Protein AF-0000000084615350 (afdb_homodimer)

Foldseek 3Di:
DQCLQQAFKEKFWEDAQFWIWIWMDGLPDDDLVRIGADDDDPPDPDGRHRIFTQKWWADPPRPGTDDGTPVLAFDFADPPDDGPFTAIDGRLLCVFFDRDPVPHDDDDPPDDSLVSLLNSLLVVLVVVQVVVCVVPVPDDQQRHYQYEYAAALRGDLLSVLSVLVSNVSSPNYPDSPDRSYAYDYLQLLLVLLCLVFPCVVVVNNDFQAKAKEWEAEAFKIKIFIWTQHPPLAIFGQDRIDMDGQHCVQLLVLVLVVVCVQQNVQLSVVCCVPRVSLVSQQSVCCCVFPVQPDQLPDQFDKDKDACCRSPVVSLVSRDDPSNVVCVVVVVIDMAGSVNSCVSVPVSLVVSLVVVVVVCVVDDQHAEYEYAYDRSSHNNSQVVNCVNCVVRYVYYYYGDNRNCSRNSSSSLQVSQVSVCSNPVDDDNRHGSYFKDFAQKWKFWWDKAADDPPDDPVQQDPVRIHIWTDTQGHGRDIDGAFDKGKDWFDWDPWLQDQKDKTWMWIFRDDGTHADPPPPRIDTQAIDMDTRHCSVCRGPFMKMKMWTDHTPHIFIWMATPPVRDTDRDGGPRPPPPPPPPD/DQPLQQAFKEKFWEDAQFWTWIWMDGLPDDDLVRIGADDDDPPDPDGRHRIFTQKFWADPPRPHTDDGTPVLAFDFADPPDDGPFTAIDGRLLCVFFDRDPVPHDDDDPPDDSLNSLLNSLLVVLVVVQVVVCVVPVPDDQQRHYQYEYAAALRGDLLSVLSVLVSNVSSPNYPDSPDRSYFYDYLQLLLVLLCLVFPCVVVVNNDFQAKAKEWEAEAFKIKIFIWTQHPPLAIETQDRIDMDGLHCVQLLVLVLVVVCVQQNVQLSVVCCVPRVSLVSQQSVCCCVFPVQPDQLPDQFDKDKDACCRSPVVSLVSRDDPSNVVCVVVVRIDMAGSVNSCVSVPVSLVVVLVVVVVVCVVGDQHAEYEYAYDRSSHNNSQVVNCVNCVVRYVYYYYGDNRNCSRNSSSSLQVSQVSVCSNVVPPDNRHGSYFKDFAQWWKFWWDKAADDPPDDPVQQDPVRIGIWTDTQGHGRDIDGAFDKTKDWFDWDPWLQDQKDKTFMWIFRDDGTHADPPPPRIDTQFIDMDTRHCSVCRGPFMKMKMWTDHTPHIFIWMATPPVRDTDRDRGPRPPPPPPPVD

Sequence (1156 aa):
MTWRSDIRVVVGLDFGTTYSGFSYYHCEDKDVGCIKVNHEWPENTGLGILKTNTVLQYKDGFEEVELWGHPALCKKPNTKGKDNETRPIELFKLYLGNCLDKHKPVLPEPLNYKKVITDYLHEIGKLIKETVKSYWIHIKFMENVLLIATVPAEYSESDKAIMRECIFNAGLIGDIHSEKLQFTTEPEAAAIYCMHSSLKEHELAKPGTNFMVVDCGGGTVDLTTRKLLEENQLGEITERAGDFCGSTFIDKEFIELLKREVGNSAVNSFINEHYGQLQYLVQNFCQDVKLKFTGDDLNCKYELDLEALAPKLLPYITGSERDSMLIEEWMIVLDYKIVKSMFDPIIDRIIKMIRVQLNNSEKCSAIFLVGGFGQSKYLQKRVEEEFSDLVENISIPNQPIAAVLRGAAIYGKSLQESKNMKNMNNLKCVIATRVLTYTFGIRISPLWEYGDPIDRRKSDGRIHKFYCIAERKTIVTIDQEFKVEDLIPIYSDQTRMSFDIYYTKEDTIYCDDDEPGMKLLGKLLIDLPDVELENKRPCSFSLSFGDMEIKARAFNQVNGQNYHTKFELNVLNELDGSMTWRSDIRVVVGLDFGTTYSGFSYYHCEDKDVGCIKVNHEWPENTGLGILKTNTVLQYKDGFEEVELWGHPALCKKPNTKGKDNETRPIELFKLYLGNCLDKHKPVLPEPLNYKKVITDYLHEIGKLIKETVKSYWIHIKFMENVLLIATVPAEYSESDKAIMRECIFNAGLIGDIHSEKLQFTTEPEAAAIYCMHSSLKEHELAKPGTNFMVVDCGGGTVDLTTRKLLEENQLGEITERAGDFCGSTFIDKEFIELLKREVGNSAVNSFINEHYGQLQYLVQNFCQDVKLKFTGDDLNCKYELDLEALAPKLLPYITGSERDSMLIEEWMIVLDYKIVKSMFDPIIDRIIKMIRVQLNNSEKCSAIFLVGGFGQSKYLQKRVEEEFSDLVENISIPNQPIAAVLRGAAIYGKSLQESKNMKNMNNLKCVIATRVLTYTFGIRISPLWEYGDPIDRRKSDGRIHKFYCIAERKTIVTIDQEFKVEDLIPIYSDQTRMSFDIYYTKEDTIYCDDDEPGMKLLGKLLIDLPDVELENKRPCSFSLSFGDMEIKARAFNQVNGQNYHTKFELNVLNELDGS

Structure (mmCIF, N/CA/C/O backbone):
data_AF-0000000084615350-model_v1
#
loop_
_entity.id
_entity.type
_entity.pdbx_description
1 polymer 'Actin-like ATPase domain-containing protein'
#
loop_
_atom_site.group_PDB
_atom_site.id
_atom_site.type_symbol
_atom_site.label_atom_id
_atom_site.label_alt_id
_atom_site.label_comp_id
_atom_site.label_asym_id
_atom_site.label_entity_id
_atom_site.label_seq_id
_atom_site.pdbx_PDB_ins_code
_atom_site.Cartn_x
_atom_site.Cartn_y
_atom_site.Cartn_z
_atom_site.occupancy
_atom_site.B_iso_or_equiv
_atom_site.auth_seq_id
_atom_site.auth_comp_id
_atom_site.auth_asym_id
_atom_site.auth_atom_id
_atom_site.pdbx_PDB_model_num
ATOM 1 N N . MET A 1 1 ? -31.359 30.094 -6.574 1 25.44 1 MET A N 1
ATOM 2 C CA . MET A 1 1 ? -31.141 29 -7.52 1 25.44 1 MET A CA 1
ATOM 3 C C . MET A 1 1 ? -30.312 27.891 -6.891 1 25.44 1 MET A C 1
ATOM 5 O O . MET A 1 1 ? -29.172 28.125 -6.465 1 25.44 1 MET A O 1
ATOM 9 N N . THR A 1 2 ? -30.828 27.047 -6.156 1 35.69 2 THR A N 1
ATOM 10 C CA . THR A 1 2 ? -30.266 26 -5.316 1 35.69 2 THR A CA 1
ATOM 11 C C . THR A 1 2 ? -29.281 25.156 -6.105 1 35.69 2 THR A C 1
ATOM 13 O O . THR A 1 2 ? -29.625 24.562 -7.133 1 35.69 2 THR A O 1
ATOM 16 N N . TRP A 1 3 ? -28.125 25.578 -6.324 1 37.5 3 TRP A N 1
ATOM 17 C CA . TRP A 1 3 ? -26.984 24.969 -7.012 1 37.5 3 TRP A CA 1
ATOM 18 C C . TRP A 1 3 ? -26.969 23.453 -6.828 1 37.5 3 TRP A C 1
ATOM 20 O O . TRP A 1 3 ? -26.75 22.953 -5.723 1 37.5 3 TRP A O 1
ATOM 30 N N . ARG A 1 4 ? -27.953 22.828 -7.328 1 47.28 4 ARG A N 1
ATOM 31 C CA . ARG A 1 4 ? -27.891 21.375 -7.387 1 47.28 4 ARG A CA 1
ATOM 32 C C . ARG A 1 4 ? -26.531 20.906 -7.914 1 47.28 4 ARG A C 1
ATOM 34 O O . ARG A 1 4 ? -26.266 20.984 -9.117 1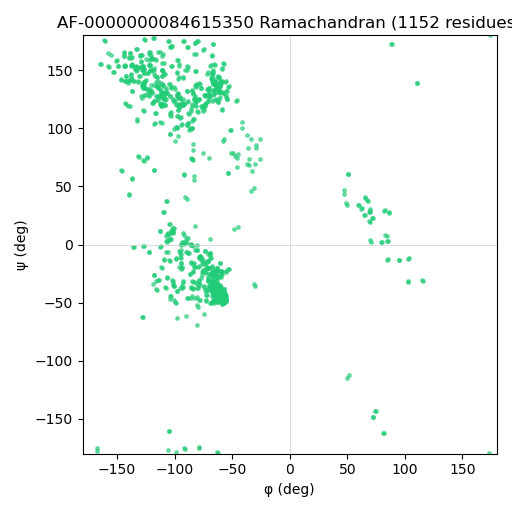 47.28 4 ARG A O 1
ATOM 41 N N . SER A 1 5 ? -25.328 21.109 -7.152 1 64.69 5 SER A N 1
ATOM 42 C CA . SER A 1 5 ? -23.984 20.75 -7.594 1 64.69 5 SER A CA 1
ATOM 43 C C . SER A 1 5 ? -23.922 19.312 -8.062 1 64.69 5 SER A C 1
ATOM 45 O O . SER A 1 5 ? -24.484 18.422 -7.422 1 64.69 5 SER A O 1
ATOM 47 N N . ASP A 1 6 ? -23.984 19.125 -9.344 1 84.81 6 ASP A N 1
ATOM 48 C CA . ASP A 1 6 ? -23.812 17.844 -10.008 1 84.81 6 ASP A CA 1
ATOM 49 C C . ASP A 1 6 ? -22.5 17.188 -9.594 1 84.81 6 ASP A C 1
ATOM 51 O O . ASP A 1 6 ? -21.594 17.016 -10.422 1 84.81 6 ASP A O 1
ATOM 55 N N . ILE A 1 7 ? -22.438 16.922 -8.266 1 92.38 7 ILE A N 1
ATOM 56 C CA . ILE A 1 7 ? -21.266 16.219 -7.754 1 92.38 7 ILE A CA 1
ATOM 57 C C . ILE A 1 7 ? -21.438 14.719 -7.961 1 92.38 7 ILE A C 1
ATOM 59 O O . ILE A 1 7 ? -22.406 14.125 -7.48 1 92.38 7 ILE A O 1
ATOM 63 N N . ARG A 1 8 ? -20.469 14.109 -8.625 1 93.06 8 ARG A N 1
ATOM 64 C CA . ARG A 1 8 ? -20.547 12.688 -8.938 1 93.06 8 ARG A CA 1
ATOM 65 C C . ARG A 1 8 ? -19.406 11.922 -8.281 1 93.06 8 ARG A C 1
ATOM 67 O O . ARG A 1 8 ? -19.5 10.711 -8.07 1 93.06 8 ARG A O 1
ATOM 74 N N . VAL A 1 9 ? -18.297 12.609 -8.023 1 95.12 9 VAL A N 1
ATOM 75 C CA . VAL A 1 9 ? -17.125 11.992 -7.418 1 95.12 9 VAL A CA 1
ATOM 76 C C . VAL A 1 9 ? -16.625 12.859 -6.266 1 95.12 9 VAL A C 1
ATOM 78 O O . VAL A 1 9 ? -16.656 14.094 -6.348 1 95.12 9 VAL A O 1
ATOM 81 N N . VAL A 1 10 ? -16.203 12.234 -5.188 1 96.69 10 VAL A N 1
ATOM 82 C CA . VAL A 1 10 ? -15.531 12.906 -4.078 1 96.69 10 VAL A CA 1
ATOM 83 C C . VAL A 1 10 ? -14.062 12.508 -4.039 1 96.69 10 VAL A C 1
ATOM 85 O O . VAL A 1 10 ? -13.734 11.32 -4.129 1 96.69 10 VAL A O 1
ATOM 88 N N . VAL A 1 11 ? -13.211 13.453 -3.963 1 98.12 11 VAL A N 1
ATOM 89 C CA . VAL A 1 11 ? -11.781 13.211 -3.811 1 98.12 11 VAL A CA 1
ATOM 90 C C . VAL A 1 11 ? -11.32 13.664 -2.424 1 98.12 11 VAL A C 1
ATOM 92 O O . VAL A 1 11 ? -11.578 14.805 -2.021 1 98.12 11 VAL A O 1
ATOM 95 N N . GLY A 1 12 ? -10.789 12.797 -1.631 1 98.31 12 GLY A N 1
ATOM 96 C CA . GLY A 1 12 ? -10.133 13.141 -0.382 1 98.31 12 GLY A CA 1
ATOM 97 C C . GLY A 1 12 ? -8.633 13.367 -0.536 1 98.31 12 GLY A C 1
ATOM 98 O O . GLY A 1 12 ? -7.914 12.469 -0.979 1 98.31 12 GLY A O 1
ATOM 99 N N . LEU A 1 13 ? -8.164 14.531 -0.204 1 98.44 13 LEU A N 1
ATOM 100 C CA . LEU A 1 13 ? -6.758 14.898 -0.326 1 98.44 13 LEU A CA 1
ATOM 101 C C . LEU A 1 13 ? -6.117 15.055 1.048 1 98.44 13 LEU A C 1
ATOM 103 O O . LEU A 1 13 ? -6.578 15.859 1.862 1 98.44 13 LEU A O 1
ATOM 107 N N . ASP A 1 14 ? -5.129 14.305 1.372 1 97.69 14 ASP A N 1
ATOM 108 C CA . ASP A 1 14 ? -4.27 14.445 2.543 1 97.69 14 ASP A CA 1
ATOM 109 C C . ASP A 1 14 ? -2.91 15.031 2.158 1 97.69 14 ASP A C 1
ATOM 111 O O . ASP A 1 14 ? -2.016 14.305 1.724 1 97.69 14 ASP A O 1
ATOM 115 N N . PHE A 1 15 ? -2.844 16.344 2.303 1 97.38 15 PHE A N 1
ATOM 116 C CA . PHE A 1 15 ? -1.6 17.062 2.072 1 97.38 15 PHE A CA 1
ATOM 117 C C . PHE A 1 15 ? -0.73 17.062 3.324 1 97.38 15 PHE A C 1
ATOM 119 O O . PHE A 1 15 ? -0.939 17.859 4.234 1 97.38 15 PHE A O 1
ATOM 126 N N . GLY A 1 16 ? 0.293 16.156 3.348 1 95.88 16 GLY A N 1
ATOM 127 C CA . GLY A 1 16 ? 1.073 15.945 4.559 1 95.88 16 GLY A CA 1
ATOM 128 C C . GLY A 1 16 ? 2.432 16.625 4.516 1 95.88 16 GLY A C 1
ATOM 129 O O . GLY A 1 16 ? 2.83 17.156 3.48 1 95.88 16 GLY A O 1
ATOM 130 N N . THR A 1 17 ? 3.086 16.609 5.695 1 96.19 17 THR A N 1
ATOM 131 C CA . THR A 1 17 ? 4.426 17.172 5.805 1 96.19 17 THR A CA 1
ATOM 132 C C . THR A 1 17 ? 5.449 16.266 5.113 1 96.19 17 THR A C 1
ATOM 134 O O . THR A 1 17 ? 6.324 16.766 4.395 1 96.19 17 THR A O 1
ATOM 137 N N . THR A 1 18 ? 5.332 14.953 5.32 1 95.12 18 THR A N 1
ATOM 138 C CA . THR A 1 18 ? 6.301 14.008 4.781 1 95.12 18 THR A CA 1
ATOM 139 C C . THR A 1 18 ? 5.73 13.289 3.562 1 95.12 18 THR A C 1
ATOM 141 O O . THR A 1 18 ? 6.43 13.102 2.562 1 95.12 18 THR A O 1
ATOM 144 N N . TYR A 1 19 ? 4.477 12.875 3.725 1 94.38 19 TYR A N 1
ATOM 145 C CA . TYR A 1 19 ? 3.822 12.125 2.662 1 94.38 19 TYR A CA 1
ATOM 146 C C . TYR A 1 19 ? 2.455 12.711 2.34 1 94.38 19 TYR A C 1
ATOM 148 O O . TYR A 1 19 ? 1.742 13.172 3.234 1 94.38 19 TYR A O 1
ATOM 156 N N . SER A 1 20 ? 2.09 12.672 1.098 1 96.69 20 SER A N 1
ATOM 157 C CA . SER A 1 20 ? 0.779 13.109 0.633 1 96.69 20 SER A CA 1
ATOM 158 C C . SER A 1 20 ? 0.099 12.039 -0.208 1 96.69 20 SER A C 1
ATOM 160 O O . SER A 1 20 ? 0.769 11.18 -0.792 1 96.69 20 SER A O 1
ATOM 162 N N . GLY A 1 21 ? -1.161 12.016 -0.175 1 96.38 21 GLY A N 1
ATOM 163 C CA . GLY A 1 21 ? -1.945 11.07 -0.958 1 96.38 21 GLY A CA 1
ATOM 164 C C . GLY A 1 21 ? -3.389 11.5 -1.139 1 96.38 21 GLY A C 1
ATOM 165 O O . GLY A 1 21 ? -3.791 12.562 -0.653 1 96.38 21 GLY A O 1
ATOM 166 N N . PHE A 1 22 ? -4.148 10.703 -1.962 1 97.5 22 PHE A N 1
ATOM 167 C CA . PHE A 1 22 ? -5.547 11.039 -2.191 1 97.5 22 PHE A CA 1
ATOM 168 C C . PHE A 1 22 ? -6.375 9.781 -2.432 1 97.5 22 PHE A C 1
ATOM 170 O O . PHE A 1 22 ? -5.828 8.727 -2.752 1 97.5 22 PHE A O 1
ATOM 177 N N . SER A 1 23 ? -7.605 9.891 -2.129 1 96.56 23 SER A N 1
ATOM 178 C CA . SER A 1 23 ? -8.617 8.875 -2.377 1 96.56 23 SER A CA 1
ATOM 179 C C . SER A 1 23 ? -9.727 9.398 -3.283 1 96.56 23 SER A C 1
ATOM 181 O O . SER A 1 23 ? -9.844 10.609 -3.494 1 96.56 23 SER A O 1
ATOM 183 N N . TYR A 1 24 ? -10.469 8.586 -3.9 1 94.06 24 TYR A N 1
ATOM 184 C CA . TYR A 1 24 ? -11.594 8.969 -4.746 1 94.06 24 TYR A CA 1
ATOM 185 C C . TYR A 1 24 ? -12.734 7.973 -4.613 1 94.06 24 TYR A C 1
ATOM 187 O O . TYR A 1 24 ? -12.508 6.77 -4.457 1 94.06 24 TYR A O 1
ATOM 195 N N . TYR A 1 25 ? -13.883 8.484 -4.598 1 91.06 25 TYR A N 1
ATOM 196 C CA . TYR A 1 25 ? -15.109 7.762 -4.262 1 91.06 25 TYR A CA 1
ATOM 197 C C . TYR A 1 25 ? -16.266 8.227 -5.129 1 91.06 25 TYR A C 1
ATOM 199 O O . TYR A 1 25 ? -16.625 9.406 -5.125 1 91.06 25 TYR A O 1
ATOM 207 N N . HIS A 1 26 ? -16.875 7.281 -5.891 1 89.69 26 HIS A N 1
ATOM 208 C CA . HIS A 1 26 ? -18.047 7.652 -6.688 1 89.69 26 HIS A CA 1
ATOM 209 C C . HIS A 1 26 ? -19.281 7.77 -5.82 1 89.69 26 HIS A C 1
ATOM 211 O O . HIS A 1 26 ? -19.547 6.902 -4.984 1 89.69 26 HIS A O 1
ATOM 217 N N . CYS A 1 27 ? -20.047 8.781 -5.988 1 88 27 CYS A N 1
ATOM 218 C CA . CYS A 1 27 ? -21.172 9.102 -5.121 1 88 27 CYS A CA 1
ATOM 219 C C . CYS A 1 27 ? -22.281 8.055 -5.238 1 88 27 CYS A C 1
ATOM 221 O O . CYS A 1 27 ? -23.078 7.883 -4.316 1 88 27 CYS A O 1
ATOM 223 N N . GLU A 1 28 ? -22.312 7.254 -6.305 1 82.88 28 GLU A N 1
ATOM 224 C CA . GLU A 1 28 ? -23.344 6.246 -6.508 1 82.88 28 GLU A CA 1
ATOM 225 C C . GLU A 1 28 ? -22.984 4.945 -5.793 1 82.88 28 GLU A C 1
ATOM 227 O O . GLU A 1 28 ? -23.844 4.086 -5.594 1 82.88 28 GLU A O 1
ATOM 232 N N . ASP A 1 29 ? -21.75 4.879 -5.438 1 80.19 29 ASP A N 1
ATOM 233 C CA . ASP A 1 29 ? -21.359 3.67 -4.723 1 80.19 29 ASP A CA 1
ATOM 234 C C . ASP A 1 29 ? -21.922 3.65 -3.311 1 80.19 29 ASP A C 1
ATOM 236 O O . ASP A 1 29 ? -21.922 4.668 -2.617 1 80.19 29 ASP A O 1
ATOM 240 N N . LYS A 1 30 ? -22.484 2.549 -2.902 1 75 30 LYS A N 1
ATOM 241 C CA . LYS A 1 30 ? -23.141 2.486 -1.601 1 75 30 LYS A CA 1
ATOM 242 C C . LYS A 1 30 ? -22.188 1.946 -0.53 1 75 30 LYS A C 1
ATOM 244 O O . LYS A 1 30 ? -22.359 2.244 0.655 1 75 30 LYS A O 1
ATOM 249 N N . ASP A 1 31 ? -21.172 1.255 -0.946 1 74.62 31 ASP A N 1
ATOM 250 C CA . ASP A 1 31 ? -20.297 0.565 0.003 1 74.62 31 ASP A CA 1
ATOM 251 C C . ASP A 1 31 ? -19.016 1.362 0.258 1 74.62 31 ASP A C 1
ATOM 253 O O . ASP A 1 31 ? -18.344 1.776 -0.684 1 74.62 31 ASP A O 1
ATOM 257 N N . VAL A 1 32 ? -18.781 1.66 1.556 1 71.06 32 VAL A N 1
ATOM 258 C CA . VAL A 1 32 ? -17.562 2.367 1.962 1 71.06 32 VAL A CA 1
ATOM 259 C C . VAL A 1 32 ? -16.344 1.606 1.475 1 71.06 32 VAL A C 1
ATOM 261 O O . VAL A 1 32 ? -15.266 2.193 1.299 1 71.06 32 VAL A O 1
ATOM 264 N N . GLY A 1 33 ? -16.594 0.417 1.275 1 67.56 33 GLY A N 1
ATOM 265 C CA . GLY A 1 33 ? -15.508 -0.416 0.78 1 67.56 33 GLY A CA 1
ATOM 266 C C . GLY A 1 33 ? -15.109 -0.091 -0.646 1 67.56 33 GLY A C 1
ATOM 267 O O . GLY A 1 33 ? -14.039 -0.505 -1.108 1 67.56 33 GLY A O 1
ATOM 268 N N . CYS A 1 34 ? -15.828 0.749 -1.299 1 75.31 34 CYS A N 1
ATOM 269 C CA . CYS A 1 34 ? -15.562 1.098 -2.689 1 75.31 34 CYS A CA 1
ATOM 270 C C . CYS A 1 34 ? -14.648 2.314 -2.781 1 75.31 34 CYS A C 1
ATOM 272 O O . CYS A 1 34 ? -14.281 2.738 -3.879 1 75.31 34 CYS A O 1
ATOM 274 N N . ILE A 1 35 ? -14.266 2.795 -1.651 1 86.62 35 ILE A N 1
ATOM 275 C CA . ILE A 1 35 ? -13.312 3.898 -1.665 1 86.62 35 ILE A CA 1
ATOM 276 C C . ILE A 1 35 ? -11.977 3.418 -2.221 1 86.62 35 ILE A C 1
ATOM 278 O O . ILE A 1 35 ? -11.445 2.393 -1.783 1 86.62 35 ILE A O 1
ATOM 282 N N . LYS A 1 36 ? -11.484 4.105 -3.131 1 89.19 36 LYS A N 1
ATOM 283 C CA . LYS A 1 36 ? -10.195 3.773 -3.736 1 89.19 36 LYS A CA 1
ATOM 284 C C . LYS A 1 36 ? -9.102 4.715 -3.25 1 89.19 36 LYS A C 1
ATOM 286 O O . LYS A 1 36 ? -9.336 5.91 -3.064 1 89.19 36 LYS A O 1
ATOM 291 N N . VAL A 1 37 ? -7.957 4.184 -2.963 1 91.06 37 VAL A N 1
ATOM 292 C CA . VAL A 1 37 ? -6.766 4.949 -2.617 1 91.06 37 VAL A CA 1
ATOM 293 C C . VAL A 1 37 ? -5.738 4.844 -3.744 1 91.06 37 VAL A C 1
ATOM 295 O O . VAL A 1 37 ? -5.465 3.748 -4.242 1 91.06 37 VAL A O 1
ATOM 298 N N . ASN A 1 38 ? -5.258 5.965 -4.176 1 91.38 38 ASN A N 1
ATOM 299 C CA . ASN A 1 38 ? -4.262 5.941 -5.242 1 91.38 38 ASN A CA 1
ATOM 300 C C . ASN A 1 38 ? -3.004 5.191 -4.82 1 91.38 38 ASN A C 1
ATOM 302 O O . ASN A 1 38 ? -2.551 5.32 -3.68 1 91.38 38 ASN A O 1
ATOM 306 N N . HIS A 1 39 ? -2.445 4.488 -5.75 1 85.56 39 HIS A N 1
ATOM 307 C CA . HIS A 1 39 ? -1.206 3.76 -5.508 1 85.56 39 HIS A CA 1
ATOM 308 C C . HIS A 1 39 ? -0.224 3.939 -6.656 1 85.56 39 HIS A C 1
ATOM 310 O O . HIS A 1 39 ? 0.87 3.371 -6.641 1 85.56 39 HIS A O 1
ATOM 316 N N . GLU A 1 40 ? -0.653 4.664 -7.676 1 84.5 40 GLU A N 1
ATOM 317 C CA . GLU A 1 40 ? 0.201 4.949 -8.828 1 84.5 40 GLU A CA 1
ATOM 318 C C . GLU A 1 40 ? 0.861 6.316 -8.695 1 84.5 40 GLU A C 1
ATOM 320 O O . GLU A 1 40 ? 0.173 7.336 -8.594 1 84.5 40 GLU A O 1
ATOM 325 N N . TRP A 1 41 ? 2.127 6.336 -8.688 1 89.12 41 TRP A N 1
ATOM 326 C CA . TRP A 1 41 ? 2.906 7.555 -8.523 1 89.12 41 TRP A CA 1
ATOM 327 C C . TRP A 1 41 ? 3.98 7.668 -9.602 1 89.12 41 TRP A C 1
ATOM 329 O O . TRP A 1 41 ? 4.324 6.672 -10.242 1 89.12 41 TRP A O 1
ATOM 339 N N . PRO A 1 42 ? 4.531 8.859 -9.812 1 83.56 42 PRO A N 1
ATOM 340 C CA . PRO A 1 42 ? 5.629 8.984 -10.773 1 83.56 42 PRO A CA 1
ATOM 341 C C . PRO A 1 42 ? 6.84 8.141 -10.391 1 83.56 42 PRO A C 1
ATOM 343 O O . PRO A 1 42 ? 7.277 8.156 -9.242 1 83.56 42 PRO A O 1
ATOM 346 N N . GLU A 1 43 ? 7.383 7.488 -11.367 1 74.94 43 GLU A N 1
ATOM 347 C CA . GLU A 1 43 ? 8.578 6.66 -11.219 1 74.94 43 GLU A CA 1
ATOM 348 C C . GLU A 1 43 ? 8.461 5.746 -10 1 74.94 43 GLU A C 1
ATOM 350 O O . GLU A 1 43 ? 9.391 5.656 -9.195 1 74.94 43 GLU A O 1
ATOM 355 N N . ASN A 1 44 ? 7.375 5.168 -9.953 1 63.34 44 ASN A N 1
ATOM 356 C CA . ASN A 1 44 ? 7.023 4.367 -8.789 1 63.34 44 ASN A CA 1
ATOM 357 C C . ASN A 1 44 ? 8.031 3.242 -8.555 1 63.34 44 ASN A C 1
ATOM 359 O O . ASN A 1 44 ? 8.312 2.465 -9.469 1 63.34 44 ASN A O 1
ATOM 363 N N . THR A 1 45 ? 8.711 3.348 -7.383 1 61.25 45 THR A N 1
ATOM 364 C CA . THR A 1 45 ? 9.758 2.387 -7.031 1 61.25 45 THR A CA 1
ATOM 365 C C . THR A 1 45 ? 9.164 1.207 -6.262 1 61.25 45 THR A C 1
ATOM 367 O O . THR A 1 45 ? 9.906 0.364 -5.75 1 61.25 45 THR A O 1
ATOM 370 N N . GLY A 1 46 ? 7.852 1.174 -6.145 1 65.38 46 GLY A N 1
ATOM 371 C CA . GLY A 1 46 ? 7.305 0.055 -5.391 1 65.38 46 GLY A CA 1
ATOM 372 C C . GLY A 1 46 ? 5.852 -0.233 -5.723 1 65.38 46 GLY A C 1
ATOM 373 O O . GLY A 1 46 ? 5.195 0.563 -6.395 1 65.38 46 GLY A O 1
ATOM 374 N N . LEU A 1 47 ? 5.453 -1.396 -5.312 1 68.75 47 LEU A N 1
ATOM 375 C CA . LEU A 1 47 ? 4.082 -1.81 -5.59 1 68.75 47 LEU A CA 1
ATOM 376 C C . LEU A 1 47 ? 3.184 -1.567 -4.383 1 68.75 47 LEU A C 1
ATOM 378 O O . LEU A 1 47 ? 3.572 -1.851 -3.248 1 68.75 47 LEU A O 1
ATOM 382 N N . GLY A 1 48 ? 2.074 -0.882 -4.613 1 72.88 48 GLY A N 1
ATOM 383 C CA . GLY A 1 48 ? 1.063 -0.727 -3.578 1 72.88 48 GLY A CA 1
ATOM 384 C C . GLY A 1 48 ? 1.385 0.379 -2.592 1 72.88 48 GLY A C 1
ATOM 385 O O . GLY A 1 48 ? 1.111 0.25 -1.396 1 72.88 48 GLY A O 1
ATOM 386 N N . ILE A 1 49 ? 2.07 1.376 -2.977 1 82.69 49 ILE A N 1
ATOM 387 C CA . ILE A 1 49 ? 2.395 2.529 -2.146 1 82.69 49 ILE A CA 1
ATOM 388 C C . ILE A 1 49 ? 1.206 3.486 -2.105 1 82.69 49 ILE A C 1
ATOM 390 O O . ILE A 1 49 ? 0.756 3.973 -3.146 1 82.69 49 ILE A O 1
ATOM 394 N N . LEU A 1 50 ? 0.73 3.816 -0.906 1 89.56 50 LEU A N 1
ATOM 395 C CA . LEU A 1 50 ? -0.548 4.508 -0.778 1 89.56 50 LEU A CA 1
ATOM 396 C C . LEU A 1 50 ? -0.345 6.02 -0.715 1 89.56 50 LEU A C 1
ATOM 398 O O . LEU A 1 50 ? -1.297 6.785 -0.885 1 89.56 50 LEU A O 1
ATOM 402 N N . LYS A 1 51 ? 0.874 6.496 -0.377 1 92.31 51 LYS A N 1
ATOM 403 C CA . LYS A 1 51 ? 1.232 7.914 -0.377 1 92.31 51 LYS A CA 1
ATOM 404 C C . LYS A 1 51 ? 2.617 8.125 -0.979 1 92.31 51 LYS A C 1
ATOM 406 O O . LYS A 1 51 ? 3.424 7.199 -1.046 1 92.31 51 LYS A O 1
ATOM 411 N N . THR A 1 52 ? 2.881 9.273 -1.494 1 93.38 52 THR A N 1
ATOM 412 C CA . THR A 1 52 ? 4.199 9.641 -2.004 1 93.38 52 THR A CA 1
ATOM 413 C C . THR A 1 52 ? 4.809 10.758 -1.165 1 93.38 52 THR A C 1
ATOM 415 O O . THR A 1 52 ? 4.129 11.359 -0.329 1 93.38 52 THR A O 1
ATOM 418 N N . ASN A 1 53 ? 6.086 10.984 -1.331 1 95 53 ASN A N 1
ATOM 419 C CA . ASN A 1 53 ? 6.801 12.008 -0.572 1 95 53 ASN A CA 1
ATOM 420 C C . ASN A 1 53 ? 6.332 13.414 -0.944 1 95 53 ASN A C 1
ATOM 422 O O . ASN A 1 53 ? 6.082 13.695 -2.117 1 95 53 ASN A O 1
ATOM 426 N N . THR A 1 54 ? 6.207 14.289 0.055 1 97.38 54 THR A N 1
ATOM 427 C CA . THR A 1 54 ? 5.941 15.703 -0.172 1 97.38 54 THR A CA 1
ATOM 428 C C . THR A 1 54 ? 7.234 16.469 -0.454 1 97.38 54 THR A C 1
ATOM 430 O O . THR A 1 54 ? 7.727 17.203 0.402 1 97.38 54 THR A O 1
ATOM 433 N N . VAL A 1 55 ? 7.773 16.234 -1.665 1 97.31 55 VAL A N 1
ATOM 434 C CA . VAL A 1 55 ? 9.078 16.781 -2.041 1 97.31 55 VAL A CA 1
ATOM 435 C C . VAL A 1 55 ? 9.031 17.266 -3.488 1 97.31 55 VAL A C 1
ATOM 437 O O . VAL A 1 55 ? 8.336 16.688 -4.324 1 97.31 55 VAL A O 1
ATOM 440 N N . LEU A 1 56 ? 9.695 18.391 -3.709 1 97.75 56 LEU A N 1
ATOM 441 C CA . LEU A 1 56 ? 9.852 18.953 -5.047 1 97.75 56 LEU A CA 1
ATOM 442 C C . LEU A 1 56 ? 11.328 19.078 -5.414 1 97.75 56 LEU A C 1
ATOM 444 O O . LEU A 1 56 ? 12.18 19.219 -4.535 1 97.75 56 LEU A O 1
ATOM 448 N N . GLN A 1 57 ? 11.578 18.969 -6.633 1 96.19 57 GLN A N 1
ATOM 449 C CA . GLN A 1 57 ? 12.844 19.359 -7.238 1 96.19 57 GLN A CA 1
ATOM 450 C C . GLN A 1 57 ? 12.617 20.312 -8.406 1 96.19 57 GLN A C 1
ATOM 452 O O . GLN A 1 57 ? 11.781 20.062 -9.273 1 96.19 57 GLN A O 1
ATOM 457 N N . TYR A 1 58 ? 13.352 21.469 -8.359 1 95.5 58 TYR A N 1
ATOM 458 C CA . TYR A 1 58 ? 13.211 22.484 -9.406 1 95.5 58 TYR A CA 1
ATOM 459 C C . TYR A 1 58 ? 14.391 22.438 -10.375 1 95.5 58 TYR A C 1
ATOM 461 O O . TYR A 1 58 ? 15.469 21.969 -10.023 1 95.5 58 TYR A O 1
ATOM 469 N N . LYS A 1 59 ? 14.094 22.891 -11.562 1 93.44 59 LYS A N 1
ATOM 470 C CA . LYS A 1 59 ? 15.188 23.203 -12.477 1 93.44 59 LYS A CA 1
ATOM 471 C C . LYS A 1 59 ? 16 24.391 -11.969 1 93.44 59 LYS A C 1
ATOM 473 O O . LYS A 1 59 ? 15.609 25.062 -11.008 1 93.44 59 LYS A O 1
ATOM 478 N N . ASP A 1 60 ? 17.109 24.609 -12.695 1 89.25 60 ASP A N 1
ATOM 479 C CA . ASP A 1 60 ? 17.953 25.75 -12.336 1 89.25 60 ASP A CA 1
ATOM 480 C C . ASP A 1 60 ? 17.156 27.047 -12.32 1 89.25 60 ASP A C 1
ATOM 482 O O . ASP A 1 60 ? 16.344 27.281 -13.211 1 89.25 60 ASP A O 1
ATOM 486 N N . GLY A 1 61 ? 17.281 27.812 -11.312 1 89.19 61 GLY A N 1
ATOM 487 C CA . GLY A 1 61 ? 16.594 29.078 -11.188 1 89.19 61 GLY A CA 1
ATOM 488 C C . GLY A 1 61 ? 15.297 28.984 -10.406 1 89.19 61 GLY A C 1
ATOM 489 O O . GLY A 1 61 ? 14.695 30 -10.047 1 89.19 61 GLY A O 1
ATOM 490 N N . PHE A 1 62 ? 14.742 27.781 -10.125 1 93.06 62 PHE A N 1
ATOM 491 C CA . PHE A 1 62 ? 13.633 27.484 -9.227 1 93.06 62 PHE A CA 1
ATOM 492 C C . PHE A 1 62 ? 12.32 28.016 -9.805 1 93.06 62 PHE A C 1
ATOM 494 O O . PHE A 1 62 ? 11.422 28.406 -9.055 1 93.06 62 PHE A O 1
ATOM 501 N N . GLU A 1 63 ? 12.242 28.078 -11.117 1 92.75 63 GLU A N 1
ATOM 502 C CA . GLU A 1 63 ? 11.023 28.562 -11.758 1 92.75 63 GLU A CA 1
ATOM 503 C C . GLU A 1 63 ? 10.086 27.422 -12.125 1 92.75 63 GLU A C 1
ATOM 505 O O . GLU A 1 63 ? 8.867 27.547 -12 1 92.75 63 GLU A O 1
ATOM 510 N N . GLU A 1 64 ? 10.75 26.422 -12.523 1 95.25 64 GLU A N 1
ATOM 511 C CA . GLU A 1 64 ? 9.969 25.297 -13.031 1 95.25 64 GLU A CA 1
ATOM 512 C C . GLU A 1 64 ? 10.258 24.016 -12.234 1 95.25 64 GLU A C 1
ATOM 514 O O . GLU A 1 64 ? 11.414 23.703 -11.969 1 95.25 64 GLU A O 1
ATOM 519 N N . VAL A 1 65 ? 9.156 23.359 -11.852 1 96.75 65 VAL A N 1
ATOM 520 C CA . VAL A 1 65 ? 9.305 22.094 -11.164 1 96.75 65 VAL A CA 1
ATOM 521 C C . VAL A 1 65 ? 9.812 21.031 -12.141 1 96.75 65 VAL A C 1
ATOM 523 O O . VAL A 1 65 ? 9.281 20.875 -13.242 1 96.75 65 VAL A O 1
ATOM 526 N N . GLU A 1 66 ? 10.828 20.297 -11.734 1 94.69 66 GLU A N 1
ATOM 527 C CA . GLU A 1 66 ? 11.398 19.234 -12.562 1 94.69 66 GLU A CA 1
ATOM 528 C C . GLU A 1 66 ? 10.883 17.875 -12.133 1 94.69 66 GLU A C 1
ATOM 530 O O . GLU A 1 66 ? 10.547 17.031 -12.977 1 94.69 66 GLU A O 1
ATOM 535 N N . LEU A 1 67 ? 10.938 17.562 -10.859 1 94.75 67 LEU A N 1
ATOM 536 C CA . LEU A 1 67 ? 10.469 16.312 -10.281 1 94.75 67 LEU A CA 1
ATOM 537 C C . LEU A 1 67 ? 9.641 16.578 -9.023 1 94.75 67 LEU A C 1
ATOM 539 O O . LEU A 1 67 ? 9.805 17.609 -8.367 1 94.75 67 LEU A O 1
ATOM 543 N N . TRP A 1 68 ? 8.75 15.695 -8.719 1 96.44 68 TRP A N 1
ATOM 544 C CA . TRP A 1 68 ? 7.98 15.758 -7.477 1 96.44 68 TRP A CA 1
ATOM 545 C C . TRP A 1 68 ? 7.715 14.359 -6.93 1 96.44 68 TRP A C 1
ATOM 547 O O . TRP A 1 68 ? 7.891 13.367 -7.637 1 96.44 68 TRP A O 1
ATOM 557 N N . GLY A 1 69 ? 7.359 14.25 -5.68 1 94.88 69 GLY A N 1
ATOM 558 C CA . GLY A 1 69 ? 7.148 12.953 -5.07 1 94.88 69 GLY A CA 1
ATOM 559 C C . GLY A 1 69 ? 8.438 12.188 -4.824 1 94.88 69 GLY A C 1
ATOM 560 O O . GLY A 1 69 ? 9.477 12.789 -4.535 1 94.88 69 GLY A O 1
ATOM 561 N N . HIS A 1 70 ? 8.398 10.938 -4.895 1 90.88 70 HIS A N 1
ATOM 562 C CA . HIS A 1 70 ? 9.531 10.07 -4.582 1 90.88 70 HIS A CA 1
ATOM 563 C C . HIS A 1 70 ? 10.711 10.359 -5.5 1 90.88 70 HIS A C 1
ATOM 565 O O . HIS A 1 70 ? 11.859 10.383 -5.047 1 90.88 70 HIS A O 1
ATOM 571 N N . PRO A 1 71 ? 10.531 10.602 -6.793 1 90 71 PRO A N 1
ATOM 572 C CA . PRO A 1 71 ? 11.664 10.852 -7.684 1 90 71 PRO A CA 1
ATOM 573 C C . PRO A 1 71 ? 12.438 12.117 -7.32 1 90 71 PRO A C 1
ATOM 575 O O . PRO A 1 71 ? 13.586 12.289 -7.738 1 90 71 PRO A O 1
ATOM 578 N N . ALA A 1 72 ? 11.805 13.008 -6.582 1 94.06 72 ALA A N 1
ATOM 579 C CA . ALA A 1 72 ? 12.438 14.273 -6.227 1 94.06 72 ALA A CA 1
ATOM 580 C C . ALA A 1 72 ? 13.422 14.086 -5.07 1 94.06 72 ALA A C 1
ATOM 582 O O . ALA A 1 72 ? 14.219 14.977 -4.777 1 94.06 72 ALA A O 1
ATOM 583 N N . LEU A 1 73 ? 13.383 12.938 -4.441 1 91.5 73 LEU A N 1
ATOM 584 C CA . LEU A 1 73 ? 14.336 12.641 -3.371 1 91.5 73 LEU A CA 1
ATOM 585 C C . LEU A 1 73 ? 15.75 12.5 -3.924 1 91.5 73 LEU A C 1
ATOM 587 O O . LEU A 1 73 ? 15.938 12 -5.035 1 91.5 73 LEU A O 1
ATOM 591 N N . CYS A 1 74 ? 16.656 12.922 -3.098 1 88.25 74 CYS A N 1
ATOM 592 C CA . CYS A 1 74 ? 18.047 12.758 -3.506 1 88.25 74 CYS A CA 1
ATOM 593 C C . CYS A 1 74 ? 18.391 11.281 -3.639 1 88.25 74 CYS A C 1
ATOM 595 O O . CYS A 1 74 ? 18 10.469 -2.807 1 88.25 74 CYS A O 1
ATOM 597 N N . LYS A 1 75 ? 19.094 11.008 -4.688 1 81.25 75 LYS A N 1
ATOM 598 C CA . LYS A 1 75 ? 19.531 9.641 -4.934 1 81.25 75 LYS A CA 1
ATOM 599 C C . LYS A 1 75 ? 20.922 9.383 -4.348 1 81.25 75 LYS A C 1
ATOM 601 O O . LYS A 1 75 ? 21.531 10.289 -3.783 1 81.25 75 LYS A O 1
ATOM 606 N N . LYS A 1 76 ? 21.297 8.195 -4.453 1 78.5 76 LYS A N 1
ATOM 607 C CA . LYS A 1 76 ? 22.609 7.809 -3.93 1 78.5 76 LYS A CA 1
ATOM 608 C C . LYS A 1 76 ? 23.719 8.633 -4.574 1 78.5 76 LYS A C 1
ATOM 610 O O . LYS A 1 76 ? 23.75 8.805 -5.797 1 78.5 76 LYS A O 1
ATOM 615 N N . PRO A 1 77 ? 24.578 9.188 -3.695 1 77.25 77 PRO A N 1
ATOM 616 C CA . PRO A 1 77 ? 25.672 10 -4.23 1 77.25 77 PRO A CA 1
ATOM 617 C C . PRO A 1 77 ? 26.609 9.203 -5.129 1 77.25 77 PRO A C 1
ATOM 619 O O . PRO A 1 77 ? 26.875 8.023 -4.859 1 77.25 77 PRO A O 1
ATOM 622 N N . ASN A 1 78 ? 26.906 9.867 -6.285 1 68.06 78 ASN A N 1
ATOM 623 C CA . ASN A 1 78 ? 27.891 9.273 -7.184 1 68.06 78 ASN A CA 1
ATOM 624 C C . ASN A 1 78 ? 29.297 9.406 -6.637 1 68.06 78 ASN A C 1
ATOM 626 O O . ASN A 1 78 ? 29.734 10.516 -6.309 1 68.06 78 ASN A O 1
ATOM 630 N N . THR A 1 79 ? 29.969 8.312 -6.43 1 63.16 79 THR A N 1
ATOM 631 C CA . THR A 1 79 ? 31.328 8.383 -5.883 1 63.16 79 THR A CA 1
ATOM 632 C C . THR A 1 79 ? 32.344 8.641 -6.996 1 63.16 79 THR A C 1
ATOM 634 O O . THR A 1 79 ? 33.469 9.023 -6.723 1 63.16 79 THR A O 1
ATOM 637 N N . LYS A 1 80 ? 32.031 8.453 -8.281 1 60.28 80 LYS A N 1
ATOM 638 C CA . LYS A 1 80 ? 33.031 8.57 -9.328 1 60.28 80 LYS A CA 1
ATOM 639 C C . LYS A 1 80 ? 32.719 9.711 -10.289 1 60.28 80 LYS A C 1
ATOM 641 O O . LYS A 1 80 ? 33.594 10.273 -10.93 1 60.28 80 LYS A O 1
ATOM 646 N N . GLY A 1 81 ? 31.359 9.93 -10.445 1 55.97 81 GLY A N 1
ATOM 647 C CA . GLY A 1 81 ? 31 10.781 -11.57 1 55.97 81 GLY A CA 1
ATOM 648 C C . GLY A 1 81 ? 30.578 12.172 -11.156 1 55.97 81 GLY A C 1
ATOM 649 O O . GLY A 1 81 ? 30.891 12.625 -10.055 1 55.97 81 GLY A O 1
ATOM 650 N N . LYS A 1 82 ? 30.172 12.945 -12.281 1 54.94 82 LYS A N 1
ATOM 651 C CA . LYS A 1 82 ? 29.703 14.32 -12.172 1 54.94 82 LYS A CA 1
ATOM 652 C C . LYS A 1 82 ? 28.688 14.477 -11.055 1 54.94 82 LYS A C 1
ATOM 654 O O . LYS A 1 82 ? 27.797 13.633 -10.906 1 54.94 82 LYS A O 1
ATOM 659 N N . ASP A 1 83 ? 29 15.375 -10.148 1 56.31 83 ASP A N 1
ATOM 660 C CA . ASP A 1 83 ? 28.141 15.734 -9.016 1 56.31 83 ASP A CA 1
ATOM 661 C C . ASP A 1 83 ? 26.781 16.234 -9.492 1 56.31 83 ASP A C 1
ATOM 663 O O . ASP A 1 83 ? 26.688 17.234 -10.195 1 56.31 83 ASP A O 1
ATOM 667 N N . ASN A 1 84 ? 25.875 15.312 -9.641 1 60.78 84 ASN A N 1
ATOM 668 C CA . ASN A 1 84 ? 24.562 15.82 -9.984 1 60.78 84 ASN A CA 1
ATOM 669 C C . ASN A 1 84 ? 23.703 16.062 -8.742 1 60.78 84 ASN A C 1
ATOM 671 O O . ASN A 1 84 ? 22.688 15.383 -8.547 1 60.78 84 ASN A O 1
ATOM 675 N N . GLU A 1 85 ? 24.344 16.984 -7.988 1 69.69 85 GLU A N 1
ATOM 676 C CA . GLU A 1 85 ? 23.594 17.203 -6.758 1 69.69 85 GLU A CA 1
ATOM 677 C C . GLU A 1 85 ? 22.344 18.031 -7.02 1 69.69 85 GLU A C 1
ATOM 679 O O . GLU A 1 85 ? 22.391 19.047 -7.73 1 69.69 85 GLU A O 1
ATOM 684 N N . THR A 1 86 ? 21.25 17.422 -6.797 1 78.19 86 THR A N 1
ATOM 685 C CA . THR A 1 86 ? 19.984 18.125 -6.82 1 78.19 86 THR A CA 1
ATOM 686 C C . THR A 1 86 ? 19.547 18.516 -5.41 1 78.19 86 THR A C 1
ATOM 688 O O . THR A 1 86 ? 20 17.922 -4.43 1 78.19 86 THR A O 1
ATOM 691 N N . ARG A 1 87 ? 18.938 19.719 -5.281 1 88.81 87 ARG A N 1
ATOM 692 C CA . ARG A 1 87 ? 18.438 20.156 -3.977 1 88.81 87 ARG A CA 1
ATOM 693 C C . ARG A 1 87 ? 16.953 19.906 -3.842 1 88.81 87 ARG A C 1
ATOM 695 O O . ARG A 1 87 ? 16.141 20.656 -4.375 1 88.81 87 ARG A O 1
ATOM 702 N N . PRO A 1 88 ? 16.609 18.875 -3.164 1 95.12 88 PRO A N 1
ATOM 703 C CA . PRO A 1 88 ? 15.188 18.656 -2.895 1 95.12 88 PRO A CA 1
ATOM 704 C C . PRO A 1 88 ? 14.594 19.719 -1.978 1 95.12 88 PRO A C 1
ATOM 706 O O . PRO A 1 88 ? 15.266 20.203 -1.067 1 95.12 88 PRO A O 1
ATOM 709 N N . ILE A 1 89 ? 13.406 20.156 -2.227 1 97.12 89 ILE A N 1
ATOM 710 C CA . ILE A 1 89 ? 12.648 21.078 -1.387 1 97.12 89 ILE A CA 1
ATOM 711 C C . ILE A 1 89 ? 11.578 20.312 -0.614 1 97.12 89 ILE A C 1
ATOM 713 O O . ILE A 1 89 ? 10.664 19.734 -1.211 1 97.12 89 ILE A O 1
ATOM 717 N N . GLU A 1 90 ? 11.727 20.25 0.693 1 96.69 90 GLU A N 1
ATOM 718 C CA . GLU A 1 90 ? 10.836 19.438 1.521 1 96.69 90 GLU A CA 1
ATOM 719 C C . GLU A 1 90 ? 10.469 20.172 2.809 1 96.69 90 GLU A C 1
ATOM 721 O O . GLU A 1 90 ? 10.969 21.266 3.078 1 96.69 90 GLU A O 1
ATOM 726 N N . LEU A 1 91 ? 9.445 19.734 3.535 1 96.38 91 LEU A N 1
ATOM 727 C CA . LEU A 1 91 ? 9.008 20.188 4.852 1 96.38 91 LEU A CA 1
ATOM 728 C C . LEU A 1 91 ? 8.414 21.578 4.77 1 96.38 91 LEU A C 1
ATOM 730 O O . LEU A 1 91 ? 8.305 22.281 5.785 1 96.38 91 LEU A O 1
ATOM 734 N N . PHE A 1 92 ? 8.023 21.969 3.615 1 97.5 92 PHE A N 1
ATOM 735 C CA . PHE A 1 92 ? 7.551 23.344 3.424 1 97.5 92 PHE A CA 1
ATOM 736 C C . PHE A 1 92 ? 6.168 23.531 4.039 1 97.5 92 PHE A C 1
ATOM 738 O O . PHE A 1 92 ? 5.727 24.656 4.254 1 97.5 92 PHE A O 1
ATOM 745 N N . LYS A 1 93 ? 5.445 22.438 4.336 1 96.5 93 LYS A N 1
ATOM 746 C CA . LYS A 1 93 ? 4.16 22.547 5.02 1 96.5 93 LYS A CA 1
ATOM 747 C C . LYS A 1 93 ? 4.328 23.141 6.418 1 96.5 93 LYS A C 1
ATOM 749 O O . LYS A 1 93 ? 3.379 23.688 6.984 1 96.5 93 LYS A O 1
ATOM 754 N N . LEU A 1 94 ? 5.496 23.062 6.996 1 95.88 94 LEU A N 1
ATOM 755 C CA . LEU A 1 94 ? 5.766 23.516 8.352 1 95.88 94 LEU A CA 1
ATOM 756 C C . LEU A 1 94 ? 5.691 25.047 8.43 1 95.88 94 LEU A C 1
ATOM 758 O O . LEU A 1 94 ? 5.652 25.609 9.523 1 95.88 94 LEU A O 1
ATOM 762 N N . TYR A 1 95 ? 5.637 25.703 7.301 1 95.56 95 TYR A N 1
ATOM 763 C CA . TYR A 1 95 ? 5.477 27.141 7.289 1 95.56 95 TYR A CA 1
ATOM 764 C C . TYR A 1 95 ? 4.062 27.547 7.691 1 95.56 95 TYR A C 1
ATOM 766 O O . TYR A 1 95 ? 3.805 28.703 8.023 1 95.56 95 TYR A O 1
ATOM 774 N N . LEU A 1 96 ? 3.158 26.578 7.57 1 94.12 96 LEU A N 1
ATOM 775 C CA . LEU A 1 96 ? 1.787 26.797 8.016 1 94.12 96 LEU A CA 1
ATOM 776 C C . LEU A 1 96 ? 1.619 26.438 9.484 1 94.12 96 LEU A C 1
ATOM 778 O O . LEU A 1 96 ? 2.383 25.625 10.016 1 94.12 96 LEU A O 1
ATOM 782 N N . GLY A 1 97 ? 0.667 27.094 10.055 1 89.12 97 GLY A N 1
ATOM 783 C CA . GLY A 1 97 ? 0.453 26.875 11.484 1 89.12 97 GLY A CA 1
ATOM 784 C C . GLY A 1 97 ? 1.398 27.672 12.352 1 89.12 97 GLY A C 1
ATOM 785 O O . GLY A 1 97 ? 1.947 28.688 11.914 1 89.12 97 GLY A O 1
ATOM 786 N N . ASN A 1 98 ? 1.547 27.312 13.602 1 86.06 98 ASN A N 1
ATOM 787 C CA . ASN A 1 98 ? 2.369 28.078 14.547 1 86.06 98 ASN A CA 1
ATOM 788 C C . ASN A 1 98 ? 3.67 27.344 14.859 1 86.06 98 ASN A C 1
ATOM 790 O O . ASN A 1 98 ? 4.109 27.312 16.016 1 86.06 98 ASN A O 1
ATOM 794 N N . CYS A 1 99 ? 4.172 26.719 13.789 1 89.75 99 CYS A N 1
ATOM 795 C CA . CYS A 1 99 ? 5.449 26.047 13.977 1 89.75 99 CYS A CA 1
ATOM 796 C C . CYS A 1 99 ? 6.566 27.062 14.219 1 89.75 99 CYS A C 1
ATOM 798 O O . CYS A 1 99 ? 6.609 28.109 13.57 1 89.75 99 CYS A O 1
ATOM 800 N N . LEU A 1 100 ? 7.484 26.703 15.078 1 91 100 LEU A N 1
ATOM 801 C CA . LEU A 1 100 ? 8.609 27.578 15.383 1 91 100 LEU A CA 1
ATOM 802 C C . LEU A 1 100 ? 9.516 27.75 14.172 1 91 100 LEU A C 1
ATOM 804 O O . LEU A 1 100 ? 9.742 26.797 13.422 1 91 100 LEU A O 1
ATOM 808 N N . ASP A 1 101 ? 10.086 28.859 14.062 1 91.69 101 ASP A N 1
ATOM 809 C CA . ASP A 1 101 ? 10.914 29.188 12.914 1 91.69 101 ASP A CA 1
ATOM 810 C C . ASP A 1 101 ? 12.109 28.25 12.797 1 91.69 101 ASP A C 1
ATOM 812 O O . ASP A 1 101 ? 12.516 27.891 11.695 1 91.69 101 ASP A O 1
ATOM 816 N N . LYS A 1 102 ? 12.633 27.906 13.906 1 89.38 102 LYS A N 1
ATOM 817 C CA . LYS A 1 102 ? 13.836 27.078 13.906 1 89.38 102 LYS A CA 1
ATOM 818 C C . LYS A 1 102 ? 13.57 25.703 13.281 1 89.38 102 LYS A C 1
ATOM 820 O O . LYS A 1 102 ? 14.5 25 12.898 1 89.38 102 LYS A O 1
ATOM 825 N N . HIS A 1 103 ? 12.336 25.297 13.219 1 90.44 103 HIS A N 1
ATOM 826 C CA . HIS A 1 103 ? 12 23.984 12.672 1 90.44 103 HIS A CA 1
ATOM 827 C C . HIS A 1 103 ? 11.633 24.094 11.195 1 90.44 103 HIS A C 1
ATOM 829 O O . HIS A 1 103 ? 11.492 23.062 10.523 1 90.44 103 HIS A O 1
ATOM 835 N N . LYS A 1 104 ? 11.523 25.281 10.68 1 92.44 104 LYS A N 1
ATOM 836 C CA . LYS A 1 104 ? 11.156 25.484 9.281 1 92.44 104 LYS A CA 1
ATOM 837 C C . LYS A 1 104 ? 12.367 25.312 8.367 1 92.44 104 LYS A C 1
ATOM 839 O O . LYS A 1 104 ? 13.477 25.719 8.719 1 92.44 104 LYS A O 1
ATOM 844 N N . PRO A 1 105 ? 12.148 24.656 7.258 1 91.38 105 PRO A N 1
ATOM 845 C CA . PRO A 1 105 ? 13.266 24.5 6.32 1 91.38 105 PRO A CA 1
ATOM 846 C C . PRO A 1 105 ? 13.664 25.828 5.668 1 91.38 105 PRO A C 1
ATOM 848 O O . PRO A 1 105 ? 12.828 26.734 5.527 1 91.38 105 PRO A O 1
ATOM 851 N N . VAL A 1 106 ? 14.898 25.922 5.277 1 89.06 106 VAL A N 1
ATOM 852 C CA . VAL A 1 106 ? 15.336 27.078 4.512 1 89.06 106 VAL A CA 1
ATOM 853 C C . VAL A 1 106 ? 14.961 26.891 3.041 1 89.06 106 VAL A C 1
ATOM 855 O O . VAL A 1 106 ? 15.32 25.891 2.422 1 89.06 106 VAL A O 1
ATOM 858 N N . LEU A 1 107 ? 14.227 27.812 2.514 1 93.56 107 LEU A N 1
ATOM 859 C CA . LEU A 1 107 ? 13.867 27.781 1.101 1 93.56 107 LEU A CA 1
ATOM 860 C C . LEU A 1 107 ? 14.805 28.672 0.282 1 93.56 107 LEU A C 1
ATOM 862 O O . LEU A 1 107 ? 15.07 29.812 0.654 1 93.56 107 LEU A O 1
ATOM 866 N N . PRO A 1 108 ? 15.328 28.125 -0.768 1 91.88 108 PRO A N 1
ATOM 867 C CA . PRO A 1 108 ? 16.188 28.953 -1.617 1 91.88 108 PRO A CA 1
ATOM 868 C C . PRO A 1 108 ? 15.43 30.094 -2.277 1 91.88 108 PRO A C 1
ATOM 870 O O . PRO A 1 108 ? 14.273 29.938 -2.676 1 91.88 108 PRO A O 1
ATOM 873 N N . GLU A 1 109 ? 16.141 31.266 -2.322 1 90.31 109 GLU A N 1
ATOM 874 C CA . GLU A 1 109 ? 15.547 32.344 -3.08 1 90.31 109 GLU A CA 1
ATOM 875 C C . GLU A 1 109 ? 15.414 32 -4.559 1 90.31 109 GLU A C 1
ATOM 877 O O . GLU A 1 109 ? 16.312 31.375 -5.133 1 90.31 109 GLU A O 1
ATOM 882 N N . PRO A 1 110 ? 14.398 32.312 -5.121 1 94 110 PRO A N 1
ATOM 883 C CA . PRO A 1 110 ? 13.297 33.219 -4.75 1 94 110 PRO A CA 1
ATOM 884 C C . PRO A 1 110 ? 12.078 32.469 -4.223 1 94 110 PRO A C 1
ATOM 886 O O . PRO A 1 110 ? 10.969 33 -4.227 1 94 110 PRO A O 1
ATOM 889 N N . LEU A 1 111 ? 12.234 31.219 -3.896 1 95 111 LEU A N 1
ATOM 890 C CA . LEU A 1 111 ? 11.102 30.406 -3.475 1 95 111 LEU A CA 1
ATOM 891 C C . LEU A 1 111 ? 10.5 30.938 -2.18 1 95 111 LEU A C 1
ATOM 893 O O . LEU A 1 111 ? 11.227 31.391 -1.288 1 95 111 LEU A O 1
ATOM 897 N N . ASN A 1 112 ? 9.203 30.984 -2.121 1 96 112 ASN A N 1
ATOM 898 C CA . ASN A 1 112 ? 8.484 31.141 -0.863 1 96 112 ASN A CA 1
ATOM 899 C C . ASN A 1 112 ? 7.523 29.984 -0.613 1 96 112 ASN A C 1
ATOM 901 O O . ASN A 1 112 ? 7.219 29.219 -1.528 1 96 112 ASN A O 1
ATOM 905 N N . TYR A 1 113 ? 7.082 29.906 0.582 1 96.62 113 TYR A N 1
ATOM 906 C CA . TYR A 1 113 ? 6.352 28.703 0.969 1 96.62 113 TYR A CA 1
ATOM 907 C C . TYR A 1 113 ? 5.031 28.594 0.213 1 96.62 113 TYR A C 1
ATOM 909 O O . TYR A 1 113 ? 4.586 27.5 -0.118 1 96.62 113 TYR A O 1
ATOM 917 N N . LYS A 1 114 ? 4.32 29.703 -0.124 1 97.31 114 LYS A N 1
ATOM 918 C CA . LYS A 1 114 ? 3.064 29.656 -0.868 1 97.31 114 LYS A CA 1
ATOM 919 C C . LYS A 1 114 ? 3.277 29.109 -2.275 1 97.31 114 LYS A C 1
ATOM 921 O O . LYS A 1 114 ? 2.486 28.281 -2.754 1 97.31 114 LYS A O 1
ATOM 926 N N . LYS A 1 115 ? 4.367 29.594 -2.873 1 97.94 115 LYS A N 1
ATOM 927 C CA . LYS A 1 115 ? 4.688 29.094 -4.207 1 97.94 115 LYS A CA 1
ATOM 928 C C . LYS A 1 115 ? 4.969 27.594 -4.184 1 97.94 115 LYS A C 1
ATOM 930 O O . LYS A 1 115 ? 4.492 26.859 -5.047 1 97.94 115 LYS A O 1
ATOM 935 N N . VAL A 1 116 ? 5.812 27.172 -3.242 1 98.38 116 VAL A N 1
ATOM 936 C CA . VAL A 1 116 ? 6.219 25.781 -3.16 1 98.38 116 VAL A CA 1
ATOM 937 C C . VAL A 1 116 ? 4.996 24.906 -2.9 1 98.38 116 VAL A C 1
ATOM 939 O O . VAL A 1 116 ? 4.836 23.844 -3.529 1 98.38 116 VAL A O 1
ATOM 942 N N . ILE A 1 117 ? 4.105 25.312 -1.969 1 98.56 117 ILE A N 1
ATOM 943 C CA . ILE A 1 117 ? 2.887 24.562 -1.671 1 98.56 117 ILE A CA 1
ATOM 944 C C . ILE A 1 117 ? 2.01 24.5 -2.918 1 98.56 117 ILE A C 1
ATOM 946 O O . ILE A 1 117 ? 1.516 23.422 -3.273 1 98.56 117 ILE A O 1
ATOM 950 N N . THR A 1 118 ? 1.858 25.625 -3.6 1 98.69 118 THR A N 1
ATOM 951 C CA . THR A 1 118 ? 1.053 25.688 -4.812 1 98.69 118 THR A CA 1
ATOM 952 C C . THR A 1 118 ? 1.609 24.734 -5.879 1 98.69 118 THR A C 1
ATOM 954 O O . THR A 1 118 ? 0.854 24.031 -6.543 1 98.69 118 THR A O 1
ATOM 957 N N . ASP A 1 119 ? 2.932 24.812 -6.051 1 98.75 119 ASP A N 1
ATOM 958 C CA . ASP A 1 119 ? 3.574 23.984 -7.066 1 98.75 119 ASP A CA 1
ATOM 959 C C . ASP A 1 119 ? 3.354 22.5 -6.781 1 98.75 119 ASP A C 1
ATOM 961 O O . ASP A 1 119 ? 3.105 21.719 -7.699 1 98.75 119 ASP A O 1
ATOM 965 N N . TYR A 1 120 ? 3.496 22.078 -5.547 1 98.69 120 TYR A N 1
ATOM 966 C CA . TYR A 1 120 ? 3.26 20.672 -5.203 1 98.69 120 TYR A CA 1
ATOM 967 C C . TYR A 1 120 ? 1.809 20.297 -5.461 1 98.69 120 TYR A C 1
ATOM 969 O O . TYR A 1 120 ? 1.534 19.234 -6.039 1 98.69 120 TYR A O 1
ATOM 977 N N . LEU A 1 121 ? 0.87 21.141 -5.02 1 98.75 121 LEU A N 1
ATOM 978 C CA . LEU A 1 121 ? -0.555 20.891 -5.207 1 98.75 121 LEU A CA 1
ATOM 979 C C . LEU A 1 121 ? -0.908 20.859 -6.691 1 98.75 121 LEU A C 1
ATOM 981 O O . LEU A 1 121 ? -1.806 20.109 -7.098 1 98.75 121 LEU A O 1
ATOM 985 N N . HIS A 1 122 ? -0.213 21.641 -7.453 1 98.69 122 HIS A N 1
ATOM 986 C CA . HIS A 1 122 ? -0.415 21.609 -8.898 1 98.69 122 HIS A CA 1
ATOM 987 C C . HIS A 1 122 ? -0.045 20.25 -9.477 1 98.69 122 HIS A C 1
ATOM 989 O O . HIS A 1 122 ? -0.797 19.688 -10.281 1 98.69 122 HIS A O 1
ATOM 995 N N . GLU A 1 123 ? 1.097 19.703 -9.062 1 98.38 123 GLU A N 1
ATOM 996 C CA . GLU A 1 123 ? 1.562 18.422 -9.578 1 98.38 123 GLU A CA 1
ATOM 997 C C . GLU A 1 123 ? 0.646 17.281 -9.141 1 98.38 123 GLU A C 1
ATOM 999 O O . GLU A 1 123 ? 0.223 16.469 -9.961 1 98.38 123 GLU A O 1
ATOM 1004 N N . ILE A 1 124 ? 0.324 17.219 -7.898 1 98.06 124 ILE A N 1
ATOM 1005 C CA . ILE A 1 124 ? -0.543 16.141 -7.434 1 98.06 124 ILE A CA 1
ATOM 1006 C C . ILE A 1 124 ? -1.947 16.328 -8.008 1 98.06 124 ILE A C 1
ATOM 1008 O O . ILE A 1 124 ? -2.641 15.352 -8.289 1 98.06 124 ILE A O 1
ATOM 1012 N N . GLY A 1 125 ? -2.352 17.594 -8.164 1 98.31 125 GLY A N 1
ATOM 1013 C CA . GLY A 1 125 ? -3.633 17.891 -8.789 1 98.31 125 GLY A CA 1
ATOM 1014 C C . GLY A 1 125 ? -3.738 17.375 -10.211 1 98.31 125 GLY A C 1
ATOM 1015 O O . GLY A 1 125 ? -4.789 16.859 -10.609 1 98.31 125 GLY A O 1
ATOM 1016 N N . LYS A 1 126 ? -2.676 17.531 -10.945 1 97.56 126 LYS A N 1
ATOM 1017 C CA . LYS A 1 126 ? -2.633 16.969 -12.297 1 97.56 126 LYS A CA 1
ATOM 1018 C C . LYS A 1 126 ? -2.869 15.461 -12.273 1 97.56 126 LYS A C 1
ATOM 1020 O O . LYS A 1 126 ? -3.639 14.938 -13.086 1 97.56 126 LYS A O 1
ATOM 1025 N N . LEU A 1 127 ? -2.225 14.805 -11.367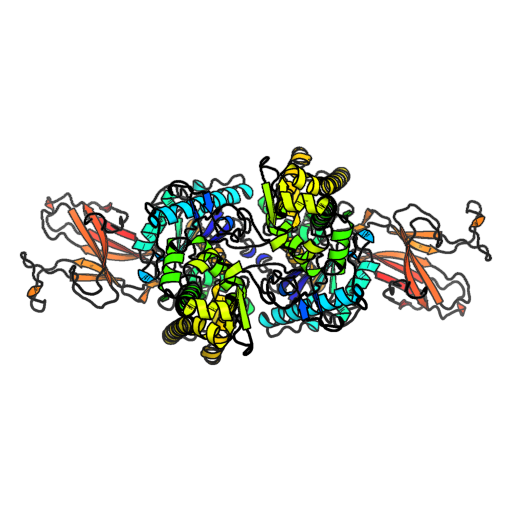 1 96.31 127 LEU A N 1
ATOM 1026 C CA . LEU A 1 127 ? -2.383 13.359 -11.25 1 96.31 127 LEU A CA 1
ATOM 1027 C C . LEU A 1 127 ? -3.807 13 -10.844 1 96.31 127 LEU A C 1
ATOM 1029 O O . LEU A 1 127 ? -4.379 12.031 -11.344 1 96.31 127 LEU A O 1
ATOM 1033 N N . ILE A 1 128 ? -4.371 13.727 -9.891 1 97.81 128 ILE A N 1
ATOM 1034 C CA . ILE A 1 128 ? -5.746 13.5 -9.453 1 97.81 128 ILE A CA 1
ATOM 1035 C C . ILE A 1 128 ? -6.691 13.586 -10.648 1 97.81 128 ILE A C 1
ATOM 1037 O O . ILE A 1 128 ? -7.531 12.703 -10.852 1 97.81 128 ILE A O 1
ATOM 1041 N N . LYS A 1 129 ? -6.539 14.594 -11.406 1 96.75 129 LYS A N 1
ATOM 1042 C CA . LYS A 1 129 ? -7.406 14.805 -12.57 1 96.75 129 LYS A CA 1
ATOM 1043 C C . LYS A 1 129 ? -7.27 13.664 -13.57 1 96.75 129 LYS A C 1
ATOM 1045 O O . LYS A 1 129 ? -8.266 13.156 -14.078 1 96.75 129 LYS A O 1
ATOM 1050 N N . GLU A 1 130 ? -6.047 13.258 -13.812 1 92.88 130 GLU A N 1
ATOM 1051 C CA . GLU A 1 130 ? -5.797 12.148 -14.727 1 92.88 130 GLU A CA 1
ATOM 1052 C C . GLU A 1 130 ? -6.414 10.852 -14.203 1 92.88 130 GLU A C 1
ATOM 1054 O O . GLU A 1 130 ? -7 10.086 -14.969 1 92.88 130 GLU A O 1
ATOM 1059 N N . THR A 1 131 ? -6.254 10.609 -12.938 1 91.62 131 THR A N 1
ATOM 1060 C CA . THR A 1 131 ? -6.766 9.398 -12.32 1 91.62 131 THR A CA 1
ATOM 1061 C C . THR A 1 131 ? -8.289 9.344 -12.398 1 91.62 131 THR A C 1
ATOM 1063 O O . THR A 1 131 ? -8.867 8.336 -12.797 1 91.62 131 THR A O 1
ATOM 1066 N N . VAL A 1 132 ? -8.961 10.422 -12.031 1 92.25 132 VAL A N 1
ATOM 1067 C CA . VAL A 1 132 ? -10.422 10.484 -12.047 1 92.25 132 VAL A CA 1
ATOM 1068 C C . VAL A 1 132 ? -10.93 10.258 -13.461 1 92.25 132 VAL A C 1
ATOM 1070 O O . VAL A 1 132 ? -11.883 9.5 -13.672 1 92.25 132 VAL A O 1
ATOM 1073 N N . LYS A 1 133 ? -10.273 10.812 -14.414 1 87 133 LYS A N 1
ATOM 1074 C CA . LYS A 1 133 ? -10.664 10.672 -15.82 1 87 133 LYS A CA 1
ATOM 1075 C C . LYS A 1 133 ? -10.484 9.234 -16.297 1 87 133 LYS A C 1
ATOM 1077 O O . LYS A 1 133 ? -11.258 8.742 -17.125 1 87 133 LYS A O 1
ATOM 1082 N N . SER A 1 134 ? -9.445 8.656 -15.812 1 82.38 134 SER A N 1
ATOM 1083 C CA . SER A 1 134 ? -9.148 7.293 -16.25 1 82.38 134 SER A CA 1
ATOM 1084 C C . SER A 1 134 ? -10.195 6.309 -15.727 1 82.38 134 SER A C 1
ATOM 1086 O O . SER A 1 134 ? -10.453 5.285 -16.359 1 82.38 134 SER A O 1
ATOM 1088 N N . TYR A 1 135 ? -10.82 6.656 -14.656 1 81.06 135 TYR A N 1
ATOM 1089 C CA . TYR A 1 135 ? -11.805 5.75 -14.062 1 81.06 135 TYR A CA 1
ATOM 1090 C C . TYR A 1 135 ? -13.203 6.051 -14.578 1 81.06 135 TYR A C 1
ATOM 1092 O O . TYR A 1 135 ? -14.023 5.145 -14.734 1 81.06 135 TYR A O 1
ATOM 1100 N N . TRP A 1 136 ? -13.453 7.348 -14.781 1 83.25 136 TRP A N 1
ATOM 1101 C CA . TRP A 1 136 ? -14.789 7.773 -15.188 1 83.25 136 TRP A CA 1
ATOM 1102 C C . TRP A 1 136 ? -14.727 8.742 -16.359 1 83.25 136 TRP A C 1
ATOM 1104 O O . TRP A 1 136 ? -14.508 9.938 -16.172 1 83.25 136 TRP A O 1
ATOM 1114 N N . ILE A 1 137 ? -15.078 8.344 -17.562 1 78 137 ILE A N 1
ATOM 1115 C CA . ILE A 1 137 ? -14.859 9.07 -18.797 1 78 137 ILE A CA 1
ATOM 1116 C C . ILE A 1 137 ? -15.797 10.266 -18.875 1 78 137 ILE A C 1
ATOM 1118 O O . ILE A 1 137 ? -15.492 11.266 -19.531 1 78 137 ILE A O 1
ATOM 1122 N N . HIS A 1 138 ? -16.938 10.328 -18.203 1 82.75 138 HIS A N 1
ATOM 1123 C CA . HIS A 1 138 ? -17.922 11.391 -18.359 1 82.75 138 HIS A CA 1
ATOM 1124 C C . HIS A 1 138 ? -17.828 12.406 -17.219 1 82.75 138 HIS A C 1
ATOM 1126 O O . HIS A 1 138 ? -18.641 13.328 -17.141 1 82.75 138 HIS A O 1
ATOM 1132 N N . ILE A 1 139 ? -16.797 12.305 -16.453 1 89.62 139 ILE A N 1
ATOM 1133 C CA . ILE A 1 139 ? -16.672 13.188 -15.297 1 89.62 139 ILE A CA 1
ATOM 1134 C C . ILE A 1 139 ? -15.773 14.375 -15.664 1 89.62 139 ILE A C 1
ATOM 1136 O O . ILE A 1 139 ? -14.672 14.188 -16.172 1 89.62 139 ILE A O 1
ATOM 1140 N N . LYS A 1 140 ? -16.312 15.531 -15.547 1 92.88 140 LYS A N 1
ATOM 1141 C CA . LYS A 1 140 ? -15.531 16.75 -15.633 1 92.88 140 LYS A CA 1
ATOM 1142 C C . LYS A 1 140 ? -15.086 17.219 -14.25 1 92.88 140 LYS A C 1
ATOM 1144 O O . LYS A 1 140 ? -15.914 17.562 -13.398 1 92.88 140 LYS A O 1
ATOM 1149 N N . PHE A 1 141 ? -13.844 17.391 -14.023 1 94.88 141 PHE A N 1
ATOM 1150 C CA . PHE A 1 141 ? -13.258 17.578 -12.703 1 94.88 141 PHE A CA 1
ATOM 1151 C C . PHE A 1 141 ? -13.82 18.828 -12.031 1 94.88 141 PHE A C 1
ATOM 1153 O O . PHE A 1 141 ? -14.32 18.766 -10.906 1 94.88 141 PHE A O 1
ATOM 1160 N N . MET A 1 142 ? -13.906 20 -12.766 1 94.06 142 MET A N 1
ATOM 1161 C CA . MET A 1 142 ? -14.289 21.281 -12.18 1 94.06 142 MET A CA 1
ATOM 1162 C C . MET A 1 142 ? -15.789 21.359 -11.938 1 94.06 142 MET A C 1
ATOM 1164 O O . MET A 1 142 ? -16.266 22.156 -11.141 1 94.06 142 MET A O 1
ATOM 1168 N N . GLU A 1 143 ? -16.516 20.406 -12.539 1 93.38 143 GLU A N 1
ATOM 1169 C CA . GLU A 1 143 ? -17.969 20.469 -12.469 1 93.38 143 GLU A CA 1
ATOM 1170 C C . GLU A 1 143 ? -18.531 19.391 -11.555 1 93.38 143 GLU A C 1
ATOM 1172 O O . GLU A 1 143 ? -19.5 19.625 -10.82 1 93.38 143 GLU A O 1
ATOM 1177 N N . ASN A 1 144 ? -17.859 18.219 -11.609 1 95.5 144 ASN A N 1
ATOM 1178 C CA . ASN A 1 144 ? -18.516 17.047 -11.031 1 95.5 144 ASN A CA 1
ATOM 1179 C C . ASN A 1 144 ? -17.781 16.547 -9.789 1 95.5 144 ASN A C 1
ATOM 1181 O O . ASN A 1 144 ? -18.234 15.609 -9.141 1 95.5 144 ASN A O 1
ATOM 1185 N N . VAL A 1 145 ? -16.656 17.188 -9.422 1 96.75 145 VAL A N 1
ATOM 1186 C CA . VAL A 1 145 ? -15.836 16.641 -8.344 1 96.75 145 VAL A CA 1
ATOM 1187 C C . VAL A 1 145 ? -15.906 17.562 -7.129 1 96.75 145 VAL A C 1
ATOM 1189 O O . VAL A 1 145 ? -15.781 18.781 -7.258 1 96.75 145 VAL A O 1
ATOM 1192 N N . LEU A 1 146 ? -16.188 17.016 -5.961 1 96.88 146 LEU A N 1
ATOM 1193 C CA . LEU A 1 146 ? -16.031 17.672 -4.672 1 96.88 146 LEU A CA 1
ATOM 1194 C C . LEU A 1 146 ? -14.688 17.297 -4.039 1 96.88 146 LEU A C 1
ATOM 1196 O O . LEU A 1 146 ? -14.414 16.125 -3.795 1 96.88 146 LEU A O 1
ATOM 1200 N N . LEU A 1 147 ? -13.875 18.281 -3.832 1 97.88 147 LEU A N 1
ATOM 1201 C CA . LEU A 1 147 ? -12.57 18.078 -3.221 1 97.88 147 LEU A CA 1
ATOM 1202 C C . LEU A 1 147 ? -12.625 18.312 -1.717 1 97.88 147 LEU A C 1
ATOM 1204 O O . LEU A 1 147 ? -13.031 19.391 -1.273 1 97.88 147 LEU A O 1
ATOM 1208 N N . ILE A 1 148 ? -12.289 17.328 -0.945 1 98 148 ILE A N 1
ATOM 1209 C CA . ILE A 1 148 ? -12.141 17.469 0.5 1 98 148 ILE A CA 1
ATOM 1210 C C . ILE A 1 148 ? -10.664 17.531 0.867 1 98 148 ILE A C 1
ATOM 1212 O O . ILE A 1 148 ? -9.945 16.547 0.763 1 98 148 ILE A O 1
ATOM 1216 N N . ALA A 1 149 ? -10.195 18.625 1.291 1 98 149 ALA A N 1
ATOM 1217 C CA . ALA A 1 149 ? -8.82 18.781 1.751 1 98 149 ALA A CA 1
ATOM 1218 C C . ALA A 1 149 ? -8.734 18.688 3.271 1 98 149 ALA A C 1
ATOM 1220 O O . ALA A 1 149 ? -9.484 19.359 3.982 1 98 149 ALA A O 1
ATOM 1221 N N . THR A 1 150 ? -7.863 17.875 3.736 1 97.38 150 THR A N 1
ATOM 1222 C CA . THR A 1 150 ? -7.715 17.75 5.184 1 97.38 150 THR A CA 1
ATOM 1223 C C . THR A 1 150 ? -6.633 18.688 5.699 1 97.38 150 THR A C 1
ATOM 1225 O O . THR A 1 150 ? -5.633 18.938 5.02 1 97.38 150 THR A O 1
ATOM 1228 N N . VAL A 1 151 ? -6.887 19.203 6.863 1 95.12 151 VAL A N 1
ATOM 1229 C CA . VAL A 1 151 ? -5.926 20.094 7.5 1 95.12 151 VAL A CA 1
ATOM 1230 C C . VAL A 1 151 ? -5.723 19.688 8.953 1 95.12 151 VAL A C 1
ATOM 1232 O O . VAL A 1 151 ? -6.613 19.094 9.57 1 95.12 151 VAL A O 1
ATOM 1235 N N . PRO A 1 152 ? -4.535 19.984 9.516 1 93.12 152 PRO A N 1
ATOM 1236 C CA . PRO A 1 152 ? -4.328 19.703 10.938 1 93.12 152 PRO A CA 1
ATOM 1237 C C . PRO A 1 152 ? -5.344 20.422 11.828 1 93.12 152 PRO A C 1
ATOM 1239 O O . PRO A 1 152 ? -5.867 21.469 11.453 1 93.12 152 PRO A O 1
ATOM 1242 N N . ALA A 1 153 ? -5.566 19.891 13.016 1 88.62 153 ALA A N 1
ATOM 1243 C CA . ALA A 1 153 ? -6.523 20.453 13.969 1 88.62 153 ALA A CA 1
ATOM 1244 C C . ALA A 1 153 ? -6.094 21.844 14.43 1 88.62 153 ALA A C 1
ATOM 1246 O O . ALA A 1 153 ? -6.938 22.688 14.734 1 88.62 153 ALA A O 1
ATOM 1247 N N . GLU A 1 154 ? -4.898 22.125 14.375 1 83 154 GLU A N 1
ATOM 1248 C CA . GLU A 1 154 ? -4.363 23.359 14.961 1 83 154 GLU A CA 1
ATOM 1249 C C . GLU A 1 154 ? -4.391 24.5 13.953 1 83 154 GLU A C 1
ATOM 1251 O O . GLU A 1 154 ? -4.078 25.641 14.297 1 83 154 GLU A O 1
ATOM 1256 N N . TYR A 1 155 ? -4.734 24.234 12.734 1 89.12 155 TYR A N 1
ATOM 1257 C CA . TYR A 1 155 ? -4.711 25.281 11.727 1 89.12 155 TYR A CA 1
ATOM 1258 C C . TYR A 1 155 ? -5.742 26.359 12.039 1 89.12 155 TYR A C 1
ATOM 1260 O O . TYR A 1 155 ? -6.887 26.047 12.383 1 89.12 155 TYR A O 1
ATOM 1268 N N . SER A 1 156 ? -5.367 27.562 11.953 1 84 156 SER A N 1
ATOM 1269 C CA . SER A 1 156 ? -6.242 28.719 12.125 1 84 156 SER A CA 1
ATOM 1270 C C . SER A 1 156 ? -7.043 28.984 10.852 1 84 156 SER A C 1
ATOM 1272 O O . SER A 1 156 ? -6.832 28.344 9.828 1 84 156 SER A O 1
ATOM 1274 N N . GLU A 1 157 ? -7.891 29.922 10.961 1 84.38 157 GLU A N 1
ATOM 1275 C CA . GLU A 1 157 ? -8.641 30.359 9.789 1 84.38 157 GLU A CA 1
ATOM 1276 C C . GLU A 1 157 ? -7.711 30.922 8.719 1 84.38 157 GLU A C 1
ATOM 1278 O O . GLU A 1 157 ? -7.953 30.734 7.52 1 84.38 157 GLU A O 1
ATOM 1283 N N . SER A 1 158 ? -6.695 31.578 9.188 1 84.31 158 SER A N 1
ATOM 1284 C CA . SER A 1 158 ? -5.723 32.125 8.25 1 84.31 158 SER A CA 1
ATOM 1285 C C . SER A 1 158 ? -4.996 31.016 7.5 1 84.31 158 SER A C 1
ATOM 1287 O O . SER A 1 158 ? -4.742 31.141 6.297 1 84.31 158 SER A O 1
ATOM 1289 N N . ASP A 1 159 ? -4.57 30 8.219 1 91.31 159 ASP A N 1
ATOM 1290 C CA . ASP A 1 159 ? -3.9 28.859 7.594 1 91.31 159 ASP A CA 1
ATOM 1291 C C . ASP A 1 159 ? -4.789 28.203 6.539 1 91.31 159 ASP A C 1
ATOM 1293 O O . ASP A 1 159 ? -4.324 27.859 5.457 1 91.31 159 ASP A O 1
ATOM 1297 N N . LYS A 1 160 ? -6.023 28.062 6.852 1 91.88 160 LYS A N 1
ATOM 1298 C CA . LYS A 1 160 ? -6.973 27.484 5.91 1 91.88 160 LYS A CA 1
ATOM 1299 C C . LYS A 1 160 ? -7.152 28.375 4.684 1 91.88 160 LYS A C 1
ATOM 1301 O O . LYS A 1 160 ? -7.289 27.875 3.564 1 91.88 160 LYS A O 1
ATOM 1306 N N . ALA A 1 161 ? -7.215 29.672 4.938 1 90.12 161 ALA A N 1
ATOM 1307 C CA . ALA A 1 161 ? -7.328 30.609 3.826 1 90.12 161 ALA A CA 1
ATOM 1308 C C . ALA A 1 161 ? -6.137 30.484 2.879 1 90.12 161 ALA A C 1
ATOM 1310 O O . ALA A 1 161 ? -6.297 30.562 1.658 1 90.12 161 ALA A O 1
ATOM 1311 N N . ILE A 1 162 ? -4.973 30.359 3.459 1 94.56 162 ILE A N 1
ATOM 1312 C CA . ILE A 1 162 ? -3.771 30.203 2.65 1 94.56 162 ILE A CA 1
ATOM 1313 C C . ILE A 1 162 ? -3.855 28.891 1.853 1 94.56 162 ILE A C 1
ATOM 1315 O O . ILE A 1 162 ? -3.541 28.875 0.661 1 94.56 162 ILE A O 1
ATOM 1319 N N . MET A 1 163 ? -4.281 27.859 2.48 1 96.69 163 MET A N 1
ATOM 1320 C CA . MET A 1 163 ? -4.445 26.578 1.799 1 96.69 163 MET A CA 1
ATOM 1321 C C . MET A 1 163 ? -5.43 26.703 0.64 1 96.69 163 MET A C 1
ATOM 1323 O O . MET A 1 163 ? -5.188 26.172 -0.444 1 96.69 163 MET A O 1
ATOM 1327 N N . ARG A 1 164 ? -6.57 27.359 0.86 1 95.44 164 ARG A N 1
ATOM 1328 C CA . ARG A 1 164 ? -7.555 27.562 -0.196 1 95.44 164 ARG A CA 1
ATOM 1329 C C . ARG A 1 164 ? -6.945 28.328 -1.364 1 95.44 164 ARG A C 1
ATOM 1331 O O . ARG A 1 164 ? -7.168 27.984 -2.525 1 95.44 164 ARG A O 1
ATOM 1338 N N . GLU A 1 165 ? -6.215 29.359 -1.013 1 96.44 165 GLU A N 1
ATOM 1339 C CA . GLU A 1 165 ? -5.543 30.156 -2.039 1 96.44 165 GLU A CA 1
ATOM 1340 C C . GLU A 1 165 ? -4.594 29.281 -2.867 1 96.44 165 GLU A C 1
ATOM 1342 O O . GLU A 1 165 ? -4.59 29.359 -4.098 1 96.44 165 GLU A O 1
ATOM 1347 N N . CYS A 1 166 ? -3.807 28.5 -2.217 1 98.19 166 CYS A N 1
ATOM 1348 C CA . CYS A 1 166 ? -2.852 27.641 -2.902 1 98.19 166 CYS A CA 1
ATOM 1349 C C . CYS A 1 166 ? -3.568 26.609 -3.779 1 98.19 166 CYS A C 1
ATOM 1351 O O . CYS A 1 166 ? -3.135 26.344 -4.898 1 98.19 166 CYS A O 1
ATOM 1353 N N . ILE A 1 167 ? -4.648 26.062 -3.299 1 98.31 167 ILE A N 1
ATOM 1354 C CA . ILE A 1 167 ? -5.426 25.062 -4.039 1 98.31 167 ILE A CA 1
ATOM 1355 C C . ILE A 1 167 ? -6.035 25.719 -5.277 1 98.31 167 ILE A C 1
ATOM 1357 O O . ILE A 1 167 ? -6.043 25.125 -6.359 1 98.31 167 ILE A O 1
ATOM 1361 N N . PHE A 1 168 ? -6.527 26.938 -5.109 1 97.94 168 PHE A N 1
ATOM 1362 C CA . PHE A 1 168 ? -7.07 27.703 -6.227 1 97.94 168 PHE A CA 1
ATOM 1363 C C . PHE A 1 168 ? -5.996 27.969 -7.273 1 97.94 168 PHE A C 1
ATOM 1365 O O . PHE A 1 168 ? -6.195 27.688 -8.461 1 97.94 168 PHE A O 1
ATOM 1372 N N . ASN A 1 169 ? -4.891 28.453 -6.789 1 98.06 169 ASN A N 1
ATOM 1373 C CA . ASN A 1 169 ? -3.789 28.781 -7.691 1 98.06 169 ASN A CA 1
ATOM 1374 C C . ASN A 1 169 ? -3.242 27.531 -8.383 1 98.06 169 ASN A C 1
ATOM 1376 O O . ASN A 1 169 ? -2.654 27.625 -9.461 1 98.06 169 ASN A O 1
ATOM 1380 N N . ALA A 1 170 ? -3.375 26.422 -7.762 1 98.44 170 ALA A N 1
ATOM 1381 C CA . ALA A 1 170 ? -2.914 25.141 -8.32 1 98.44 170 ALA A CA 1
ATOM 1382 C C . ALA A 1 170 ? -3.885 24.625 -9.375 1 98.44 170 ALA A C 1
ATOM 1384 O O . ALA A 1 170 ? -3.609 23.625 -10.047 1 98.44 170 ALA A O 1
ATOM 1385 N N . GLY A 1 171 ? -5.062 25.234 -9.492 1 97.56 171 GLY A N 1
ATOM 1386 C CA . GLY A 1 171 ? -6.023 24.859 -10.516 1 97.56 171 GLY A CA 1
ATOM 1387 C C . GLY A 1 171 ? -6.93 23.719 -10.094 1 97.56 171 GLY A C 1
ATOM 1388 O O . GLY A 1 171 ? -7.406 22.953 -10.938 1 97.56 171 GLY A O 1
ATOM 1389 N N . LEU A 1 172 ? -7.188 23.547 -8.82 1 97.88 172 LEU A N 1
ATOM 1390 C CA . LEU A 1 172 ? -7.988 22.422 -8.336 1 97.88 172 LEU A CA 1
ATOM 1391 C C . LEU A 1 172 ? -9.43 22.859 -8.086 1 97.88 172 LEU A C 1
ATOM 1393 O O . LEU A 1 172 ? -10.312 22.016 -7.906 1 97.88 172 LEU A O 1
ATOM 1397 N N . ILE A 1 173 ? -9.656 24.141 -8.078 1 96 173 ILE A N 1
ATOM 1398 C CA . ILE A 1 173 ? -11.008 24.688 -8.039 1 96 173 ILE A CA 1
ATOM 1399 C C . ILE A 1 173 ? -11.102 25.875 -9 1 96 173 ILE A C 1
ATOM 1401 O O . ILE A 1 173 ? -10.102 26.516 -9.297 1 96 173 ILE A O 1
ATOM 1405 N N . GLY A 1 174 ? -12.344 26.141 -9.477 1 92 174 GLY A N 1
ATOM 1406 C CA . GLY A 1 174 ? -12.539 27.125 -10.516 1 92 174 GLY A CA 1
ATOM 1407 C C . GLY A 1 174 ? -12.641 28.547 -9.977 1 92 174 GLY A C 1
ATOM 1408 O O . GLY A 1 174 ? -12.406 29.516 -10.703 1 92 174 GLY A O 1
ATOM 1409 N N . ASP A 1 175 ? -13.023 28.594 -8.75 1 91.69 175 ASP A N 1
ATOM 1410 C CA . ASP A 1 175 ? -13.234 29.859 -8.062 1 91.69 175 ASP A CA 1
ATOM 1411 C C . ASP A 1 175 ? -12.734 29.781 -6.621 1 91.69 175 ASP A C 1
ATOM 1413 O O . ASP A 1 175 ? -12.906 28.766 -5.945 1 91.69 175 ASP A O 1
ATOM 1417 N N . ILE A 1 176 ? -12.078 30.906 -6.211 1 91.06 176 ILE A N 1
ATOM 1418 C CA . ILE A 1 176 ? -11.469 30.906 -4.887 1 91.06 176 ILE A CA 1
ATOM 1419 C C . ILE A 1 176 ? -12.531 30.641 -3.826 1 91.06 176 ILE A C 1
ATOM 1421 O O . ILE A 1 176 ? -12.227 30.125 -2.744 1 91.06 176 ILE A O 1
ATOM 1425 N N . HIS A 1 177 ? -13.789 30.953 -4.117 1 86.56 177 HIS A N 1
ATOM 1426 C CA . HIS A 1 177 ? -14.859 30.781 -3.143 1 86.56 177 HIS A CA 1
ATOM 1427 C C . HIS A 1 177 ? -15.719 29.562 -3.486 1 86.56 177 HIS A C 1
ATOM 1429 O O . HIS A 1 177 ? -16.828 29.422 -2.975 1 86.56 177 HIS A O 1
ATOM 1435 N N . SER A 1 178 ? -15.18 28.734 -4.305 1 89.69 178 SER A N 1
ATOM 1436 C CA . SER A 1 178 ? -15.938 27.578 -4.758 1 89.69 178 SER A CA 1
ATOM 1437 C C . SER A 1 178 ? -16.344 26.688 -3.588 1 89.69 178 SER A C 1
ATOM 1439 O O . SER A 1 178 ? -15.547 26.438 -2.68 1 89.69 178 SER A O 1
ATOM 1441 N N . GLU A 1 179 ? -17.562 26.188 -3.604 1 87.69 179 GLU A N 1
ATOM 1442 C CA . GLU A 1 179 ? -18.047 25.25 -2.594 1 87.69 179 GLU A CA 1
ATOM 1443 C C . GLU A 1 179 ? -17.641 23.812 -2.934 1 87.69 179 GLU A C 1
ATOM 1445 O O . GLU A 1 179 ? -17.875 22.891 -2.146 1 87.69 179 GLU A O 1
ATOM 1450 N N . LYS A 1 180 ? -17 23.703 -4.023 1 93.81 180 LYS A N 1
ATOM 1451 C CA . LYS A 1 180 ? -16.531 22.375 -4.422 1 93.81 180 LYS A CA 1
ATOM 1452 C C . LYS A 1 180 ? -15.25 22 -3.689 1 93.81 180 LYS A C 1
ATOM 1454 O O . LYS A 1 180 ? -14.727 20.891 -3.869 1 93.81 180 LYS A O 1
ATOM 1459 N N . LEU A 1 181 ? -14.766 22.922 -2.936 1 95.56 181 LEU A N 1
ATOM 1460 C CA . LEU A 1 181 ? -13.719 22.656 -1.955 1 95.56 181 LEU A CA 1
ATOM 1461 C C . LEU A 1 181 ? -14.273 22.719 -0.537 1 95.56 181 LEU A C 1
ATOM 1463 O O . LEU A 1 181 ? -14.922 23.703 -0.169 1 95.56 181 LEU A O 1
ATOM 1467 N N . GLN A 1 182 ? -14.086 21.688 0.186 1 93.88 182 GLN A N 1
ATOM 1468 C CA . GLN A 1 182 ? -14.414 21.672 1.607 1 93.88 182 GLN A CA 1
ATOM 1469 C C . GLN A 1 182 ? -13.242 21.156 2.436 1 93.88 182 GLN A C 1
ATOM 1471 O O . GLN A 1 182 ? -12.414 20.375 1.943 1 93.88 182 GLN A O 1
ATOM 1476 N N . PHE A 1 183 ? -13.188 21.594 3.666 1 94.94 183 PHE A N 1
ATOM 1477 C CA . PHE A 1 183 ? -12.133 21.156 4.574 1 94.94 183 PHE A CA 1
ATOM 1478 C C . PHE A 1 183 ? -12.703 20.266 5.672 1 94.94 183 PHE A C 1
ATOM 1480 O O . PHE A 1 183 ? -13.883 20.359 6.012 1 94.94 183 PHE A O 1
ATOM 1487 N N . THR A 1 184 ? -11.961 19.406 6.141 1 95 184 THR A N 1
ATOM 1488 C CA . THR A 1 184 ? -12.117 18.703 7.414 1 95 184 THR A CA 1
ATOM 1489 C C . THR A 1 184 ? -10.766 18.547 8.109 1 95 184 THR A C 1
ATOM 1491 O O . THR A 1 184 ? -9.719 18.797 7.512 1 95 184 THR A O 1
ATOM 1494 N N . THR A 1 185 ? -10.789 18.312 9.398 1 95 185 THR A N 1
ATOM 1495 C CA . THR A 1 185 ? -9.508 18.141 10.078 1 95 185 THR A CA 1
ATOM 1496 C C . THR A 1 185 ? -8.984 16.719 9.898 1 95 185 THR A C 1
ATOM 1498 O O . THR A 1 185 ? -9.758 15.781 9.781 1 95 185 THR A O 1
ATOM 1501 N N . GLU A 1 186 ? -7.676 16.594 9.875 1 96.12 186 GLU A N 1
ATOM 1502 C CA . GLU A 1 186 ? -7.023 15.297 9.695 1 96.12 186 GLU A CA 1
ATOM 1503 C C . GLU A 1 186 ? -7.5 14.289 10.742 1 96.12 186 GLU A C 1
ATOM 1505 O O . GLU A 1 186 ? -7.938 13.188 10.398 1 96.12 186 GLU A O 1
ATOM 1510 N N . PRO A 1 187 ? -7.57 14.633 12.055 1 94.81 187 PRO A N 1
ATOM 1511 C CA . PRO A 1 187 ? -8.016 13.617 13.016 1 94.81 187 PRO A CA 1
ATOM 1512 C C . PRO A 1 187 ? -9.5 13.305 12.891 1 94.81 187 PRO A C 1
ATOM 1514 O O . PRO A 1 187 ? -9.93 12.188 13.188 1 94.81 187 PRO A O 1
ATOM 1517 N N . GLU A 1 188 ? -10.336 14.266 12.477 1 95.38 188 GLU A N 1
ATOM 1518 C CA . GLU A 1 188 ? -11.742 13.992 12.227 1 95.38 188 GLU A CA 1
ATOM 1519 C C . GLU A 1 188 ? -11.922 12.977 11.102 1 95.38 188 GLU A C 1
ATOM 1521 O O . GLU A 1 188 ? -12.711 12.031 11.227 1 95.38 188 GLU A O 1
ATOM 1526 N N . ALA A 1 189 ? -11.195 13.211 10.016 1 96.88 189 ALA A N 1
ATOM 1527 C CA . ALA A 1 189 ? -11.234 12.266 8.906 1 96.88 189 ALA A CA 1
ATOM 1528 C C . ALA A 1 189 ? -10.797 10.875 9.367 1 96.88 189 ALA A C 1
ATOM 1530 O O . ALA A 1 189 ? -11.438 9.875 9.023 1 96.88 189 ALA A O 1
ATOM 1531 N N . ALA A 1 190 ? -9.758 10.82 10.102 1 96.25 190 ALA A N 1
ATOM 1532 C CA . ALA A 1 190 ? -9.273 9.547 10.625 1 96.25 190 ALA A CA 1
ATOM 1533 C C . ALA A 1 190 ? -10.32 8.883 11.508 1 96.25 190 ALA A C 1
ATOM 1535 O O . ALA A 1 190 ? -10.484 7.66 11.484 1 96.25 190 ALA A O 1
ATOM 1536 N N . ALA A 1 191 ? -11.031 9.648 12.312 1 95.62 191 ALA A N 1
ATOM 1537 C CA . ALA A 1 191 ? -12.062 9.125 13.195 1 95.62 191 ALA A CA 1
ATOM 1538 C C . ALA A 1 191 ? -13.195 8.484 12.398 1 95.62 191 ALA A C 1
ATOM 1540 O O . ALA A 1 191 ? -13.727 7.438 12.789 1 95.62 191 ALA A O 1
ATOM 1541 N N . ILE A 1 192 ? -13.562 9.133 11.336 1 95.31 192 ILE A N 1
ATOM 1542 C CA . ILE A 1 192 ? -14.609 8.602 10.477 1 95.31 192 ILE A CA 1
ATOM 1543 C C . ILE A 1 192 ? -14.203 7.219 9.961 1 95.31 192 ILE A C 1
ATOM 1545 O O . ILE A 1 192 ? -15 6.277 10 1 95.31 192 ILE A O 1
ATOM 1549 N N . TYR A 1 193 ? -12.984 7.051 9.523 1 93.31 193 TYR A N 1
ATOM 1550 C CA . TYR A 1 193 ? -12.5 5.766 9.039 1 93.31 193 TYR A CA 1
ATOM 1551 C C . TYR A 1 193 ? -12.516 4.723 10.148 1 93.31 193 TYR A C 1
ATOM 1553 O O . TYR A 1 193 ? -12.938 3.586 9.93 1 93.31 193 TYR A O 1
ATOM 1561 N N . CYS A 1 194 ? -12.031 5.098 11.305 1 91.38 194 CYS A N 1
ATOM 1562 C CA . CYS A 1 194 ? -11.953 4.172 12.43 1 91.38 194 CYS A CA 1
ATOM 1563 C C . CYS A 1 194 ? -13.344 3.684 12.828 1 91.38 194 CYS A C 1
ATOM 1565 O O . CYS A 1 194 ? -13.508 2.535 13.242 1 91.38 194 CYS A O 1
ATOM 1567 N N . MET A 1 195 ? -14.289 4.562 12.766 1 90.5 195 MET A N 1
ATOM 1568 C CA . MET A 1 195 ? -15.664 4.18 13.078 1 90.5 195 MET A CA 1
ATOM 1569 C C . MET A 1 195 ? -16.125 3.041 12.172 1 90.5 195 MET A C 1
ATOM 1571 O O . MET A 1 195 ? -16.734 2.076 12.641 1 90.5 195 MET A O 1
ATOM 1575 N N . HIS A 1 196 ? -15.742 3.137 10.945 1 83.06 196 HIS A N 1
ATOM 1576 C CA . HIS A 1 196 ? -16.219 2.162 9.977 1 83.06 196 HIS A CA 1
ATOM 1577 C C . HIS A 1 196 ? -15.352 0.907 9.984 1 83.06 196 HIS A C 1
ATOM 1579 O O . HIS A 1 196 ? -15.836 -0.191 9.703 1 83.06 196 HIS A O 1
ATOM 1585 N N . SER A 1 197 ? -14.125 1.023 10.266 1 76.81 197 SER A N 1
ATOM 1586 C CA . SER A 1 197 ? -13.188 -0.08 10.078 1 76.81 197 SER A CA 1
ATOM 1587 C C . SER A 1 197 ? -12.883 -0.779 11.398 1 76.81 197 SER A C 1
ATOM 1589 O O . SER A 1 197 ? -12.727 -2.002 11.438 1 76.81 197 SER A O 1
ATOM 1591 N N . SER A 1 198 ? -12.836 -0.088 12.484 1 77.12 198 SER A N 1
ATOM 1592 C CA . SER A 1 198 ? -12.195 -0.615 13.688 1 77.12 198 SER A CA 1
ATOM 1593 C C . SER A 1 198 ? -13.211 -0.808 14.812 1 77.12 198 SER A C 1
ATOM 1595 O O . SER A 1 198 ? -13.125 -1.772 15.578 1 77.12 198 SER A O 1
ATOM 1597 N N . LEU A 1 199 ? -14.141 0.065 14.969 1 74.81 199 LEU A N 1
ATOM 1598 C CA . LEU A 1 199 ? -15.062 -0.04 16.094 1 74.81 199 LEU A CA 1
ATOM 1599 C C . LEU A 1 199 ? -15.859 -1.337 16.031 1 74.81 199 LEU A C 1
ATOM 1601 O O . LEU A 1 199 ? -16.062 -1.998 17.047 1 74.81 199 LEU A O 1
ATOM 1605 N N . LYS A 1 200 ? -16.25 -1.665 14.875 1 69.69 200 LYS A N 1
ATOM 1606 C CA . LYS A 1 200 ? -17.016 -2.893 14.711 1 69.69 200 LYS A CA 1
ATOM 1607 C C . LYS A 1 200 ? -16.188 -4.121 15.062 1 69.69 200 LYS A C 1
ATOM 1609 O O . LYS A 1 200 ? -16.672 -5.035 15.734 1 69.69 200 LYS A O 1
ATOM 1614 N N . GLU A 1 201 ? -14.992 -4.059 14.711 1 66.62 201 GLU A N 1
ATOM 1615 C CA . GLU A 1 201 ? -14.094 -5.184 14.93 1 66.62 201 GLU A CA 1
ATOM 1616 C C . GLU A 1 201 ? -13.883 -5.441 16.422 1 66.62 201 GLU A C 1
ATOM 1618 O O . GLU A 1 201 ? -13.734 -6.59 16.844 1 66.62 201 GLU A O 1
ATOM 1623 N N . HIS A 1 202 ? -13.984 -4.352 17.172 1 69.81 202 HIS A N 1
ATOM 1624 C CA . HIS A 1 202 ? -13.695 -4.457 18.609 1 69.81 202 HIS A CA 1
ATOM 1625 C C . HIS A 1 202 ? -14.984 -4.477 19.422 1 69.81 202 HIS A C 1
ATOM 1627 O O . HIS A 1 202 ? -14.961 -4.266 20.641 1 69.81 202 HIS A O 1
ATOM 1633 N N . GLU A 1 203 ? -16.156 -4.637 18.703 1 73.06 203 GLU A N 1
ATOM 1634 C CA . GLU A 1 203 ? -17.484 -4.715 19.328 1 73.06 203 GLU A CA 1
ATOM 1635 C C . GLU A 1 203 ? -17.797 -3.451 20.125 1 73.06 203 GLU A C 1
ATOM 1637 O O . GLU A 1 203 ? -18.344 -3.521 21.219 1 73.06 203 GLU A O 1
ATOM 1642 N N . LEU A 1 204 ? -17.281 -2.385 19.578 1 77.19 204 LEU A N 1
ATOM 1643 C CA . LEU A 1 204 ? -17.469 -1.101 20.25 1 77.19 204 LEU A CA 1
ATOM 1644 C C . LEU A 1 204 ? -18.375 -0.193 19.422 1 77.19 204 LEU A C 1
ATOM 1646 O O . LEU A 1 204 ? -18.484 1.005 19.703 1 77.19 204 LEU A O 1
ATOM 1650 N N . ALA A 1 205 ? -18.969 -0.869 18.422 1 82.44 205 ALA A N 1
ATOM 1651 C CA . ALA A 1 205 ? -19.812 -0.081 17.531 1 82.44 205 ALA A CA 1
ATOM 1652 C C . ALA A 1 205 ? -21.203 0.11 18.109 1 82.44 205 ALA A C 1
ATOM 1654 O O . ALA A 1 205 ? -22.203 -0.277 17.5 1 82.44 205 ALA A O 1
ATOM 1655 N N . LYS A 1 206 ? -21.328 0.708 19.297 1 88.69 206 LYS A N 1
ATOM 1656 C CA . LYS A 1 206 ? -22.578 1.026 19.969 1 88.69 206 LYS A CA 1
ATOM 1657 C C . LYS A 1 206 ? -22.703 2.525 20.234 1 88.69 206 LYS A C 1
ATOM 1659 O O . LYS A 1 206 ? -21.719 3.174 20.609 1 88.69 206 LYS A O 1
ATOM 1664 N N . PRO A 1 207 ? -23.906 3.027 19.984 1 92.06 207 PRO A N 1
ATOM 1665 C CA . PRO A 1 207 ? -24.094 4.445 20.312 1 92.06 207 PRO A CA 1
ATOM 1666 C C . PRO A 1 207 ? -23.719 4.773 21.75 1 92.06 207 PRO A C 1
ATOM 1668 O O . PRO A 1 207 ? -24.016 4.004 22.656 1 92.06 207 PRO A O 1
ATOM 1671 N N . GLY A 1 208 ? -23.031 5.836 21.906 1 92.06 208 GLY A N 1
ATOM 1672 C CA . GLY A 1 208 ? -22.594 6.238 23.234 1 92.06 208 GLY A CA 1
ATOM 1673 C C . GLY A 1 208 ? -21.125 5.949 23.484 1 92.06 208 GLY A C 1
ATOM 1674 O O . GLY A 1 208 ? -20.531 6.488 24.422 1 92.06 208 GLY A O 1
ATOM 1675 N N . THR A 1 209 ? -20.547 5.184 22.594 1 93 209 THR A N 1
ATOM 1676 C CA . THR A 1 209 ? -19.141 4.84 22.734 1 93 209 THR A CA 1
ATOM 1677 C C . THR A 1 209 ? -18.25 6.051 22.453 1 93 209 THR A C 1
ATOM 1679 O O . THR A 1 209 ? -18.438 6.73 21.453 1 93 209 THR A O 1
ATOM 1682 N N . ASN A 1 210 ? -17.344 6.328 23.422 1 94.38 210 ASN A N 1
ATOM 1683 C CA . ASN A 1 210 ? -16.312 7.344 23.219 1 94.38 210 ASN A CA 1
ATOM 1684 C C . ASN A 1 210 ? -14.977 6.723 22.828 1 94.38 210 ASN A C 1
ATOM 1686 O O . ASN A 1 210 ? -14.578 5.695 23.375 1 94.38 210 ASN A O 1
ATOM 1690 N N . PHE A 1 211 ? -14.367 7.301 21.828 1 94.94 211 PHE A N 1
ATOM 1691 C CA . PHE A 1 211 ? -13.039 6.832 21.453 1 94.94 211 PHE A CA 1
ATOM 1692 C C . PHE A 1 211 ? -12.156 7.996 21.016 1 94.94 211 PHE A C 1
ATOM 1694 O O . PHE A 1 211 ? -12.664 9.055 20.641 1 94.94 211 PHE A O 1
ATOM 1701 N N . MET A 1 212 ? -10.914 7.867 21.156 1 96.06 212 MET A N 1
ATOM 1702 C CA . MET A 1 212 ? -9.914 8.875 20.812 1 96.06 212 MET A CA 1
ATOM 1703 C C . MET A 1 212 ? -9.102 8.43 19.594 1 96.06 212 MET A C 1
ATOM 1705 O O . MET A 1 212 ? -8.758 7.258 19.469 1 96.06 212 MET A O 1
ATOM 1709 N N . VAL A 1 213 ? -8.883 9.344 18.688 1 96.56 213 VAL A N 1
ATOM 1710 C CA . VAL A 1 213 ? -7.977 9.125 17.562 1 96.56 213 VAL A CA 1
ATOM 1711 C C . VAL A 1 213 ? -6.73 9.992 17.734 1 96.56 213 VAL A C 1
ATOM 1713 O O . VAL A 1 213 ? -6.836 11.203 17.953 1 96.56 213 VAL A O 1
ATOM 1716 N N . VAL A 1 214 ? -5.617 9.414 17.672 1 97.38 214 VAL A N 1
ATOM 1717 C CA . VAL A 1 214 ? -4.332 10.109 17.703 1 97.38 214 VAL A CA 1
ATOM 1718 C C . VAL A 1 214 ? -3.643 9.969 16.344 1 97.38 214 VAL A C 1
ATOM 1720 O O . VAL A 1 214 ? -3.078 8.914 16.031 1 97.38 214 VAL A O 1
ATOM 1723 N N . ASP A 1 215 ? -3.637 10.984 15.586 1 96.5 215 ASP A N 1
ATOM 1724 C CA . ASP A 1 215 ? -2.979 10.992 14.281 1 96.5 215 ASP A CA 1
ATOM 1725 C C . ASP A 1 215 ? -1.52 11.43 14.406 1 96.5 215 ASP A C 1
ATOM 1727 O O . ASP A 1 215 ? -1.231 12.617 14.562 1 96.5 215 ASP A O 1
ATOM 1731 N N . CYS A 1 216 ? -0.689 10.477 14.344 1 96.88 216 CYS A N 1
ATOM 1732 C CA . CYS A 1 216 ? 0.745 10.719 14.461 1 96.88 216 CYS A CA 1
ATOM 1733 C C . CYS A 1 216 ? 1.401 10.789 13.086 1 96.88 216 CYS A C 1
ATOM 1735 O O . CYS A 1 216 ? 1.844 9.766 12.555 1 96.88 216 CYS A O 1
ATOM 1737 N N . GLY A 1 217 ? 1.657 11.977 12.609 1 94.12 217 GLY A N 1
ATOM 1738 C CA . GLY A 1 217 ? 2.223 12.188 11.281 1 94.12 217 GLY A CA 1
ATOM 1739 C C . GLY A 1 217 ? 3.693 12.562 11.312 1 94.12 217 GLY A C 1
ATOM 1740 O O . GLY A 1 217 ? 4.398 12.242 12.273 1 94.12 217 GLY A O 1
ATOM 1741 N N . GLY A 1 218 ? 4.117 13.133 10.242 1 93 218 GLY A N 1
ATOM 1742 C CA . GLY A 1 218 ? 5.504 13.562 10.156 1 93 218 GLY A CA 1
ATOM 1743 C C . GLY A 1 218 ? 5.777 14.859 10.898 1 93 218 GLY A C 1
ATOM 1744 O O . GLY A 1 218 ? 6.742 14.953 11.656 1 93 218 GLY A O 1
ATOM 1745 N N . GLY A 1 219 ? 4.91 15.836 10.664 1 92.69 219 GLY A N 1
ATOM 1746 C CA . GLY A 1 219 ? 5.121 17.141 11.258 1 92.69 219 GLY A CA 1
ATOM 1747 C C . GLY A 1 219 ? 4.309 17.359 12.523 1 92.69 219 GLY A C 1
ATOM 1748 O O . GLY A 1 219 ? 4.809 17.922 13.5 1 92.69 219 GLY A O 1
ATOM 1749 N N . THR A 1 220 ? 3.129 16.891 12.484 1 93.38 220 THR A N 1
ATOM 1750 C CA . THR A 1 220 ? 2.215 17.172 13.586 1 93.38 220 THR A CA 1
ATOM 1751 C C . THR A 1 220 ? 1.607 15.891 14.133 1 93.38 220 THR A C 1
ATOM 1753 O O . THR A 1 220 ? 1.588 14.867 13.445 1 93.38 220 THR A O 1
ATOM 1756 N N . VAL A 1 221 ? 1.237 15.93 15.375 1 95.81 221 VAL A N 1
ATOM 1757 C CA . VAL A 1 221 ? 0.359 14.953 16.016 1 95.81 221 VAL A CA 1
ATOM 1758 C C . VAL A 1 221 ? -0.941 15.633 16.438 1 95.81 221 VAL A C 1
ATOM 1760 O O . VAL A 1 221 ? -0.919 16.656 17.125 1 95.81 221 VAL A O 1
ATOM 1763 N N . ASP A 1 222 ? -2.031 15.102 15.977 1 94.94 222 ASP A N 1
ATOM 1764 C CA . ASP A 1 222 ? -3.346 15.695 16.219 1 94.94 222 ASP A CA 1
ATOM 1765 C C . ASP A 1 222 ? -4.293 14.688 16.859 1 94.94 222 ASP A C 1
ATOM 1767 O O . ASP A 1 222 ? -4.281 13.5 16.516 1 94.94 222 ASP A O 1
ATOM 1771 N N . LEU A 1 223 ? -5.09 15.211 17.797 1 94.88 223 LEU A N 1
ATOM 1772 C CA . LEU A 1 223 ? -5.992 14.336 18.547 1 94.88 223 LEU A CA 1
ATOM 1773 C C . LEU A 1 223 ? -7.426 14.852 18.484 1 94.88 223 LEU A C 1
ATOM 1775 O O . LEU A 1 223 ? -7.652 16.062 18.406 1 94.88 223 LEU A O 1
ATOM 1779 N N . THR A 1 224 ? -8.328 13.938 18.5 1 94.56 224 THR A N 1
ATOM 1780 C CA . THR A 1 224 ? -9.742 14.234 18.703 1 94.56 224 THR A CA 1
ATOM 1781 C C . THR A 1 224 ? -10.43 13.109 19.469 1 94.56 224 THR A C 1
ATOM 1783 O O . THR A 1 224 ? -10.031 11.953 19.359 1 94.56 224 THR A O 1
ATOM 1786 N N . THR A 1 225 ? -11.289 13.43 20.297 1 94.81 225 THR A N 1
ATOM 1787 C CA . THR A 1 225 ? -12.164 12.469 20.953 1 94.81 225 THR A CA 1
ATOM 1788 C C . THR A 1 225 ? -13.594 12.586 20.438 1 94.81 225 THR A C 1
ATOM 1790 O O . THR A 1 225 ? -14.148 13.688 20.391 1 94.81 225 THR A O 1
ATOM 1793 N N . ARG A 1 226 ? -14.109 11.469 20.078 1 95.44 226 ARG A N 1
ATOM 1794 C CA . ARG A 1 226 ? -15.422 11.453 19.438 1 95.44 226 ARG A CA 1
ATOM 1795 C C . ARG A 1 226 ? -16.375 10.5 20.156 1 95.44 226 ARG A C 1
ATOM 1797 O O . ARG A 1 226 ? -15.93 9.523 20.766 1 95.44 226 ARG A O 1
ATOM 1804 N N . LYS A 1 227 ? -17.625 10.82 20.078 1 94.88 227 LYS A N 1
ATOM 1805 C CA . LYS A 1 227 ? -18.703 9.953 20.562 1 94.88 227 LYS A CA 1
ATOM 1806 C C . LYS A 1 227 ? -19.516 9.383 19.391 1 94.88 227 LYS A C 1
ATOM 1808 O O . LYS A 1 227 ? -19.906 10.125 18.484 1 94.88 227 LYS A O 1
ATOM 1813 N N . LEU A 1 228 ? -19.609 8.125 19.406 1 94.88 228 LEU A N 1
ATOM 1814 C CA . LEU A 1 228 ? -20.5 7.5 18.422 1 94.88 228 LEU A CA 1
ATOM 1815 C C . LEU A 1 228 ? -21.953 7.773 18.766 1 94.88 228 LEU A C 1
ATOM 1817 O O . LEU A 1 228 ? -22.406 7.48 19.875 1 94.88 228 LEU A O 1
ATOM 1821 N N . LEU A 1 229 ? -22.641 8.359 17.797 1 94 229 LEU A N 1
ATOM 1822 C CA . LEU A 1 229 ? -24.062 8.672 17.953 1 94 229 LEU A CA 1
ATOM 1823 C C . LEU A 1 229 ? -24.922 7.691 17.156 1 94 229 LEU A C 1
ATOM 1825 O O . LEU A 1 229 ? -24.406 6.797 16.5 1 94 229 LEU A O 1
ATOM 1829 N N . GLU A 1 230 ? -26.219 7.828 17.312 1 90.94 230 GLU A N 1
ATOM 1830 C CA . GLU A 1 230 ? -27.125 7 16.516 1 90.94 230 GLU A CA 1
ATOM 1831 C C . GLU A 1 230 ? -26.922 7.211 15.023 1 90.94 230 GLU A C 1
ATOM 1833 O O . GLU A 1 230 ? -26.438 8.266 14.609 1 90.94 230 GLU A O 1
ATOM 1838 N N . GLU A 1 231 ? -27.188 6.219 14.227 1 87.31 231 GLU A N 1
ATOM 1839 C CA . GLU A 1 231 ? -27.156 6.266 12.773 1 87.31 231 GLU A CA 1
ATOM 1840 C C . GLU A 1 231 ? -25.734 6.504 12.258 1 87.31 231 GLU A C 1
ATOM 1842 O O . GLU A 1 231 ? -25.547 7.199 11.258 1 87.31 231 GLU A O 1
ATOM 1847 N N . ASN A 1 232 ? -24.703 6.16 12.984 1 87.12 232 ASN A N 1
ATOM 1848 C CA . ASN A 1 232 ? -23.297 6.18 12.602 1 87.12 232 ASN A CA 1
ATOM 1849 C C . ASN A 1 232 ? -22.797 7.605 12.398 1 87.12 232 ASN A C 1
ATOM 1851 O O . ASN A 1 232 ? -22.094 7.891 11.414 1 87.12 232 ASN A O 1
ATOM 1855 N N . GLN A 1 233 ? -23.281 8.5 13.273 1 93.75 233 GLN A N 1
ATOM 1856 C CA . GLN A 1 233 ? -22.734 9.852 13.312 1 93.75 233 GLN A CA 1
ATOM 1857 C C . GLN A 1 233 ? -21.703 10 14.422 1 93.75 233 GLN A C 1
ATOM 1859 O O . GLN A 1 233 ? -21.656 9.195 15.352 1 93.75 233 GLN A O 1
ATOM 1864 N N . LEU A 1 234 ? -20.906 11 14.227 1 95.12 234 LEU A N 1
ATOM 1865 C CA . LEU A 1 234 ? -19.891 11.297 15.219 1 95.12 234 LEU A CA 1
ATOM 1866 C C . LEU A 1 234 ? -20.078 12.695 15.797 1 95.12 234 LEU A C 1
ATOM 1868 O O . LEU A 1 234 ? -20.328 13.648 15.055 1 95.12 234 LEU A O 1
ATOM 1872 N N . GLY A 1 235 ? -20.047 12.766 17.062 1 94.5 235 GLY A N 1
ATOM 1873 C CA . GLY A 1 235 ? -20 14.039 17.75 1 94.5 235 GLY A CA 1
ATOM 1874 C C . GLY A 1 235 ? -18.672 14.281 18.469 1 94.5 235 GLY A C 1
ATOM 1875 O O . GLY A 1 235 ? -18.109 13.359 19.047 1 94.5 235 GLY A O 1
ATOM 1876 N N . GLU A 1 236 ? -18.234 15.492 18.359 1 91.88 236 GLU A N 1
ATOM 1877 C CA . GLU A 1 236 ? -17.016 15.859 19.078 1 91.88 236 GLU A CA 1
ATOM 1878 C C . GLU A 1 236 ? -17.297 16.125 20.547 1 91.88 236 GLU A C 1
ATOM 1880 O O . GLU A 1 236 ? -18.312 16.75 20.891 1 91.88 236 GLU A O 1
ATOM 1885 N N . ILE A 1 237 ? -16.438 15.672 21.469 1 88.44 237 ILE A N 1
ATOM 1886 C CA . ILE A 1 237 ? -16.766 15.797 22.875 1 88.44 237 ILE A CA 1
ATOM 1887 C C . ILE A 1 237 ? -15.789 16.75 23.562 1 88.44 237 ILE A C 1
ATOM 1889 O O . ILE A 1 237 ? -16.094 17.312 24.609 1 88.44 237 ILE A O 1
ATOM 1893 N N . THR A 1 238 ? -14.625 16.797 23.094 1 85.75 238 THR A N 1
ATOM 1894 C CA . THR A 1 238 ? -13.633 17.719 23.641 1 85.75 238 THR A CA 1
ATOM 1895 C C . THR A 1 238 ? -12.984 18.547 22.531 1 85.75 238 THR A C 1
ATOM 1897 O O . THR A 1 238 ? -13.117 18.219 21.344 1 85.75 238 THR A O 1
ATOM 1900 N N . GLU A 1 239 ? -12.352 19.625 22.953 1 85.31 239 GLU A N 1
ATOM 1901 C CA . GLU A 1 239 ? -11.586 20.406 21.984 1 85.31 239 GLU A CA 1
ATOM 1902 C C . GLU A 1 239 ? -10.492 19.562 21.328 1 85.31 239 GLU A C 1
ATOM 1904 O O . GLU A 1 239 ? -9.867 18.734 21.984 1 85.31 239 GLU A O 1
ATOM 1909 N N . ARG A 1 240 ? -10.328 19.781 20.062 1 86.31 240 ARG A N 1
ATOM 1910 C CA . ARG A 1 240 ? -9.219 19.156 19.344 1 86.31 240 ARG A CA 1
ATOM 1911 C C . ARG A 1 240 ? -7.883 19.703 19.828 1 86.31 240 ARG A C 1
ATOM 1913 O O . ARG A 1 240 ? -7.816 20.812 20.359 1 86.31 240 ARG A O 1
ATOM 1920 N N . ALA A 1 241 ? -6.914 18.828 19.734 1 87.75 241 ALA A N 1
ATOM 1921 C CA . ALA A 1 241 ? -5.566 19.219 20.141 1 87.75 241 ALA A CA 1
ATOM 1922 C C . ALA A 1 241 ? -4.535 18.797 19.094 1 87.75 241 ALA A C 1
ATOM 1924 O O . ALA A 1 241 ? -4.777 17.875 18.312 1 87.75 241 ALA A O 1
ATOM 1925 N N . GLY A 1 242 ? -3.482 19.5 19.078 1 90.62 242 GLY A N 1
ATOM 1926 C CA . GLY A 1 242 ? -2.381 19.172 18.188 1 90.62 242 GLY A CA 1
ATOM 1927 C C . GLY A 1 242 ? -1.086 19.875 18.547 1 90.62 242 GLY A C 1
ATOM 1928 O O . GLY A 1 242 ? -1.095 20.859 19.297 1 90.62 242 GLY A O 1
ATOM 1929 N N . ASP A 1 243 ? -0.052 19.312 18.172 1 92.38 243 ASP A N 1
ATOM 1930 C CA . ASP A 1 243 ? 1.274 19.875 18.391 1 92.38 243 ASP A CA 1
ATOM 1931 C C . ASP A 1 243 ? 2.248 19.453 17.297 1 92.38 243 ASP A C 1
ATOM 1933 O O . ASP A 1 243 ? 1.964 18.531 16.531 1 92.38 243 ASP A O 1
ATOM 1937 N N . PHE A 1 244 ? 3.291 20.25 17.188 1 92.94 244 PHE A N 1
ATOM 1938 C CA . PHE A 1 244 ? 4.34 19.953 16.219 1 92.94 244 PHE A CA 1
ATOM 1939 C C . PHE A 1 244 ? 5.355 18.984 16.812 1 92.94 244 PHE A C 1
ATOM 1941 O O . PHE A 1 244 ? 6.484 19.359 17.125 1 92.94 244 PHE A O 1
ATOM 1948 N N . CYS A 1 245 ? 4.984 17.75 16.922 1 94.75 245 CYS A N 1
ATOM 1949 C CA . CYS A 1 245 ? 5.832 16.703 17.469 1 94.75 245 CYS A CA 1
ATOM 1950 C C . CYS A 1 245 ? 5.695 15.406 16.672 1 94.75 245 CYS A C 1
ATOM 1952 O O . CYS A 1 245 ? 5.566 14.328 17.25 1 94.75 245 CYS A O 1
ATOM 1954 N N . GLY A 1 246 ? 5.684 15.508 15.398 1 95.5 246 GLY A N 1
ATOM 1955 C CA . GLY A 1 246 ? 5.656 14.344 14.523 1 95.5 246 GLY A CA 1
ATOM 1956 C C . GLY A 1 246 ? 7.016 13.688 14.367 1 95.5 246 GLY A C 1
ATOM 1957 O O . GLY A 1 246 ? 7.988 14.109 14.992 1 95.5 246 GLY A O 1
ATOM 1958 N N . SER A 1 247 ? 7.129 12.695 13.516 1 96 247 SER A N 1
ATOM 1959 C CA . SER A 1 247 ? 8.305 11.836 13.43 1 96 247 SER A CA 1
ATOM 1960 C C . SER A 1 247 ? 9.492 12.586 12.828 1 96 247 SER A C 1
ATOM 1962 O O . SER A 1 247 ? 10.641 12.164 12.977 1 96 247 SER A O 1
ATOM 1964 N N . THR A 1 248 ? 9.266 13.703 12.102 1 95.81 248 THR A N 1
ATOM 1965 C CA . THR A 1 248 ? 10.359 14.477 11.523 1 95.81 248 THR A CA 1
ATOM 1966 C C . THR A 1 248 ? 11.242 15.07 12.625 1 95.81 248 THR A C 1
ATOM 1968 O O . THR A 1 248 ? 12.406 15.398 12.383 1 95.81 248 THR A O 1
ATOM 1971 N N . PHE A 1 249 ? 10.672 15.188 13.75 1 95.94 249 PHE A N 1
ATOM 1972 C CA . PHE A 1 249 ? 11.453 15.734 14.852 1 95.94 249 PHE A CA 1
ATOM 1973 C C . PHE A 1 249 ? 12.438 14.703 15.383 1 95.94 249 PHE A C 1
ATOM 1975 O O . PHE A 1 249 ? 13.438 15.055 16.016 1 95.94 249 PHE A O 1
ATOM 1982 N N . ILE A 1 250 ? 12.195 13.422 15.164 1 97.69 250 ILE A N 1
ATOM 1983 C CA . ILE A 1 250 ? 13.203 12.398 15.422 1 97.69 250 ILE A CA 1
ATOM 1984 C C . ILE A 1 250 ? 14.359 12.555 14.438 1 97.69 250 ILE A C 1
ATOM 1986 O O . ILE A 1 250 ? 15.523 12.391 14.812 1 97.69 250 ILE A O 1
ATOM 1990 N N . ASP A 1 251 ? 14.016 12.859 13.203 1 97.31 251 ASP A N 1
ATOM 1991 C CA . ASP A 1 251 ? 15.031 13.125 12.195 1 97.31 251 ASP A CA 1
ATOM 1992 C C . ASP A 1 251 ? 15.938 14.281 12.617 1 97.31 251 ASP A C 1
ATOM 1994 O O . ASP A 1 251 ? 17.141 14.25 12.391 1 97.31 251 ASP A O 1
ATOM 1998 N N . LYS A 1 252 ? 15.32 15.297 13.203 1 95.94 252 LYS A N 1
ATOM 1999 C CA . LYS A 1 252 ? 16.078 16.453 13.672 1 95.94 252 LYS A CA 1
ATOM 2000 C C . LYS A 1 252 ? 17.047 16.062 14.797 1 95.94 252 LYS A C 1
ATOM 2002 O O . LYS A 1 252 ? 18.156 16.578 14.875 1 95.94 252 LYS A O 1
ATOM 2007 N N . GLU A 1 253 ? 16.578 15.211 15.672 1 96.75 253 GLU A N 1
ATOM 2008 C CA . GLU A 1 253 ? 17.438 14.711 16.734 1 96.75 253 GLU A CA 1
ATOM 2009 C C . GLU A 1 253 ? 18.641 13.961 16.156 1 96.75 253 GLU A C 1
ATOM 2011 O O . GLU A 1 253 ? 19.75 14.016 16.703 1 96.75 253 GLU A O 1
ATOM 2016 N N . PHE A 1 254 ? 18.469 13.273 15.117 1 97.94 254 PHE A N 1
ATOM 2017 C CA . PHE A 1 254 ? 19.562 12.586 14.438 1 97.94 254 PHE A CA 1
ATOM 2018 C C . PHE A 1 254 ? 20.578 13.594 13.898 1 97.94 254 PHE A C 1
ATOM 2020 O O . PHE A 1 254 ? 21.781 13.391 14.023 1 97.94 254 PHE A O 1
ATOM 2027 N N . ILE A 1 255 ? 20.094 14.633 13.273 1 96.81 255 ILE A N 1
ATOM 2028 C CA . ILE A 1 255 ? 20.984 15.672 12.758 1 96.81 255 ILE A CA 1
ATOM 2029 C C . ILE A 1 255 ? 21.766 16.297 13.898 1 96.81 255 ILE A C 1
ATOM 2031 O O . ILE A 1 255 ? 22.969 16.578 13.758 1 96.81 255 ILE A O 1
ATOM 2035 N N . GLU A 1 256 ? 21.141 16.5 15.039 1 96.62 256 GLU A N 1
ATOM 2036 C CA . GLU A 1 256 ? 21.844 17.031 16.219 1 96.62 256 GLU A CA 1
ATOM 2037 C C . GLU A 1 256 ? 22.922 16.062 16.703 1 96.62 256 GLU A C 1
ATOM 2039 O O . GLU A 1 256 ? 24 16.484 17.125 1 96.62 256 GLU A O 1
ATOM 2044 N N . LEU A 1 257 ? 22.578 14.789 16.703 1 96.94 257 LEU A N 1
ATOM 2045 C CA . LEU A 1 257 ? 23.578 13.781 17.047 1 96.94 257 LEU A CA 1
ATOM 2046 C C . LEU A 1 257 ? 24.766 13.852 16.094 1 96.94 257 LEU A C 1
ATOM 2048 O O . LEU A 1 257 ? 25.922 13.75 16.516 1 96.94 257 LEU A O 1
ATOM 2052 N N . LEU A 1 258 ? 24.469 13.992 14.812 1 97.06 258 LEU A N 1
ATOM 2053 C CA . LEU A 1 258 ? 25.516 14.102 13.805 1 97.06 258 LEU A CA 1
ATOM 2054 C C . LEU A 1 258 ? 26.438 15.289 14.094 1 97.06 258 LEU A C 1
ATOM 2056 O O . LEU A 1 258 ? 27.656 15.195 13.953 1 97.06 258 LEU A O 1
ATOM 2060 N N . LYS A 1 259 ? 25.891 16.406 14.484 1 96.81 259 LYS A N 1
ATOM 2061 C CA . LYS A 1 259 ? 26.641 17.609 14.844 1 96.81 259 LYS A CA 1
ATOM 2062 C C . LYS A 1 259 ? 27.594 17.328 16.016 1 96.81 259 LYS A C 1
ATOM 2064 O O . LYS A 1 259 ? 28.734 17.797 16.016 1 96.81 259 LYS A O 1
ATOM 2069 N N . ARG A 1 260 ? 27.109 16.594 16.922 1 95.12 260 ARG A N 1
ATOM 2070 C CA . ARG A 1 260 ? 27.922 16.266 18.094 1 95.12 260 ARG A CA 1
ATOM 2071 C C . ARG A 1 260 ? 29.078 15.328 17.703 1 95.12 260 ARG A C 1
ATOM 2073 O O . ARG A 1 260 ? 30.172 15.43 18.25 1 95.12 260 ARG A O 1
ATOM 2080 N N . GLU A 1 261 ? 28.812 14.445 16.781 1 95.31 261 GLU A N 1
ATOM 2081 C CA . GLU A 1 261 ? 29.766 13.414 16.406 1 95.31 261 GLU A CA 1
ATOM 2082 C C . GLU A 1 261 ? 30.828 13.961 15.461 1 95.31 261 GLU A C 1
ATOM 2084 O O . GLU A 1 261 ? 32 13.57 15.531 1 95.31 261 GLU A O 1
ATOM 2089 N N . VAL A 1 262 ? 30.406 14.867 14.531 1 97.06 262 VAL A N 1
ATOM 2090 C CA . VAL A 1 262 ? 31.344 15.203 13.469 1 97.06 262 VAL A CA 1
ATOM 2091 C C . VAL A 1 262 ? 31.609 16.703 13.477 1 97.06 262 VAL A C 1
ATOM 2093 O O . VAL A 1 262 ? 32.438 17.203 12.703 1 97.06 262 VAL A O 1
ATOM 2096 N N . GLY A 1 263 ? 30.891 17.484 14.297 1 96.38 263 GLY A N 1
ATOM 2097 C CA . GLY A 1 263 ? 31.125 18.906 14.445 1 96.38 263 GLY A CA 1
ATOM 2098 C C . GLY A 1 263 ? 30 19.75 13.859 1 96.38 263 GLY A C 1
ATOM 2099 O O .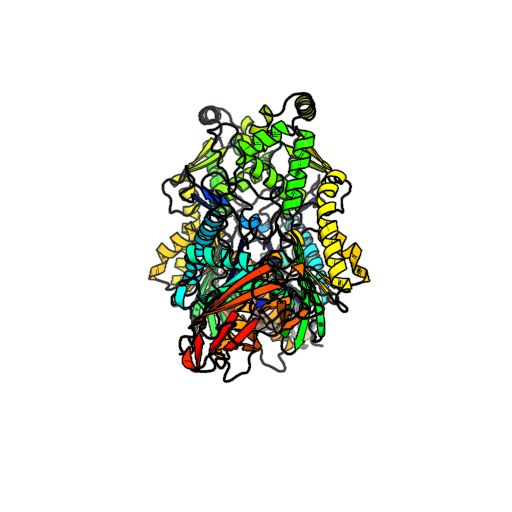 GLY A 1 263 ? 29.531 19.484 12.758 1 96.38 263 GLY A O 1
ATOM 2100 N N . ASN A 1 264 ? 29.641 20.781 14.547 1 96.31 264 ASN A N 1
ATOM 2101 C CA . ASN A 1 264 ? 28.578 21.688 14.141 1 96.31 264 ASN A CA 1
ATOM 2102 C C . ASN A 1 264 ? 28.891 22.391 12.828 1 96.31 264 ASN A C 1
ATOM 2104 O O . ASN A 1 264 ? 28.047 22.484 11.945 1 96.31 264 ASN A O 1
ATOM 2108 N N . SER A 1 265 ? 30.109 22.875 12.766 1 96.62 265 SER A N 1
ATOM 2109 C CA . SER A 1 265 ? 30.5 23.609 11.578 1 96.62 265 SER A CA 1
ATOM 2110 C C . SER A 1 265 ? 30.469 22.734 10.336 1 96.62 265 SER A C 1
ATOM 2112 O O . SER A 1 265 ? 30.047 23.172 9.266 1 96.62 265 SER A O 1
ATOM 2114 N N . ALA A 1 266 ? 30.922 21.516 10.531 1 97.44 266 ALA A N 1
ATOM 2115 C CA . ALA A 1 266 ? 30.922 20.578 9.406 1 97.44 266 ALA A CA 1
ATOM 2116 C C . ALA A 1 266 ? 29.516 20.312 8.898 1 97.44 266 ALA A C 1
ATOM 2118 O O . ALA A 1 266 ? 29.25 20.391 7.695 1 97.44 266 ALA A O 1
ATOM 2119 N N . VAL A 1 267 ? 28.609 20.094 9.812 1 97.19 267 VAL A N 1
ATOM 2120 C CA . VAL A 1 267 ? 27.234 19.75 9.445 1 97.19 267 VAL A CA 1
ATOM 2121 C C . VAL A 1 267 ? 26.547 20.984 8.867 1 97.19 267 VAL A C 1
ATOM 2123 O O . VAL A 1 267 ? 25.781 20.875 7.906 1 97.19 267 VAL A O 1
ATOM 2126 N N . ASN A 1 268 ? 26.781 22.125 9.391 1 95.5 268 ASN A N 1
ATOM 2127 C CA . ASN A 1 268 ? 26.188 23.344 8.867 1 95.5 268 ASN A CA 1
ATOM 2128 C C . ASN A 1 268 ? 26.641 23.625 7.441 1 95.5 268 ASN A C 1
ATOM 2130 O O . ASN A 1 268 ? 25.828 24.031 6.594 1 95.5 268 ASN A O 1
ATOM 2134 N N . SER A 1 269 ? 27.906 23.422 7.191 1 95.62 269 SER A N 1
ATOM 2135 C CA . SER A 1 269 ? 28.422 23.578 5.836 1 95.62 269 SER A CA 1
ATOM 2136 C C . SER A 1 269 ? 27.797 22.547 4.887 1 95.62 269 SER A C 1
ATOM 2138 O O . SER A 1 269 ? 27.469 22.875 3.746 1 95.62 269 SER A O 1
ATOM 2140 N N . PHE A 1 270 ? 27.656 21.406 5.438 1 94.56 270 PHE A N 1
ATOM 2141 C CA . PHE A 1 270 ? 27.047 20.312 4.68 1 94.56 270 PHE A CA 1
ATOM 2142 C C . PHE A 1 270 ? 25.609 20.656 4.316 1 94.56 270 PHE A C 1
ATOM 2144 O O . PHE A 1 270 ? 25.188 20.484 3.166 1 94.56 270 PHE A O 1
ATOM 2151 N N . ILE A 1 271 ? 24.828 21.188 5.234 1 92.88 271 ILE A N 1
ATOM 2152 C CA . ILE A 1 271 ? 23.438 21.578 5.047 1 92.88 271 ILE A CA 1
ATOM 2153 C C . ILE A 1 271 ? 23.344 22.688 4.004 1 92.88 271 ILE A C 1
ATOM 2155 O O . ILE A 1 271 ? 22.484 22.656 3.123 1 92.88 271 ILE A O 1
ATOM 2159 N N . ASN A 1 272 ? 24.25 23.562 4.012 1 91.56 272 ASN A N 1
ATOM 2160 C CA . ASN A 1 272 ? 24.219 24.734 3.141 1 91.56 272 ASN A CA 1
ATOM 2161 C C . ASN A 1 272 ? 24.641 24.391 1.715 1 91.56 272 ASN A C 1
ATOM 2163 O O . ASN A 1 272 ? 24.078 24.922 0.753 1 91.56 272 ASN A O 1
ATOM 2167 N N . GLU A 1 273 ? 25.578 23.453 1.63 1 91.75 273 GLU A N 1
ATOM 2168 C CA . GLU A 1 273 ? 26.219 23.25 0.327 1 91.75 273 GLU A CA 1
ATOM 2169 C C . GLU A 1 273 ? 25.734 21.953 -0.324 1 91.75 273 GLU A C 1
ATOM 2171 O O . GLU A 1 273 ? 25.766 21.828 -1.55 1 91.75 273 GLU A O 1
ATOM 2176 N N . HIS A 1 274 ? 25.375 21.016 0.491 1 92.44 274 HIS A N 1
ATOM 2177 C CA . HIS A 1 274 ? 25.031 19.688 -0.028 1 92.44 274 HIS A CA 1
ATOM 2178 C C . HIS A 1 274 ? 23.781 19.125 0.647 1 92.44 274 HIS A C 1
ATOM 2180 O O . HIS A 1 274 ? 23.797 18.016 1.168 1 92.44 274 HIS A O 1
ATOM 2186 N N . TYR A 1 275 ? 22.703 19.906 0.545 1 92.5 275 TYR A N 1
ATOM 2187 C CA . TYR A 1 275 ? 21.469 19.531 1.238 1 92.5 275 TYR A CA 1
ATOM 2188 C C . TYR A 1 275 ? 20.938 18.203 0.716 1 92.5 275 TYR A C 1
ATOM 2190 O O . TYR A 1 275 ? 20.375 17.422 1.476 1 92.5 275 TYR A O 1
ATOM 2198 N N . GLY A 1 276 ? 21.031 18 -0.553 1 92.44 276 GLY A N 1
ATOM 2199 C CA . GLY A 1 276 ? 20.562 16.734 -1.127 1 92.44 276 GLY A CA 1
ATOM 2200 C C . GLY A 1 276 ? 21.203 15.523 -0.477 1 92.44 276 GLY A C 1
ATOM 2201 O O . GLY A 1 276 ? 20.516 14.547 -0.176 1 92.44 276 GLY A O 1
ATOM 2202 N N . GLN A 1 277 ? 22.453 15.562 -0.266 1 92.06 277 GLN A N 1
ATOM 2203 C CA . GLN A 1 277 ? 23.141 14.438 0.37 1 92.06 277 GLN A CA 1
ATOM 2204 C C . GLN A 1 277 ? 22.734 14.305 1.834 1 92.06 277 GLN A C 1
ATOM 2206 O O . GLN A 1 277 ? 22.656 13.195 2.365 1 92.06 277 GLN A O 1
ATOM 2211 N N . LEU A 1 278 ? 22.547 15.477 2.463 1 93.94 278 LEU A N 1
ATOM 2212 C CA . LEU A 1 278 ? 22.016 15.398 3.818 1 93.94 278 LEU A CA 1
ATOM 2213 C C . LEU A 1 278 ? 20.688 14.656 3.838 1 93.94 278 LEU A C 1
ATOM 2215 O O . LEU A 1 278 ? 20.469 13.797 4.688 1 93.94 278 LEU A O 1
ATOM 2219 N N . GLN A 1 279 ? 19.797 15.078 2.934 1 94 279 GLN A N 1
ATOM 2220 C CA . GLN A 1 279 ? 18.5 14.422 2.85 1 94 279 GLN A CA 1
ATOM 2221 C C . GLN A 1 279 ? 18.656 12.922 2.623 1 94 279 GLN A C 1
ATOM 2223 O O . GLN A 1 279 ? 17.922 12.117 3.207 1 94 279 GLN A O 1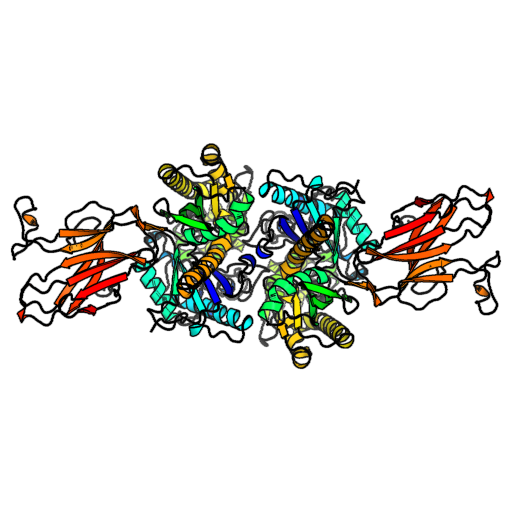
ATOM 2228 N N . TYR A 1 280 ? 19.562 12.531 1.769 1 93.19 280 TYR A N 1
ATOM 2229 C CA . TYR A 1 280 ? 19.797 11.117 1.491 1 93.19 280 TYR A CA 1
ATOM 2230 C C . TYR A 1 280 ? 20.25 10.391 2.748 1 93.19 280 TYR A C 1
ATOM 2232 O O . TYR A 1 280 ? 19.797 9.273 3.018 1 93.19 280 TYR A O 1
ATOM 2240 N N . LEU A 1 281 ? 21.188 11 3.449 1 94.62 281 LEU A N 1
ATOM 2241 C CA . LEU A 1 281 ? 21.656 10.43 4.707 1 94.62 281 LEU A CA 1
ATOM 2242 C C . LEU A 1 281 ? 20.5 10.242 5.684 1 94.62 281 LEU A C 1
ATOM 2244 O O . LEU A 1 281 ? 20.391 9.203 6.34 1 94.62 281 LEU A O 1
ATOM 2248 N N . VAL A 1 282 ? 19.641 11.227 5.789 1 96 282 VAL A N 1
ATOM 2249 C CA . VAL A 1 282 ? 18.484 11.164 6.68 1 96 282 VAL A CA 1
ATOM 2250 C C . VAL A 1 282 ? 17.531 10.07 6.215 1 96 282 VAL A C 1
ATOM 2252 O O . VAL A 1 282 ? 16.953 9.352 7.035 1 96 282 VAL A O 1
ATOM 2255 N N . GLN A 1 283 ? 17.312 9.922 4.926 1 93.12 283 GLN A N 1
ATOM 2256 C CA . GLN A 1 283 ? 16.484 8.852 4.391 1 93.12 283 GLN A CA 1
ATOM 2257 C C . GLN A 1 283 ? 17 7.484 4.844 1 93.12 283 GLN A C 1
ATOM 2259 O O . GLN A 1 283 ? 16.203 6.605 5.203 1 93.12 283 GLN A O 1
ATOM 2264 N N . ASN A 1 284 ? 18.281 7.316 4.805 1 91.31 284 ASN A N 1
ATOM 2265 C CA . ASN A 1 284 ? 18.875 6.051 5.215 1 91.31 284 ASN A CA 1
ATOM 2266 C C . ASN A 1 284 ? 18.719 5.812 6.715 1 91.31 284 ASN A C 1
ATOM 2268 O O . ASN A 1 284 ? 18.469 4.684 7.145 1 91.31 284 ASN A O 1
ATOM 2272 N N . PHE A 1 285 ? 18.891 6.844 7.457 1 95.44 285 PHE A N 1
ATOM 2273 C CA . PHE A 1 285 ? 18.609 6.746 8.883 1 95.44 285 PHE A CA 1
ATOM 2274 C C . PHE A 1 285 ? 17.172 6.305 9.125 1 95.44 285 PHE A C 1
ATOM 2276 O O . PHE A 1 285 ? 16.922 5.441 9.961 1 95.44 285 PHE A O 1
ATOM 2283 N N . CYS A 1 286 ? 16.203 6.898 8.398 1 93.88 286 CYS A N 1
ATOM 2284 C CA . CYS A 1 286 ? 14.789 6.566 8.562 1 93.88 286 CYS A CA 1
ATOM 2285 C C . CYS A 1 286 ? 14.531 5.109 8.203 1 93.88 286 CYS A C 1
ATOM 2287 O O . CYS A 1 286 ? 13.867 4.391 8.953 1 93.88 286 CYS A O 1
ATOM 2289 N N . GLN A 1 287 ? 15.094 4.664 7.117 1 87.56 287 GLN A N 1
ATOM 2290 C CA . GLN A 1 287 ? 14.82 3.332 6.59 1 87.56 287 GLN A CA 1
ATOM 2291 C C . GLN A 1 287 ? 15.508 2.258 7.426 1 87.56 287 GLN A C 1
ATOM 2293 O O . GLN A 1 287 ? 14.938 1.197 7.68 1 87.56 287 GLN A O 1
ATOM 2298 N N . ASP A 1 288 ? 16.719 2.535 7.938 1 88.62 288 ASP A N 1
ATOM 2299 C CA . ASP A 1 288 ? 17.547 1.473 8.5 1 88.62 288 ASP A CA 1
ATOM 2300 C C . ASP A 1 288 ? 17.531 1.512 10.023 1 88.62 288 ASP A C 1
ATOM 2302 O O . ASP A 1 288 ? 17.953 0.558 10.68 1 88.62 288 ASP A O 1
ATOM 2306 N N . VAL A 1 289 ? 17.062 2.576 10.547 1 93.25 289 VAL A N 1
ATOM 2307 C CA . VAL A 1 289 ? 17.125 2.709 12 1 93.25 289 VAL A CA 1
ATOM 2308 C C . VAL A 1 289 ? 15.742 3.049 12.555 1 93.25 289 VAL A C 1
ATOM 2310 O O . VAL A 1 289 ? 15.117 2.225 13.219 1 93.25 289 VAL A O 1
ATOM 2313 N N . LYS A 1 290 ? 15.234 4.195 12.141 1 93.81 290 LYS A N 1
ATOM 2314 C CA . LYS A 1 290 ? 14.008 4.738 12.719 1 93.81 290 LYS A CA 1
ATOM 2315 C C . LYS A 1 290 ? 12.844 3.762 12.555 1 93.81 290 LYS A C 1
ATOM 2317 O O . LYS A 1 290 ? 12.141 3.457 13.523 1 93.81 290 LYS A O 1
ATOM 2322 N N . LEU A 1 291 ? 12.602 3.279 11.367 1 89.38 291 LEU A N 1
ATOM 2323 C CA . LEU A 1 291 ? 11.461 2.412 11.07 1 89.38 291 LEU A CA 1
ATOM 2324 C C . LEU A 1 291 ? 11.648 1.037 11.703 1 89.38 291 LEU A C 1
ATOM 2326 O O . LEU A 1 291 ? 10.672 0.346 12 1 89.38 291 LEU A O 1
ATOM 2330 N N . LYS A 1 292 ? 12.867 0.663 12.039 1 87.38 292 LYS A N 1
ATOM 2331 C CA . LYS A 1 292 ? 13.164 -0.677 12.539 1 87.38 292 LYS A CA 1
ATOM 2332 C C . LYS A 1 292 ? 13.156 -0.709 14.07 1 87.38 292 LYS A C 1
ATOM 2334 O O . LYS A 1 292 ? 13.07 -1.781 14.672 1 87.38 292 LYS A O 1
ATOM 2339 N N . PHE A 1 293 ? 13.219 0.388 14.672 1 93.5 293 PHE A N 1
ATOM 2340 C CA . PHE A 1 293 ? 13.359 0.452 16.125 1 93.5 293 PHE A CA 1
ATOM 2341 C C . PHE A 1 293 ? 12.047 0.068 16.812 1 93.5 293 PHE A C 1
ATOM 2343 O O . PHE A 1 293 ? 11.016 0.713 16.594 1 93.5 293 PHE A O 1
ATOM 2350 N N . THR A 1 294 ? 12.062 -0.955 17.656 1 90.94 294 THR A N 1
ATOM 2351 C CA . THR A 1 294 ? 10.859 -1.45 18.297 1 90.94 294 THR A CA 1
ATOM 2352 C C . THR A 1 294 ? 10.898 -1.166 19.797 1 90.94 294 THR A C 1
ATOM 2354 O O . THR A 1 294 ? 9.867 -1.245 20.484 1 90.94 294 THR A O 1
ATOM 2357 N N . GLY A 1 295 ? 12.07 -0.923 20.344 1 92.06 295 GLY A N 1
ATOM 2358 C CA . GLY A 1 295 ? 12.227 -0.708 21.766 1 92.06 295 GLY A CA 1
ATOM 2359 C C . GLY A 1 295 ? 12.367 -1.999 22.562 1 92.06 295 GLY A C 1
ATOM 2360 O O . GLY A 1 295 ? 12.539 -1.974 23.781 1 92.06 295 GLY A O 1
ATOM 2361 N N . ASP A 1 296 ? 12.406 -3.15 21.953 1 90.56 296 ASP A N 1
ATOM 2362 C CA . ASP A 1 296 ? 12.398 -4.441 22.625 1 90.56 296 ASP A CA 1
ATOM 2363 C C . ASP A 1 296 ? 13.805 -5.043 22.672 1 90.56 296 ASP A C 1
ATOM 2365 O O . ASP A 1 296 ? 14.133 -5.797 23.594 1 90.56 296 ASP A O 1
ATOM 2369 N N . ASP A 1 297 ? 14.641 -4.785 21.688 1 91.12 297 ASP A N 1
ATOM 2370 C CA . ASP A 1 297 ? 15.977 -5.363 21.609 1 91.12 297 ASP A CA 1
ATOM 2371 C C . ASP A 1 297 ? 17.016 -4.438 22.234 1 91.12 297 ASP A C 1
ATOM 2373 O O . ASP A 1 297 ? 17.594 -3.588 21.547 1 91.12 297 ASP A O 1
ATOM 2377 N N . LEU A 1 298 ? 17.422 -4.777 23.391 1 92.5 298 LEU A N 1
ATOM 2378 C CA . LEU A 1 298 ? 18.359 -3.939 24.141 1 92.5 298 LEU A CA 1
ATOM 2379 C C . LEU A 1 298 ? 19.75 -3.988 23.516 1 92.5 298 LEU A C 1
ATOM 2381 O O . LEU A 1 298 ? 20.594 -3.125 23.781 1 92.5 298 LEU A O 1
ATOM 2385 N N . ASN A 1 299 ? 19.953 -4.918 22.656 1 91.12 299 ASN A N 1
ATOM 2386 C CA . ASN A 1 299 ? 21.281 -5.098 22.062 1 91.12 299 ASN A CA 1
ATOM 2387 C C . ASN A 1 299 ? 21.312 -4.629 20.625 1 91.12 299 ASN A C 1
ATOM 2389 O O . ASN A 1 299 ? 22.297 -4.852 19.906 1 91.12 299 ASN A O 1
ATOM 2393 N N . CYS A 1 300 ? 20.219 -3.988 20.266 1 89.88 300 CYS A N 1
ATOM 2394 C CA . CYS A 1 300 ? 20.203 -3.553 18.875 1 89.88 300 CYS A CA 1
ATOM 2395 C C . CYS A 1 300 ? 21.344 -2.588 18.594 1 89.88 300 CYS A C 1
ATOM 2397 O O . CYS A 1 300 ? 21.734 -1.812 19.469 1 89.88 300 CYS A O 1
ATOM 2399 N N . LYS A 1 301 ? 21.984 -2.742 17.438 1 90.88 301 LYS A N 1
ATOM 2400 C CA . LYS A 1 301 ? 23.078 -1.895 16.953 1 90.88 301 LYS A CA 1
ATOM 2401 C C . LYS A 1 301 ? 22.938 -1.613 15.461 1 90.88 301 LYS A C 1
ATOM 2403 O O . LYS A 1 301 ? 22.906 -2.541 14.648 1 90.88 301 LYS A O 1
ATOM 2408 N N . TYR A 1 302 ? 22.812 -0.321 15.164 1 91.44 302 TYR A N 1
ATOM 2409 C CA . TYR A 1 302 ? 22.734 0.095 13.773 1 91.44 302 TYR A CA 1
ATOM 2410 C C . TYR A 1 302 ? 23.984 0.861 13.352 1 91.44 302 TYR A C 1
ATOM 2412 O O . TYR A 1 302 ? 24.609 1.536 14.172 1 91.44 302 TYR A O 1
ATOM 2420 N N . GLU A 1 303 ? 24.406 0.695 12.125 1 89.69 303 GLU A N 1
ATOM 2421 C CA . GLU A 1 303 ? 25.609 1.361 11.625 1 89.69 303 GLU A CA 1
ATOM 2422 C C . GLU A 1 303 ? 25.312 2.119 10.336 1 89.69 303 GLU A C 1
ATOM 2424 O O . GLU A 1 303 ? 24.609 1.616 9.453 1 89.69 303 GLU A O 1
ATOM 2429 N N . LEU A 1 304 ? 25.797 3.309 10.25 1 92.25 304 LEU A N 1
ATOM 2430 C CA . LEU A 1 304 ? 25.703 4.145 9.062 1 92.25 304 LEU A CA 1
ATOM 2431 C C . LEU A 1 304 ? 27.094 4.504 8.547 1 92.25 304 LEU A C 1
ATOM 2433 O O . LEU A 1 304 ? 27.906 5.082 9.281 1 92.25 304 LEU A O 1
ATOM 2437 N N . ASP A 1 305 ? 27.422 4.191 7.359 1 90.56 305 ASP A N 1
ATOM 2438 C CA . ASP A 1 305 ? 28.703 4.461 6.73 1 90.56 305 ASP A CA 1
ATOM 2439 C C . ASP A 1 305 ? 28.719 5.828 6.055 1 90.56 305 ASP A C 1
ATOM 2441 O O . ASP A 1 305 ? 28.234 5.973 4.93 1 90.56 305 ASP A O 1
ATOM 2445 N N . LEU A 1 306 ? 29.375 6.797 6.664 1 92.94 306 LEU A N 1
ATOM 2446 C CA . LEU A 1 306 ? 29.359 8.164 6.16 1 92.94 306 LEU A CA 1
ATOM 2447 C C . LEU A 1 306 ? 30.094 8.266 4.832 1 92.94 306 LEU A C 1
ATOM 2449 O O . LEU A 1 306 ? 29.75 9.102 3.986 1 92.94 306 LEU A O 1
ATOM 2453 N N . GLU A 1 307 ? 31.078 7.477 4.637 1 89.25 307 GLU A N 1
ATOM 2454 C CA . GLU A 1 307 ? 31.812 7.5 3.379 1 89.25 307 GLU A CA 1
ATOM 2455 C C . GLU A 1 307 ? 30.906 7.117 2.205 1 89.25 307 GLU A C 1
ATOM 2457 O O . GLU A 1 307 ? 31.047 7.668 1.11 1 89.25 307 GLU A O 1
ATOM 2462 N N . ALA A 1 308 ? 30.047 6.227 2.48 1 83.69 308 ALA A N 1
ATOM 2463 C CA . ALA A 1 308 ? 29.172 5.738 1.429 1 83.69 308 ALA A CA 1
ATOM 2464 C C . ALA A 1 308 ? 27.938 6.637 1.28 1 83.69 308 ALA A C 1
ATOM 2466 O O . ALA A 1 308 ? 27.469 6.867 0.167 1 83.69 308 ALA A O 1
ATOM 2467 N N . LEU A 1 309 ? 27.438 7.141 2.375 1 89.19 309 LEU A N 1
ATOM 2468 C CA . LEU A 1 309 ? 26.125 7.797 2.393 1 89.19 309 LEU A CA 1
ATOM 2469 C C . LEU A 1 309 ? 26.281 9.297 2.182 1 89.19 309 LEU A C 1
ATOM 2471 O O . LEU A 1 309 ? 25.375 9.945 1.641 1 89.19 309 LEU A O 1
ATOM 2475 N N . ALA A 1 310 ? 27.391 9.852 2.645 1 92.12 310 ALA A N 1
ATOM 2476 C CA . ALA A 1 310 ? 27.594 11.297 2.598 1 92.12 310 ALA A CA 1
ATOM 2477 C C . ALA A 1 310 ? 29.062 11.625 2.373 1 92.12 310 ALA A C 1
ATOM 2479 O O . ALA A 1 310 ? 29.672 12.336 3.174 1 92.12 310 ALA A O 1
ATOM 2480 N N . PRO A 1 311 ? 29.547 11.234 1.251 1 90.56 311 PRO A N 1
ATOM 2481 C CA . PRO A 1 311 ? 30.969 11.445 1.009 1 90.56 311 PRO A CA 1
ATOM 2482 C C . PRO A 1 311 ? 31.359 12.922 1.008 1 90.56 311 PRO A C 1
ATOM 2484 O O . PRO A 1 311 ? 32.469 13.273 1.395 1 90.56 311 PRO A O 1
ATOM 2487 N N . LYS A 1 312 ? 30.531 13.805 0.662 1 92.5 312 LYS A N 1
ATOM 2488 C CA . LYS A 1 312 ? 30.859 15.227 0.569 1 92.5 312 LYS A CA 1
ATOM 2489 C C . LYS A 1 312 ? 30.938 15.867 1.953 1 92.5 312 LYS A C 1
ATOM 2491 O O . LYS A 1 312 ? 31.453 16.969 2.104 1 92.5 312 LYS A O 1
ATOM 2496 N N . LEU A 1 313 ? 30.5 15.18 2.908 1 95.19 313 LEU A N 1
ATOM 2497 C CA . LEU A 1 313 ? 30.562 15.68 4.277 1 95.19 313 LEU A CA 1
ATOM 2498 C C . LEU A 1 313 ? 31.984 15.547 4.832 1 95.19 313 LEU A C 1
ATOM 2500 O O . LEU A 1 313 ? 32.406 16.344 5.672 1 95.19 313 LEU A O 1
ATOM 2504 N N . LEU A 1 314 ? 32.719 14.625 4.391 1 95.31 314 LEU A N 1
ATOM 2505 C CA . LEU A 1 314 ? 33.969 14.188 5.012 1 95.31 314 LEU A CA 1
ATOM 2506 C C . LEU A 1 314 ? 35 15.312 5.012 1 95.31 314 LEU A C 1
ATOM 2508 O O . LEU A 1 314 ? 35.656 15.562 6.027 1 95.31 314 LEU A O 1
ATOM 2512 N N . PRO A 1 315 ? 35.062 16.047 3.889 1 94.81 315 PRO A N 1
ATOM 2513 C CA . PRO A 1 315 ? 36.062 17.109 3.861 1 94.81 315 PRO A CA 1
ATOM 2514 C C . PRO A 1 315 ? 35.781 18.219 4.875 1 94.81 315 PRO A C 1
ATOM 2516 O O . PRO A 1 315 ? 36.688 18.938 5.281 1 94.81 315 PRO A O 1
ATOM 2519 N N . TYR A 1 316 ? 34.562 18.359 5.281 1 96.75 316 TYR A N 1
ATOM 2520 C CA . TYR A 1 316 ? 34.188 19.422 6.215 1 96.75 316 TYR A CA 1
ATOM 2521 C C . TYR A 1 316 ? 34.562 19.047 7.641 1 96.75 316 TYR A C 1
ATOM 2523 O O . TYR A 1 316 ? 34.625 19.906 8.523 1 96.75 316 TYR A O 1
ATOM 2531 N N . ILE A 1 317 ? 34.781 17.734 7.867 1 97.31 317 ILE A N 1
ATOM 2532 C CA . ILE A 1 317 ? 35.094 17.266 9.211 1 97.31 317 ILE A CA 1
ATOM 2533 C C . ILE A 1 317 ? 36.594 17.469 9.484 1 97.31 317 ILE A C 1
ATOM 2535 O O . ILE A 1 317 ? 37.438 16.922 8.773 1 97.31 317 ILE A O 1
ATOM 2539 N N . THR A 1 318 ? 36.875 18.281 10.539 1 96.38 318 THR A N 1
ATOM 2540 C CA . THR A 1 318 ? 38.281 18.625 10.82 1 96.38 318 THR A CA 1
ATOM 2541 C C . THR A 1 318 ? 38.562 18.469 12.312 1 96.38 318 THR A C 1
ATOM 2543 O O . THR A 1 318 ? 37.688 18.172 13.102 1 96.38 318 THR A O 1
ATOM 2546 N N . GLY A 1 319 ? 39.781 18.516 12.641 1 95.38 319 GLY A N 1
ATOM 2547 C CA . GLY A 1 319 ? 40.188 18.531 14.031 1 95.38 319 GLY A CA 1
ATOM 2548 C C . GLY A 1 319 ? 40.062 17.172 14.711 1 95.38 319 GLY A C 1
ATOM 2549 O O . GLY A 1 319 ? 40.375 16.141 14.109 1 95.38 319 GLY A O 1
ATOM 2550 N N . SER A 1 320 ? 39.688 17.25 15.93 1 95.5 320 SER A N 1
ATOM 2551 C CA . SER A 1 320 ? 39.594 16.047 16.75 1 95.5 320 SER A CA 1
ATOM 2552 C C . SER A 1 320 ? 38.469 15.133 16.234 1 95.5 320 SER A C 1
ATOM 2554 O O . SER A 1 320 ? 38.562 13.906 16.359 1 95.5 320 SER A O 1
ATOM 2556 N N . GLU A 1 321 ? 37.469 15.742 15.711 1 96 321 GLU A N 1
ATOM 2557 C CA . GLU A 1 321 ? 36.344 14.961 15.172 1 96 321 GLU A CA 1
ATOM 2558 C C . GLU A 1 321 ? 36.812 14.109 13.992 1 96 321 GLU A C 1
ATOM 2560 O O . GLU A 1 321 ? 36.375 12.961 13.852 1 96 321 GLU A O 1
ATOM 2565 N N . ARG A 1 322 ? 37.625 14.625 13.195 1 96.38 322 ARG A N 1
ATOM 2566 C CA . ARG A 1 322 ? 38.125 13.859 12.055 1 96.38 322 ARG A CA 1
ATOM 2567 C C . ARG A 1 322 ? 38.938 12.672 12.523 1 96.38 322 ARG A C 1
ATOM 2569 O O . ARG A 1 322 ? 38.812 11.562 11.992 1 96.38 322 ARG A O 1
ATOM 2576 N N . ASP A 1 323 ? 39.812 12.953 13.516 1 96.06 323 ASP A N 1
ATOM 2577 C CA . ASP A 1 323 ? 40.656 11.891 14.062 1 96.06 323 ASP A CA 1
ATOM 2578 C C . ASP A 1 323 ? 39.812 10.742 14.602 1 96.06 323 ASP A C 1
ATOM 2580 O O . ASP A 1 323 ? 40.094 9.578 14.359 1 96.06 323 ASP A O 1
ATOM 2584 N N . SER A 1 324 ? 38.875 11.133 15.289 1 95.38 324 SER A N 1
ATOM 2585 C CA . SER A 1 324 ? 37.938 10.133 15.852 1 95.38 324 SER A CA 1
ATOM 2586 C C . SER A 1 324 ? 37.281 9.328 14.75 1 95.38 324 SER A C 1
ATOM 2588 O O . SER A 1 324 ? 37.156 8.109 14.844 1 95.38 324 SER A O 1
ATOM 2590 N N . MET A 1 325 ? 36.812 9.969 13.656 1 94.81 325 MET A N 1
ATOM 2591 C CA . MET A 1 325 ? 36.094 9.32 12.562 1 94.81 325 MET A CA 1
ATOM 2592 C C . MET A 1 325 ? 37.031 8.398 11.781 1 94.81 325 MET A C 1
ATOM 2594 O O . MET A 1 325 ? 36.594 7.352 11.289 1 94.81 325 MET A O 1
ATOM 2598 N N . LEU A 1 326 ? 38.219 8.805 11.734 1 94.81 326 LEU A N 1
ATOM 2599 C CA . LEU A 1 326 ? 39.188 7.949 11.07 1 94.81 326 LEU A CA 1
ATOM 2600 C C . LEU A 1 326 ? 39.406 6.648 11.836 1 94.81 326 LEU A C 1
ATOM 2602 O O . LEU A 1 326 ? 39.5 5.574 11.234 1 94.81 326 LEU A O 1
ATOM 2606 N N . ILE A 1 327 ? 39.438 6.785 13.125 1 93.94 327 ILE A N 1
ATOM 2607 C CA . ILE A 1 327 ? 39.594 5.613 13.984 1 93.94 327 ILE A CA 1
ATOM 2608 C C . ILE A 1 327 ? 38.375 4.695 13.82 1 93.94 327 ILE A C 1
ATOM 2610 O O . ILE A 1 327 ? 38.531 3.473 13.773 1 93.94 327 ILE A O 1
ATOM 2614 N N . GLU A 1 328 ? 37.281 5.293 13.719 1 92.5 328 GLU A N 1
ATOM 2615 C CA . GLU A 1 328 ? 36.031 4.543 13.594 1 92.5 328 GLU A CA 1
ATOM 2616 C C . GLU A 1 328 ? 35.75 4.176 12.141 1 92.5 328 GLU A C 1
ATOM 2618 O O . GLU A 1 328 ? 34.688 3.625 11.828 1 92.5 328 GLU A O 1
ATOM 2623 N N . GLU A 1 329 ? 36.625 4.551 11.242 1 92.12 329 GLU A N 1
ATOM 2624 C CA . GLU A 1 329 ? 36.5 4.254 9.82 1 92.12 329 GLU A CA 1
ATOM 2625 C C . GLU A 1 329 ? 35.25 4.879 9.219 1 92.12 329 GLU A C 1
ATOM 2627 O O . GLU A 1 329 ? 34.531 4.234 8.438 1 92.12 329 GLU A O 1
ATOM 2632 N N . TRP A 1 330 ? 34.844 6 9.773 1 93.44 330 TRP A N 1
ATOM 2633 C CA . TRP A 1 330 ? 33.75 6.84 9.289 1 93.44 330 TRP A CA 1
ATOM 2634 C C . TRP A 1 330 ? 32.406 6.184 9.539 1 93.44 330 TRP A C 1
ATOM 2636 O O . TRP A 1 330 ? 31.438 6.477 8.852 1 93.44 330 TRP A O 1
ATOM 2646 N N . MET A 1 331 ? 32.344 5.258 10.516 1 92.06 331 MET A N 1
ATOM 2647 C CA . MET A 1 331 ? 31.109 4.582 10.883 1 92.06 331 MET A CA 1
ATOM 2648 C C . MET A 1 331 ? 30.438 5.281 12.047 1 92.06 331 MET A C 1
ATOM 2650 O O . MET A 1 331 ? 31.062 5.539 13.078 1 92.06 331 MET A O 1
ATOM 2654 N N . ILE A 1 332 ? 29.188 5.633 11.859 1 94.31 332 ILE A N 1
ATOM 2655 C CA . ILE A 1 332 ? 28.344 6.094 12.969 1 94.31 332 ILE A CA 1
ATOM 2656 C C . ILE A 1 332 ? 27.578 4.914 13.555 1 94.31 332 ILE A C 1
ATOM 2658 O O . ILE A 1 332 ? 26.812 4.258 12.859 1 94.31 332 ILE A O 1
ATOM 2662 N N . VAL A 1 333 ? 27.781 4.652 14.766 1 93.94 333 VAL A N 1
ATOM 2663 C CA . VAL A 1 333 ? 27.125 3.529 15.43 1 93.94 333 VAL A CA 1
ATOM 2664 C C . VAL A 1 333 ? 26 4.043 16.312 1 93.94 333 VAL A C 1
ATOM 2666 O O . VAL A 1 333 ? 26.203 4.934 17.141 1 93.94 333 VAL A O 1
ATOM 2669 N N . LEU A 1 334 ? 24.828 3.502 16.141 1 96.75 334 LEU A N 1
ATOM 2670 C CA . LEU A 1 334 ? 23.656 3.855 16.922 1 96.75 334 LEU A CA 1
ATOM 2671 C C . LEU A 1 334 ? 23.156 2.656 17.719 1 96.75 334 LEU A C 1
ATOM 2673 O O . LEU A 1 334 ? 22.484 1.778 17.172 1 96.75 334 LEU A O 1
ATOM 2677 N N . ASP A 1 335 ? 23.422 2.684 18.969 1 96.31 335 ASP A N 1
ATOM 2678 C CA . ASP A 1 335 ? 22.938 1.592 19.812 1 96.31 335 ASP A CA 1
ATOM 2679 C C . ASP A 1 335 ? 21.578 1.905 20.406 1 96.31 335 ASP A C 1
ATOM 2681 O O . ASP A 1 335 ? 20.969 2.934 20.078 1 96.31 335 ASP A O 1
ATOM 2685 N N . TYR A 1 336 ? 21.094 1.062 21.234 1 97 336 TYR A N 1
ATOM 2686 C CA . TYR A 1 336 ? 19.75 1.132 21.812 1 97 336 TYR A CA 1
ATOM 2687 C C . TYR A 1 336 ? 19.547 2.443 22.547 1 97 336 TYR A C 1
ATOM 2689 O O . TYR A 1 336 ? 18.562 3.146 22.328 1 97 336 TYR A O 1
ATOM 2697 N N . LYS A 1 337 ? 20.469 2.768 23.391 1 97.12 337 LYS A N 1
ATOM 2698 C CA . LYS A 1 337 ? 20.328 3.951 24.234 1 97.12 337 LYS A CA 1
ATOM 2699 C C . LYS A 1 337 ? 20.297 5.227 23.406 1 97.12 337 LYS A C 1
ATOM 2701 O O . LYS A 1 337 ? 19.516 6.141 23.672 1 97.12 337 LYS A O 1
ATOM 2706 N N . ILE A 1 338 ? 21.109 5.234 22.422 1 97.5 338 ILE A N 1
ATOM 2707 C CA . ILE A 1 338 ? 21.203 6.414 21.562 1 97.5 338 ILE A CA 1
ATOM 2708 C C . ILE A 1 338 ? 19.906 6.594 20.781 1 97.5 338 ILE A C 1
ATOM 2710 O O . ILE A 1 338 ? 19.344 7.688 20.75 1 97.5 338 ILE A O 1
ATOM 2714 N N . VAL A 1 339 ? 19.422 5.527 20.141 1 97.88 339 VAL A N 1
ATOM 2715 C CA . VAL A 1 339 ? 18.203 5.609 19.328 1 97.88 339 VAL A CA 1
ATOM 2716 C C . VAL A 1 339 ? 17.016 5.957 20.219 1 97.88 339 VAL A C 1
ATOM 2718 O O . VAL A 1 339 ? 16.203 6.828 19.891 1 97.88 339 VAL A O 1
ATOM 2721 N N . LYS A 1 340 ? 16.984 5.336 21.344 1 97.94 340 LYS A N 1
ATOM 2722 C CA . LYS A 1 340 ? 15.906 5.59 22.297 1 97.94 340 LYS A CA 1
ATOM 2723 C C . LYS A 1 340 ? 15.883 7.055 22.719 1 97.94 340 LYS A C 1
ATOM 2725 O O . LYS A 1 340 ? 14.812 7.645 22.875 1 97.94 340 LYS A O 1
ATOM 2730 N N . SER A 1 341 ? 16.984 7.629 22.922 1 97.62 341 SER A N 1
ATOM 2731 C CA . SER A 1 341 ? 17.078 9.016 23.375 1 97.62 341 SER A CA 1
ATOM 2732 C C . SER A 1 341 ? 16.547 9.977 22.328 1 97.62 341 SER A C 1
ATOM 2734 O O . SER A 1 341 ? 16.141 11.094 22.656 1 97.62 341 SER A O 1
ATOM 2736 N N . MET A 1 342 ? 16.547 9.586 21.094 1 97.62 342 MET A N 1
ATOM 2737 C CA . MET A 1 342 ? 16 10.414 20.016 1 97.62 342 MET A CA 1
ATOM 2738 C C . MET A 1 342 ? 14.477 10.328 19.984 1 97.62 342 MET A C 1
ATOM 2740 O O . MET A 1 342 ? 13.805 11.289 19.625 1 97.62 342 MET A O 1
ATOM 2744 N N . PHE A 1 343 ? 13.891 9.172 20.375 1 98.19 343 PHE A N 1
ATOM 2745 C CA . PHE A 1 343 ? 12.453 8.914 20.328 1 98.19 343 PHE A CA 1
ATOM 2746 C C . PHE A 1 343 ? 11.766 9.477 21.578 1 98.19 343 PHE A C 1
ATOM 2748 O O . PHE A 1 343 ? 10.688 10.07 21.469 1 98.19 343 PHE A O 1
ATOM 2755 N N . ASP A 1 344 ? 12.32 9.414 22.688 1 97.94 344 ASP A N 1
ATOM 2756 C CA . ASP A 1 344 ? 11.656 9.578 23.984 1 97.94 344 ASP A CA 1
ATOM 2757 C C . ASP A 1 344 ? 11.102 10.992 24.141 1 97.94 344 ASP A C 1
ATOM 2759 O O . ASP A 1 344 ? 9.945 11.164 24.547 1 97.94 344 ASP A O 1
ATOM 2763 N N . PRO A 1 345 ? 11.883 12.016 23.844 1 97.44 345 PRO A N 1
ATOM 2764 C CA . PRO A 1 345 ? 11.328 13.352 24.047 1 97.44 345 PRO A CA 1
ATOM 2765 C C . PRO A 1 345 ? 10.07 13.602 23.203 1 97.44 345 PRO A C 1
ATOM 2767 O O . PRO A 1 345 ? 9.164 14.312 23.656 1 97.44 345 PRO A O 1
ATOM 2770 N N . ILE A 1 346 ? 10.055 13.094 22.078 1 97.5 346 ILE A N 1
ATOM 2771 C CA . ILE A 1 346 ? 8.922 13.281 21.172 1 97.5 346 ILE A CA 1
ATOM 2772 C C . ILE A 1 346 ? 7.734 12.453 21.672 1 97.5 346 ILE A C 1
ATOM 2774 O O . ILE A 1 346 ? 6.609 12.961 21.75 1 97.5 346 ILE A O 1
ATOM 2778 N N . ILE A 1 347 ? 7.969 11.195 21.984 1 98.19 347 ILE A N 1
ATOM 2779 C CA . ILE A 1 347 ? 6.914 10.289 22.438 1 98.19 347 ILE A CA 1
ATOM 2780 C C . ILE A 1 347 ? 6.359 10.758 23.781 1 98.19 347 ILE A C 1
ATOM 2782 O O . ILE A 1 347 ? 5.16 10.648 24.031 1 98.19 347 ILE A O 1
ATOM 2786 N N . ASP A 1 348 ? 7.211 11.305 24.641 1 98.12 348 ASP A N 1
ATOM 2787 C CA . ASP A 1 348 ? 6.754 11.844 25.922 1 98.12 348 ASP A CA 1
ATOM 2788 C C . ASP A 1 348 ? 5.75 12.969 25.719 1 98.12 348 ASP A C 1
ATOM 2790 O O . ASP A 1 348 ? 4.785 13.102 26.469 1 98.12 348 ASP A O 1
ATOM 2794 N N . ARG A 1 349 ? 5.98 13.781 24.766 1 97.12 349 ARG A N 1
ATOM 2795 C CA . ARG A 1 349 ? 5.047 14.859 24.453 1 97.12 349 ARG A CA 1
ATOM 2796 C C . ARG A 1 349 ? 3.707 14.305 23.984 1 97.12 349 ARG A C 1
ATOM 2798 O O . ARG A 1 349 ? 2.65 14.82 24.359 1 97.12 349 ARG A O 1
ATOM 2805 N N . ILE A 1 350 ? 3.752 13.305 23.156 1 97.69 350 ILE A N 1
ATOM 2806 C CA . ILE A 1 350 ? 2.533 12.672 22.656 1 97.69 350 ILE A CA 1
ATOM 2807 C C . ILE A 1 350 ? 1.745 12.086 23.828 1 97.69 350 ILE A C 1
ATOM 2809 O O . ILE A 1 350 ? 0.53 12.266 23.906 1 97.69 350 ILE A O 1
ATOM 2813 N N . ILE A 1 351 ? 2.459 11.406 24.719 1 98.12 351 ILE A N 1
ATOM 2814 C CA . ILE A 1 351 ? 1.841 10.789 25.891 1 98.12 351 ILE A CA 1
ATOM 2815 C C . ILE A 1 351 ? 1.188 11.859 26.766 1 98.12 351 ILE A C 1
ATOM 2817 O O . ILE A 1 351 ? 0.075 11.672 27.25 1 98.12 351 ILE A O 1
ATOM 2821 N N . LYS A 1 352 ? 1.855 12.93 26.938 1 97.25 352 LYS A N 1
ATOM 2822 C CA . LYS A 1 352 ? 1.293 14.031 27.703 1 97.25 352 LYS A CA 1
ATOM 2823 C C . LYS A 1 352 ? 0.006 14.555 27.062 1 97.25 352 LYS A C 1
ATOM 2825 O O . LYS A 1 352 ? -0.966 14.836 27.766 1 97.25 352 LYS A O 1
ATOM 2830 N N . MET A 1 353 ? -0.016 14.719 25.781 1 95.62 353 MET A N 1
ATOM 2831 C CA . MET A 1 353 ? -1.199 15.195 25.078 1 95.62 353 MET A CA 1
ATOM 2832 C C . MET A 1 353 ? -2.367 14.234 25.25 1 95.62 353 MET A C 1
ATOM 2834 O O . MET A 1 353 ? -3.502 14.664 25.469 1 95.62 353 MET A O 1
ATOM 2838 N N . ILE A 1 354 ? -2.076 12.938 25.125 1 96.81 354 ILE A N 1
ATOM 2839 C CA . ILE A 1 354 ? -3.113 11.922 25.297 1 96.81 354 ILE A CA 1
ATOM 2840 C C . ILE A 1 354 ? -3.678 11.992 26.719 1 96.81 354 ILE A C 1
ATOM 2842 O O . ILE A 1 354 ? -4.898 11.961 26.906 1 96.81 354 ILE A O 1
ATOM 2846 N N . ARG A 1 355 ? -2.818 12.133 27.688 1 96 355 ARG A N 1
ATOM 2847 C CA . ARG A 1 355 ? -3.23 12.203 29.094 1 96 355 ARG A CA 1
ATOM 2848 C C . ARG A 1 355 ? -4.156 13.391 29.328 1 96 355 ARG A C 1
ATOM 2850 O O . ARG A 1 355 ? -5.184 13.258 30 1 96 355 ARG A O 1
ATOM 2857 N N . VAL A 1 356 ? -3.779 14.531 28.797 1 93.25 356 VAL A N 1
ATOM 2858 C CA . VAL A 1 356 ? -4.586 15.734 28.953 1 93.25 356 VAL A CA 1
ATOM 2859 C C . VAL A 1 356 ? -5.969 15.516 28.328 1 93.25 356 VAL A C 1
ATOM 2861 O O . VAL A 1 356 ? -6.984 15.883 28.938 1 93.25 356 VAL A O 1
ATOM 2864 N N . GLN A 1 357 ? -5.992 14.938 27.203 1 92.19 357 GLN A N 1
ATOM 2865 C CA . GLN A 1 357 ? -7.258 14.703 26.516 1 92.19 357 GLN A CA 1
ATOM 2866 C C . GLN A 1 357 ? -8.125 13.711 27.281 1 92.19 357 GLN A C 1
ATOM 2868 O O . GLN A 1 357 ? -9.352 13.867 27.344 1 92.19 357 GLN A O 1
ATOM 2873 N N . LEU A 1 358 ? -7.531 12.672 27.812 1 93.44 358 LEU A N 1
ATOM 2874 C CA . LEU A 1 358 ? -8.266 11.672 28.578 1 93.44 358 LEU A CA 1
ATOM 2875 C C . LEU A 1 358 ? -8.836 12.273 29.859 1 93.44 358 LEU A C 1
ATOM 2877 O O . LEU A 1 358 ? -9.953 11.945 30.25 1 93.44 358 LEU A O 1
ATOM 2881 N N . ASN A 1 359 ? -8.055 13.141 30.422 1 90.88 359 ASN A N 1
ATOM 2882 C CA . ASN A 1 359 ? -8.492 13.781 31.656 1 90.88 359 ASN A CA 1
ATOM 2883 C C . ASN A 1 359 ? -9.656 14.734 31.406 1 90.88 359 ASN A C 1
ATOM 2885 O O . ASN A 1 359 ? -10.469 14.977 32.281 1 90.88 359 ASN A O 1
ATOM 2889 N N . ASN A 1 360 ? -9.75 15.25 30.203 1 84.94 360 ASN A N 1
ATOM 2890 C CA . ASN A 1 360 ? -10.773 16.234 29.859 1 84.94 360 ASN A CA 1
ATOM 2891 C C . ASN A 1 360 ? -12 15.57 29.25 1 84.94 360 ASN A C 1
ATOM 2893 O O . ASN A 1 360 ? -12.938 16.25 28.828 1 84.94 360 ASN A O 1
ATOM 2897 N N . SER A 1 361 ? -11.945 14.312 29.141 1 81.94 361 SER A N 1
ATOM 2898 C CA . SER A 1 361 ? -13.047 13.609 28.484 1 81.94 361 SER A CA 1
ATOM 2899 C C . SER A 1 361 ? -13.68 12.594 29.438 1 81.94 361 SER A C 1
ATOM 2901 O O . SER A 1 361 ? -13.109 12.258 30.469 1 81.94 361 SER A O 1
ATOM 2903 N N . GLU A 1 362 ? -14.914 12.266 29.031 1 82.75 362 GLU A N 1
ATOM 2904 C CA . GLU A 1 362 ? -15.555 11.133 29.688 1 82.75 362 GLU A CA 1
ATOM 2905 C C . GLU A 1 362 ? -14.781 9.844 29.453 1 82.75 362 GLU A C 1
ATOM 2907 O O . GLU A 1 362 ? -13.734 9.844 28.797 1 82.75 362 GLU A O 1
ATOM 2912 N N . LYS A 1 363 ? -15.289 8.875 29.969 1 88.69 363 LYS A N 1
ATOM 2913 C CA . LYS A 1 363 ? -14.656 7.566 29.797 1 88.69 363 LYS A CA 1
ATOM 2914 C C . LYS A 1 363 ? -14.445 7.238 28.328 1 88.69 363 LYS A C 1
ATOM 2916 O O . LYS A 1 363 ? -15.359 7.375 27.516 1 88.69 363 LYS A O 1
ATOM 2921 N N . CYS A 1 364 ? -13.242 6.945 28 1 92.94 364 CYS A N 1
ATOM 2922 C CA . CYS A 1 364 ? -12.836 6.59 26.641 1 92.94 364 CYS A CA 1
ATOM 2923 C C . CYS A 1 364 ? -12.664 5.082 26.5 1 92.94 364 CYS A C 1
ATOM 2925 O O . CYS A 1 364 ? -11.906 4.469 27.25 1 92.94 364 CYS A O 1
ATOM 2927 N N . SER A 1 365 ? -13.328 4.512 25.578 1 93 365 SER A N 1
ATOM 2928 C CA . SER A 1 365 ? -13.336 3.062 25.422 1 93 365 SER A CA 1
ATOM 2929 C C . SER A 1 365 ? -12.156 2.592 24.562 1 93 365 SER A C 1
ATOM 2931 O O . SER A 1 365 ? -11.711 1.448 24.688 1 93 365 SER A O 1
ATOM 2933 N N . ALA A 1 366 ? -11.688 3.469 23.719 1 94 366 ALA A N 1
ATOM 2934 C CA . ALA A 1 366 ? -10.633 3.033 22.812 1 94 366 ALA A CA 1
ATOM 2935 C C . ALA A 1 366 ? -9.75 4.203 22.391 1 94 366 ALA A C 1
ATOM 2937 O O . ALA A 1 366 ? -10.203 5.348 22.328 1 94 366 ALA A O 1
ATOM 2938 N N . ILE A 1 367 ? -8.492 3.93 22.156 1 95.94 367 ILE A N 1
ATOM 2939 C CA . ILE A 1 367 ? -7.543 4.832 21.5 1 95.94 367 ILE A CA 1
ATOM 2940 C C . ILE A 1 367 ? -7.047 4.211 20.203 1 95.94 367 ILE A C 1
ATOM 2942 O O . ILE A 1 367 ? -6.535 3.092 20.188 1 95.94 367 ILE A O 1
ATOM 2946 N N . PHE A 1 368 ? -7.207 4.891 19.125 1 94.94 368 PHE A N 1
ATOM 2947 C CA . PHE A 1 368 ? -6.695 4.445 17.844 1 94.94 368 PHE A CA 1
ATOM 2948 C C . PHE A 1 368 ? -5.504 5.297 17.406 1 94.94 368 PHE A C 1
ATOM 2950 O O . PHE A 1 368 ? -5.613 6.52 17.297 1 94.94 368 PHE A O 1
ATOM 2957 N N . LEU A 1 369 ? -4.379 4.672 17.219 1 95.75 369 LEU A N 1
ATOM 2958 C CA . LEU A 1 369 ? -3.203 5.336 16.656 1 95.75 369 LEU A CA 1
ATOM 2959 C C . LEU A 1 369 ? -3.201 5.25 15.141 1 95.75 369 LEU A C 1
ATOM 2961 O O . LEU A 1 369 ?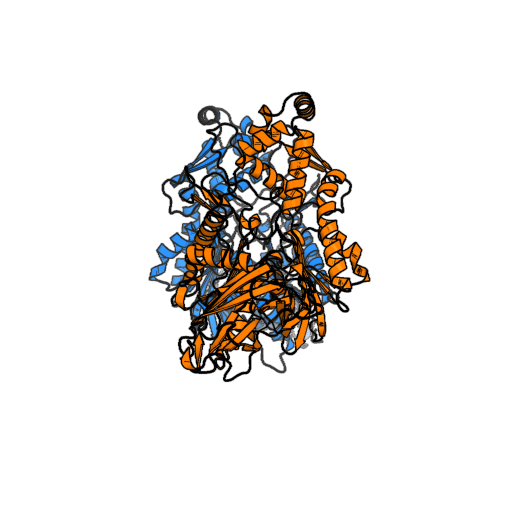 -3.254 4.156 14.578 1 95.75 369 LEU A O 1
ATOM 2965 N N . VAL A 1 370 ? -3.146 6.414 14.484 1 94.69 370 VAL A N 1
ATOM 2966 C CA . VAL A 1 370 ? -3.148 6.453 13.031 1 94.69 370 VAL A CA 1
ATOM 2967 C C . VAL A 1 370 ? -1.953 7.258 12.531 1 94.69 370 VAL A C 1
ATOM 2969 O O . VAL A 1 370 ? -1.108 7.684 13.32 1 94.69 370 VAL A O 1
ATOM 2972 N N . GLY A 1 371 ? -1.762 7.336 11.148 1 92.75 371 GLY A N 1
ATOM 2973 C CA . GLY A 1 371 ? -0.636 8.055 10.57 1 92.75 371 GLY A CA 1
ATOM 2974 C C . GLY A 1 371 ? 0.602 7.191 10.414 1 92.75 371 GLY A C 1
ATOM 2975 O O . GLY A 1 371 ? 0.665 6.078 10.945 1 92.75 371 GLY A O 1
ATOM 2976 N N . GLY A 1 372 ? 1.564 7.723 9.789 1 91 372 GLY A N 1
ATOM 2977 C CA . GLY A 1 372 ? 2.807 6.996 9.578 1 91 372 GLY A CA 1
ATOM 2978 C C . GLY A 1 372 ? 3.533 6.668 10.867 1 91 372 GLY A C 1
ATOM 2979 O O . GLY A 1 372 ? 3.957 5.531 11.078 1 91 372 GLY A O 1
ATOM 2980 N N . PHE A 1 373 ? 3.668 7.715 11.734 1 94.56 373 PHE A N 1
ATOM 2981 C CA . PHE A 1 373 ? 4.367 7.527 13 1 94.56 373 PHE A CA 1
ATOM 2982 C C . PHE A 1 373 ? 3.582 6.609 13.922 1 94.56 373 PHE A C 1
ATOM 2984 O O . PHE A 1 373 ? 4.152 5.996 14.828 1 94.56 373 PHE A O 1
ATOM 2991 N N . GLY A 1 374 ? 2.271 6.551 13.719 1 93.38 374 GLY A N 1
ATOM 2992 C CA . GLY A 1 374 ? 1.446 5.637 14.492 1 93.38 374 GLY A CA 1
ATOM 2993 C C . GLY A 1 374 ? 1.826 4.18 14.297 1 93.38 374 GLY A C 1
ATOM 2994 O O . GLY A 1 374 ? 1.487 3.33 15.125 1 93.38 374 GLY A O 1
ATOM 2995 N N . GLN A 1 375 ? 2.574 3.91 13.273 1 89.88 375 GLN A N 1
ATOM 2996 C CA . GLN A 1 375 ? 2.979 2.543 12.961 1 89.88 375 GLN A CA 1
ATOM 2997 C C . GLN A 1 375 ? 4.266 2.168 13.695 1 89.88 375 GLN A C 1
ATOM 2999 O O . GLN A 1 375 ? 4.707 1.02 13.633 1 89.88 375 GLN A O 1
ATOM 3004 N N . SER A 1 376 ? 4.922 3.092 14.359 1 92.56 376 SER A N 1
ATOM 3005 C CA . SER A 1 376 ? 6.102 2.807 15.164 1 92.56 376 SER A CA 1
ATOM 3006 C C . SER A 1 376 ? 5.773 1.859 16.312 1 92.56 376 SER A C 1
ATOM 3008 O O . SER A 1 376 ? 4.941 2.176 17.172 1 92.56 376 SER A O 1
ATOM 3010 N N . LYS A 1 377 ? 6.457 0.751 16.359 1 91.38 377 LYS A N 1
ATOM 3011 C CA . LYS A 1 377 ? 6.219 -0.227 17.422 1 91.38 377 LYS A CA 1
ATOM 3012 C C . LYS A 1 377 ? 6.605 0.334 18.781 1 91.38 377 LYS A C 1
ATOM 3014 O O . LYS A 1 377 ? 5.969 0.02 19.797 1 91.38 377 LYS A O 1
ATOM 3019 N N . TYR A 1 378 ? 7.66 1.105 18.797 1 96.19 378 TYR A N 1
ATOM 3020 C CA . TYR A 1 378 ? 8.086 1.691 20.047 1 96.19 378 TYR A CA 1
ATOM 3021 C C . TYR A 1 378 ? 7.039 2.658 20.594 1 96.19 378 TYR A C 1
ATOM 3023 O O . TYR A 1 378 ? 6.75 2.666 21.797 1 96.19 378 TYR A O 1
ATOM 3031 N N . LEU A 1 379 ? 6.461 3.494 19.734 1 97.19 379 LEU A N 1
ATOM 3032 C CA . LEU A 1 379 ? 5.391 4.398 20.141 1 97.19 379 LEU A CA 1
ATOM 3033 C C . LEU A 1 379 ? 4.195 3.619 20.672 1 97.19 379 LEU A C 1
ATOM 3035 O O . LEU A 1 379 ? 3.641 3.965 21.719 1 97.19 379 LEU A O 1
ATOM 3039 N N . GLN A 1 380 ? 3.77 2.611 19.938 1 95.31 380 GLN A N 1
ATOM 3040 C CA . GLN A 1 380 ? 2.641 1.783 20.344 1 95.31 380 GLN A CA 1
ATOM 3041 C C . GLN A 1 380 ? 2.873 1.191 21.734 1 95.31 380 GLN A C 1
ATOM 3043 O O . GLN A 1 380 ? 1.995 1.255 22.594 1 95.31 380 GLN A O 1
ATOM 3048 N N . LYS A 1 381 ? 4.059 0.656 21.938 1 95.81 381 LYS A N 1
ATOM 3049 C CA . LYS A 1 381 ? 4.422 0.051 23.203 1 95.81 381 LYS A CA 1
ATOM 3050 C C . LYS A 1 381 ? 4.352 1.072 24.344 1 95.81 381 LYS A C 1
ATOM 3052 O O . LYS A 1 381 ? 3.793 0.792 25.406 1 95.81 381 LYS A O 1
ATOM 3057 N N . ARG A 1 382 ? 4.918 2.207 24.156 1 97.81 382 ARG A N 1
ATOM 3058 C CA . ARG A 1 382 ? 4.945 3.254 25.172 1 97.81 382 ARG A CA 1
ATOM 3059 C C . ARG A 1 382 ? 3.537 3.727 25.516 1 97.81 382 ARG A C 1
ATOM 3061 O O . ARG A 1 382 ? 3.23 3.986 26.688 1 97.81 382 ARG A O 1
ATOM 3068 N N . VAL A 1 383 ? 2.662 3.859 24.531 1 97.81 383 VAL A N 1
ATOM 3069 C CA . VAL A 1 383 ? 1.282 4.281 24.75 1 97.81 383 VAL A CA 1
ATOM 3070 C C . VAL A 1 383 ? 0.53 3.201 25.531 1 97.81 383 VAL A C 1
ATOM 3072 O O . VAL A 1 383 ? -0.217 3.508 26.453 1 97.81 383 VAL A O 1
ATOM 3075 N N . GLU A 1 384 ? 0.699 1.977 25.156 1 95.94 384 GLU A N 1
ATOM 3076 C CA . GLU A 1 384 ? 0.062 0.864 25.844 1 95.94 384 GLU A CA 1
ATOM 3077 C C . GLU A 1 384 ? 0.5 0.808 27.312 1 95.94 384 GLU A C 1
ATOM 3079 O O . GLU A 1 384 ? -0.327 0.624 28.203 1 95.94 384 GLU A O 1
ATOM 3084 N N . GLU A 1 385 ? 1.774 0.901 27.516 1 96.38 385 GLU A N 1
ATOM 3085 C CA . GLU A 1 385 ? 2.312 0.872 28.859 1 96.38 385 GLU A CA 1
ATOM 3086 C C . GLU A 1 385 ? 1.701 1.975 29.719 1 96.38 385 GLU A C 1
ATOM 3088 O O . GLU A 1 385 ? 1.425 1.766 30.906 1 96.38 385 GLU A O 1
ATOM 3093 N N . GLU A 1 386 ? 1.495 3.061 29.172 1 97.31 386 GLU A N 1
ATOM 3094 C CA . GLU A 1 386 ? 1.038 4.227 29.938 1 97.31 386 GLU A CA 1
ATOM 3095 C C . GLU A 1 386 ? -0.469 4.18 30.156 1 97.31 386 GLU A C 1
ATOM 3097 O O . GLU A 1 386 ? -0.962 4.664 31.188 1 97.31 386 GLU A O 1
ATOM 3102 N N . PHE A 1 387 ? -1.26 3.621 29.219 1 97.25 387 PHE A N 1
ATOM 3103 C CA . PHE A 1 387 ? -2.686 3.924 29.266 1 97.25 387 PHE A CA 1
ATOM 3104 C C . PHE A 1 387 ? -3.51 2.643 29.266 1 97.25 387 PHE A C 1
ATOM 3106 O O . PHE A 1 387 ? -4.742 2.689 29.328 1 97.25 387 PHE A O 1
ATOM 3113 N N . SER A 1 388 ? -2.934 1.478 29.203 1 94 388 SER A N 1
ATOM 3114 C CA . SER A 1 388 ? -3.66 0.215 29.109 1 94 388 SER A CA 1
ATOM 3115 C C . SER A 1 388 ? -4.574 0.021 30.328 1 94 388 SER A C 1
ATOM 3117 O O . SER A 1 388 ? -5.578 -0.688 30.234 1 94 388 SER A O 1
ATOM 3119 N N . ASP A 1 389 ? -4.305 0.664 31.453 1 93.38 389 ASP A N 1
ATOM 3120 C CA . ASP A 1 389 ? -5.129 0.562 32.656 1 93.38 389 ASP A CA 1
ATOM 3121 C C . ASP A 1 389 ? -6.324 1.509 32.594 1 93.38 389 ASP A C 1
ATOM 3123 O O . ASP A 1 389 ? -7.309 1.326 33.312 1 93.38 389 ASP A O 1
ATOM 3127 N N . LEU A 1 390 ? -6.258 2.459 31.781 1 93.12 390 LEU A N 1
ATOM 3128 C CA . LEU A 1 390 ? -7.285 3.492 31.703 1 93.12 390 LEU A CA 1
ATOM 3129 C C . LEU A 1 390 ? -8.227 3.24 30.531 1 93.12 390 LEU A C 1
ATOM 3131 O O . LEU A 1 390 ? -9.383 3.666 30.562 1 93.12 390 LEU A O 1
ATOM 3135 N N . VAL A 1 391 ? -7.73 2.734 29.453 1 94.5 391 VAL A N 1
ATOM 3136 C CA . VAL A 1 391 ? -8.484 2.512 28.234 1 94.5 391 VAL A CA 1
ATOM 3137 C C . VAL A 1 391 ? -8.422 1.037 27.844 1 94.5 391 VAL A C 1
ATOM 3139 O O . VAL A 1 391 ? -7.328 0.473 27.719 1 94.5 391 VAL A O 1
ATOM 3142 N N . GLU A 1 392 ? -9.547 0.483 27.609 1 86.75 392 GLU A N 1
ATOM 3143 C CA . GLU A 1 392 ? -9.656 -0.959 27.422 1 86.75 392 GLU A CA 1
ATOM 3144 C C . GLU A 1 392 ? -9.016 -1.392 26.094 1 86.75 392 GLU A C 1
ATOM 3146 O O . GLU A 1 392 ? -8.461 -2.488 26 1 86.75 392 GLU A O 1
ATOM 3151 N N . ASN A 1 393 ? -9.172 -0.525 25.141 1 89.69 393 ASN A N 1
ATOM 3152 C CA . ASN A 1 393 ? -8.703 -0.928 23.812 1 89.69 393 ASN A CA 1
ATOM 3153 C C . ASN A 1 393 ? -7.77 0.112 23.203 1 89.69 393 ASN A C 1
ATOM 3155 O O . ASN A 1 393 ? -8.156 1.267 23.016 1 89.69 393 ASN A O 1
ATOM 3159 N N . ILE A 1 394 ? -6.555 -0.269 23 1 92.25 394 ILE A N 1
ATOM 3160 C CA . ILE A 1 394 ? -5.582 0.523 22.25 1 92.25 394 ILE A CA 1
ATOM 3161 C C . ILE A 1 394 ? -5.148 -0.237 21 1 92.25 394 ILE A C 1
ATOM 3163 O O . ILE A 1 394 ? -4.562 -1.319 21.094 1 92.25 394 ILE A O 1
ATOM 3167 N N . SER A 1 395 ? -5.504 0.277 19.812 1 88.62 395 SER A N 1
ATOM 3168 C CA . SER A 1 395 ? -5.258 -0.508 18.609 1 88.62 395 SER A CA 1
ATOM 3169 C C . SER A 1 395 ? -4.867 0.386 17.438 1 88.62 395 SER A C 1
ATOM 3171 O O . SER A 1 395 ? -4.957 1.612 17.516 1 88.62 395 SER A O 1
ATOM 3173 N N . ILE A 1 396 ? -4.355 -0.217 16.406 1 89.19 396 ILE A N 1
ATOM 3174 C CA . ILE A 1 396 ? -3.986 0.399 15.141 1 89.19 396 ILE A CA 1
ATOM 3175 C C . ILE A 1 396 ? -4.93 -0.086 14.039 1 89.19 396 ILE A C 1
ATOM 3177 O O . ILE A 1 396 ? -5.043 -1.289 13.797 1 89.19 396 ILE A O 1
ATOM 3181 N N . PRO A 1 397 ? -5.621 0.871 13.406 1 88 397 PRO A N 1
ATOM 3182 C CA . PRO A 1 397 ? -6.496 0.42 12.32 1 88 397 PRO A CA 1
ATOM 3183 C C . PRO A 1 397 ? -5.719 -0.127 11.125 1 88 397 PRO A C 1
ATOM 3185 O O . PRO A 1 397 ? -4.516 0.11 11.008 1 88 397 PRO A O 1
ATOM 3188 N N . ASN A 1 398 ? -6.43 -0.884 10.25 1 82.88 398 ASN A N 1
ATOM 3189 C CA . ASN A 1 398 ? -5.824 -1.381 9.023 1 82.88 398 ASN A CA 1
ATOM 3190 C C . ASN A 1 398 ? -5.363 -0.237 8.125 1 82.88 398 ASN A C 1
ATOM 3192 O O . ASN A 1 398 ? -6.109 0.718 7.898 1 82.88 398 ASN A O 1
ATOM 3196 N N . GLN A 1 399 ? -4.137 -0.304 7.645 1 85.62 399 GLN A N 1
ATOM 3197 C CA . GLN A 1 399 ? -3.539 0.704 6.777 1 85.62 399 GLN A CA 1
ATOM 3198 C C . GLN A 1 399 ? -3.711 2.104 7.359 1 85.62 399 GLN A C 1
ATOM 3200 O O . GLN A 1 399 ? -4.277 2.986 6.707 1 85.62 399 GLN A O 1
ATOM 3205 N N . PRO A 1 400 ? -3.172 2.355 8.539 1 89.38 400 PRO A N 1
ATOM 3206 C CA . PRO A 1 400 ? -3.369 3.631 9.227 1 89.38 400 PRO A CA 1
ATOM 3207 C C . PRO A 1 400 ? -2.855 4.824 8.422 1 89.38 400 PRO A C 1
ATOM 3209 O O . PRO A 1 400 ? -3.352 5.941 8.586 1 89.38 400 PRO A O 1
ATOM 3212 N N . ILE A 1 401 ? -1.938 4.621 7.52 1 89.88 401 ILE A N 1
ATOM 3213 C CA . ILE A 1 401 ? -1.365 5.688 6.711 1 89.88 401 ILE A CA 1
ATOM 3214 C C . ILE A 1 401 ? -2.432 6.258 5.777 1 89.88 401 ILE A C 1
ATOM 3216 O O . ILE A 1 401 ? -2.334 7.41 5.34 1 89.88 401 ILE A O 1
ATOM 3220 N N . ALA A 1 402 ? -3.492 5.453 5.441 1 91.56 402 ALA A N 1
ATOM 3221 C CA . ALA A 1 402 ? -4.531 5.871 4.504 1 91.56 402 ALA A CA 1
ATOM 3222 C C . ALA A 1 402 ? -5.812 6.258 5.242 1 91.56 402 ALA A C 1
ATOM 3224 O O . ALA A 1 402 ? -6.832 6.547 4.613 1 91.56 402 ALA A O 1
ATOM 3225 N N . ALA A 1 403 ? -5.809 6.277 6.559 1 93.19 403 ALA A N 1
ATOM 3226 C CA . ALA A 1 403 ? -7.008 6.531 7.348 1 93.19 403 ALA A CA 1
ATOM 3227 C C . ALA A 1 403 ? -7.582 7.91 7.043 1 93.19 403 ALA A C 1
ATOM 3229 O O . ALA A 1 403 ? -8.789 8.055 6.844 1 93.19 403 ALA A O 1
ATOM 3230 N N . VAL A 1 404 ? -6.672 8.883 6.934 1 96.44 404 VAL A N 1
ATOM 3231 C CA . VAL A 1 404 ? -7.109 10.266 6.758 1 96.44 404 VAL A CA 1
ATOM 3232 C C . VAL A 1 404 ? -7.742 10.43 5.379 1 96.44 404 VAL A C 1
ATOM 3234 O O . VAL A 1 404 ? -8.82 11.016 5.25 1 96.44 404 VAL A O 1
ATOM 3237 N N . LEU A 1 405 ? -7.094 9.992 4.328 1 95.5 405 LEU A N 1
ATOM 3238 C CA . LEU A 1 405 ? -7.625 10.203 2.984 1 95.5 405 LEU A CA 1
ATOM 3239 C C . LEU A 1 405 ? -8.906 9.414 2.773 1 95.5 405 LEU A C 1
ATOM 3241 O O . LEU A 1 405 ? -9.828 9.875 2.092 1 95.5 405 LEU A O 1
ATOM 3245 N N . ARG A 1 406 ? -9.062 8.195 3.342 1 93.88 406 ARG A N 1
ATOM 3246 C CA . ARG A 1 406 ? -10.312 7.434 3.26 1 93.88 406 ARG A CA 1
ATOM 3247 C C . ARG A 1 406 ? -11.43 8.141 4.016 1 93.88 406 ARG A C 1
ATOM 3249 O O . ARG A 1 406 ? -12.547 8.258 3.506 1 93.88 406 ARG A O 1
ATOM 3256 N N . GLY A 1 407 ? -11.117 8.586 5.234 1 96.25 407 GLY A N 1
ATOM 3257 C CA . GLY A 1 407 ? -12.102 9.32 6.023 1 96.25 407 GLY A CA 1
ATOM 3258 C C . GLY A 1 407 ? -12.586 10.586 5.348 1 96.25 407 GLY A C 1
ATOM 3259 O O . GLY A 1 407 ? -13.766 10.93 5.445 1 96.25 407 GLY A O 1
ATOM 3260 N N . ALA A 1 408 ? -11.656 11.258 4.699 1 97.38 408 ALA A N 1
ATOM 3261 C CA . ALA A 1 408 ? -12.016 12.484 3.992 1 97.38 408 ALA A CA 1
ATOM 3262 C C . ALA A 1 408 ? -13.031 12.211 2.889 1 97.38 408 ALA A C 1
ATOM 3264 O O . ALA A 1 408 ? -13.984 12.969 2.705 1 97.38 408 ALA A O 1
ATOM 3265 N N . ALA A 1 409 ? -12.836 11.117 2.137 1 96.06 409 ALA A N 1
ATOM 3266 C CA . ALA A 1 409 ? -13.766 10.758 1.074 1 96.06 409 ALA A CA 1
ATOM 3267 C C . ALA A 1 409 ? -15.141 10.414 1.643 1 96.06 409 ALA A C 1
ATOM 3269 O O . ALA A 1 409 ? -16.172 10.805 1.08 1 96.06 409 ALA A O 1
ATOM 3270 N N . ILE A 1 410 ? -15.188 9.703 2.746 1 94.12 410 ILE A N 1
ATOM 3271 C CA . ILE A 1 410 ? -16.453 9.352 3.393 1 94.12 410 ILE A CA 1
ATOM 3272 C C . ILE A 1 410 ? -17.172 10.617 3.848 1 94.12 410 ILE A C 1
ATOM 3274 O O . ILE A 1 410 ? -18.375 10.75 3.648 1 94.12 410 ILE A O 1
ATOM 3278 N N . TYR A 1 411 ? -16.438 11.539 4.445 1 95.44 411 TYR A N 1
ATOM 3279 C CA . TYR A 1 411 ? -17 12.812 4.879 1 95.44 411 TYR A CA 1
ATOM 3280 C C . TYR A 1 411 ? -17.641 13.555 3.715 1 95.44 411 TYR A C 1
ATOM 3282 O O . TYR A 1 411 ? -18.781 14 3.809 1 95.44 411 TYR A O 1
ATOM 3290 N N . GLY A 1 412 ? -16.844 13.656 2.619 1 94.69 412 GLY A N 1
ATOM 3291 C CA . GLY A 1 412 ? -17.344 14.367 1.453 1 94.69 412 GLY A CA 1
ATOM 3292 C C . GLY A 1 412 ? -18.609 13.758 0.892 1 94.69 412 GLY A C 1
ATOM 3293 O O . GLY A 1 412 ? -19.547 14.484 0.55 1 94.69 412 GLY A O 1
ATOM 3294 N N . LYS A 1 413 ? -18.656 12.508 0.797 1 92.94 413 LYS A N 1
ATOM 3295 C CA . LYS A 1 413 ? -19.859 11.836 0.299 1 92.94 413 LYS A CA 1
ATOM 3296 C C . LYS A 1 413 ? -21.047 12.094 1.214 1 92.94 413 LYS A C 1
ATOM 3298 O O . LYS A 1 413 ? -22.156 12.391 0.741 1 92.94 413 LYS A O 1
ATOM 3303 N N . SER A 1 414 ? -20.812 11.922 2.504 1 91.5 414 SER A N 1
ATOM 3304 C CA . SER A 1 414 ? -21.875 12.148 3.475 1 91.5 414 SER A CA 1
ATOM 3305 C C . SER A 1 414 ? -22.391 13.586 3.406 1 91.5 414 SER A C 1
ATOM 3307 O O . SER A 1 414 ? -23.578 13.836 3.564 1 91.5 414 SER A O 1
ATOM 3309 N N . LEU A 1 415 ? -21.484 14.484 3.268 1 89.62 415 LEU A N 1
ATOM 3310 C CA . LEU A 1 415 ? -21.844 15.898 3.148 1 89.62 415 LEU A CA 1
ATOM 3311 C C . LEU A 1 415 ? -22.719 16.125 1.922 1 89.62 415 LEU A C 1
ATOM 3313 O O . LEU A 1 415 ? -23.734 16.828 2 1 89.62 415 LEU A O 1
ATOM 3317 N N . GLN A 1 416 ? -22.312 15.547 0.813 1 87.56 416 GLN A N 1
ATOM 3318 C CA . GLN A 1 416 ? -23.062 15.688 -0.432 1 87.56 416 GLN A CA 1
ATOM 3319 C C . GLN A 1 416 ? -24.453 15.07 -0.306 1 87.56 416 GLN A C 1
ATOM 3321 O O . GLN A 1 416 ? -25.438 15.648 -0.779 1 87.56 416 GLN A O 1
ATOM 3326 N N . GLU A 1 417 ? -24.484 13.977 0.284 1 86 417 GLU A N 1
ATOM 3327 C CA . GLU A 1 417 ? -25.766 13.289 0.467 1 86 417 GLU A CA 1
ATOM 3328 C C . GLU A 1 417 ? -26.688 14.086 1.388 1 86 417 GLU A C 1
ATOM 3330 O O . GLU A 1 417 ? -27.906 14.117 1.178 1 86 417 GLU A O 1
ATOM 3335 N N . SER A 1 418 ? -26.172 14.633 2.387 1 83.69 418 SER A N 1
ATOM 3336 C CA . SER A 1 418 ? -26.953 15.406 3.338 1 83.69 418 SER A CA 1
ATOM 3337 C C . SER A 1 418 ? -27.484 16.688 2.699 1 83.69 418 SER A C 1
ATOM 3339 O O . SER A 1 418 ? -28.562 17.172 3.074 1 83.69 418 SER A O 1
ATOM 3341 N N . LYS A 1 419 ? -26.875 17.203 1.766 1 76.81 419 LYS A N 1
ATOM 3342 C CA . LYS A 1 419 ? -27.281 18.453 1.109 1 76.81 419 LYS A CA 1
ATOM 3343 C C . LYS A 1 419 ? -28.312 18.172 0.008 1 76.81 419 LYS A C 1
ATOM 3345 O O . LYS A 1 419 ? -29.188 19 -0.249 1 76.81 419 LYS A O 1
ATOM 3350 N N . ASN A 1 420 ? -28.078 17.172 -0.832 1 66.56 420 ASN A N 1
ATOM 3351 C CA . ASN A 1 420 ? -29 16.844 -1.92 1 66.56 420 ASN A CA 1
ATOM 3352 C C . ASN A 1 420 ? -30.359 16.391 -1.393 1 66.56 420 ASN A C 1
ATOM 3354 O O . ASN A 1 420 ? -31.375 16.641 -2.023 1 66.56 420 ASN A O 1
ATOM 3358 N N . MET A 1 421 ? -30.406 15.438 -0.442 1 53.84 421 MET A N 1
ATOM 3359 C CA . MET A 1 421 ? -31.672 14.828 -0.052 1 53.84 421 MET A CA 1
ATOM 3360 C C . MET A 1 421 ? -32.406 15.703 0.96 1 53.84 421 MET A C 1
ATOM 3362 O O . MET A 1 421 ? -33.125 15.195 1.83 1 53.84 421 MET A O 1
ATOM 3366 N N . LYS A 1 422 ? -32.219 17.031 1.314 1 47.72 422 LYS A N 1
ATOM 3367 C CA . LYS A 1 422 ? -33.188 17.719 2.186 1 47.72 422 LYS A CA 1
ATOM 3368 C C . LYS A 1 422 ? -34.594 17.188 1.99 1 47.72 422 LYS A C 1
ATOM 3370 O O . LYS A 1 422 ? -35.438 17.297 2.887 1 47.72 422 LYS A O 1
ATOM 3375 N N . ASN A 1 423 ? -34.875 16.828 0.843 1 44.5 423 ASN A N 1
ATOM 3376 C CA . ASN A 1 423 ? -36.281 16.516 0.801 1 44.5 423 ASN A CA 1
ATOM 3377 C C . ASN A 1 423 ? -36.562 15.125 1.358 1 44.5 423 ASN A C 1
ATOM 3379 O O . ASN A 1 423 ? -37.562 14.922 2.074 1 44.5 423 ASN A O 1
ATOM 3383 N N . MET A 1 424 ? -36.125 13.898 0.628 1 46.03 424 MET A N 1
ATOM 3384 C CA . MET A 1 424 ? -36.906 12.68 0.781 1 46.03 424 MET A CA 1
ATOM 3385 C C . MET A 1 424 ? -36.375 11.852 1.958 1 46.03 424 MET A C 1
ATOM 3387 O O . MET A 1 424 ? -37.188 11.336 2.748 1 46.03 424 MET A O 1
ATOM 3391 N N . ASN A 1 425 ? -35.094 11.344 1.999 1 50.84 425 ASN A N 1
ATOM 3392 C CA . ASN A 1 425 ? -34.812 10.211 2.863 1 50.84 425 ASN A CA 1
ATOM 3393 C C . ASN A 1 425 ? -33.938 10.633 4.055 1 50.84 425 ASN A C 1
ATOM 3395 O O . ASN A 1 425 ? -33.562 9.797 4.879 1 50.84 425 ASN A O 1
ATOM 3399 N N . ASN A 1 426 ? -33.906 11.922 4.645 1 60.31 426 ASN A N 1
ATOM 3400 C CA . ASN A 1 426 ? -33.375 12.422 5.906 1 60.31 426 ASN A CA 1
ATOM 3401 C C . ASN A 1 426 ? -31.938 11.953 6.141 1 60.31 426 ASN A C 1
ATOM 3403 O O . ASN A 1 426 ? -31.594 11.531 7.246 1 60.31 426 ASN A O 1
ATOM 3407 N N . LEU A 1 427 ? -31.031 11.82 5.133 1 71.44 427 LEU A N 1
ATOM 3408 C CA . LEU A 1 427 ? -29.672 11.367 5.414 1 71.44 427 LEU A CA 1
ATOM 3409 C C . LEU A 1 427 ? -28.859 12.469 6.078 1 71.44 427 LEU A C 1
ATOM 3411 O O . LEU A 1 427 ? -28.891 13.617 5.637 1 71.44 427 LEU A O 1
ATOM 3415 N N . LYS A 1 428 ? -28.234 12.164 7.188 1 82.5 428 LYS A N 1
ATOM 3416 C CA . LYS A 1 428 ? -27.453 13.086 8 1 82.5 428 LYS A CA 1
ATOM 3417 C C . LYS A 1 428 ? -25.953 12.969 7.695 1 82.5 428 LYS A C 1
ATOM 3419 O O . LYS A 1 428 ? -25.5 11.914 7.254 1 82.5 428 LYS A O 1
ATOM 3424 N N . CYS A 1 429 ? -25.281 14.078 7.809 1 90.19 429 CYS A N 1
ATOM 3425 C CA . CYS A 1 429 ? -23.812 14.07 7.688 1 90.19 429 CYS A CA 1
ATOM 3426 C C . CYS A 1 429 ? -23.188 13.227 8.781 1 90.19 429 CYS A C 1
ATOM 3428 O O . CYS A 1 429 ? -23.656 13.211 9.914 1 90.19 429 CYS A O 1
ATOM 3430 N N . VAL A 1 430 ? -22.141 12.586 8.414 1 93.56 430 VAL A N 1
ATOM 3431 C CA . VAL A 1 430 ? -21.438 11.688 9.336 1 93.56 430 VAL A CA 1
ATOM 3432 C C . VAL A 1 430 ? -20.953 12.477 10.555 1 93.56 430 VAL A C 1
ATOM 3434 O O . VAL A 1 430 ? -20.875 11.938 11.656 1 93.56 430 VAL A O 1
ATOM 3437 N N . ILE A 1 431 ? -20.688 13.773 10.398 1 94.06 431 ILE A N 1
ATOM 3438 C CA . ILE A 1 431 ? -20.312 14.648 11.508 1 94.06 431 ILE A CA 1
ATOM 3439 C C . ILE A 1 431 ? -21.531 15.398 12.016 1 94.06 431 ILE A C 1
ATOM 3441 O O . ILE A 1 431 ? -22.125 16.203 11.281 1 94.06 431 ILE A O 1
ATOM 3445 N N . ALA A 1 432 ? -21.844 15.086 13.219 1 93.56 432 ALA A N 1
ATOM 3446 C CA . ALA A 1 432 ? -23.031 15.695 13.797 1 93.56 432 ALA A CA 1
ATOM 3447 C C . ALA A 1 432 ? -22.703 17.016 14.469 1 93.56 432 ALA A C 1
ATOM 3449 O O . ALA A 1 432 ? -23.453 18 14.344 1 93.56 432 ALA A O 1
ATOM 3450 N N . THR A 1 433 ? -21.609 16.953 15.242 1 93.31 433 THR A N 1
ATOM 3451 C CA . THR A 1 433 ? -21.297 18.141 16.016 1 93.31 433 THR A CA 1
ATOM 3452 C C . THR A 1 433 ? -19.781 18.344 16.109 1 93.31 433 THR A C 1
ATOM 3454 O O . THR A 1 433 ? -19.016 17.391 15.945 1 93.31 433 THR A O 1
ATOM 3457 N N . ARG A 1 434 ? -19.469 19.641 16.297 1 92.81 434 ARG A N 1
ATOM 3458 C CA . ARG A 1 434 ? -18.109 20.062 16.578 1 92.81 434 ARG A CA 1
ATOM 3459 C C . ARG A 1 434 ? -18.062 20.969 17.797 1 92.81 434 ARG A C 1
ATOM 3461 O O . ARG A 1 434 ? -19.078 21.562 18.188 1 92.81 434 ARG A O 1
ATOM 3468 N N . VAL A 1 435 ? -16.906 21.031 18.391 1 91.56 435 VAL A N 1
ATOM 3469 C CA . VAL A 1 435 ? -16.719 21.891 19.562 1 91.56 435 VAL A CA 1
ATOM 3470 C C . VAL A 1 435 ? -15.898 23.109 19.188 1 91.56 435 VAL A C 1
ATOM 3472 O O . VAL A 1 435 ? -14.836 22.984 18.578 1 91.56 435 VAL A O 1
ATOM 3475 N N . LEU A 1 436 ? -16.344 24.266 19.531 1 89.75 436 LEU A N 1
ATOM 3476 C CA . LEU A 1 436 ? -15.617 25.5 19.25 1 89.75 436 LEU A CA 1
ATOM 3477 C C . LEU A 1 436 ? -14.367 25.594 20.109 1 89.75 436 LEU A C 1
ATOM 3479 O O . LEU A 1 436 ? -14.438 25.453 21.328 1 89.75 436 LEU A O 1
ATOM 3483 N N . THR A 1 437 ? -13.297 25.953 19.547 1 86.75 437 THR A N 1
ATOM 3484 C CA . THR A 1 437 ? -12.023 26.016 20.25 1 86.75 437 THR A CA 1
ATOM 3485 C C . THR A 1 437 ? -11.75 27.422 20.75 1 86.75 437 THR A C 1
ATOM 3487 O O . THR A 1 437 ? -10.844 27.625 21.578 1 86.75 437 THR A O 1
ATOM 3490 N N . TYR A 1 438 ? -12.586 28.422 20.281 1 89.31 438 TYR A N 1
ATOM 3491 C CA . TYR A 1 438 ? -12.445 29.828 20.656 1 89.31 438 TYR A CA 1
ATOM 3492 C C . TYR A 1 438 ? -13.797 30.453 20.938 1 89.31 438 TYR A C 1
ATOM 3494 O O . TYR A 1 438 ? -14.836 29.891 20.594 1 89.31 438 TYR A O 1
ATOM 3502 N N . THR A 1 439 ? -13.711 31.516 21.641 1 92.38 439 THR A N 1
ATOM 3503 C CA . THR A 1 439 ? -14.867 32.406 21.75 1 92.38 439 THR A CA 1
ATOM 3504 C C . THR A 1 439 ? -14.859 33.438 20.625 1 92.38 439 THR A C 1
ATOM 3506 O O . THR A 1 439 ? -13.836 34.062 20.344 1 92.38 439 THR A O 1
ATOM 3509 N N . PHE A 1 440 ? -16 33.562 20.016 1 92.31 440 PHE A N 1
ATOM 3510 C CA . PHE A 1 440 ? -16.125 34.5 18.891 1 92.31 440 PHE A CA 1
ATOM 3511 C C . PHE A 1 440 ? -17.078 35.625 19.219 1 92.31 440 PHE A C 1
ATOM 3513 O O . PHE A 1 440 ? -18.094 35.406 19.875 1 92.31 440 PHE A O 1
ATOM 3520 N N . GLY A 1 441 ? -16.719 36.812 18.688 1 93.25 441 GLY A N 1
ATOM 3521 C CA . GLY A 1 441 ? -17.578 37.969 18.922 1 93.25 441 GLY A CA 1
ATOM 3522 C C . GLY A 1 441 ? -17.234 39.156 18.031 1 93.25 441 GLY A C 1
ATOM 3523 O O . GLY A 1 441 ? -16.438 39.031 17.094 1 93.25 441 GLY A O 1
ATOM 3524 N N . ILE A 1 442 ? -17.953 40.219 18.328 1 93.31 442 ILE A N 1
ATOM 3525 C CA . ILE A 1 442 ? -17.719 41.469 17.562 1 93.31 442 ILE A CA 1
ATOM 3526 C C . ILE A 1 442 ? -17.406 42.594 18.531 1 93.31 442 ILE A C 1
ATOM 3528 O O . ILE A 1 442 ? -17.719 42.531 19.719 1 93.31 442 ILE A O 1
ATOM 3532 N N . ARG A 1 443 ? -16.781 43.594 17.969 1 93.56 443 ARG A N 1
ATOM 3533 C CA . ARG A 1 443 ? -16.531 44.812 18.719 1 93.56 443 ARG A CA 1
ATOM 3534 C C . ARG A 1 443 ? -17.766 45.75 18.719 1 93.56 443 ARG A C 1
ATOM 3536 O O . ARG A 1 443 ? -18.328 46 17.656 1 93.56 443 ARG A O 1
ATOM 3543 N N . ILE A 1 444 ? -18.172 46.125 19.891 1 92.81 444 ILE A N 1
ATOM 3544 C CA . ILE A 1 444 ? -19.203 47.156 20.016 1 92.81 444 ILE A CA 1
ATOM 3545 C C . ILE A 1 444 ? -18.641 48.375 20.719 1 92.81 444 ILE A C 1
ATOM 3547 O O . ILE A 1 444 ? -17.594 48.312 21.375 1 92.81 444 ILE A O 1
ATOM 3551 N N . SER A 1 445 ? -19.312 49.469 20.5 1 92.81 445 SER A N 1
ATOM 3552 C CA . SER A 1 445 ? -18.797 50.719 21.031 1 92.81 445 SER A CA 1
ATOM 3553 C C . SER A 1 445 ? -19.844 51.469 21.859 1 92.81 445 SER A C 1
ATOM 3555 O O . SER A 1 445 ? -20.266 52.562 21.516 1 92.81 445 SER A O 1
ATOM 3557 N N . PRO A 1 446 ? -20.109 50.969 23.016 1 91.94 446 PRO A N 1
ATOM 3558 C CA . PRO A 1 446 ? -21.016 51.688 23.906 1 91.94 446 PRO A CA 1
ATOM 3559 C C . PRO A 1 446 ? -20.359 52.906 24.547 1 91.94 446 PRO A C 1
ATOM 3561 O O . PRO A 1 446 ? -19.141 53.094 24.438 1 91.94 446 PRO A O 1
ATOM 3564 N N . LEU A 1 447 ? -21.219 53.688 25.125 1 93.12 447 LEU A N 1
ATOM 3565 C CA . LEU A 1 447 ? -20.688 54.812 25.906 1 93.12 447 LEU A CA 1
ATOM 3566 C C . LEU A 1 447 ? -19.953 54.281 27.141 1 93.12 447 LEU A C 1
ATOM 3568 O O . LEU A 1 447 ? -20.359 53.312 27.75 1 93.12 447 LEU A O 1
ATOM 3572 N N . TRP A 1 448 ? -18.875 55 27.438 1 94.06 448 TRP A N 1
ATOM 3573 C CA . TRP A 1 448 ? -18.141 54.688 28.656 1 94.06 448 TRP A CA 1
ATOM 3574 C C . TRP A 1 448 ? -19.016 54.875 29.891 1 94.06 448 TRP A C 1
ATOM 3576 O O . TRP A 1 448 ? -19.781 55.844 29.969 1 94.06 448 TRP A O 1
ATOM 3586 N N . GLU A 1 449 ? -19.062 53.938 30.812 1 93.06 449 GLU A N 1
ATOM 3587 C CA . GLU A 1 449 ? -19.828 54.031 32.062 1 93.06 449 GLU A CA 1
ATOM 3588 C C . GLU A 1 449 ? -18.922 53.875 33.281 1 93.06 449 GLU A C 1
ATOM 3590 O O . GLU A 1 449 ? -17.812 53.375 33.156 1 93.06 449 GLU A O 1
ATOM 3595 N N . TYR A 1 450 ? -19.562 54.312 34.375 1 90.31 450 TYR A N 1
ATOM 3596 C CA . TYR A 1 450 ? -18.812 54.156 35.625 1 90.31 450 TYR A CA 1
ATOM 3597 C C . TYR A 1 450 ? -18.516 52.688 35.875 1 90.31 450 TYR A C 1
ATOM 3599 O O . TYR A 1 450 ? -19.422 51.844 35.812 1 90.31 450 TYR A O 1
ATOM 3607 N N . GLY A 1 451 ? -17.297 52.312 36.094 1 91.12 451 GLY A N 1
ATOM 3608 C CA . GLY A 1 451 ? -16.844 50.938 36.219 1 91.12 451 GLY A CA 1
ATOM 3609 C C . GLY A 1 451 ? -15.914 50.5 35.125 1 91.12 451 GLY A C 1
ATOM 3610 O O . GLY A 1 451 ? -15.117 49.562 35.312 1 91.12 451 GLY A O 1
ATOM 3611 N N . ASP A 1 452 ? -16.094 51.062 33.969 1 91.62 452 ASP A N 1
ATOM 3612 C CA . ASP A 1 452 ? -15.18 50.812 32.844 1 91.62 452 ASP A CA 1
ATOM 3613 C C . ASP A 1 452 ? -13.828 51.5 33.094 1 91.62 452 ASP A C 1
ATOM 3615 O O . ASP A 1 452 ? -13.758 52.531 33.75 1 91.62 452 ASP A O 1
ATOM 3619 N N . PRO A 1 453 ? -12.812 50.938 32.656 1 89.88 453 PRO A N 1
ATOM 3620 C CA . PRO A 1 453 ? -11.492 51.562 32.781 1 89.88 453 PRO A CA 1
ATOM 3621 C C . PRO A 1 453 ? -11.406 52.906 32.062 1 89.88 453 PRO A C 1
ATOM 3623 O O . PRO A 1 453 ? -11.68 53 30.859 1 89.88 453 PRO A O 1
ATOM 3626 N N . ILE A 1 454 ? -10.914 53.875 32.75 1 91 454 ILE A N 1
ATOM 3627 C CA . ILE A 1 454 ? -10.891 55.25 32.25 1 91 454 ILE A CA 1
ATOM 3628 C C . ILE A 1 454 ? -9.859 55.375 31.109 1 91 454 ILE A C 1
ATOM 3630 O O . ILE A 1 454 ? -10.047 56.125 30.172 1 91 454 ILE A O 1
ATOM 3634 N N . ASP A 1 455 ? -8.852 54.562 31.266 1 88.44 455 ASP A N 1
ATOM 3635 C CA . ASP A 1 455 ? -7.77 54.656 30.297 1 88.44 455 ASP A CA 1
ATOM 3636 C C . ASP A 1 455 ? -8.219 54.125 28.938 1 88.44 455 ASP A C 1
ATOM 3638 O O . ASP A 1 455 ? -7.555 54.344 27.922 1 88.44 455 ASP A O 1
ATOM 3642 N N . ARG A 1 456 ? -9.406 53.531 28.891 1 90.12 456 ARG A N 1
ATOM 3643 C CA . ARG A 1 456 ? -9.883 52.938 27.641 1 90.12 456 ARG A CA 1
ATOM 3644 C C . ARG A 1 456 ? -10.992 53.781 27.031 1 90.12 456 ARG A C 1
ATOM 3646 O O . ARG A 1 456 ? -11.547 53.438 25.984 1 90.12 456 ARG A O 1
ATOM 3653 N N . ARG A 1 457 ? -11.25 54.812 27.641 1 92.12 457 ARG A N 1
ATOM 3654 C CA . ARG A 1 457 ? -12.258 55.719 27.094 1 92.12 457 ARG A CA 1
ATOM 3655 C C . ARG A 1 457 ? -11.719 56.469 25.891 1 92.12 457 ARG A C 1
ATOM 3657 O O . ARG A 1 457 ? -10.672 57.125 25.969 1 92.12 457 ARG A O 1
ATOM 3664 N N . LYS A 1 458 ? -12.438 56.406 24.891 1 90.94 458 LYS A N 1
ATOM 3665 C CA . LYS A 1 458 ? -12.039 57.094 23.656 1 90.94 458 LYS A CA 1
ATOM 3666 C C . LYS A 1 458 ? -12.422 58.562 23.719 1 90.94 458 LYS A C 1
ATOM 3668 O O . LYS A 1 458 ? -13.109 59 24.641 1 90.94 458 LYS A O 1
ATOM 3673 N N . SER A 1 459 ? -11.961 59.312 22.656 1 91.62 459 SER A N 1
ATOM 3674 C CA . SER A 1 459 ? -12.188 60.75 22.609 1 91.62 459 SER A CA 1
ATOM 3675 C C . SER A 1 459 ? -13.664 61.062 22.469 1 91.62 459 SER A C 1
ATOM 3677 O O . SER A 1 459 ? -14.125 62.125 22.906 1 91.62 459 SER A O 1
ATOM 3679 N N . ASP A 1 460 ? -14.391 60.125 21.922 1 90.88 460 ASP A N 1
ATOM 3680 C CA . ASP A 1 460 ? -15.812 60.375 21.703 1 90.88 460 ASP A CA 1
ATOM 3681 C C . ASP A 1 460 ? -16.656 59.906 22.875 1 90.88 460 ASP A C 1
ATOM 3683 O O . ASP A 1 460 ? -17.875 59.844 22.797 1 90.88 460 ASP A O 1
ATOM 3687 N N . GLY A 1 461 ? -15.992 59.531 23.922 1 92.44 461 GLY A N 1
ATOM 3688 C CA . GLY A 1 461 ? -16.672 59.125 25.141 1 92.44 461 GLY A CA 1
ATOM 3689 C C . GLY A 1 461 ? -17.109 57.656 25.125 1 92.44 461 GLY A C 1
ATOM 3690 O O . GLY A 1 461 ? -17.781 57.188 26.031 1 92.44 461 GLY A O 1
ATOM 3691 N N . ARG A 1 462 ? -16.656 57.031 24.109 1 93.5 462 ARG A N 1
ATOM 3692 C CA . ARG A 1 462 ? -17.062 55.625 23.969 1 93.5 462 ARG A CA 1
ATOM 3693 C C . ARG A 1 462 ? -15.93 54.688 24.375 1 93.5 462 ARG A C 1
ATOM 3695 O O . ARG A 1 462 ? -14.82 55.125 24.672 1 93.5 462 ARG A O 1
ATOM 3702 N N . ILE A 1 463 ? -16.297 53.375 24.484 1 93.5 463 ILE A N 1
ATOM 3703 C CA . ILE A 1 463 ? -15.328 52.344 24.812 1 93.5 463 ILE A CA 1
ATOM 3704 C C . ILE A 1 463 ? -15.57 51.125 23.938 1 93.5 463 ILE A C 1
ATOM 3706 O O . ILE A 1 463 ? -16.703 50.844 23.516 1 93.5 463 ILE A O 1
ATOM 3710 N N . HIS A 1 464 ? -14.516 50.469 23.531 1 93.44 464 HIS A N 1
ATOM 3711 C CA . HIS A 1 464 ? -14.648 49.25 22.734 1 93.44 464 HIS A CA 1
ATOM 3712 C C . HIS A 1 464 ? -14.844 48.031 23.625 1 93.44 464 HIS A C 1
ATOM 3714 O O . HIS A 1 464 ? -13.984 47.688 24.438 1 93.44 464 HIS A O 1
ATOM 3720 N N . LYS A 1 465 ? -15.961 47.344 23.438 1 93.75 465 LYS A N 1
ATOM 3721 C CA . LYS A 1 465 ? -16.266 46.156 24.203 1 93.75 465 LYS A CA 1
ATOM 3722 C C . LYS A 1 465 ? -16.453 44.938 23.281 1 93.75 465 LYS A C 1
ATOM 3724 O O . LYS A 1 465 ? -16.766 45.125 22.094 1 93.75 465 LYS A O 1
ATOM 3729 N N . PHE A 1 466 ? -16.109 43.781 23.844 1 94.38 466 PHE A N 1
ATOM 3730 C CA . PHE A 1 466 ? -16.266 42.531 23.156 1 94.38 466 PHE A CA 1
ATOM 3731 C C . PHE A 1 466 ? -17.656 41.938 23.406 1 94.38 466 PHE A C 1
ATOM 3733 O O . PHE A 1 466 ? -18.016 41.625 24.547 1 94.38 466 PHE A O 1
ATOM 3740 N N . TYR A 1 467 ? -18.453 41.875 22.344 1 94.12 467 TYR A N 1
ATOM 3741 C CA . TYR A 1 467 ? -19.75 41.219 22.438 1 94.12 467 TYR A CA 1
ATOM 3742 C C . TYR A 1 467 ? -19.656 39.781 22 1 94.12 467 TYR A C 1
ATOM 3744 O O . TYR A 1 467 ? -19.531 39.5 20.797 1 94.12 467 TYR A O 1
ATOM 3752 N N . CYS A 1 468 ? -19.781 38.875 22.938 1 94.62 468 CYS A N 1
ATOM 3753 C CA . CYS A 1 468 ? -19.656 37.469 22.688 1 94.62 468 CYS A CA 1
ATOM 3754 C C . CYS A 1 468 ? -20.828 36.938 21.875 1 94.62 468 CYS A C 1
ATOM 3756 O O . CYS A 1 468 ? -21.984 37.156 22.25 1 94.62 468 CYS A O 1
ATOM 3758 N N . ILE A 1 469 ? -20.531 36.312 20.812 1 94.31 469 ILE A N 1
ATOM 3759 C CA . ILE A 1 469 ? -21.562 35.719 19.969 1 94.31 469 ILE A CA 1
ATOM 3760 C C . ILE A 1 469 ? -21.641 34.219 20.234 1 94.31 469 ILE A C 1
ATOM 3762 O O . ILE A 1 469 ? -22.734 33.656 20.328 1 94.31 469 ILE A O 1
ATOM 3766 N N . ALA A 1 470 ? -20.469 33.562 20.25 1 93.5 470 ALA A N 1
ATOM 3767 C CA . ALA A 1 470 ? -20.375 32.125 20.547 1 93.5 470 ALA A CA 1
ATOM 3768 C C . ALA A 1 470 ? -19.203 31.844 21.484 1 93.5 470 ALA A C 1
ATOM 3770 O O . ALA A 1 470 ? -18.078 32.281 21.234 1 93.5 470 ALA A O 1
ATOM 3771 N N . GLU A 1 471 ? -19.453 31.109 22.484 1 94 471 GLU A N 1
ATOM 3772 C CA . GLU A 1 471 ? -18.453 30.859 23.531 1 94 471 GLU A CA 1
ATOM 3773 C C . GLU A 1 471 ? -17.609 29.641 23.188 1 94 471 GLU A C 1
ATOM 3775 O O . GLU A 1 471 ? -18.109 28.688 22.578 1 94 471 GLU A O 1
ATOM 3780 N N . ARG A 1 472 ? -16.406 29.688 23.656 1 92.06 472 ARG A N 1
ATOM 3781 C CA . ARG A 1 472 ? -15.523 28.531 23.562 1 92.06 472 ARG A CA 1
ATOM 3782 C C . ARG A 1 472 ? -16.156 27.297 24.203 1 92.06 472 ARG A C 1
ATOM 3784 O O . ARG A 1 472 ? -16.844 27.406 25.234 1 92.06 472 ARG A O 1
ATOM 3791 N N . LYS A 1 473 ? -15.992 26.078 23.578 1 90 473 LYS A N 1
ATOM 3792 C CA . LYS A 1 473 ? -16.438 24.781 24.062 1 90 473 LYS A CA 1
ATOM 3793 C C . LYS A 1 473 ? -17.922 24.562 23.781 1 90 473 LYS A C 1
ATOM 3795 O O . LYS A 1 473 ? -18.484 23.531 24.141 1 90 473 LYS A O 1
ATOM 3800 N N . THR A 1 474 ? -18.531 25.578 23.109 1 92.19 474 THR A N 1
ATOM 3801 C CA . THR A 1 474 ? -19.906 25.375 22.672 1 92.19 474 THR A CA 1
ATOM 3802 C C . THR A 1 474 ? -19.969 24.266 21.609 1 92.19 474 THR A C 1
ATOM 3804 O O . THR A 1 474 ? -19.141 24.234 20.703 1 92.19 474 THR A O 1
ATOM 3807 N N . ILE A 1 475 ? -20.875 23.328 21.766 1 92.56 475 ILE A N 1
ATOM 3808 C CA . ILE A 1 475 ? -21.125 22.281 20.781 1 92.56 475 ILE A CA 1
ATOM 3809 C C . ILE A 1 475 ? -22.031 22.844 19.672 1 92.56 475 ILE A C 1
ATOM 3811 O O . ILE A 1 475 ? -23.109 23.375 19.953 1 92.56 475 ILE A O 1
ATOM 3815 N N . VAL A 1 476 ? -21.562 22.766 18.5 1 92.94 476 VAL A N 1
ATOM 3816 C CA . VAL A 1 476 ? -22.328 23.344 17.391 1 92.94 476 VAL A CA 1
ATOM 3817 C C . VAL A 1 476 ? -22.594 22.266 16.328 1 92.94 476 VAL A C 1
ATOM 3819 O O . VAL A 1 476 ? -21.781 21.359 16.141 1 92.94 476 VAL A O 1
ATOM 3822 N N . THR A 1 477 ? -23.672 22.344 15.68 1 90.19 477 THR A N 1
ATOM 3823 C CA . THR A 1 477 ? -23.984 21.5 14.531 1 90.19 477 THR A CA 1
ATOM 3824 C C . THR A 1 477 ? -23.5 22.141 13.234 1 90.19 477 THR A C 1
ATOM 3826 O O . THR A 1 477 ? -23.062 23.297 13.242 1 90.19 477 THR A O 1
ATOM 3829 N N . ILE A 1 478 ? -23.531 21.438 12.219 1 83.31 478 ILE A N 1
ATOM 3830 C CA . ILE A 1 478 ? -23.078 21.938 10.93 1 83.31 478 ILE A CA 1
ATOM 3831 C C . ILE A 1 478 ? -23.984 23.109 10.5 1 83.31 478 ILE A C 1
ATOM 3833 O O . ILE A 1 478 ? -25.203 23 10.531 1 83.31 478 ILE A O 1
ATOM 3837 N N . ASP A 1 479 ? -23.453 24.25 10.219 1 80.69 479 ASP A N 1
ATOM 3838 C CA . ASP A 1 479 ? -24.078 25.469 9.719 1 80.69 479 ASP A CA 1
ATOM 3839 C C . ASP A 1 479 ? -24.969 26.109 10.781 1 80.69 479 ASP A C 1
ATOM 3841 O O . ASP A 1 479 ? -25.938 26.781 10.461 1 80.69 479 ASP A O 1
ATOM 3845 N N . GLN A 1 480 ? -24.594 25.859 11.984 1 89.25 480 GLN A N 1
ATOM 3846 C CA . GLN A 1 480 ? -25.359 26.5 13.055 1 89.25 480 GLN A CA 1
ATOM 3847 C C . GLN A 1 480 ? -25.094 28 13.094 1 89.25 480 GLN A C 1
ATOM 3849 O O . GLN A 1 480 ? -23.938 28.438 13.172 1 89.25 480 GLN A O 1
ATOM 3854 N N . GLU A 1 481 ? -26.125 28.734 13.094 1 91.06 481 GLU A N 1
ATOM 3855 C CA . GLU A 1 481 ? -26.016 30.188 13.031 1 91.06 481 GLU A CA 1
ATOM 3856 C C . GLU A 1 481 ? -26.266 30.812 14.398 1 91.06 481 GLU A C 1
ATOM 3858 O O . GLU A 1 481 ? -27.156 30.391 15.133 1 91.06 481 GLU A O 1
ATOM 3863 N N . PHE A 1 482 ? -25.469 31.75 14.812 1 93.56 482 PHE A N 1
ATOM 3864 C CA . PHE A 1 482 ? -25.625 32.594 15.977 1 93.56 482 PHE A CA 1
ATOM 3865 C C . PHE A 1 482 ? -25.875 34.062 15.562 1 93.56 482 PHE A C 1
ATOM 3867 O O . PHE A 1 482 ? -25 34.688 14.953 1 93.56 482 PHE A O 1
ATOM 3874 N N . LYS A 1 483 ? -26.969 34.531 15.984 1 92.06 483 LYS A N 1
ATOM 3875 C CA . LYS A 1 483 ? -27.406 35.812 15.469 1 92.06 483 LYS A CA 1
ATOM 3876 C C . LYS A 1 483 ? -27.438 36.875 16.562 1 92.06 483 LYS A C 1
ATOM 3878 O O . LYS A 1 483 ? -27.797 36.562 17.703 1 92.06 483 LYS A O 1
ATOM 3883 N N . VAL A 1 484 ? -27.031 38.062 16.234 1 91.88 484 VAL A N 1
ATOM 3884 C CA . VAL A 1 484 ? -27.141 39.281 17.047 1 91.88 484 VAL A CA 1
ATOM 3885 C C . VAL A 1 484 ? -28.062 40.281 16.359 1 91.88 484 VAL A C 1
ATOM 3887 O O . VAL A 1 484 ? -27.859 40.625 15.195 1 91.88 484 VAL A O 1
ATOM 3890 N N . GLU A 1 485 ? -28.984 40.719 17.109 1 90 485 GLU A N 1
ATOM 3891 C CA . GLU A 1 485 ? -29.969 41.625 16.531 1 90 485 GLU A CA 1
ATOM 3892 C C . GLU A 1 485 ? -29.812 43.031 17.094 1 90 485 GLU A C 1
ATOM 3894 O O . GLU A 1 485 ? -29.078 43.25 18.047 1 90 485 GLU A O 1
ATOM 3899 N N . ASP A 1 486 ? -30.391 43.969 16.391 1 87.31 486 ASP A N 1
ATOM 3900 C CA . ASP A 1 486 ? -30.625 45.344 16.812 1 87.31 486 ASP A CA 1
ATOM 3901 C C . ASP A 1 486 ? -29.297 46.094 17 1 87.31 486 ASP A C 1
ATOM 3903 O O . ASP A 1 486 ? -29.125 46.812 17.984 1 87.31 486 ASP A O 1
ATOM 3907 N N . LEU A 1 487 ? -28.469 45.844 16.141 1 89.94 487 LEU A N 1
ATOM 3908 C CA . LEU A 1 487 ? -27.234 46.625 16.094 1 89.94 487 LEU A CA 1
ATOM 3909 C C . LEU A 1 487 ? -27.438 47.938 15.328 1 89.94 487 LEU A C 1
ATOM 3911 O O . LEU A 1 487 ? -28.016 47.938 14.234 1 89.94 487 LEU A O 1
ATOM 3915 N N . ILE A 1 488 ? -27.016 48.969 15.93 1 88.31 488 ILE A N 1
ATOM 3916 C CA . ILE A 1 488 ? -27.266 50.25 15.32 1 88.31 488 ILE A CA 1
ATOM 3917 C C . ILE A 1 488 ? -25.953 50.969 15.07 1 88.31 488 ILE A C 1
ATOM 3919 O O . ILE A 1 488 ? -24.953 50.719 15.75 1 88.31 488 ILE A O 1
ATOM 3923 N N . PRO A 1 489 ? -25.922 51.906 14.062 1 88.75 489 PRO A N 1
ATOM 3924 C CA . PRO A 1 489 ? -24.719 52.688 13.836 1 88.75 489 PRO A CA 1
ATOM 3925 C C . PRO A 1 489 ? -24.391 53.625 15 1 88.75 489 PRO A C 1
ATOM 3927 O O . PRO A 1 489 ? -25.281 54.031 15.742 1 88.75 489 PRO A O 1
ATOM 3930 N N . ILE A 1 490 ? -23.172 53.969 15.141 1 87.06 490 ILE A N 1
ATOM 3931 C CA . ILE A 1 490 ? -22.703 54.812 16.219 1 87.06 490 ILE A CA 1
ATOM 3932 C C . ILE A 1 490 ? -23.141 56.25 15.969 1 87.06 490 ILE A C 1
ATOM 3934 O O . ILE A 1 490 ? -23.578 56.938 16.891 1 87.06 490 ILE A O 1
ATOM 3938 N N . TYR A 1 491 ? -23.031 56.562 14.641 1 85.88 491 TYR A N 1
ATOM 3939 C CA . TYR A 1 491 ? -23.391 57.938 14.273 1 85.88 491 TYR A CA 1
ATOM 3940 C C . TYR A 1 491 ? -24.578 57.938 13.312 1 85.88 491 TYR A C 1
ATOM 3942 O O . TYR A 1 491 ? -24.688 57.062 12.445 1 85.88 491 TYR A O 1
ATOM 3950 N N . SER A 1 492 ? -25.359 58.969 13.477 1 84.19 492 SER A N 1
ATOM 3951 C CA . SER A 1 492 ? -26.609 59.031 12.711 1 84.19 492 SER A CA 1
ATOM 3952 C C . SER A 1 492 ? -26.328 59.219 11.219 1 84.19 492 SER A C 1
ATOM 3954 O O . SER A 1 492 ? -27.141 58.844 10.375 1 84.19 492 SER A O 1
ATOM 3956 N N . ASP A 1 493 ? -25.188 59.781 10.891 1 85.44 493 ASP A N 1
ATOM 3957 C CA . ASP A 1 493 ? -24.922 60.062 9.492 1 85.44 493 ASP A CA 1
ATOM 3958 C C . ASP A 1 493 ? -24 59.031 8.859 1 85.44 493 ASP A C 1
ATOM 3960 O O . ASP A 1 493 ? -23.547 59.188 7.727 1 85.44 493 ASP A O 1
ATOM 3964 N N . GLN A 1 494 ? -23.844 58 9.625 1 86.56 494 GLN A N 1
ATOM 3965 C CA . GLN A 1 494 ? -23 56.906 9.102 1 86.56 494 GLN A CA 1
ATOM 3966 C C . GLN A 1 494 ? -23.656 56.25 7.906 1 86.56 494 GLN A C 1
ATOM 3968 O O . GLN A 1 494 ? -24.828 55.844 7.973 1 86.56 494 GLN A O 1
ATOM 3973 N N . THR A 1 495 ? -22.953 56 6.789 1 84.25 495 THR A N 1
ATOM 3974 C CA . THR A 1 495 ? -23.516 55.344 5.605 1 84.25 495 THR A CA 1
ATOM 3975 C C . THR A 1 495 ? -23 53.938 5.473 1 84.25 495 THR A C 1
ATOM 3977 O O . THR A 1 495 ? -23.406 53.188 4.566 1 84.25 495 THR A O 1
ATOM 3980 N N . ARG A 1 496 ? -22.109 53.656 6.316 1 86.38 496 ARG A N 1
ATOM 3981 C CA . ARG A 1 496 ? -21.562 52.312 6.336 1 86.38 496 ARG A CA 1
ATOM 3982 C C . ARG A 1 496 ? -21.281 51.844 7.766 1 86.38 496 ARG A C 1
ATOM 3984 O O . ARG A 1 496 ? -20.938 52.656 8.625 1 86.38 496 ARG A O 1
ATOM 3991 N N . MET A 1 497 ? -21.484 50.594 8 1 85.12 497 MET A N 1
ATOM 3992 C CA . MET A 1 497 ? -21.172 50 9.289 1 85.12 497 MET A CA 1
ATOM 3993 C C . MET A 1 497 ? -20.188 48.844 9.117 1 85.12 497 MET A C 1
ATOM 3995 O O . MET A 1 497 ? -20.312 48.031 8.18 1 85.12 497 MET A O 1
ATOM 3999 N N . SER A 1 498 ? -19.156 48.875 9.961 1 86.44 498 SER A N 1
ATOM 4000 C CA . SER A 1 498 ? -18.156 47.812 9.953 1 86.44 498 SER A CA 1
ATOM 4001 C C . SER A 1 498 ? -18.266 46.938 11.203 1 86.44 498 SER A C 1
ATOM 4003 O O . SER A 1 498 ? -18.312 47.438 12.32 1 86.44 498 SER A O 1
ATOM 4005 N N . PHE A 1 499 ? -18.406 45.656 10.992 1 88.56 499 PHE A N 1
ATOM 4006 C CA . PHE A 1 499 ? -18.359 44.688 12.086 1 88.56 499 PHE A CA 1
ATOM 4007 C C . PHE A 1 499 ? -16.969 44.062 12.18 1 88.56 499 PHE A C 1
ATOM 4009 O O . PHE A 1 499 ? -16.578 43.281 11.305 1 88.56 499 PHE A O 1
ATOM 4016 N N . ASP A 1 500 ? -16.234 44.375 13.211 1 89.81 500 ASP A N 1
ATOM 4017 C CA . ASP A 1 500 ? -14.961 43.719 13.477 1 89.81 500 ASP A CA 1
ATOM 4018 C C . ASP A 1 500 ? -15.156 42.438 14.273 1 89.81 500 ASP A C 1
ATOM 4020 O O . ASP A 1 500 ? -15.617 42.469 15.414 1 89.81 500 ASP A O 1
ATOM 4024 N N . ILE A 1 501 ? -14.812 41.344 13.703 1 90.44 501 ILE A N 1
ATOM 4025 C CA . ILE A 1 501 ? -15 40.031 14.312 1 90.44 501 ILE A CA 1
ATOM 4026 C C . ILE A 1 501 ? -13.711 39.562 14.992 1 90.44 501 ILE A C 1
ATOM 4028 O O . ILE A 1 501 ? -12.648 39.562 14.367 1 90.44 501 ILE A O 1
ATOM 4032 N N . TYR A 1 502 ? -13.797 39.219 16.234 1 89.56 502 TYR A N 1
ATOM 4033 C CA . TYR A 1 502 ? -12.641 38.812 17.016 1 89.56 502 TYR A CA 1
ATOM 4034 C C . TYR A 1 502 ? -12.844 37.406 17.578 1 89.56 502 TYR A C 1
ATOM 4036 O O . TYR A 1 502 ? -13.977 36.906 17.656 1 89.56 502 TYR A O 1
ATOM 4044 N N . TYR A 1 503 ? -11.766 36.688 17.844 1 89.75 503 TYR A N 1
ATOM 4045 C CA . TYR A 1 503 ? -11.805 35.438 18.578 1 89.75 503 TYR A CA 1
ATOM 4046 C C . TYR A 1 503 ? -10.734 35.375 19.656 1 89.75 503 TYR A C 1
ATOM 4048 O O . TYR A 1 503 ? -9.711 36.062 19.547 1 89.75 503 TYR A O 1
ATOM 4056 N N . THR A 1 504 ? -10.961 34.688 20.75 1 90.44 504 THR A N 1
ATOM 4057 C CA . THR A 1 504 ? -10.055 34.625 21.875 1 90.44 504 THR A CA 1
ATOM 4058 C C . THR A 1 504 ? -10.297 33.375 22.703 1 90.44 504 THR A C 1
ATOM 4060 O O . THR A 1 504 ? -11.367 32.75 22.609 1 90.44 504 THR A O 1
ATOM 4063 N N . LYS A 1 505 ? -9.312 32.875 23.391 1 87.94 505 LYS A N 1
ATOM 4064 C CA . LYS A 1 505 ? -9.477 31.797 24.359 1 87.94 505 LYS A CA 1
ATOM 4065 C C . LYS A 1 505 ? -9.656 32.344 25.766 1 87.94 505 LYS A C 1
ATOM 4067 O O . LYS A 1 505 ? -10 31.594 26.688 1 87.94 505 LYS A O 1
ATOM 4072 N N . GLU A 1 506 ? -9.523 33.688 25.859 1 85.44 506 GLU A N 1
ATOM 4073 C CA . GLU A 1 506 ? -9.586 34.344 27.156 1 85.44 506 GLU A CA 1
ATOM 4074 C C . GLU A 1 506 ? -10.992 34.875 27.438 1 85.44 506 GLU A C 1
ATOM 4076 O O . GLU A 1 506 ? -11.781 35.062 26.516 1 85.44 506 GLU A O 1
ATOM 4081 N N . ASP A 1 507 ? -11.18 34.938 28.719 1 83.94 507 ASP A N 1
ATOM 4082 C CA . ASP A 1 507 ? -12.398 35.625 29.141 1 83.94 507 ASP A CA 1
ATOM 4083 C C . ASP A 1 507 ? -12.18 37.125 29.234 1 83.94 507 ASP A C 1
ATOM 4085 O O . ASP A 1 507 ? -11.477 37.594 30.125 1 83.94 507 ASP A O 1
ATOM 4089 N N . THR A 1 508 ? -12.609 37.812 28.219 1 84.06 508 THR A N 1
ATOM 4090 C CA . THR A 1 508 ? -12.406 39.281 28.219 1 84.06 508 THR A CA 1
ATOM 4091 C C . THR A 1 508 ? -13.68 40 27.797 1 84.06 508 THR A C 1
ATOM 4093 O O . THR A 1 508 ? -14.531 39.438 27.109 1 84.06 508 THR A O 1
ATOM 4096 N N . ILE A 1 509 ? -13.758 41.188 28.312 1 86.81 509 ILE A N 1
ATOM 4097 C CA . ILE A 1 509 ? -14.922 42 28 1 86.81 509 ILE A CA 1
ATOM 4098 C C . ILE A 1 509 ? -14.523 43.156 27.078 1 86.81 509 ILE A C 1
ATOM 4100 O O . ILE A 1 509 ? -15.375 43.75 26.438 1 86.81 509 ILE A O 1
ATOM 4104 N N . TYR A 1 510 ? -13.25 43.375 26.953 1 88.06 510 TYR A N 1
ATOM 4105 C CA . TYR A 1 510 ? -12.805 44.5 26.141 1 88.06 510 TYR A CA 1
ATOM 4106 C C . TYR A 1 510 ? -12.133 44 24.859 1 88.06 510 TYR A C 1
ATOM 4108 O O . TYR A 1 510 ? -11.664 42.875 24.797 1 88.06 510 TYR A O 1
ATOM 4116 N N . CYS A 1 511 ? -12.234 44.75 23.844 1 86.31 511 CYS A N 1
ATOM 4117 C CA . CYS A 1 511 ? -11.695 44.344 22.547 1 86.31 511 CYS A CA 1
ATOM 4118 C C . CYS A 1 511 ? -10.859 45.469 21.938 1 86.31 511 CYS A C 1
ATOM 4120 O O . CYS A 1 511 ? -11.391 46.344 21.234 1 86.31 511 CYS A O 1
ATOM 4122 N N . ASP A 1 512 ? -9.695 45.688 22.375 1 78.06 512 ASP A N 1
ATOM 4123 C CA . ASP A 1 512 ? -8.742 46.625 21.781 1 78.06 512 ASP A CA 1
ATOM 4124 C C . ASP A 1 512 ? -7.574 45.875 21.141 1 78.06 512 ASP A C 1
ATOM 4126 O O . ASP A 1 512 ? -7.371 44.688 21.406 1 78.06 512 ASP A O 1
ATOM 4130 N N . ASP A 1 513 ? -6.961 46.469 20.25 1 70.31 513 ASP A N 1
ATOM 4131 C CA . ASP A 1 513 ? -5.863 45.875 19.5 1 70.31 513 ASP A CA 1
ATOM 4132 C C . ASP A 1 513 ? -4.805 45.312 20.438 1 70.31 513 ASP A C 1
ATOM 4134 O O . ASP A 1 513 ? -4.102 44.344 20.094 1 70.31 513 ASP A O 1
ATOM 4138 N N . ASP A 1 514 ? -4.816 45.781 21.578 1 71.69 514 ASP A N 1
ATOM 4139 C CA . ASP A 1 514 ? -3.756 45.375 22.516 1 71.69 514 ASP A CA 1
ATOM 4140 C C . ASP A 1 514 ? -4.277 44.406 23.547 1 71.69 514 ASP A C 1
ATOM 4142 O O . ASP A 1 514 ? -3.543 44 24.469 1 71.69 514 ASP A O 1
ATOM 4146 N N . GLU A 1 515 ? -5.504 44.062 23.359 1 80.5 515 GLU A N 1
ATOM 4147 C CA . GLU A 1 515 ? -6.059 43.156 24.359 1 80.5 515 GLU A CA 1
ATOM 4148 C C . GLU A 1 515 ? -5.383 41.781 24.281 1 80.5 515 GLU A C 1
ATOM 4150 O O . GLU A 1 515 ? -5.324 41.156 23.219 1 80.5 515 GLU A O 1
ATOM 4155 N N . PRO A 1 516 ? -4.844 41.375 25.375 1 82.69 516 PRO A N 1
ATOM 4156 C CA . PRO A 1 516 ? -4.145 40.094 25.359 1 82.69 516 PRO A CA 1
ATOM 4157 C C . PRO A 1 516 ? -5.023 38.938 24.859 1 82.69 516 PRO A C 1
ATOM 4159 O O . PRO A 1 516 ? -6.168 38.812 25.297 1 82.69 516 PRO A O 1
ATOM 4162 N N . GLY A 1 517 ? -4.535 38.219 23.891 1 82.94 517 GLY A N 1
ATOM 4163 C CA . GLY A 1 517 ? -5.188 37 23.406 1 82.94 517 GLY A CA 1
ATOM 4164 C C . GLY A 1 517 ? -6.258 37.281 22.375 1 82.94 517 GLY A C 1
ATOM 4165 O O . GLY A 1 517 ? -6.754 36.344 21.734 1 82.94 517 GLY A O 1
ATOM 4166 N N . MET A 1 518 ? -6.613 38.531 22.25 1 87.62 518 MET A N 1
ATOM 4167 C CA . MET A 1 518 ? -7.645 38.906 21.281 1 87.62 518 MET A CA 1
ATOM 4168 C C . MET A 1 518 ? -7.07 38.969 19.875 1 87.62 518 MET A C 1
ATOM 4170 O O . MET A 1 518 ? -6.059 39.656 19.641 1 87.62 518 MET A O 1
ATOM 4174 N N . LYS A 1 519 ? -7.715 38.219 18.969 1 86.06 519 LYS A N 1
ATOM 4175 C CA . LYS A 1 519 ? -7.25 38.188 17.594 1 86.06 519 LYS A CA 1
ATOM 4176 C C . LYS A 1 519 ? -8.367 38.625 16.641 1 86.06 519 LYS A C 1
ATOM 4178 O O . LYS A 1 519 ? -9.516 38.188 16.797 1 86.06 519 LYS A O 1
ATOM 4183 N N . LEU A 1 520 ? -8.023 39.5 15.719 1 87.5 520 LEU A N 1
ATOM 4184 C CA . LEU A 1 520 ? -8.984 39.938 14.703 1 87.5 520 LEU A CA 1
ATOM 4185 C C . LEU A 1 520 ? -9.141 38.875 13.625 1 87.5 520 LEU A C 1
ATOM 4187 O O . LEU A 1 520 ? -8.156 38.469 13 1 87.5 520 LEU A O 1
ATOM 4191 N N . LEU A 1 521 ? -10.281 38.406 13.492 1 85.25 521 LEU A N 1
ATOM 4192 C CA . LEU A 1 521 ? -10.578 37.406 12.461 1 85.25 521 LEU A CA 1
ATOM 4193 C C . LEU A 1 521 ? -10.812 38.094 11.117 1 85.25 521 LEU A C 1
ATOM 4195 O O . LEU A 1 521 ? -10.359 37.594 10.078 1 85.25 521 LEU A O 1
ATOM 4199 N N . GLY A 1 522 ? -11.594 39.125 11.148 1 84.62 522 GLY A N 1
ATOM 4200 C CA . GLY A 1 522 ? -11.938 39.844 9.938 1 84.62 522 GLY A CA 1
ATOM 4201 C C . GLY A 1 522 ? -12.977 40.938 10.164 1 84.62 522 GLY A C 1
ATOM 4202 O O . GLY A 1 522 ? -13.391 41.156 11.305 1 84.62 522 GLY A O 1
ATOM 4203 N N . LYS A 1 523 ? -13.305 41.625 9.008 1 86.81 523 LYS A N 1
ATOM 4204 C CA . LYS A 1 523 ? -14.273 42.719 9.055 1 86.81 523 LYS A CA 1
ATOM 4205 C C . LYS A 1 523 ? -15.367 42.5 8.008 1 86.81 523 LYS A C 1
ATOM 4207 O O . LYS A 1 523 ? -15.094 42.062 6.895 1 86.81 523 LYS A O 1
ATOM 4212 N N . LEU A 1 524 ? -16.516 42.719 8.461 1 86.19 524 LEU A N 1
ATOM 4213 C CA . LEU A 1 524 ? -17.641 42.719 7.535 1 86.19 524 LEU A CA 1
ATOM 4214 C C . LEU A 1 524 ? -18.25 44.094 7.422 1 86.19 524 LEU A C 1
ATOM 4216 O O . LEU A 1 524 ? -18.609 44.719 8.438 1 86.19 524 LEU A O 1
ATOM 4220 N N . LEU A 1 525 ? -18.391 44.562 6.133 1 84.38 525 LEU A N 1
ATOM 4221 C CA . LEU A 1 525 ? -18.938 45.906 5.883 1 84.38 525 LEU A CA 1
ATOM 4222 C C . LEU A 1 525 ? -20.344 45.812 5.312 1 84.38 525 LEU A C 1
ATOM 4224 O O . LEU A 1 525 ? -20.609 44.969 4.449 1 84.38 525 LEU A O 1
ATOM 4228 N N . ILE A 1 526 ? -21.188 46.594 5.871 1 83 526 ILE A N 1
ATOM 4229 C CA . ILE A 1 526 ? -22.547 46.688 5.336 1 83 526 ILE A CA 1
ATOM 4230 C C . ILE A 1 526 ? -22.891 48.156 5.055 1 83 526 ILE A C 1
ATOM 4232 O O . ILE A 1 526 ? -22.5 49.031 5.812 1 83 526 ILE A O 1
ATOM 4236 N N . ASP A 1 527 ? -23.547 48.375 3.922 1 81.19 527 ASP A N 1
ATOM 4237 C CA . ASP A 1 527 ? -23.953 49.719 3.535 1 81.19 527 ASP A CA 1
ATOM 4238 C C . ASP A 1 527 ? -25.281 50.094 4.172 1 81.19 527 ASP A C 1
ATOM 4240 O O . ASP A 1 527 ? -26.203 49.281 4.246 1 81.19 527 ASP A O 1
ATOM 4244 N N . LEU A 1 528 ? -25.266 51.312 4.719 1 81.56 528 LEU A N 1
ATOM 4245 C CA . LEU A 1 528 ? -26.469 51.906 5.289 1 81.56 528 LEU A CA 1
ATOM 4246 C C . LEU A 1 528 ? -26.766 53.25 4.648 1 81.56 528 LEU A C 1
ATOM 4248 O O . LEU A 1 528 ? -26.703 54.281 5.312 1 81.56 528 LEU A O 1
ATOM 4252 N N . PRO A 1 529 ? -27.25 53.281 3.473 1 77.19 529 PRO A N 1
ATOM 4253 C CA . PRO A 1 529 ? -27.312 54.531 2.711 1 77.19 529 PRO A CA 1
ATOM 4254 C C . PRO A 1 529 ? -28.422 55.438 3.188 1 77.19 529 PRO A C 1
ATOM 4256 O O . PRO A 1 529 ? -28.375 56.656 2.955 1 77.19 529 PRO A O 1
ATOM 4259 N N . ASP A 1 530 ? -29.5 55 3.828 1 78.06 530 ASP A N 1
ATOM 4260 C CA . ASP A 1 530 ? -30.641 55.812 4.199 1 78.06 530 ASP A CA 1
ATOM 4261 C C . ASP A 1 530 ? -30.391 56.531 5.531 1 78.06 530 ASP A C 1
ATOM 4263 O O . ASP A 1 530 ? -30.922 56.125 6.562 1 78.06 530 ASP A O 1
ATOM 4267 N N . VAL A 1 531 ? -29.766 57.688 5.5 1 80.38 531 VAL A N 1
ATOM 4268 C CA . VAL A 1 531 ? -29.375 58.375 6.715 1 80.38 531 VAL A CA 1
ATOM 4269 C C . VAL A 1 531 ? -30.562 59.156 7.285 1 80.38 531 VAL A C 1
ATOM 4271 O O . VAL A 1 531 ? -30.531 59.594 8.438 1 80.38 531 VAL A O 1
ATOM 4274 N N . GLU A 1 532 ? -31.688 59.219 6.633 1 81 532 GLU A N 1
ATOM 4275 C CA . GLU A 1 532 ? -32.875 59.938 7.102 1 81 532 GLU A CA 1
ATOM 4276 C C . GLU A 1 532 ? -33.469 59.281 8.344 1 81 532 GLU A C 1
ATOM 4278 O O . GLU A 1 532 ? -34.094 59.969 9.164 1 81 532 GLU A O 1
ATOM 4283 N N . LEU A 1 533 ? -33.188 58.062 8.477 1 80.69 533 LEU A N 1
ATOM 4284 C CA . LEU A 1 533 ? -33.75 57.344 9.594 1 80.69 533 LEU A CA 1
ATOM 4285 C C . LEU A 1 533 ? -32.875 57.406 10.82 1 80.69 533 LEU A C 1
ATOM 4287 O O . LEU A 1 533 ? -33.156 56.812 11.859 1 80.69 533 LEU A O 1
ATOM 4291 N N . GLU A 1 534 ? -31.766 58.125 10.656 1 79.38 534 GLU A N 1
ATOM 4292 C CA . GLU A 1 534 ? -30.797 58.375 11.727 1 79.38 534 GLU A CA 1
ATOM 4293 C C . GLU A 1 534 ? -30.391 57.062 12.383 1 79.38 534 GLU A C 1
ATOM 4295 O O . GLU A 1 534 ? -29.953 56.125 11.703 1 79.38 534 GLU A O 1
ATOM 4300 N N . ASN A 1 535 ? -30.797 56.875 13.703 1 75.56 535 ASN A N 1
ATOM 4301 C CA . ASN A 1 535 ? -30.359 55.688 14.453 1 75.56 535 ASN A CA 1
ATOM 4302 C C . ASN A 1 535 ? -31.375 54.562 14.367 1 75.56 535 ASN A C 1
ATOM 4304 O O . ASN A 1 535 ? -31.125 53.469 14.875 1 75.56 535 ASN A O 1
ATOM 4308 N N . LYS A 1 536 ? -32.375 54.75 13.688 1 80.31 536 LYS A N 1
ATOM 4309 C CA . LYS A 1 536 ? -33.406 53.719 13.531 1 80.31 536 LYS A CA 1
ATOM 4310 C C . LYS A 1 536 ? -33.125 52.844 12.32 1 80.31 536 LYS A C 1
ATOM 4312 O O . LYS A 1 536 ? -34 52.625 11.484 1 80.31 536 LYS A O 1
ATOM 4317 N N . ARG A 1 537 ? -31.875 52.531 12.18 1 84.44 537 ARG A N 1
ATOM 4318 C CA . ARG A 1 537 ? -31.406 51.656 11.117 1 84.44 537 ARG A CA 1
ATOM 4319 C C . ARG A 1 537 ? -30.766 50.406 11.688 1 84.44 537 ARG A C 1
ATOM 4321 O O . ARG A 1 537 ? -29.578 50.156 11.477 1 84.44 537 ARG A O 1
ATOM 4328 N N . PRO A 1 538 ? -31.594 49.594 12.383 1 86 538 PRO A N 1
ATOM 4329 C CA . PRO A 1 538 ? -31.031 48.375 12.992 1 86 538 PRO A CA 1
ATOM 4330 C C . PRO A 1 538 ? -30.562 47.375 11.953 1 86 538 PRO A C 1
ATOM 4332 O O . PRO A 1 538 ? -31.203 47.188 10.914 1 86 538 PRO A O 1
ATOM 4335 N N . CYS A 1 539 ? -29.422 46.844 12.297 1 88.19 539 CYS A N 1
ATOM 4336 C CA . CYS A 1 539 ? -28.859 45.75 11.5 1 88.19 539 CYS A CA 1
ATOM 4337 C C . CYS A 1 539 ? -28.719 44.469 12.336 1 88.19 539 CYS A C 1
ATOM 4339 O O . CYS A 1 539 ? -28.641 44.531 13.562 1 88.19 539 CYS A O 1
ATOM 4341 N N . SER A 1 540 ? -28.797 43.375 11.664 1 89.25 540 SER A N 1
ATOM 4342 C CA . SER A 1 540 ? -28.469 42.094 12.312 1 89.25 540 SER A CA 1
ATOM 4343 C C . SER A 1 540 ? -27.156 41.531 11.781 1 89.25 540 SER A C 1
ATOM 4345 O O . SER A 1 540 ? -26.766 41.844 10.648 1 89.25 540 SER A O 1
ATOM 4347 N N . PHE A 1 541 ? -26.469 40.875 12.664 1 90.38 541 PHE A N 1
ATOM 4348 C CA . PHE A 1 541 ? -25.203 40.219 12.344 1 90.38 541 PHE A CA 1
ATOM 4349 C C . PHE A 1 541 ? -25.219 38.75 12.805 1 90.38 541 PHE A C 1
ATOM 4351 O O . PHE A 1 541 ? -25.766 38.438 13.867 1 90.38 541 PHE A O 1
ATOM 4358 N N . SER A 1 542 ? -24.703 37.875 11.898 1 90.44 542 SER A N 1
ATOM 4359 C CA . SER A 1 542 ? -24.688 36.469 12.305 1 90.44 542 SER A CA 1
ATOM 4360 C C . SER A 1 542 ? -23.359 35.812 11.906 1 90.44 542 SER A C 1
ATOM 4362 O O . SER A 1 542 ? -22.734 36.188 10.914 1 90.44 542 SER A O 1
ATOM 4364 N N . LEU A 1 543 ? -22.969 34.875 12.773 1 89.06 543 LEU A N 1
ATOM 4365 C CA . LEU A 1 543 ? -21.875 33.938 12.484 1 89.06 543 LEU A CA 1
ATOM 4366 C C . LEU A 1 543 ? -22.391 32.531 12.391 1 89.06 543 LEU A C 1
ATOM 4368 O O . LEU A 1 543 ? -23.25 32.094 13.172 1 89.06 543 LEU A O 1
ATOM 4372 N N . SER A 1 544 ? -21.906 31.812 11.359 1 87.94 544 SER A N 1
ATOM 4373 C CA . SER A 1 544 ? -22.234 30.406 11.219 1 87.94 544 SER A CA 1
ATOM 4374 C C . SER A 1 544 ? -21.016 29.516 11.438 1 87.94 544 SER A C 1
ATOM 4376 O O . SER A 1 544 ? -19.938 29.797 10.898 1 87.94 544 SER A O 1
ATOM 4378 N N . PHE A 1 545 ? -21.234 28.516 12.281 1 84.94 545 PHE A N 1
ATOM 4379 C CA . PHE A 1 545 ? -20.156 27.609 12.633 1 84.94 545 PHE A CA 1
ATOM 4380 C C . PHE A 1 545 ? -20.484 26.188 12.195 1 84.94 545 PHE A C 1
ATOM 4382 O O . PHE A 1 545 ? -21.531 25.953 11.578 1 84.94 545 PHE A O 1
ATOM 4389 N N . GLY A 1 546 ? -19.578 25.266 12.414 1 76 546 GLY A N 1
ATOM 4390 C CA . GLY A 1 546 ? -19.781 23.844 12.148 1 76 546 GLY A CA 1
ATOM 4391 C C . GLY A 1 546 ? -19.109 23.375 10.867 1 76 546 GLY A C 1
ATOM 4392 O O . GLY A 1 546 ? -18.766 22.203 10.742 1 76 546 GLY A O 1
ATOM 4393 N N . ASP A 1 547 ? -19.062 24.234 9.992 1 79.12 547 ASP A N 1
ATOM 4394 C CA . ASP A 1 547 ? -18.203 23.953 8.859 1 79.12 547 ASP A CA 1
ATOM 4395 C C . ASP A 1 547 ? -16.75 24.281 9.172 1 79.12 547 ASP A C 1
ATOM 4397 O O . ASP A 1 547 ? -16.453 24.859 10.219 1 79.12 547 ASP A O 1
ATOM 4401 N N . MET A 1 548 ? -15.844 23.828 8.438 1 77.5 548 MET A N 1
ATOM 4402 C CA . MET A 1 548 ? -14.43 24.078 8.711 1 77.5 548 MET A CA 1
ATOM 4403 C C . MET A 1 548 ? -14.062 25.516 8.367 1 77.5 548 MET A C 1
ATOM 4405 O O . MET A 1 548 ? -13 26.016 8.766 1 77.5 548 MET A O 1
ATOM 4409 N N . GLU A 1 549 ? -15.039 26.219 7.781 1 78.81 549 GLU A N 1
ATOM 4410 C CA . GLU A 1 549 ? -14.883 27.656 7.527 1 78.81 549 GLU A CA 1
ATOM 4411 C C . GLU A 1 549 ? -16.031 28.453 8.117 1 78.81 549 GLU A C 1
ATOM 4413 O O . GLU A 1 549 ? -17.203 28.078 7.945 1 78.81 549 GLU A O 1
ATOM 4418 N N . ILE A 1 550 ? -15.758 29.562 8.797 1 83.06 550 ILE A N 1
ATOM 4419 C CA . ILE A 1 550 ? -16.734 30.422 9.445 1 83.06 550 ILE A CA 1
ATOM 4420 C C . ILE A 1 550 ? -17.359 31.375 8.414 1 83.06 550 ILE A C 1
ATOM 4422 O O . ILE A 1 550 ? -16.656 31.922 7.559 1 83.06 550 ILE A O 1
ATOM 4426 N N . LYS A 1 551 ? -18.641 31.484 8.523 1 82.31 551 LYS A N 1
ATOM 4427 C CA . LYS A 1 551 ? -19.375 32.406 7.648 1 82.31 551 LYS A CA 1
ATOM 4428 C C . LYS A 1 551 ? -19.969 33.562 8.445 1 82.31 551 LYS A C 1
ATOM 4430 O O . LYS A 1 551 ? -20.484 33.344 9.555 1 82.31 551 LYS A O 1
ATOM 4435 N N . ALA A 1 552 ? -19.812 34.75 7.957 1 87 552 ALA A N 1
ATOM 4436 C CA . ALA A 1 552 ? -20.422 35.938 8.555 1 87 552 ALA A CA 1
ATOM 4437 C C . ALA A 1 552 ? -21.422 36.562 7.609 1 87 552 ALA A C 1
ATOM 4439 O O . ALA A 1 552 ? -21.203 36.625 6.398 1 87 552 ALA A O 1
ATOM 4440 N N . ARG A 1 553 ? -22.562 36.938 8.219 1 85.44 553 ARG A N 1
ATOM 4441 C CA . ARG A 1 553 ? -23.609 37.625 7.461 1 85.44 553 ARG A CA 1
ATOM 4442 C C . ARG A 1 553 ? -24.156 38.812 8.227 1 85.44 553 ARG A C 1
ATOM 4444 O O . ARG A 1 553 ? -24.25 38.781 9.453 1 85.44 553 ARG A O 1
ATOM 4451 N N . ALA A 1 554 ? -24.406 39.875 7.414 1 87 554 ALA A N 1
ATOM 4452 C CA . ALA A 1 554 ? -25.078 41.062 7.977 1 87 554 ALA A CA 1
ATOM 4453 C C . ALA A 1 554 ? -26.312 41.438 7.156 1 87 554 ALA A C 1
ATOM 4455 O O . ALA A 1 554 ? -26.312 41.281 5.93 1 87 554 ALA A O 1
ATOM 4456 N N . PHE A 1 555 ? -27.312 41.781 7.891 1 84.06 555 PHE A N 1
ATOM 4457 C CA . PHE A 1 555 ? -28.594 42.094 7.262 1 84.06 555 PHE A CA 1
ATOM 4458 C C . PHE A 1 555 ? -29.125 43.438 7.734 1 84.06 555 PHE A C 1
ATOM 4460 O O . PHE A 1 555 ? -29.188 43.688 8.938 1 84.06 555 PHE A O 1
ATOM 4467 N N . ASN A 1 556 ? -29.406 44.25 6.664 1 81.81 556 ASN A N 1
ATOM 4468 C CA . ASN A 1 556 ? -30.078 45.5 6.961 1 81.81 556 ASN A CA 1
ATOM 4469 C C . ASN A 1 556 ? -31.578 45.312 7.172 1 81.81 556 ASN A C 1
ATOM 4471 O O . ASN A 1 556 ? -32.312 45.062 6.219 1 81.81 556 ASN A O 1
ATOM 4475 N N . GLN A 1 557 ? -32.031 45.531 8.328 1 77.44 557 GLN A N 1
ATOM 4476 C CA . GLN A 1 557 ? -33.438 45.219 8.68 1 77.44 557 GLN A CA 1
ATOM 4477 C C . GLN A 1 557 ? -34.375 46.25 8.086 1 77.44 557 GLN A C 1
ATOM 4479 O O . GLN A 1 557 ? -35.594 45.969 7.973 1 77.44 557 GLN A O 1
ATOM 4484 N N . VAL A 1 558 ? -33.812 47.375 7.664 1 73.81 558 VAL A N 1
ATOM 4485 C CA . VAL A 1 558 ? -34.688 48.438 7.137 1 73.81 558 VAL A CA 1
ATOM 4486 C C . VAL A 1 558 ? -35.062 48.125 5.688 1 73.81 558 VAL A C 1
ATOM 4488 O O . VAL A 1 558 ? -36.219 48.219 5.305 1 73.81 558 VAL A O 1
ATOM 4491 N N . ASN A 1 559 ? -34.156 47.875 4.887 1 67.44 559 ASN A N 1
ATOM 4492 C CA . ASN A 1 559 ? -34.469 47.688 3.475 1 67.44 559 ASN A CA 1
ATOM 4493 C C . ASN A 1 559 ? -34.344 46.188 3.094 1 67.44 559 ASN A C 1
ATOM 4495 O O . ASN A 1 559 ? -34.594 45.844 1.938 1 67.44 559 ASN A O 1
ATOM 4499 N N . GLY A 1 560 ? -34.156 45.438 4.039 1 65.75 560 GLY A N 1
ATOM 4500 C CA . GLY A 1 560 ? -34.188 44 3.83 1 65.75 560 GLY A CA 1
ATOM 4501 C C . GLY A 1 560 ? -32.969 43.5 3.039 1 65.75 560 GLY A C 1
ATOM 4502 O O . GLY A 1 560 ? -32.938 42.344 2.639 1 65.75 560 GLY A O 1
ATOM 4503 N N . GLN A 1 561 ? -32.094 44.406 2.723 1 60.25 561 GLN A N 1
ATOM 4504 C CA . GLN A 1 561 ? -30.984 44 1.871 1 60.25 561 GLN A CA 1
ATOM 4505 C C . GLN A 1 561 ? -29.969 43.156 2.662 1 60.25 561 GLN A C 1
ATOM 4507 O O . GLN A 1 561 ? -29.641 43.5 3.797 1 60.25 561 GLN A O 1
ATOM 4512 N N . ASN A 1 562 ? -29.828 41.938 2.186 1 59.88 562 ASN A N 1
ATOM 4513 C CA . ASN A 1 562 ? -28.828 41 2.725 1 59.88 562 ASN A CA 1
ATOM 4514 C C . ASN A 1 562 ? -27.469 41.219 2.084 1 59.88 562 ASN A C 1
ATOM 4516 O O . ASN A 1 562 ? -27.359 41.344 0.861 1 59.88 562 ASN A O 1
ATOM 4520 N N . TYR A 1 563 ? -26.562 41.75 2.814 1 54.78 563 TYR A N 1
ATOM 4521 C CA . TYR A 1 563 ? -25.203 41.812 2.275 1 54.78 563 TYR A CA 1
ATOM 4522 C C . TYR A 1 563 ? -24.359 40.656 2.779 1 54.78 563 TYR A C 1
ATOM 4524 O O . TYR A 1 563 ? -24.344 40.375 3.979 1 54.78 563 TYR A O 1
ATOM 4532 N N . HIS A 1 564 ? -24.344 39.625 2.012 1 50.88 564 HIS A N 1
ATOM 4533 C CA . HIS A 1 564 ? -23.438 38.5 2.305 1 50.88 564 HIS A CA 1
ATOM 4534 C C . HIS A 1 564 ? -22 38.844 1.932 1 50.88 564 HIS A C 1
ATOM 4536 O O . HIS A 1 564 ? -21.75 39.344 0.839 1 50.88 564 HIS A O 1
ATOM 4542 N N . THR A 1 565 ? -21.312 39.562 2.693 1 45.88 565 THR A N 1
ATOM 4543 C CA . THR A 1 565 ? -19.938 39.688 2.232 1 45.88 565 THR A CA 1
ATOM 4544 C C . THR A 1 565 ? -19.078 38.5 2.736 1 45.88 565 THR A C 1
ATOM 4546 O O . THR A 1 565 ? -19.234 38.094 3.881 1 45.88 565 THR A O 1
ATOM 4549 N N . LYS A 1 566 ? -18.766 37.625 1.882 1 44.72 566 LYS A N 1
ATOM 4550 C CA . LYS A 1 566 ? -17.703 36.656 2.193 1 44.72 566 LYS A CA 1
ATOM 4551 C C . LYS A 1 566 ? -16.531 37.344 2.895 1 44.72 566 LYS A C 1
ATOM 4553 O O . LYS A 1 566 ? -16.141 38.469 2.516 1 44.72 566 LYS A O 1
ATOM 4558 N N . PHE A 1 567 ? -16.406 37.156 4.125 1 46.88 567 PHE A N 1
ATOM 4559 C CA . PHE A 1 567 ? -15.273 37.562 4.953 1 46.88 567 PHE A CA 1
ATOM 4560 C C . PHE A 1 567 ? -13.961 37.438 4.188 1 46.88 567 PHE A C 1
ATOM 4562 O O . PHE A 1 567 ? -13.664 36.375 3.639 1 46.88 567 PHE A O 1
ATOM 4569 N N . GLU A 1 568 ? -13.727 38.375 3.238 1 41.56 568 GLU A N 1
ATOM 4570 C CA . GLU A 1 568 ? -12.305 38.25 2.932 1 41.56 568 GLU A CA 1
ATOM 4571 C C . GLU A 1 568 ? -11.469 38.188 4.207 1 41.56 568 GLU A C 1
ATOM 4573 O O . GLU A 1 568 ? -11.5 39.125 5.008 1 41.56 568 GLU A O 1
ATOM 4578 N N . LEU A 1 569 ? -11.422 37.062 4.945 1 41.47 569 LEU A N 1
ATOM 4579 C CA . LEU A 1 569 ? -10.383 36.969 5.965 1 41.47 569 LEU A CA 1
ATOM 4580 C C . LEU A 1 569 ? -9.188 37.844 5.609 1 41.47 569 LEU A C 1
ATOM 4582 O O . LEU A 1 569 ? -8.586 37.688 4.543 1 41.47 569 LEU A O 1
ATOM 4586 N N . ASN A 1 570 ? -9.305 39.125 5.73 1 35.69 570 ASN A N 1
ATOM 4587 C CA . ASN A 1 570 ? -8.078 39.906 5.562 1 35.69 570 ASN A CA 1
ATOM 4588 C C . ASN A 1 570 ? -6.867 39.156 6.121 1 35.69 570 ASN A C 1
ATOM 4590 O O . ASN A 1 570 ? -6.77 38.938 7.332 1 35.69 570 ASN A O 1
ATOM 4594 N N . VAL A 1 571 ? -6.422 38.125 5.605 1 35.28 571 VAL A N 1
ATOM 4595 C CA . VAL A 1 571 ? -5.012 37.812 5.793 1 35.28 571 VAL A CA 1
ATOM 4596 C C . VAL A 1 571 ? -4.188 39.094 5.848 1 35.28 571 VAL A C 1
ATOM 4598 O O . VAL A 1 571 ? -4.203 39.875 4.91 1 35.28 571 VAL A O 1
ATOM 4601 N N . LEU A 1 572 ? -3.928 39.719 6.949 1 32.03 572 LEU A N 1
ATOM 4602 C CA . LEU A 1 572 ? -2.977 40.781 7.191 1 32.03 572 LEU A CA 1
ATOM 4603 C C . LEU A 1 572 ? -1.825 40.75 6.191 1 32.03 572 LEU A C 1
ATOM 4605 O O . LEU A 1 572 ? -1.16 39.719 6.062 1 32.03 572 LEU A O 1
ATOM 4609 N N . ASN A 1 573 ? -1.83 41.406 5.055 1 31.52 573 ASN A N 1
ATOM 4610 C CA . ASN A 1 573 ? -0.692 41.875 4.27 1 31.52 573 ASN A CA 1
ATOM 4611 C C . ASN A 1 573 ? 0.481 42.281 5.164 1 31.52 573 ASN A C 1
ATOM 4613 O O . ASN A 1 573 ? 0.482 43.344 5.762 1 31.52 573 ASN A O 1
ATOM 4617 N N . GLU A 1 574 ? 0.862 41.594 6.098 1 30.5 574 GLU A N 1
ATOM 4618 C CA . GLU A 1 574 ? 2.172 42.031 6.598 1 30.5 574 GLU A CA 1
ATOM 4619 C C . GLU A 1 574 ? 3.16 42.219 5.449 1 30.5 574 GLU A C 1
ATOM 4621 O O . GLU A 1 574 ? 4.371 42.281 5.676 1 30.5 574 GLU A O 1
ATOM 4626 N N . LEU A 1 575 ? 2.928 42.281 4.156 1 27.23 575 LEU A N 1
ATOM 4627 C CA . LEU A 1 575 ? 4.039 42.688 3.301 1 27.23 575 LEU A CA 1
ATOM 4628 C C . LEU A 1 575 ? 4.457 44.125 3.59 1 27.23 575 LEU A C 1
ATOM 4630 O O . LEU A 1 575 ? 5.453 44.594 3.045 1 27.23 575 LEU A O 1
ATOM 4634 N N . ASP A 1 576 ? 3.705 45.094 3.914 1 25.05 576 ASP A N 1
ATOM 4635 C CA . ASP A 1 576 ? 4.32 46.375 3.545 1 25.05 576 ASP A CA 1
ATOM 4636 C C . ASP A 1 576 ? 5.562 46.656 4.387 1 25.05 576 ASP A C 1
ATOM 4638 O O . ASP A 1 576 ? 6.203 47.688 4.238 1 25.05 576 ASP A O 1
ATOM 4642 N N . GLY A 1 577 ? 5.762 46.281 5.637 1 22.16 577 GLY A N 1
ATOM 4643 C CA . GLY A 1 577 ? 6.973 46.875 6.195 1 22.16 577 GLY A CA 1
ATOM 4644 C C . GLY A 1 577 ? 8.242 46.281 5.605 1 22.16 577 GLY A C 1
ATOM 4645 O O . GLY A 1 577 ? 9.344 46.719 5.949 1 22.16 577 GLY A O 1
ATOM 4646 N N . SER A 1 578 ? 8.555 45.188 4.863 1 19.39 578 SER A N 1
ATOM 4647 C CA . SER A 1 578 ? 9.812 45.5 4.18 1 19.39 578 SER A CA 1
ATOM 4648 C C . SER A 1 578 ? 9.562 46.344 2.928 1 19.39 578 SER A C 1
ATOM 4650 O O . SER A 1 578 ? 8.539 46.188 2.254 1 19.39 578 SER A O 1
ATOM 4652 N N . MET B 1 1 ? -24.531 -35.656 10.875 1 25.48 1 MET B N 1
ATOM 4653 C CA . MET B 1 1 ? -24.453 -34.438 11.672 1 25.48 1 MET B CA 1
ATOM 4654 C C . MET B 1 1 ? -23.688 -33.344 10.922 1 25.48 1 MET B C 1
ATOM 4656 O O . MET B 1 1 ? -22.516 -33.531 10.586 1 25.48 1 MET B O 1
ATOM 4660 N N . THR B 1 2 ? -24.234 -32.719 10.039 1 35.22 2 THR B N 1
ATOM 4661 C CA . THR B 1 2 ? -23.688 -31.766 9.055 1 35.22 2 THR B CA 1
ATOM 4662 C C . THR B 1 2 ? -22.812 -30.719 9.742 1 35.22 2 THR B C 1
ATOM 4664 O O . THR B 1 2 ? -23.266 -30.016 10.641 1 35.22 2 THR B O 1
ATOM 4667 N N . TRP B 1 3 ? -21.609 -31.016 10.078 1 37.16 3 TRP B N 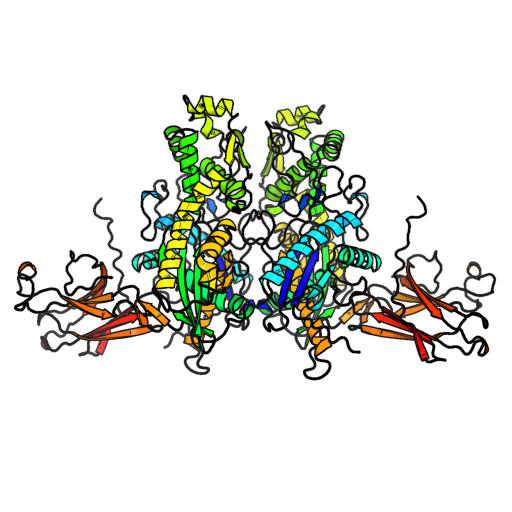1
ATOM 4668 C CA . TRP B 1 3 ? -20.547 -30.219 10.695 1 37.16 3 TRP B CA 1
ATOM 4669 C C . TRP B 1 3 ? -20.672 -28.75 10.305 1 37.16 3 TRP B C 1
ATOM 4671 O O . TRP B 1 3 ? -20.547 -28.391 9.133 1 37.16 3 TRP B O 1
ATOM 4681 N N . ARG B 1 4 ? -21.672 -28.141 10.805 1 47.38 4 ARG B N 1
ATOM 4682 C CA . ARG B 1 4 ? -21.812 -26.688 10.703 1 47.38 4 ARG B CA 1
ATOM 4683 C C . ARG B 1 4 ? -20.5 -25.984 11.047 1 47.38 4 ARG B C 1
ATOM 4685 O O . ARG B 1 4 ? -20.078 -25.984 12.203 1 47.38 4 ARG B O 1
ATOM 4692 N N . SER B 1 5 ? -19.391 -25.984 10.133 1 65.62 5 SER B N 1
ATOM 4693 C CA . SER B 1 5 ? -18.094 -25.391 10.391 1 65.62 5 SER B CA 1
ATOM 4694 C C . SER B 1 5 ? -18.219 -23.938 10.867 1 65.62 5 SER B C 1
ATOM 4696 O O . SER B 1 5 ? -19.031 -23.188 10.336 1 65.62 5 SER B O 1
ATOM 4698 N N . ASP B 1 6 ? -18.141 -23.75 12.172 1 84.88 6 ASP B N 1
ATOM 4699 C CA . ASP B 1 6 ? -18.125 -22.438 12.836 1 84.88 6 ASP B CA 1
ATOM 4700 C C . ASP B 1 6 ? -17.031 -21.547 12.25 1 84.88 6 ASP B C 1
ATOM 4702 O O . ASP B 1 6 ? -16.078 -21.188 12.945 1 84.88 6 ASP B O 1
ATOM 4706 N N . ILE B 1 7 ? -17.219 -21.297 10.938 1 92.38 7 ILE B N 1
ATOM 4707 C CA . ILE B 1 7 ? -16.281 -20.375 10.281 1 92.38 7 ILE B CA 1
ATOM 4708 C C . ILE B 1 7 ? -16.719 -18.938 10.523 1 92.38 7 ILE B C 1
ATOM 4710 O O . ILE B 1 7 ? -17.844 -18.562 10.18 1 92.38 7 ILE B O 1
ATOM 4714 N N . ARG B 1 8 ? -15.82 -18.141 11.055 1 92.81 8 ARG B N 1
ATOM 4715 C CA . ARG B 1 8 ? -16.125 -16.766 11.391 1 92.81 8 ARG B CA 1
ATOM 4716 C C . ARG B 1 8 ? -15.258 -15.797 10.586 1 92.81 8 ARG B C 1
ATOM 4718 O O . ARG B 1 8 ? -15.617 -14.633 10.406 1 92.81 8 ARG B O 1
ATOM 4725 N N . VAL B 1 9 ? -14.094 -16.25 10.18 1 95 9 VAL B N 1
ATOM 4726 C CA . VAL B 1 9 ? -13.156 -15.43 9.43 1 95 9 VAL B CA 1
ATOM 4727 C C . VAL B 1 9 ? -12.656 -16.203 8.211 1 95 9 VAL B C 1
ATOM 4729 O O . VAL B 1 9 ? -12.43 -17.406 8.281 1 95 9 VAL B O 1
ATOM 4732 N N . VAL B 1 10 ? -12.531 -15.523 7.09 1 96.56 10 VAL B N 1
ATOM 4733 C CA . VAL B 1 10 ? -11.906 -16.062 5.887 1 96.56 10 VAL B CA 1
ATOM 4734 C C . VAL B 1 10 ? -10.562 -15.383 5.645 1 96.56 10 VAL B C 1
ATOM 4736 O O . VAL B 1 10 ? -10.469 -14.156 5.699 1 96.56 10 VAL B O 1
ATOM 4739 N N . VAL B 1 11 ? -9.562 -16.141 5.43 1 98.06 11 VAL B N 1
ATOM 4740 C CA . VAL B 1 11 ? -8.242 -15.625 5.082 1 98.06 11 VAL B CA 1
ATOM 4741 C C . VAL B 1 11 ? -7.902 -16 3.643 1 98.06 11 VAL B C 1
ATOM 4743 O O . VAL B 1 11 ? -7.984 -17.172 3.266 1 98.06 11 VAL B O 1
ATOM 4746 N N . GLY B 1 12 ? -7.668 -15.055 2.789 1 98.25 12 GLY B N 1
ATOM 4747 C CA . GLY B 1 12 ? -7.133 -15.289 1.457 1 98.25 12 GLY B CA 1
ATOM 4748 C C . GLY B 1 12 ? -5.617 -15.211 1.399 1 98.25 12 GLY B C 1
ATOM 4749 O O . GLY B 1 12 ? -5.031 -14.188 1.748 1 98.25 12 GLY B O 1
ATOM 4750 N N . LEU B 1 13 ? -4.98 -16.266 0.99 1 98.44 13 LEU B N 1
ATOM 4751 C CA . LEU B 1 13 ? -3.527 -16.344 0.91 1 98.44 13 LEU B CA 1
ATOM 4752 C C . LEU B 1 13 ? -3.064 -16.406 -0.542 1 98.44 13 LEU B C 1
ATOM 4754 O O . LEU B 1 13 ? -3.469 -17.297 -1.294 1 98.44 13 LEU B O 1
ATOM 4758 N N . ASP B 1 14 ? -2.297 -15.469 -0.995 1 97.69 14 ASP B N 1
ATOM 4759 C CA . ASP B 1 14 ? -1.598 -15.461 -2.275 1 97.69 14 ASP B CA 1
ATOM 4760 C C . ASP B 1 14 ? -0.111 -15.758 -2.092 1 97.69 14 ASP B C 1
ATOM 4762 O O . ASP B 1 14 ? 0.672 -14.859 -1.779 1 97.69 14 ASP B O 1
ATOM 4766 N N . PHE B 1 15 ? 0.197 -17.031 -2.262 1 97.38 15 PHE B N 1
ATOM 4767 C CA . PHE B 1 15 ? 1.581 -17.484 -2.217 1 97.38 15 PHE B CA 1
ATOM 4768 C C . PHE B 1 15 ? 2.246 -17.328 -3.58 1 97.38 15 PHE B C 1
ATOM 4770 O O . PHE B 1 15 ? 2.076 -18.172 -4.461 1 97.38 15 PHE B O 1
ATOM 4777 N N . GLY B 1 16 ? 3.051 -16.234 -3.738 1 95.94 16 GLY B N 1
ATOM 4778 C CA . GLY B 1 16 ? 3.592 -15.898 -5.047 1 95.94 16 GLY B CA 1
ATOM 4779 C C . GLY B 1 16 ? 5.051 -16.281 -5.203 1 95.94 16 GLY B C 1
ATOM 4780 O O . GLY B 1 16 ? 5.691 -16.719 -4.242 1 95.94 16 GLY B O 1
ATOM 4781 N N . THR B 1 17 ? 5.52 -16.156 -6.465 1 96.31 17 THR B N 1
ATOM 4782 C CA . THR B 1 17 ? 6.918 -16.438 -6.77 1 96.31 17 THR B CA 1
ATOM 4783 C C . THR B 1 17 ? 7.828 -15.344 -6.223 1 96.31 17 THR B C 1
ATOM 4785 O O . THR B 1 17 ? 8.867 -15.625 -5.633 1 96.31 17 THR B O 1
ATOM 4788 N N . THR B 1 18 ? 7.414 -14.07 -6.402 1 95.25 18 THR B N 1
ATOM 4789 C CA . THR B 1 18 ? 8.234 -12.938 -6 1 95.25 18 THR B CA 1
ATOM 4790 C C . THR B 1 18 ? 7.715 -12.328 -4.703 1 95.25 18 THR B C 1
ATOM 4792 O O . THR B 1 18 ? 8.492 -11.977 -3.814 1 95.25 18 THR B O 1
ATOM 4795 N N . TYR B 1 19 ? 6.395 -12.195 -4.68 1 94.44 19 TYR B N 1
ATOM 4796 C CA . TYR B 1 19 ? 5.758 -11.57 -3.525 1 94.44 19 TYR B CA 1
ATOM 4797 C C . TYR B 1 19 ? 4.598 -12.414 -3.018 1 94.44 19 TYR B C 1
ATOM 4799 O O . TYR B 1 19 ? 3.873 -13.023 -3.807 1 94.44 19 TYR B O 1
ATOM 4807 N N . SER B 1 20 ? 4.406 -12.414 -1.736 1 96.75 20 SER B N 1
ATOM 4808 C CA . SER B 1 20 ? 3.291 -13.102 -1.092 1 96.75 20 SER B CA 1
ATOM 4809 C C . SER B 1 20 ? 2.539 -12.172 -0.146 1 96.75 20 SER B C 1
ATOM 4811 O O . SER B 1 20 ? 3.102 -11.188 0.346 1 96.75 20 SER B O 1
ATOM 4813 N N . GLY B 1 21 ? 1.322 -12.406 0.002 1 96.44 21 GLY B N 1
ATOM 4814 C CA . GLY B 1 21 ? 0.486 -11.625 0.904 1 96.44 21 GLY B CA 1
ATOM 4815 C C . GLY B 1 21 ? -0.803 -12.336 1.278 1 96.44 21 GLY B C 1
ATOM 4816 O O . GLY B 1 21 ? -1.049 -13.461 0.842 1 96.44 21 GLY B O 1
ATOM 4817 N N . PHE B 1 22 ? -1.597 -11.68 2.209 1 97.44 22 PHE B N 1
ATOM 4818 C CA . PHE B 1 22 ? -2.855 -12.281 2.627 1 97.44 22 PHE B CA 1
ATOM 4819 C C . PHE B 1 22 ? -3.877 -11.219 2.992 1 97.44 22 PHE B C 1
ATOM 4821 O O . PHE B 1 22 ? -3.516 -10.062 3.24 1 97.44 22 PHE B O 1
ATOM 4828 N N . SER B 1 23 ? -5.086 -11.578 2.865 1 96.56 23 SER B N 1
ATOM 4829 C CA . SER B 1 23 ? -6.238 -10.773 3.26 1 96.56 23 SER B CA 1
ATOM 4830 C C . SER B 1 23 ? -7.082 -11.492 4.305 1 96.56 23 SER B C 1
ATOM 4832 O O . SER B 1 23 ? -6.926 -12.703 4.516 1 96.56 23 SER B O 1
ATOM 4834 N N . TYR B 1 24 ? -7.863 -10.836 5.031 1 94 24 TYR B N 1
ATOM 4835 C CA . TYR B 1 24 ? -8.758 -11.422 6.02 1 94 24 TYR B CA 1
ATOM 4836 C C . TYR B 1 24 ? -10.086 -10.672 6.07 1 94 24 TYR B C 1
ATOM 4838 O O . TYR B 1 24 ? -10.117 -9.453 5.902 1 94 24 TYR B O 1
ATOM 4846 N N . TYR B 1 25 ? -11.102 -11.398 6.219 1 90.88 25 TYR B N 1
ATOM 4847 C CA . TYR B 1 25 ? -12.469 -10.93 6.07 1 90.88 25 TYR B CA 1
ATOM 4848 C C . TYR B 1 25 ? -13.391 -11.609 7.086 1 90.88 25 TYR B C 1
ATOM 4850 O O . TYR B 1 25 ? -13.484 -12.836 7.121 1 90.88 25 TYR B O 1
ATOM 4858 N N . HIS B 1 26 ? -14.062 -10.789 7.934 1 89.5 26 HIS B N 1
ATOM 4859 C CA . HIS B 1 26 ? -15.008 -11.367 8.875 1 89.5 26 HIS B CA 1
ATOM 4860 C C . HIS B 1 26 ? -16.312 -11.742 8.188 1 89.5 26 HIS B C 1
ATOM 4862 O O . HIS B 1 26 ? -16.859 -10.961 7.402 1 89.5 26 HIS B O 1
ATOM 4868 N N . CYS B 1 27 ? -16.844 -12.883 8.445 1 87.69 27 CYS B N 1
ATOM 4869 C CA . CYS B 1 27 ? -17.984 -13.438 7.734 1 87.69 27 CYS B CA 1
ATOM 4870 C C . CYS B 1 27 ? -19.25 -12.625 8.016 1 87.69 27 CYS B C 1
ATOM 4872 O O . CYS B 1 27 ? -20.188 -12.633 7.219 1 87.69 27 CYS B O 1
ATOM 4874 N N . GLU B 1 28 ? -19.281 -11.82 9.086 1 82.44 28 GLU B N 1
ATOM 4875 C CA . GLU B 1 28 ? -20.453 -11.039 9.438 1 82.44 28 GLU B CA 1
ATOM 4876 C C . GLU B 1 28 ? -20.469 -9.703 8.703 1 82.44 28 GLU B C 1
ATOM 4878 O O . GLU B 1 28 ? -21.5 -9.031 8.641 1 82.44 28 GLU B O 1
ATOM 4883 N N . ASP B 1 29 ? -19.344 -9.406 8.195 1 79.69 29 ASP B N 1
ATOM 4884 C CA . ASP B 1 29 ? -19.281 -8.156 7.445 1 79.69 29 ASP B CA 1
ATOM 4885 C C . ASP B 1 29 ? -20.031 -8.266 6.125 1 79.69 29 ASP B C 1
ATOM 4887 O O . ASP B 1 29 ? -19.922 -9.281 5.426 1 79.69 29 ASP B O 1
ATOM 4891 N N . LYS B 1 30 ? -20.844 -7.289 5.816 1 74.44 30 LYS B N 1
ATOM 4892 C CA . LYS B 1 30 ? -21.672 -7.383 4.617 1 74.44 30 LYS B CA 1
ATOM 4893 C C . LYS B 1 30 ? -21.016 -6.668 3.438 1 74.44 30 LYS B C 1
ATOM 4895 O O . LYS B 1 30 ? -21.281 -7 2.279 1 74.44 30 LYS B O 1
ATOM 4900 N N . ASP B 1 31 ? -20.109 -5.805 3.719 1 74.12 31 ASP B N 1
ATOM 4901 C CA . ASP B 1 31 ? -19.531 -4.965 2.672 1 74.12 31 ASP B CA 1
ATOM 4902 C C . ASP B 1 31 ? -18.172 -5.5 2.219 1 74.12 31 ASP B C 1
ATOM 4904 O O . ASP B 1 31 ? -17.297 -5.758 3.045 1 74.12 31 ASP B O 1
ATOM 4908 N N . VAL B 1 32 ? -18.078 -5.77 0.9 1 70.19 32 VAL B N 1
ATOM 4909 C CA . VAL B 1 32 ? -16.828 -6.23 0.307 1 70.19 32 VAL B CA 1
ATOM 4910 C C . VAL B 1 32 ? -15.711 -5.234 0.617 1 70.19 32 VAL B C 1
ATOM 4912 O O . VAL B 1 32 ? -14.531 -5.598 0.636 1 70.19 32 VAL B O 1
ATOM 4915 N N . GLY B 1 33 ? -16.172 -4.117 0.856 1 66.31 33 GLY B N 1
ATOM 4916 C CA . GLY B 1 33 ? -15.203 -3.078 1.197 1 66.31 33 GLY B CA 1
ATOM 4917 C C . GLY B 1 33 ? -14.547 -3.291 2.547 1 66.31 33 GLY B C 1
ATOM 4918 O O . GLY B 1 33 ? -13.531 -2.668 2.854 1 66.31 33 GLY B O 1
ATOM 4919 N N . CYS B 1 34 ? -15 -4.246 3.275 1 74.5 34 CYS B N 1
ATOM 4920 C CA . CYS B 1 34 ? -14.469 -4.508 4.609 1 74.5 34 CYS B CA 1
ATOM 4921 C C . CYS B 1 34 ? -13.336 -5.523 4.562 1 74.5 34 CYS B C 1
ATOM 4923 O O . CYS B 1 34 ? -12.758 -5.859 5.594 1 74.5 34 CYS B O 1
ATOM 4925 N N . ILE B 1 35 ? -13.023 -5.934 3.396 1 86.31 35 ILE B N 1
ATOM 4926 C CA . ILE B 1 35 ? -11.883 -6.832 3.264 1 86.31 35 ILE B CA 1
ATOM 4927 C C . ILE B 1 35 ? -10.594 -6.094 3.629 1 86.31 35 ILE B C 1
ATOM 4929 O O . ILE B 1 35 ? -10.344 -4.996 3.129 1 86.31 35 ILE B O 1
ATOM 4933 N N . LYS B 1 36 ? -9.867 -6.66 4.457 1 89.06 36 LYS B N 1
ATOM 4934 C CA . LYS B 1 36 ? -8.602 -6.074 4.883 1 89.06 36 LYS B CA 1
ATOM 4935 C C . LYS B 1 36 ? -7.418 -6.785 4.234 1 89.06 36 LYS B C 1
ATOM 4937 O O . LYS B 1 36 ? -7.438 -8.008 4.07 1 89.06 36 LYS B O 1
ATOM 4942 N N . VAL B 1 37 ? -6.453 -6.047 3.803 1 91 37 VAL B N 1
ATOM 4943 C CA . VAL B 1 37 ? -5.191 -6.57 3.287 1 91 37 VAL B CA 1
ATOM 4944 C C . VAL B 1 37 ? -4.059 -6.242 4.258 1 91 37 VAL B C 1
ATOM 4946 O O . VAL B 1 37 ? -3.943 -5.105 4.727 1 91 37 VAL B O 1
ATOM 4949 N N . ASN B 1 38 ? -3.309 -7.227 4.598 1 91.31 38 ASN B N 1
ATOM 4950 C CA . ASN B 1 38 ? -2.199 -6.992 5.516 1 91.31 38 ASN B CA 1
ATOM 4951 C C . ASN B 1 38 ? -1.188 -6.008 4.93 1 91.31 38 ASN B C 1
ATOM 4953 O O . ASN B 1 38 ? -0.879 -6.062 3.738 1 91.31 38 ASN B O 1
ATOM 4957 N N . HIS B 1 39 ? -0.645 -5.207 5.785 1 85.44 39 HIS B N 1
ATOM 4958 C CA . HIS B 1 39 ? 0.379 -4.25 5.383 1 85.44 39 HIS B CA 1
ATOM 4959 C C . HIS B 1 39 ? 1.528 -4.219 6.383 1 85.44 39 HIS B C 1
ATOM 4961 O O . HIS B 1 39 ? 2.473 -3.441 6.227 1 85.44 39 HIS B O 1
ATOM 4967 N N . GLU B 1 40 ? 1.396 -4.988 7.434 1 84.38 40 GLU B N 1
ATOM 4968 C CA . GLU B 1 40 ? 2.441 -5.078 8.453 1 84.38 40 GLU B CA 1
ATOM 4969 C C . GLU B 1 40 ? 3.338 -6.289 8.211 1 84.38 40 GLU B C 1
ATOM 4971 O O . GLU B 1 40 ? 2.861 -7.426 8.195 1 84.38 40 GLU B O 1
ATOM 4976 N N . TRP B 1 41 ? 4.559 -6.047 8.016 1 89.06 41 TRP B N 1
ATOM 4977 C CA . TRP B 1 41 ? 5.539 -7.09 7.727 1 89.06 41 TRP B CA 1
ATOM 4978 C C . TRP B 1 41 ? 6.75 -6.961 8.641 1 89.06 41 TRP B C 1
ATOM 4980 O O . TRP B 1 41 ? 6.973 -5.91 9.25 1 89.06 41 TRP B O 1
ATOM 4990 N N . PRO B 1 42 ? 7.559 -8.008 8.758 1 83.38 42 PRO B N 1
ATOM 4991 C CA . PRO B 1 42 ? 8.781 -7.895 9.555 1 83.38 42 PRO B CA 1
ATOM 4992 C C . PRO B 1 42 ? 9.734 -6.824 9.023 1 83.38 42 PRO B C 1
ATOM 4994 O O . PRO B 1 42 ? 10 -6.77 7.816 1 83.38 42 PRO B O 1
ATOM 4997 N N . GLU B 1 43 ? 10.266 -6.074 9.914 1 74.5 43 GLU B N 1
ATOM 4998 C CA . GLU B 1 43 ? 11.234 -5.027 9.609 1 74.5 43 GLU B CA 1
ATOM 4999 C C . GLU B 1 43 ? 10.773 -4.168 8.438 1 74.5 43 GLU B C 1
ATOM 5001 O O . GLU B 1 43 ? 11.555 -3.887 7.523 1 74.5 43 GLU B O 1
ATOM 5006 N N . ASN B 1 44 ? 9.578 -3.865 8.508 1 63.12 44 ASN B N 1
ATOM 5007 C CA . ASN B 1 44 ? 8.93 -3.17 7.402 1 63.12 44 ASN B CA 1
ATOM 5008 C C . ASN B 1 44 ? 9.617 -1.841 7.098 1 63.12 44 ASN B C 1
ATOM 5010 O O . ASN B 1 44 ? 9.797 -1.012 7.992 1 63.12 44 ASN B O 1
ATOM 5014 N N . THR B 1 45 ? 10.203 -1.788 5.852 1 60.28 45 THR B N 1
ATOM 5015 C CA . THR B 1 45 ? 10.953 -0.621 5.406 1 60.28 45 THR B CA 1
ATOM 5016 C C . THR B 1 45 ? 10.031 0.39 4.727 1 60.28 45 THR B C 1
ATOM 5018 O O . THR B 1 45 ? 10.5 1.363 4.133 1 60.28 45 THR B O 1
ATOM 5021 N N . GLY B 1 46 ? 8.742 0.126 4.758 1 64.88 46 GLY B N 1
ATOM 5022 C CA . GLY B 1 46 ? 7.875 1.084 4.09 1 64.88 46 GLY B CA 1
ATOM 5023 C C . GLY B 1 46 ? 6.457 1.087 4.629 1 64.88 46 GLY B C 1
ATOM 5024 O O . GLY B 1 46 ? 6.07 0.189 5.379 1 64.88 46 GLY B O 1
ATOM 5025 N N . LEU B 1 47 ? 5.793 2.152 4.301 1 67.81 47 LEU B N 1
ATOM 5026 C CA . LEU B 1 47 ? 4.422 2.291 4.777 1 67.81 47 LEU B CA 1
ATOM 5027 C C . LEU B 1 47 ? 3.428 1.851 3.711 1 67.81 47 LEU B C 1
ATOM 5029 O O . LEU B 1 47 ? 3.578 2.193 2.535 1 67.81 47 LEU B O 1
ATOM 5033 N N . GLY B 1 48 ? 2.531 0.956 4.078 1 72.31 48 GLY B N 1
ATOM 5034 C CA . GLY B 1 48 ? 1.431 0.578 3.205 1 72.31 48 GLY B CA 1
ATOM 5035 C C . GLY B 1 48 ? 1.82 -0.464 2.172 1 72.31 48 GLY B C 1
ATOM 5036 O O . GLY B 1 48 ? 1.354 -0.419 1.032 1 72.31 48 GLY B O 1
ATOM 5037 N N . ILE B 1 49 ? 2.736 -1.29 2.445 1 82.31 49 ILE B N 1
ATOM 5038 C CA . ILE B 1 49 ? 3.162 -2.373 1.567 1 82.31 49 ILE B CA 1
ATOM 5039 C C . ILE B 1 49 ? 2.191 -3.545 1.684 1 82.31 49 ILE B C 1
ATOM 5041 O O . ILE B 1 49 ? 1.994 -4.09 2.771 1 82.31 49 ILE B O 1
ATOM 5045 N N . LEU B 1 50 ? 1.623 -3.988 0.552 1 89.44 50 LEU B N 1
ATOM 5046 C CA . LEU B 1 50 ? 0.502 -4.922 0.595 1 89.44 50 LEU B CA 1
ATOM 5047 C C . LEU B 1 50 ? 0.991 -6.363 0.489 1 89.44 50 LEU B C 1
ATOM 5049 O O . LEU B 1 50 ? 0.246 -7.297 0.789 1 89.44 50 LEU B O 1
ATOM 5053 N N . LYS B 1 51 ? 2.217 -6.586 -0.032 1 92.25 51 LYS B N 1
ATOM 5054 C CA . LYS B 1 51 ? 2.846 -7.902 -0.101 1 92.25 51 LYS B CA 1
ATOM 5055 C C . LYS B 1 51 ? 4.32 -7.832 0.295 1 92.25 51 LYS B C 1
ATOM 5057 O O . LYS B 1 51 ? 4.926 -6.758 0.252 1 92.25 51 LYS B O 1
ATOM 5062 N N . THR B 1 52 ? 4.871 -8.891 0.769 1 93.38 52 THR B N 1
ATOM 5063 C CA . THR B 1 52 ? 6.293 -8.984 1.08 1 93.38 52 THR B CA 1
ATOM 5064 C C . THR B 1 52 ? 6.992 -9.969 0.145 1 93.38 52 THR B C 1
ATOM 5066 O O . THR B 1 52 ? 6.332 -10.695 -0.597 1 93.38 52 THR B O 1
ATOM 5069 N N . ASN B 1 53 ? 8.297 -9.93 0.122 1 95 53 ASN B N 1
ATOM 5070 C CA . ASN B 1 53 ? 9.078 -10.797 -0.747 1 95 53 ASN B CA 1
ATOM 5071 C C . ASN B 1 53 ? 8.961 -12.266 -0.33 1 95 53 ASN B C 1
ATOM 5073 O O . ASN B 1 53 ? 8.945 -12.57 0.863 1 95 53 ASN B O 1
ATOM 5077 N N . THR B 1 54 ? 8.883 -13.164 -1.317 1 97.31 54 THR B N 1
ATOM 5078 C CA . THR B 1 54 ? 8.938 -14.602 -1.072 1 97.31 54 THR B CA 1
ATOM 5079 C C . THR B 1 54 ? 10.383 -15.078 -0.987 1 97.31 54 THR B C 1
ATOM 5081 O O . THR B 1 54 ? 10.883 -15.719 -1.916 1 97.31 54 THR B O 1
ATOM 5084 N N . VAL B 1 55 ? 11.031 -14.734 0.14 1 97.31 55 VAL B N 1
ATOM 5085 C CA . VAL B 1 55 ? 12.453 -15 0.322 1 97.31 55 VAL B CA 1
ATOM 5086 C C . VAL B 1 55 ? 12.719 -15.461 1.752 1 97.31 55 VAL B C 1
ATOM 5088 O O . VAL B 1 55 ? 12.047 -15.023 2.688 1 97.31 55 VAL B O 1
ATOM 5091 N N . LEU B 1 56 ? 13.617 -16.422 1.868 1 97.75 56 LEU B N 1
ATOM 5092 C CA . LEU B 1 56 ? 14.07 -16.922 3.166 1 97.75 56 LEU B CA 1
ATOM 5093 C C . LEU B 1 56 ? 15.578 -16.75 3.316 1 97.75 56 LEU B C 1
ATOM 5095 O O . LEU B 1 56 ? 16.312 -16.734 2.324 1 97.75 56 LEU B O 1
ATOM 5099 N N . GLN B 1 57 ? 15.969 -16.562 4.488 1 96.12 57 GLN B N 1
ATOM 5100 C CA . GLN B 1 57 ? 17.359 -16.688 4.902 1 96.12 57 GLN B CA 1
ATOM 5101 C C . GLN B 1 57 ? 17.5 -17.656 6.078 1 96.12 57 GLN B C 1
ATOM 5103 O O . GLN B 1 57 ? 16.75 -17.562 7.059 1 96.12 57 GLN B O 1
ATOM 5108 N N . TYR B 1 58 ? 18.422 -18.641 5.922 1 95.5 58 TYR B N 1
ATOM 5109 C CA . TYR B 1 58 ? 18.641 -19.641 6.961 1 95.5 58 TYR B CA 1
ATOM 5110 C C . TYR B 1 58 ? 19.906 -19.344 7.754 1 95.5 58 TYR B C 1
ATOM 5112 O O . TYR B 1 58 ? 20.812 -18.672 7.258 1 95.5 58 TYR B O 1
ATOM 5120 N N . LYS B 1 59 ? 19.859 -19.828 8.977 1 93.31 59 LYS B N 1
ATOM 5121 C CA . LYS B 1 59 ? 21.125 -19.906 9.719 1 93.31 59 LYS B CA 1
ATOM 5122 C C . LYS B 1 59 ? 22.078 -20.922 9.094 1 93.31 59 LYS B C 1
ATOM 5124 O O . LYS B 1 59 ? 21.688 -21.656 8.18 1 93.31 59 LYS B O 1
ATOM 5129 N N . ASP B 1 60 ? 23.297 -20.891 9.648 1 89.19 60 ASP B N 1
ATOM 5130 C CA . ASP B 1 60 ? 24.297 -21.844 9.156 1 89.19 60 ASP B CA 1
ATOM 5131 C C . ASP B 1 60 ? 23.766 -23.281 9.242 1 89.19 60 ASP B C 1
ATOM 5133 O O . ASP B 1 60 ? 23.141 -23.656 10.234 1 89.19 60 ASP B O 1
ATOM 5137 N N . GLY B 1 61 ? 23.906 -24.016 8.219 1 89.19 61 GLY B N 1
ATOM 5138 C CA . GLY B 1 61 ? 23.469 -25.391 8.172 1 89.19 61 GLY B CA 1
ATOM 5139 C C . GLY B 1 61 ? 22.094 -25.562 7.586 1 89.19 61 GLY B C 1
ATOM 5140 O O . GLY B 1 61 ? 21.656 -26.688 7.305 1 89.19 61 GLY B O 1
ATOM 5141 N N . PHE B 1 62 ? 21.281 -24.516 7.398 1 93.06 62 PHE B N 1
ATOM 5142 C CA . PHE B 1 62 ? 20.016 -24.453 6.672 1 93.06 62 PHE B CA 1
ATOM 5143 C C . PHE B 1 62 ? 18.938 -25.234 7.422 1 93.06 62 PHE B C 1
ATOM 5145 O O . PHE B 1 62 ? 18.031 -25.797 6.805 1 93.06 62 PHE B O 1
ATOM 5152 N N . GLU B 1 63 ? 19.047 -25.281 8.727 1 92.75 63 GLU B N 1
ATOM 5153 C CA . GLU B 1 63 ? 18.062 -26 9.523 1 92.75 63 GLU B CA 1
ATOM 5154 C C . GLU B 1 63 ? 16.969 -25.047 10.039 1 92.75 63 GLU B C 1
ATOM 5156 O O . GLU B 1 63 ? 15.797 -25.406 10.086 1 92.75 63 GLU B O 1
ATOM 5161 N N . GLU B 1 64 ? 17.469 -23.922 10.359 1 95.31 64 GLU B N 1
ATOM 5162 C CA . GLU B 1 64 ? 16.562 -22.969 10.977 1 95.31 64 GLU B CA 1
ATOM 5163 C C . GLU B 1 64 ? 16.469 -21.672 10.164 1 95.31 64 GLU B C 1
ATOM 5165 O O . GLU B 1 64 ? 17.484 -21.141 9.742 1 95.31 64 GLU B O 1
ATOM 5170 N N . VAL B 1 65 ? 15.219 -21.25 9.961 1 96.75 65 VAL B N 1
ATOM 5171 C CA . VAL B 1 65 ? 15 -19.984 9.273 1 96.75 65 VAL B CA 1
ATOM 5172 C C . VAL B 1 65 ? 15.43 -18.828 10.172 1 96.75 65 VAL B C 1
ATOM 5174 O O . VAL B 1 65 ? 15.039 -18.766 11.344 1 96.75 65 VAL B O 1
ATOM 5177 N N . GLU B 1 66 ? 16.219 -17.922 9.641 1 94.62 66 GLU B N 1
ATOM 5178 C CA . GLU B 1 66 ? 16.688 -16.75 10.383 1 94.62 66 GLU B CA 1
ATOM 5179 C C . GLU B 1 66 ? 15.852 -15.523 10.047 1 94.62 66 GLU B C 1
ATOM 5181 O O . GLU B 1 66 ? 15.477 -14.758 10.938 1 94.62 66 GLU B O 1
ATOM 5186 N N . LEU B 1 67 ? 15.664 -15.242 8.781 1 94.56 67 LEU B N 1
ATOM 5187 C CA . LEU B 1 67 ? 14.875 -14.117 8.281 1 94.56 67 LEU B CA 1
ATOM 5188 C C . LEU B 1 67 ? 13.945 -14.562 7.16 1 94.56 67 LEU B C 1
ATOM 5190 O O . LEU B 1 67 ? 14.211 -15.555 6.48 1 94.56 67 LEU B O 1
ATOM 5194 N N . TRP B 1 68 ? 12.859 -13.891 6.996 1 96.44 68 TRP B N 1
ATOM 5195 C CA . TRP B 1 68 ? 11.945 -14.125 5.883 1 96.44 68 TRP B CA 1
ATOM 5196 C C . TRP B 1 68 ? 11.336 -12.82 5.395 1 96.44 68 TRP B C 1
ATOM 5198 O O . TRP B 1 68 ? 11.391 -11.805 6.086 1 96.44 68 TRP B O 1
ATOM 5208 N N . GLY B 1 69 ? 10.789 -12.812 4.203 1 94.88 69 GLY B N 1
ATOM 5209 C CA . GLY B 1 69 ? 10.234 -11.586 3.648 1 94.88 69 GLY B CA 1
ATOM 5210 C C . GLY B 1 69 ? 11.297 -10.586 3.232 1 94.88 69 GLY B C 1
ATOM 5211 O O . GLY B 1 69 ? 12.383 -10.969 2.793 1 94.88 69 GLY B O 1
ATOM 5212 N N . HIS B 1 70 ? 11.016 -9.359 3.318 1 90.75 70 HIS B N 1
ATOM 5213 C CA . HIS B 1 70 ? 11.891 -8.289 2.859 1 90.75 70 HIS B CA 1
ATOM 5214 C C . HIS B 1 70 ? 13.227 -8.32 3.592 1 90.75 70 HIS B C 1
ATOM 5216 O O . HIS B 1 70 ? 14.281 -8.117 2.979 1 90.75 70 HIS B O 1
ATOM 5222 N N . PRO B 1 71 ? 13.281 -8.57 4.902 1 89.69 71 PRO B N 1
ATOM 5223 C CA . PRO B 1 71 ? 14.562 -8.57 5.617 1 89.69 71 PRO B CA 1
ATOM 5224 C C . PRO B 1 71 ? 15.508 -9.656 5.125 1 89.69 71 PRO B C 1
ATOM 5226 O O . PRO B 1 71 ? 16.719 -9.586 5.375 1 89.69 71 PRO B O 1
ATOM 5229 N N . ALA B 1 72 ? 14.977 -10.672 4.48 1 93.94 72 ALA B N 1
ATOM 5230 C CA . ALA B 1 72 ? 15.805 -11.789 4.023 1 93.94 72 ALA B CA 1
ATOM 5231 C C . ALA B 1 72 ? 16.547 -11.43 2.74 1 93.94 72 ALA B C 1
ATOM 5233 O O . ALA B 1 72 ? 17.453 -12.148 2.322 1 93.94 72 ALA B O 1
ATOM 5234 N N . LEU B 1 73 ? 16.188 -10.312 2.133 1 91.38 73 LEU B N 1
ATOM 5235 C CA . LEU B 1 73 ? 16.891 -9.852 0.944 1 91.38 73 LEU B CA 1
ATOM 5236 C C . LEU B 1 73 ? 18.312 -9.43 1.291 1 91.38 73 LEU B C 1
ATOM 5238 O O . LEU B 1 73 ? 18.562 -8.875 2.365 1 91.38 73 LEU B O 1
ATOM 5242 N N . CYS B 1 74 ? 19.172 -9.688 0.351 1 87.88 74 CYS B N 1
ATOM 5243 C CA . CYS B 1 74 ? 20.547 -9.25 0.563 1 87.88 74 CYS B CA 1
ATOM 5244 C C . CYS B 1 74 ? 20.609 -7.727 0.659 1 87.88 74 CYS B C 1
ATOM 5246 O O . CYS B 1 74 ? 19.953 -7.02 -0.105 1 87.88 74 CYS B O 1
ATOM 5248 N N . LYS B 1 75 ? 21.375 -7.301 1.606 1 81.38 75 LYS B N 1
ATOM 5249 C CA . LYS B 1 75 ? 21.562 -5.867 1.804 1 81.38 75 LYS B CA 1
ATOM 5250 C C . LYS B 1 75 ? 22.781 -5.355 1.028 1 81.38 75 LYS B C 1
ATOM 5252 O O . LYS B 1 75 ? 23.484 -6.133 0.39 1 81.38 75 LYS B O 1
ATOM 5257 N N . LYS B 1 76 ? 22.922 -4.098 1.085 1 78.38 76 LYS B N 1
ATOM 5258 C CA . LYS B 1 76 ? 24.047 -3.471 0.389 1 78.38 76 LYS B CA 1
ATOM 5259 C C . LYS B 1 76 ? 25.375 -4.043 0.866 1 78.38 76 LYS B C 1
ATOM 5261 O O . LYS B 1 76 ? 25.594 -4.188 2.07 1 78.38 76 LYS B O 1
ATOM 5266 N N . PRO B 1 77 ? 26.188 -4.43 -0.123 1 77.12 77 PRO B N 1
ATOM 5267 C CA . PRO B 1 77 ? 27.484 -5 0.251 1 77.12 77 PRO B CA 1
ATOM 5268 C C . PRO B 1 77 ? 28.375 -4.016 1.023 1 77.12 77 PRO B C 1
ATOM 5270 O O . PRO B 1 77 ? 28.359 -2.816 0.735 1 77.12 77 PRO B O 1
ATOM 5273 N N . ASN B 1 78 ? 28.938 -4.594 2.111 1 67.81 78 ASN B N 1
ATOM 5274 C CA . ASN B 1 78 ? 29.906 -3.809 2.877 1 67.81 78 ASN B CA 1
ATOM 5275 C C . ASN B 1 78 ? 31.234 -3.678 2.139 1 67.81 78 ASN B C 1
ATOM 5277 O O . ASN B 1 78 ? 31.828 -4.684 1.756 1 67.81 78 ASN B O 1
ATOM 5281 N N . THR B 1 79 ? 31.656 -2.492 1.826 1 62.72 79 THR B N 1
ATOM 5282 C CA . THR B 1 79 ? 32.906 -2.314 1.094 1 62.72 79 THR B CA 1
ATOM 5283 C C . THR B 1 79 ? 34.094 -2.346 2.045 1 62.72 79 THR B C 1
ATOM 5285 O O . THR B 1 79 ? 35.25 -2.504 1.611 1 62.72 79 THR B O 1
ATOM 5288 N N . LYS B 1 80 ? 33.969 -2.215 3.357 1 59.56 80 LYS B N 1
ATOM 5289 C CA . LYS B 1 80 ? 35.125 -2.133 4.254 1 59.56 80 LYS B CA 1
ATOM 5290 C C . LYS B 1 80 ? 35.125 -3.297 5.242 1 59.56 80 LYS B C 1
ATOM 5292 O O . LYS B 1 80 ? 36.188 -3.695 5.727 1 59.56 80 LYS B O 1
ATOM 5297 N N . GLY B 1 81 ? 33.875 -3.713 5.645 1 59.72 81 GLY B N 1
ATOM 5298 C CA . GLY B 1 81 ? 33.844 -4.578 6.816 1 59.72 81 GLY B CA 1
ATOM 5299 C C . GLY B 1 81 ? 33.719 -6.047 6.469 1 59.72 81 GLY B C 1
ATOM 5300 O O . GLY B 1 81 ? 33.938 -6.441 5.316 1 59.72 81 GLY B O 1
ATOM 5301 N N . LYS B 1 82 ? 33.656 -6.93 7.582 1 55.38 82 LYS B N 1
ATOM 5302 C CA . LYS B 1 82 ? 33.469 -8.375 7.527 1 55.38 82 LYS B CA 1
ATOM 5303 C C . LYS B 1 82 ? 32.344 -8.75 6.57 1 55.38 82 LYS B C 1
ATOM 5305 O O . LYS B 1 82 ? 31.297 -8.094 6.555 1 55.38 82 LYS B O 1
ATOM 5310 N N . ASP B 1 83 ? 32.656 -9.602 5.602 1 56.81 83 ASP B N 1
ATOM 5311 C CA . ASP B 1 83 ? 31.734 -10.125 4.59 1 56.81 83 ASP B CA 1
ATOM 5312 C C . ASP B 1 83 ? 30.547 -10.828 5.238 1 56.81 83 ASP B C 1
ATOM 5314 O O . ASP B 1 83 ? 30.719 -11.812 5.965 1 56.81 83 ASP B O 1
ATOM 5318 N N . ASN B 1 84 ? 29.5 -10.078 5.48 1 61.16 84 ASN B N 1
ATOM 5319 C CA . ASN B 1 84 ? 28.328 -10.781 5.996 1 61.16 84 ASN B CA 1
ATOM 5320 C C . ASN B 1 84 ? 27.391 -11.227 4.871 1 61.16 84 ASN B C 1
ATOM 5322 O O . ASN B 1 84 ? 26.25 -10.781 4.793 1 61.16 84 ASN B O 1
ATOM 5326 N N . GLU B 1 85 ? 28.094 -12.047 4.062 1 69.5 85 GLU B N 1
ATOM 5327 C CA . GLU B 1 85 ? 27.266 -12.469 2.938 1 69.5 85 GLU B CA 1
ATOM 5328 C C . GLU B 1 85 ? 26.25 -13.523 3.371 1 69.5 85 GLU B C 1
ATOM 5330 O O . GLU B 1 85 ? 26.578 -14.461 4.09 1 69.5 85 GLU B O 1
ATOM 5335 N N . THR B 1 86 ? 25.047 -13.125 3.285 1 77.88 86 THR B N 1
ATOM 5336 C CA . THR B 1 86 ? 23.953 -14.062 3.48 1 77.88 86 THR B CA 1
ATOM 5337 C C . THR B 1 86 ? 23.438 -14.586 2.139 1 77.88 86 THR B C 1
ATOM 5339 O O . THR B 1 86 ? 23.656 -13.953 1.101 1 77.88 86 THR B O 1
ATOM 5342 N N . ARG B 1 87 ? 23.047 -15.867 2.115 1 88.81 87 ARG B N 1
ATOM 5343 C CA . ARG B 1 87 ? 22.484 -16.422 0.889 1 88.81 87 ARG B CA 1
ATOM 5344 C C . ARG B 1 87 ? 20.969 -16.484 0.96 1 88.81 87 ARG B C 1
ATOM 5346 O O . ARG B 1 87 ? 20.406 -17.406 1.568 1 88.81 87 ARG B O 1
ATOM 5353 N N . PRO B 1 88 ? 20.344 -15.539 0.367 1 94.94 88 PRO B N 1
ATOM 5354 C CA . PRO B 1 88 ? 18.891 -15.609 0.302 1 94.94 88 PRO B CA 1
ATOM 5355 C C . PRO B 1 88 ? 18.391 -16.781 -0.543 1 94.94 88 PRO B C 1
ATOM 5357 O O . PRO B 1 88 ? 19.016 -17.125 -1.548 1 94.94 88 PRO B O 1
ATOM 5360 N N . ILE B 1 89 ? 17.359 -17.453 -0.134 1 97.12 89 ILE B N 1
ATOM 5361 C CA . ILE B 1 89 ? 16.688 -18.516 -0.871 1 97.12 89 ILE B CA 1
ATOM 5362 C C . ILE B 1 89 ? 15.383 -17.984 -1.475 1 97.12 89 ILE B C 1
ATOM 5364 O O . ILE B 1 89 ? 14.469 -17.594 -0.747 1 97.12 89 ILE B O 1
ATOM 5368 N N . GLU B 1 90 ? 15.328 -17.922 -2.795 1 96.56 90 GLU B N 1
ATOM 5369 C CA . GLU B 1 90 ? 14.188 -17.312 -3.479 1 96.56 90 GLU B CA 1
ATOM 5370 C C . GLU B 1 90 ? 13.789 -18.125 -4.707 1 96.56 90 GLU B C 1
ATOM 5372 O O . GLU B 1 90 ? 14.461 -19.109 -5.055 1 96.56 90 GLU B O 1
ATOM 5377 N N . LEU B 1 91 ? 12.609 -17.906 -5.273 1 96.44 91 LEU B N 1
ATOM 5378 C CA . LEU B 1 91 ? 12.086 -18.469 -6.516 1 96.44 91 LEU B CA 1
ATOM 5379 C C . LEU B 1 91 ? 11.805 -19.969 -6.367 1 96.44 91 LEU B C 1
ATOM 5381 O O . LEU B 1 91 ? 11.695 -20.672 -7.367 1 96.44 91 LEU B O 1
ATOM 5385 N N . PHE B 1 92 ? 11.672 -20.406 -5.168 1 97.5 92 PHE B N 1
ATOM 5386 C CA . PHE B 1 92 ? 11.508 -21.828 -4.926 1 97.5 92 PHE B CA 1
ATOM 5387 C C . PHE B 1 92 ? 10.125 -22.297 -5.344 1 97.5 92 PHE B C 1
ATOM 5389 O O . PHE B 1 92 ? 9.891 -23.5 -5.508 1 97.5 92 PHE B O 1
ATOM 5396 N N . LYS B 1 93 ? 9.164 -21.391 -5.527 1 96.56 93 LYS B N 1
ATOM 5397 C CA . LYS B 1 93 ? 7.84 -21.766 -6.02 1 96.56 93 LYS B CA 1
ATOM 5398 C C . LYS B 1 93 ? 7.918 -22.328 -7.438 1 96.56 93 LYS B C 1
ATOM 5400 O O . LYS B 1 93 ? 7.027 -23.062 -7.871 1 96.56 93 LYS B O 1
ATOM 5405 N N . LEU B 1 94 ? 8.953 -22.016 -8.164 1 95.94 94 LEU B N 1
ATOM 5406 C CA . LEU B 1 94 ? 9.117 -22.438 -9.547 1 95.94 94 LEU B CA 1
ATOM 5407 C C . LEU B 1 94 ? 9.336 -23.953 -9.633 1 95.94 94 LEU B C 1
ATOM 5409 O O . LEU B 1 94 ? 9.258 -24.531 -10.719 1 95.94 94 LEU B O 1
ATOM 5413 N N . TYR B 1 95 ? 9.578 -24.578 -8.523 1 95.56 95 TYR B N 1
ATOM 5414 C CA . TYR B 1 95 ? 9.711 -26.031 -8.5 1 95.56 95 TYR B CA 1
ATOM 5415 C C . TYR B 1 95 ? 8.359 -26.703 -8.703 1 95.56 95 TYR B C 1
ATOM 5417 O O . TYR B 1 95 ? 8.297 -27.891 -9 1 95.56 95 TYR B O 1
ATOM 5425 N N . LEU B 1 96 ? 7.305 -25.938 -8.453 1 94.12 96 LEU B N 1
ATOM 5426 C CA . LEU B 1 96 ? 5.961 -26.438 -8.695 1 94.12 96 LEU B CA 1
ATOM 5427 C C . LEU B 1 96 ? 5.512 -26.141 -10.117 1 94.12 96 LEU B C 1
ATOM 5429 O O . LEU B 1 96 ? 6.008 -25.188 -10.742 1 94.12 96 LEU B O 1
ATOM 5433 N N . GLY B 1 97 ? 4.641 -26.969 -10.555 1 89.06 97 GLY B N 1
ATOM 5434 C CA . GLY B 1 97 ? 4.191 -26.828 -11.93 1 89.06 97 GLY B CA 1
ATOM 5435 C C . GLY B 1 97 ? 5.145 -27.438 -12.938 1 89.06 97 GLY B C 1
ATOM 5436 O O . GLY B 1 97 ? 5.941 -28.312 -12.594 1 89.06 97 GLY B O 1
ATOM 5437 N N . ASN B 1 98 ? 5.035 -27.078 -14.195 1 86 98 ASN B N 1
ATOM 5438 C CA . ASN B 1 98 ? 5.852 -27.672 -15.258 1 86 98 ASN B CA 1
ATOM 5439 C C . ASN B 1 98 ? 6.922 -26.703 -15.742 1 86 98 ASN B C 1
ATOM 5441 O O . ASN B 1 98 ? 7.176 -26.609 -16.953 1 86 98 ASN B O 1
ATOM 5445 N N . CYS B 1 99 ? 7.441 -25.984 -14.742 1 89.81 99 CYS B N 1
ATOM 5446 C CA . CYS B 1 99 ? 8.523 -25.078 -15.102 1 89.81 99 CYS B CA 1
ATOM 5447 C C . CYS B 1 99 ? 9.773 -25.844 -15.508 1 89.81 99 CYS B C 1
ATOM 5449 O O . CYS B 1 99 ? 10.109 -26.859 -14.891 1 89.81 99 CYS B O 1
ATOM 5451 N N . LEU B 1 100 ? 10.469 -25.312 -16.484 1 91.06 100 LEU B N 1
ATOM 5452 C CA . LEU B 1 100 ? 11.688 -25.969 -16.953 1 91.06 100 LEU B CA 1
ATOM 5453 C C . LEU B 1 100 ? 12.773 -25.938 -15.891 1 91.06 100 LEU B C 1
ATOM 5455 O O . LEU B 1 100 ? 12.914 -24.938 -15.172 1 91.06 100 LEU B O 1
ATOM 5459 N N . ASP B 1 101 ? 13.562 -26.906 -15.883 1 91.81 101 ASP B N 1
ATOM 5460 C CA . ASP B 1 101 ? 14.594 -27.062 -14.859 1 91.81 101 ASP B CA 1
ATOM 5461 C C . ASP B 1 101 ? 15.586 -25.906 -14.914 1 91.81 101 ASP B C 1
ATOM 5463 O O . ASP B 1 101 ? 16.062 -25.438 -13.875 1 91.81 101 ASP B O 1
ATOM 5467 N N . LYS B 1 102 ? 15.859 -25.469 -16.078 1 89.56 102 LYS B N 1
ATOM 5468 C CA . LYS B 1 102 ? 16.859 -24.422 -16.25 1 89.56 102 LYS B CA 1
ATOM 5469 C C . LYS B 1 102 ? 16.422 -23.125 -15.57 1 89.56 102 LYS B C 1
ATOM 5471 O O . LYS B 1 102 ? 17.234 -22.234 -15.328 1 89.56 102 LYS B O 1
ATOM 5476 N N . HIS B 1 103 ? 15.156 -22.969 -15.328 1 90.5 103 HIS B N 1
ATOM 5477 C CA . HIS B 1 103 ? 14.641 -21.75 -14.727 1 90.5 103 HIS B CA 1
ATOM 5478 C C . HIS B 1 103 ? 14.516 -21.891 -13.211 1 90.5 103 HIS B C 1
ATOM 5480 O O . HIS B 1 103 ? 14.273 -20.906 -12.516 1 90.5 103 HIS B O 1
ATOM 5486 N N . LYS B 1 104 ? 14.711 -23.078 -12.711 1 92.56 104 LYS B N 1
ATOM 5487 C CA . LYS B 1 104 ? 14.602 -23.328 -11.273 1 92.56 104 LYS B CA 1
ATOM 5488 C C . LYS B 1 104 ? 15.867 -22.906 -10.539 1 92.56 104 LYS B C 1
ATOM 5490 O O . LYS B 1 104 ? 16.984 -23.094 -11.047 1 92.56 104 LYS B O 1
ATOM 5495 N N . PRO B 1 105 ? 15.688 -22.266 -9.398 1 91.5 105 PRO B N 1
ATOM 5496 C CA . PRO B 1 105 ? 16.875 -21.891 -8.633 1 91.5 105 PRO B CA 1
ATOM 5497 C C . PRO B 1 105 ? 17.609 -23.109 -8.055 1 91.5 105 PRO B C 1
ATOM 5499 O O . PRO B 1 105 ? 17 -24.141 -7.809 1 91.5 105 PRO B O 1
ATOM 5502 N N . VAL B 1 106 ? 18.875 -22.938 -7.84 1 89.31 106 VAL B N 1
ATOM 5503 C CA . VAL B 1 106 ? 19.641 -23.984 -7.152 1 89.31 106 VAL B CA 1
ATOM 5504 C C . VAL B 1 106 ? 19.453 -23.844 -5.645 1 89.31 106 VAL B C 1
ATOM 5506 O O . VAL B 1 106 ? 19.688 -22.781 -5.074 1 89.31 106 VAL B O 1
ATOM 5509 N N . LEU B 1 107 ? 19 -24.891 -5.027 1 93.69 107 LEU B N 1
ATOM 5510 C CA . LEU B 1 107 ? 18.844 -24.906 -3.578 1 93.69 107 LEU B CA 1
ATOM 5511 C C . LEU B 1 107 ? 20.047 -25.562 -2.906 1 93.69 107 LEU B C 1
ATOM 5513 O O . LEU B 1 107 ? 20.469 -26.641 -3.322 1 93.69 107 LEU B O 1
ATOM 5517 N N . PRO B 1 108 ? 20.594 -24.906 -1.941 1 91.94 108 PRO B N 1
ATOM 5518 C CA . PRO B 1 108 ? 21.719 -25.531 -1.229 1 91.94 108 PRO B CA 1
ATOM 5519 C C . PRO B 1 108 ? 21.297 -26.797 -0.478 1 91.94 108 PRO B C 1
ATOM 5521 O O . PRO B 1 108 ? 20.203 -26.844 0.084 1 91.94 108 PRO B O 1
ATOM 5524 N N . GLU B 1 109 ? 22.219 -27.781 -0.547 1 90.38 109 GLU B N 1
ATOM 5525 C CA . GLU B 1 109 ? 21.969 -28.969 0.272 1 90.38 109 GLU B CA 1
ATOM 5526 C C . GLU B 1 109 ? 21.984 -28.625 1.759 1 90.38 109 GLU B C 1
ATOM 5528 O O . GLU B 1 109 ? 22.812 -27.828 2.209 1 90.38 109 GLU B O 1
ATOM 5533 N N . PRO B 1 110 ? 21.125 -29.109 2.455 1 94 110 PRO B N 1
ATOM 5534 C CA . PRO B 1 110 ? 20.172 -30.219 2.234 1 94 110 PRO B CA 1
ATOM 5535 C C . PRO B 1 110 ? 18.766 -29.734 1.888 1 94 110 PRO B C 1
ATOM 5537 O O . PRO B 1 110 ? 17.797 -30.469 2.039 1 94 110 PRO B O 1
ATOM 5540 N N . LEU B 1 111 ? 18.641 -28.5 1.551 1 95.06 111 LEU B N 1
ATOM 5541 C CA . LEU B 1 111 ? 17.328 -27.922 1.299 1 95.06 111 LEU B CA 1
ATOM 5542 C C . LEU B 1 111 ? 16.672 -28.578 0.095 1 95.06 111 LEU B C 1
ATOM 5544 O O . LEU B 1 111 ? 17.328 -28.891 -0.896 1 95.06 111 LEU B O 1
ATOM 5548 N N . ASN B 1 112 ? 15.406 -28.875 0.226 1 96 112 ASN B N 1
ATOM 5549 C CA . ASN B 1 112 ? 14.562 -29.203 -0.92 1 96 112 ASN B CA 1
ATOM 5550 C C . ASN B 1 112 ? 13.367 -28.266 -1.016 1 96 112 ASN B C 1
ATOM 5552 O O . ASN B 1 112 ? 13.055 -27.547 -0.059 1 96 112 ASN B O 1
ATOM 5556 N N . TYR B 1 113 ? 12.758 -28.312 -2.146 1 96.69 113 TYR B N 1
ATOM 5557 C CA . TYR B 1 113 ? 11.75 -27.281 -2.408 1 96.69 113 TYR B CA 1
ATOM 5558 C C . TYR B 1 113 ? 10.562 -27.438 -1.469 1 96.69 113 TYR B C 1
ATOM 5560 O O . TYR B 1 113 ? 9.953 -26.438 -1.062 1 96.69 113 TYR B O 1
ATOM 5568 N N . LYS B 1 114 ? 10.133 -28.641 -1.037 1 97.38 114 LYS B N 1
ATOM 5569 C CA . LYS B 1 114 ? 9.016 -28.844 -0.12 1 97.38 114 LYS B CA 1
ATOM 5570 C C . LYS B 1 114 ? 9.312 -28.234 1.248 1 97.38 114 LYS B C 1
ATOM 5572 O O . LYS B 1 114 ? 8.453 -27.594 1.846 1 97.38 114 LYS B O 1
ATOM 5577 N N . LYS B 1 115 ? 10.555 -28.484 1.674 1 97.94 115 LYS B N 1
ATOM 5578 C CA . LYS B 1 115 ? 10.961 -27.922 2.953 1 97.94 115 LYS B CA 1
ATOM 5579 C C . LYS B 1 115 ? 10.93 -26.391 2.906 1 97.94 115 LYS B C 1
ATOM 5581 O O . LYS B 1 115 ? 10.438 -25.75 3.836 1 97.94 115 LYS B O 1
ATOM 5586 N N . VAL B 1 116 ? 11.523 -25.828 1.86 1 98.38 116 VAL B N 1
ATOM 5587 C CA . VAL B 1 116 ? 11.625 -24.375 1.735 1 98.38 116 VAL B CA 1
ATOM 5588 C C . VAL B 1 116 ? 10.234 -23.766 1.663 1 98.38 116 VAL B C 1
ATOM 5590 O O . VAL B 1 116 ? 9.953 -22.75 2.318 1 98.38 116 VAL B O 1
ATOM 5593 N N . ILE B 1 117 ? 9.312 -24.359 0.862 1 98.56 117 ILE B N 1
ATOM 5594 C CA . ILE B 1 117 ? 7.941 -23.875 0.749 1 98.56 117 ILE B CA 1
ATOM 5595 C C . ILE B 1 117 ? 7.254 -23.953 2.109 1 98.56 117 ILE B C 1
ATOM 5597 O O . ILE B 1 117 ? 6.609 -23 2.543 1 98.56 117 ILE B O 1
ATOM 5601 N N . THR B 1 118 ? 7.43 -25.078 2.789 1 98.69 118 THR B N 1
ATOM 5602 C CA . THR B 1 118 ? 6.832 -25.281 4.105 1 98.69 118 THR B CA 1
ATOM 5603 C C . THR B 1 118 ? 7.336 -24.219 5.094 1 98.69 118 THR B C 1
ATOM 5605 O O . THR B 1 118 ? 6.551 -23.656 5.859 1 98.69 118 THR B O 1
ATOM 5608 N N . ASP B 1 119 ? 8.656 -24.031 5.078 1 98.69 119 ASP B N 1
ATOM 5609 C CA . ASP B 1 119 ? 9.258 -23.078 6 1 98.69 119 ASP B CA 1
ATOM 5610 C C . ASP B 1 119 ? 8.711 -21.672 5.766 1 98.69 119 ASP B C 1
ATOM 5612 O O . ASP B 1 119 ? 8.438 -20.938 6.719 1 98.69 119 ASP B O 1
ATOM 5616 N N . TYR B 1 120 ? 8.586 -21.25 4.527 1 98.69 120 TYR B N 1
ATOM 5617 C CA . TYR B 1 120 ? 8.031 -19.922 4.238 1 98.69 120 TYR B CA 1
ATOM 5618 C C . TYR B 1 120 ? 6.586 -19.828 4.703 1 98.69 120 TYR B C 1
ATOM 5620 O O . TYR B 1 120 ? 6.191 -18.844 5.328 1 98.69 120 TYR B O 1
ATOM 5628 N N . LEU B 1 121 ? 5.777 -20.875 4.387 1 98.75 121 LEU B N 1
ATOM 5629 C CA . LEU B 1 121 ? 4.375 -20.906 4.777 1 98.75 121 LEU B CA 1
ATOM 5630 C C . LEU B 1 121 ? 4.234 -20.922 6.297 1 98.75 121 LEU B C 1
ATOM 5632 O O . LEU B 1 121 ? 3.273 -20.359 6.836 1 98.75 121 LEU B O 1
ATOM 5636 N N . HIS B 1 122 ? 5.18 -21.531 6.945 1 98.69 122 HIS B N 1
ATOM 5637 C CA . HIS B 1 122 ? 5.18 -21.516 8.406 1 98.69 122 HIS B CA 1
ATOM 5638 C C . HIS B 1 122 ? 5.352 -20.094 8.945 1 98.69 122 HIS B C 1
ATOM 5640 O O . HIS B 1 122 ? 4.617 -19.688 9.844 1 98.69 122 HIS B O 1
ATOM 5646 N N . GLU B 1 123 ? 6.293 -19.344 8.375 1 98.38 123 GLU B N 1
ATOM 5647 C CA . GLU B 1 123 ? 6.559 -17.984 8.836 1 98.38 123 GLU B CA 1
ATOM 5648 C C . GLU B 1 123 ? 5.379 -17.062 8.547 1 98.38 123 GLU B C 1
ATOM 5650 O O . GLU B 1 123 ? 4.922 -16.328 9.43 1 98.38 123 GLU B O 1
ATOM 5655 N N . ILE B 1 124 ? 4.879 -17.078 7.363 1 98.06 124 ILE B N 1
ATOM 5656 C CA . ILE B 1 124 ? 3.756 -16.219 7.035 1 98.06 124 ILE B CA 1
ATOM 5657 C C . ILE B 1 124 ? 2.512 -16.656 7.801 1 98.06 124 ILE B C 1
ATOM 5659 O O . ILE B 1 124 ? 1.68 -15.836 8.188 1 98.06 124 ILE B O 1
ATOM 5663 N N . GLY B 1 125 ? 2.391 -17.984 8 1 98.31 125 GLY B N 1
ATOM 5664 C CA . GLY B 1 125 ? 1.297 -18.516 8.797 1 98.31 125 GLY B CA 1
ATOM 5665 C C . GLY B 1 125 ? 1.29 -18 10.227 1 98.31 125 GLY B C 1
ATOM 5666 O O . GLY B 1 125 ? 0.23 -17.703 10.781 1 98.31 125 GLY B O 1
ATOM 5667 N N . LYS B 1 126 ? 2.459 -17.938 10.805 1 97.56 126 LYS B N 1
ATOM 5668 C CA . LYS B 1 126 ? 2.58 -17.359 12.141 1 97.56 126 LYS B CA 1
ATOM 5669 C C . LYS B 1 126 ? 2.047 -15.922 12.164 1 97.56 126 LYS B C 1
ATOM 5671 O O . LYS B 1 126 ? 1.312 -15.547 13.078 1 97.56 126 LYS B O 1
ATOM 5676 N N . LEU B 1 127 ? 2.42 -15.172 11.188 1 96.31 127 LEU B N 1
ATOM 5677 C CA . LEU B 1 127 ? 1.962 -13.789 11.109 1 96.31 127 LEU B CA 1
ATOM 5678 C C . LEU B 1 127 ? 0.451 -13.727 10.906 1 96.31 127 LEU B C 1
ATOM 5680 O O . LEU B 1 127 ? -0.223 -12.875 11.5 1 96.31 127 LEU B O 1
ATOM 5684 N N . ILE B 1 128 ? -0.093 -14.555 10.047 1 97.81 128 ILE B N 1
ATOM 5685 C CA . ILE B 1 128 ? -1.531 -14.617 9.812 1 97.81 128 ILE B CA 1
ATOM 5686 C C . ILE B 1 128 ? -2.262 -14.859 11.125 1 97.81 128 ILE B C 1
ATOM 5688 O O . ILE B 1 128 ? -3.219 -14.156 11.453 1 97.81 128 ILE B O 1
ATOM 5692 N N . LYS B 1 129 ? -1.807 -15.812 11.836 1 96.81 129 LYS B N 1
ATOM 5693 C CA . LYS B 1 129 ? -2.438 -16.172 13.102 1 96.81 129 LYS B CA 1
ATOM 5694 C C . LYS B 1 129 ? -2.391 -15 14.086 1 96.81 129 LYS B C 1
ATOM 5696 O O . LYS B 1 129 ? -3.389 -14.695 14.742 1 96.81 129 LYS B O 1
ATOM 5701 N N . GLU B 1 130 ? -1.246 -14.359 14.164 1 92.88 130 GLU B N 1
ATOM 5702 C CA . GLU B 1 130 ? -1.096 -13.211 15.039 1 92.88 130 GLU B CA 1
ATOM 5703 C C . GLU B 1 130 ? -2.025 -12.07 14.625 1 92.88 130 GLU B C 1
ATOM 5705 O O . GLU B 1 130 ? -2.641 -11.422 15.477 1 92.88 130 GLU B O 1
ATOM 5710 N N . THR B 1 131 ? -2.102 -11.82 13.359 1 91.56 131 THR B N 1
ATOM 5711 C CA . THR B 1 131 ? -2.93 -10.742 12.828 1 91.56 131 THR B CA 1
ATOM 5712 C C . THR B 1 131 ? -4.406 -11 13.125 1 91.56 131 THR B C 1
ATOM 5714 O O . THR B 1 131 ? -5.109 -10.117 13.617 1 91.56 131 THR B O 1
ATOM 5717 N N . VAL B 1 132 ? -4.891 -12.195 12.844 1 92.38 132 VAL B N 1
ATOM 5718 C CA . VAL B 1 132 ? -6.289 -12.555 13.07 1 92.38 132 VAL B CA 1
ATOM 5719 C C . VAL B 1 132 ? -6.633 -12.398 14.547 1 92.38 132 VAL B C 1
ATOM 5721 O O . VAL B 1 132 ? -7.676 -11.844 14.898 1 92.38 132 VAL B O 1
ATOM 5724 N N . LYS B 1 133 ? -5.746 -12.789 15.391 1 87.12 133 LYS B N 1
ATOM 5725 C CA . LYS B 1 133 ? -5.957 -12.703 16.828 1 87.12 133 LYS B CA 1
ATOM 5726 C C . LYS B 1 133 ? -6 -11.25 17.297 1 87.12 133 LYS B C 1
ATOM 5728 O O . LYS B 1 133 ? -6.738 -10.914 18.234 1 87.12 133 LYS B O 1
ATOM 5733 N N . SER B 1 134 ? -5.18 -10.484 16.672 1 82.44 134 SER B N 1
ATOM 5734 C CA . SER B 1 134 ? -5.105 -9.078 17.078 1 82.44 134 SER B CA 1
ATOM 5735 C C . SER B 1 134 ? -6.387 -8.336 16.719 1 82.44 134 SER B C 1
ATOM 5737 O O . SER B 1 134 ? -6.754 -7.363 17.391 1 82.44 134 SER B O 1
ATOM 5739 N N . TYR B 1 135 ? -7.086 -8.82 15.75 1 81.25 135 TYR B N 1
ATOM 5740 C CA . TYR B 1 135 ? -8.297 -8.141 15.305 1 81.25 135 TYR B CA 1
ATOM 5741 C C . TYR B 1 135 ? -9.523 -8.703 16 1 81.25 135 TYR B C 1
ATOM 5743 O O . TYR B 1 135 ? -10.484 -7.977 16.266 1 81.25 135 TYR B O 1
ATOM 5751 N N . TRP B 1 136 ? -9.484 -10.023 16.25 1 83.19 136 TRP B N 1
ATOM 5752 C CA . TRP B 1 136 ? -10.641 -10.688 16.828 1 83.19 136 TRP B CA 1
ATOM 5753 C C . TRP B 1 136 ? -10.234 -11.586 17.984 1 83.19 136 TRP B C 1
ATOM 5755 O O . TRP B 1 136 ? -9.758 -12.703 17.766 1 83.19 136 TRP B O 1
ATOM 5765 N N . ILE B 1 137 ? -10.523 -11.258 19.219 1 77.81 137 ILE B N 1
ATOM 5766 C CA . ILE B 1 137 ? -10.023 -11.891 20.422 1 77.81 137 ILE B CA 1
ATOM 5767 C C . ILE B 1 137 ? -10.68 -13.258 20.609 1 77.81 137 ILE B C 1
ATOM 5769 O O . ILE B 1 137 ? -10.102 -14.156 21.219 1 77.81 137 ILE B O 1
ATOM 5773 N N . HIS B 1 138 ? -11.852 -13.57 20.094 1 82.38 138 HIS B N 1
ATOM 5774 C CA . HIS B 1 138 ? -12.57 -14.812 20.359 1 82.38 138 HIS B CA 1
ATOM 5775 C C . HIS B 1 138 ? -12.438 -15.797 19.203 1 82.38 138 HIS B C 1
ATOM 5777 O O . HIS B 1 138 ? -13.125 -16.812 19.172 1 82.38 138 HIS B O 1
ATOM 5783 N N . ILE B 1 139 ? -11.531 -15.523 18.312 1 89.62 139 ILE B N 1
ATOM 5784 C CA . ILE B 1 139 ? -11.383 -16.375 17.141 1 89.62 139 ILE B CA 1
ATOM 5785 C C . ILE B 1 139 ? -10.227 -17.359 17.359 1 89.62 139 ILE B C 1
ATOM 5787 O O . ILE B 1 139 ? -9.117 -16.953 17.734 1 89.62 139 ILE B O 1
ATOM 5791 N N . LYS B 1 140 ? -10.539 -18.609 17.312 1 92.88 140 LYS B N 1
ATOM 5792 C CA . LYS B 1 140 ? -9.516 -19.641 17.266 1 92.88 140 LYS B CA 1
ATOM 5793 C C . LYS B 1 140 ? -9.18 -20.031 15.828 1 92.88 140 LYS B C 1
ATOM 5795 O O . LYS B 1 140 ? -10.039 -20.547 15.102 1 92.88 140 LYS B O 1
ATOM 5800 N N . PHE B 1 141 ? -7.977 -19.969 15.43 1 94.94 141 PHE B N 1
ATOM 5801 C CA . PHE B 1 141 ? -7.551 -20.062 14.039 1 94.94 141 PHE B CA 1
ATOM 5802 C C . PHE B 1 141 ? -7.938 -21.406 13.438 1 94.94 141 PHE B C 1
ATOM 5804 O O . PHE B 1 141 ? -8.602 -21.469 12.398 1 94.94 141 PHE B O 1
ATOM 5811 N N . MET B 1 142 ? -7.688 -22.562 14.164 1 94.12 142 MET B N 1
ATOM 5812 C CA . MET B 1 142 ? -7.883 -23.891 13.617 1 94.12 142 MET B CA 1
ATOM 5813 C C . MET B 1 142 ? -9.367 -24.266 13.594 1 94.12 142 MET B C 1
ATOM 5815 O O . MET B 1 142 ? -9.773 -25.156 12.852 1 94.12 142 MET B O 1
ATOM 5819 N N . GLU B 1 143 ? -10.172 -23.484 14.305 1 93.44 143 GLU B N 1
ATOM 5820 C CA . GLU B 1 143 ? -11.586 -23.828 14.438 1 93.44 143 GLU B CA 1
ATOM 5821 C C . GLU B 1 143 ? -12.469 -22.891 13.617 1 93.44 143 GLU B C 1
ATOM 5823 O O . GLU B 1 143 ? -13.453 -23.328 13.023 1 93.44 143 GLU B O 1
ATOM 5828 N N . ASN B 1 144 ? -12.055 -21.609 13.609 1 95.44 144 ASN B N 1
ATOM 5829 C CA . ASN B 1 144 ? -13 -20.609 13.148 1 95.44 144 ASN B CA 1
ATOM 5830 C C . ASN B 1 144 ? -12.562 -19.984 11.82 1 95.44 144 ASN B C 1
ATOM 5832 O O . ASN B 1 144 ? -13.281 -19.156 11.25 1 95.44 144 ASN B O 1
ATOM 5836 N N . VAL B 1 145 ? -11.398 -20.391 11.289 1 96.75 145 VAL B N 1
ATOM 5837 C CA . VAL B 1 145 ? -10.852 -19.719 10.109 1 96.75 145 VAL B CA 1
ATOM 5838 C C . VAL B 1 145 ? -10.906 -20.656 8.906 1 96.75 145 VAL B C 1
ATOM 5840 O O . VAL B 1 145 ? -10.523 -21.828 9 1 96.75 145 VAL B O 1
ATOM 5843 N N . LEU B 1 146 ? -11.453 -20.188 7.789 1 96.81 146 LEU B N 1
ATOM 5844 C CA . LEU B 1 146 ? -11.344 -20.812 6.48 1 96.81 146 LEU B CA 1
ATOM 5845 C C . LEU B 1 146 ? -10.211 -20.203 5.668 1 96.81 146 LEU B C 1
ATOM 5847 O O . LEU B 1 146 ? -10.219 -19 5.406 1 96.81 146 LEU B O 1
ATOM 5851 N N . LEU B 1 147 ? -9.258 -21.016 5.34 1 97.75 147 LEU B N 1
ATOM 5852 C CA . LEU B 1 147 ? -8.125 -20.562 4.551 1 97.75 147 LEU B CA 1
ATOM 5853 C C . LEU B 1 147 ? -8.344 -20.828 3.068 1 97.75 147 LEU B C 1
ATOM 5855 O O . LEU B 1 147 ? -8.586 -21.984 2.676 1 97.75 147 LEU B O 1
ATOM 5859 N N . ILE B 1 148 ? -8.32 -19.812 2.27 1 97.94 148 ILE B N 1
ATOM 5860 C CA . ILE B 1 148 ? -8.359 -19.953 0.817 1 97.94 148 ILE B CA 1
ATOM 5861 C C . ILE B 1 148 ? -6.957 -19.719 0.245 1 97.94 148 ILE B C 1
ATOM 5863 O O . ILE B 1 148 ? -6.445 -18.609 0.257 1 97.94 148 ILE B O 1
ATOM 5867 N N . ALA B 1 149 ? -6.344 -20.703 -0.258 1 98 149 ALA B N 1
ATOM 5868 C CA . ALA B 1 149 ? -5.039 -20.594 -0.908 1 98 149 ALA B CA 1
ATOM 5869 C C . ALA B 1 149 ? -5.188 -20.516 -2.424 1 98 149 ALA B C 1
ATOM 5871 O O . ALA B 1 149 ? -5.887 -21.328 -3.031 1 98 149 ALA B O 1
ATOM 5872 N N . THR B 1 150 ? -4.574 -19.547 -2.996 1 97.38 150 THR B N 1
ATOM 5873 C CA . THR B 1 150 ? -4.656 -19.406 -4.445 1 97.38 150 THR B CA 1
ATOM 5874 C C . THR B 1 150 ? -3.49 -20.125 -5.121 1 97.38 150 THR B C 1
ATOM 5876 O O . THR B 1 150 ? -2.377 -20.141 -4.598 1 97.38 150 THR B O 1
ATOM 5879 N N . VAL B 1 151 ? -3.793 -20.703 -6.238 1 95.12 151 VAL B N 1
ATOM 5880 C CA . VAL B 1 151 ? -2.775 -21.406 -7.016 1 95.12 151 VAL B CA 1
ATOM 5881 C C . VAL B 1 151 ? -2.863 -20.984 -8.477 1 95.12 151 VAL B C 1
ATOM 5883 O O . VAL B 1 151 ? -3.93 -20.594 -8.953 1 95.12 151 VAL B O 1
ATOM 5886 N N . PRO B 1 152 ? -1.727 -21.047 -9.203 1 93.19 152 PRO B N 1
ATOM 5887 C CA . PRO B 1 152 ? -1.777 -20.766 -10.641 1 93.19 152 PRO B CA 1
ATOM 5888 C C . PRO B 1 152 ? -2.75 -21.672 -11.391 1 93.19 152 PRO B C 1
ATOM 5890 O O . PRO B 1 152 ? -3 -22.797 -10.961 1 93.19 152 PRO B O 1
ATOM 5893 N N . ALA B 1 153 ? -3.242 -21.219 -12.531 1 88.69 153 ALA B N 1
ATOM 5894 C CA . ALA B 1 153 ? -4.199 -21.969 -13.344 1 88.69 153 ALA B CA 1
ATOM 5895 C C . ALA B 1 153 ? -3.584 -23.266 -13.875 1 88.69 153 ALA B C 1
ATOM 5897 O O . ALA B 1 153 ? -4.285 -24.25 -14.062 1 88.69 153 ALA B O 1
ATOM 5898 N N . GLU B 1 154 ? -2.355 -23.312 -13.992 1 83.25 154 GLU B N 1
ATOM 5899 C CA . GLU B 1 154 ? -1.688 -24.438 -14.656 1 83.25 154 GLU B CA 1
ATOM 5900 C C . GLU B 1 154 ? -1.341 -25.547 -13.664 1 83.25 154 GLU B C 1
ATOM 5902 O O . GLU B 1 154 ? -0.856 -26.609 -14.062 1 83.25 154 GLU B O 1
ATOM 5907 N N . TYR B 1 155 ? -1.542 -25.312 -12.414 1 89.12 155 TYR B N 1
ATOM 5908 C CA . TYR B 1 155 ? -1.17 -26.312 -11.43 1 89.12 155 TYR B CA 1
ATOM 5909 C C . TYR B 1 155 ? -2.002 -27.578 -11.602 1 89.12 155 TYR B C 1
ATOM 5911 O O . TYR B 1 155 ? -3.221 -27.516 -11.773 1 89.12 155 TYR B O 1
ATOM 5919 N N . SER B 1 156 ? -1.39 -28.688 -11.57 1 84 156 SER B N 1
ATOM 5920 C CA . SER B 1 156 ? -2.035 -30 -11.633 1 84 156 SER B CA 1
ATOM 5921 C C . SER B 1 156 ? -2.578 -30.406 -10.266 1 84 156 SER B C 1
ATOM 5923 O O . SER B 1 156 ? -2.361 -29.703 -9.273 1 84 156 SER B O 1
ATOM 5925 N N . GLU B 1 157 ? -3.236 -31.484 -10.266 1 84.38 157 GLU B N 1
ATOM 5926 C CA . GLU B 1 157 ? -3.713 -32.031 -9 1 84.38 157 GLU B CA 1
ATOM 5927 C C . GLU B 1 157 ? -2.549 -32.406 -8.078 1 84.38 157 GLU B C 1
ATOM 5929 O O . GLU B 1 157 ? -2.648 -32.25 -6.859 1 84.38 157 GLU B O 1
ATOM 5934 N N . SER B 1 158 ? -1.502 -32.844 -8.695 1 84.31 158 SER B N 1
ATOM 5935 C CA . SER B 1 158 ? -0.316 -33.188 -7.914 1 84.31 158 SER B CA 1
ATOM 5936 C C . SER B 1 158 ? 0.278 -31.938 -7.262 1 84.31 158 SER B C 1
ATOM 5938 O O . SER B 1 158 ? 0.714 -31.984 -6.109 1 84.31 158 SER B O 1
ATOM 5940 N N . ASP B 1 159 ? 0.386 -30.859 -8.031 1 91.25 159 ASP B N 1
ATOM 5941 C CA . ASP B 1 159 ? 0.902 -29.609 -7.488 1 91.25 159 ASP B CA 1
ATOM 5942 C C . ASP B 1 159 ? 0.057 -29.125 -6.312 1 91.25 159 ASP B C 1
ATOM 5944 O O . ASP B 1 159 ? 0.594 -28.672 -5.297 1 91.25 159 ASP B O 1
ATOM 5948 N N . LYS B 1 160 ? -1.214 -29.234 -6.441 1 91.81 160 LYS B N 1
ATOM 5949 C CA . LYS B 1 160 ? -2.119 -28.828 -5.371 1 91.81 160 LYS B CA 1
ATOM 5950 C C . LYS B 1 160 ? -1.944 -29.719 -4.141 1 91.81 160 LYS B C 1
ATOM 5952 O O . LYS B 1 160 ? -2.012 -29.234 -3.008 1 91.81 160 LYS B O 1
ATOM 5957 N N . ALA B 1 161 ? -1.777 -31 -4.398 1 90 161 ALA B N 1
ATOM 5958 C CA . ALA B 1 161 ? -1.549 -31.922 -3.293 1 90 161 ALA B CA 1
ATOM 5959 C C . ALA B 1 161 ? -0.283 -31.562 -2.523 1 90 161 ALA B C 1
ATOM 5961 O O . ALA B 1 161 ? -0.253 -31.641 -1.294 1 90 161 ALA B O 1
ATOM 5962 N N . ILE B 1 162 ? 0.742 -31.203 -3.26 1 94.38 162 ILE B N 1
ATOM 5963 C CA . ILE B 1 162 ? 1.991 -30.797 -2.627 1 94.38 162 ILE B CA 1
ATOM 5964 C C . ILE B 1 162 ? 1.764 -29.516 -1.81 1 94.38 162 ILE B C 1
ATOM 5966 O O . ILE B 1 162 ? 2.227 -29.422 -0.672 1 94.38 162 ILE B O 1
ATOM 5970 N N . MET B 1 163 ? 1.059 -28.609 -2.363 1 96.62 163 MET B N 1
ATOM 5971 C CA . MET B 1 163 ? 0.744 -27.375 -1.65 1 96.62 163 MET B CA 1
ATOM 5972 C C . MET B 1 163 ? -0.022 -27.672 -0.365 1 96.62 163 MET B C 1
ATOM 5974 O O . MET B 1 163 ? 0.261 -27.078 0.68 1 96.62 163 MET B O 1
ATOM 5978 N N . ARG B 1 164 ? -1.034 -28.531 -0.431 1 95.31 164 ARG B N 1
ATOM 5979 C CA . ARG B 1 164 ? -1.796 -28.922 0.752 1 95.31 164 ARG B CA 1
ATOM 5980 C C . ARG B 1 164 ? -0.888 -29.531 1.812 1 95.31 164 ARG B C 1
ATOM 5982 O O . ARG B 1 164 ? -1.006 -29.219 2.998 1 95.31 164 ARG B O 1
ATOM 5989 N N . GLU B 1 165 ? -0.027 -30.391 1.352 1 96.44 165 GLU B N 1
ATOM 5990 C CA . GLU B 1 165 ? 0.928 -31.016 2.264 1 96.44 165 GLU B CA 1
ATOM 5991 C C . GLU B 1 165 ? 1.794 -29.969 2.957 1 96.44 165 GLU B C 1
ATOM 5993 O O . GLU B 1 165 ? 1.988 -30.016 4.172 1 96.44 165 GLU B O 1
ATOM 5998 N N . CYS B 1 166 ? 2.316 -29.047 2.205 1 98.19 166 CYS B N 1
ATOM 5999 C CA . CYS B 1 166 ? 3.17 -28 2.756 1 98.19 166 CYS B CA 1
ATOM 6000 C C . CYS B 1 166 ? 2.396 -27.125 3.738 1 98.19 166 CYS B C 1
ATOM 6002 O O . CYS B 1 166 ? 2.92 -26.75 4.789 1 98.19 166 CYS B O 1
ATOM 6004 N N . ILE B 1 167 ? 1.164 -26.797 3.428 1 98.31 167 ILE B N 1
ATOM 6005 C CA . ILE B 1 167 ? 0.321 -25.969 4.281 1 98.31 167 ILE B CA 1
ATOM 6006 C C . ILE B 1 167 ? 0.033 -26.703 5.59 1 98.31 167 ILE B C 1
ATOM 6008 O O . ILE B 1 167 ? 0.064 -26.109 6.668 1 98.31 167 ILE B O 1
ATOM 6012 N N . PHE B 1 168 ? -0.226 -28.016 5.477 1 97.88 168 PHE B N 1
ATOM 6013 C CA . PHE B 1 168 ? -0.443 -28.844 6.652 1 97.88 168 PHE B CA 1
ATOM 6014 C C . PHE B 1 168 ? 0.802 -28.875 7.531 1 97.88 168 PHE B C 1
ATOM 6016 O O . PHE B 1 168 ? 0.725 -28.625 8.734 1 97.88 168 PHE B O 1
ATOM 6023 N N . ASN B 1 169 ? 1.897 -29.141 6.891 1 98.06 169 ASN B N 1
ATOM 6024 C CA . ASN B 1 169 ? 3.158 -29.234 7.617 1 98.06 169 ASN B CA 1
ATOM 6025 C C . ASN B 1 169 ? 3.541 -27.891 8.234 1 98.06 169 ASN B C 1
ATOM 6027 O O . ASN B 1 169 ? 4.285 -27.844 9.219 1 98.06 169 ASN B O 1
ATOM 6031 N N . ALA B 1 170 ? 3.102 -26.828 7.66 1 98.44 170 ALA B N 1
ATOM 6032 C CA . ALA B 1 170 ? 3.379 -25.484 8.164 1 98.44 170 ALA B CA 1
ATOM 6033 C C . ALA B 1 170 ? 2.482 -25.141 9.352 1 98.44 170 ALA B C 1
ATOM 6035 O O . ALA B 1 170 ? 2.643 -24.094 9.977 1 98.44 170 ALA B O 1
ATOM 6036 N N . GLY B 1 171 ? 1.481 -25.969 9.625 1 97.56 171 GLY B N 1
ATOM 6037 C CA . GLY B 1 171 ? 0.617 -25.766 10.773 1 97.56 171 GLY B CA 1
ATOM 6038 C C . GLY B 1 171 ? -0.548 -24.844 10.5 1 97.56 171 GLY B C 1
ATOM 6039 O O . GLY B 1 171 ? -1.049 -24.172 11.406 1 97.56 171 GLY B O 1
ATOM 6040 N N . LEU B 1 172 ? -1.004 -24.75 9.266 1 97.88 172 LEU B 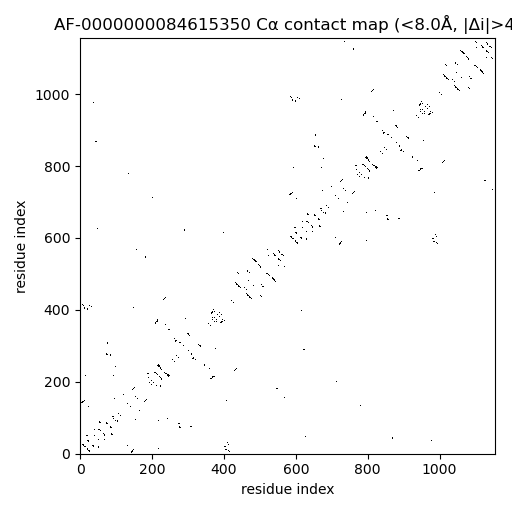N 1
ATOM 6041 C CA . LEU B 1 172 ? -2.072 -23.828 8.922 1 97.88 172 LEU B CA 1
ATOM 6042 C C . LEU B 1 172 ? -3.418 -24.531 8.859 1 97.88 172 LEU B C 1
ATOM 6044 O O . LEU B 1 172 ? -4.469 -23.891 8.805 1 97.88 172 LEU B O 1
ATOM 6048 N N . ILE B 1 173 ? -3.391 -25.828 8.875 1 96.06 173 ILE B N 1
ATOM 6049 C CA . ILE B 1 173 ? -4.598 -26.641 9.016 1 96.06 173 ILE B CA 1
ATOM 6050 C C . ILE B 1 173 ? -4.328 -27.797 9.969 1 96.06 173 ILE B C 1
ATOM 6052 O O . ILE B 1 173 ? -3.186 -28.234 10.109 1 96.06 173 ILE B O 1
ATOM 6056 N N . GLY B 1 174 ? -5.41 -28.281 10.609 1 92.12 174 GLY B N 1
ATOM 6057 C CA . GLY B 1 174 ? -5.258 -29.266 11.664 1 92.12 174 GLY B CA 1
ATOM 6058 C C . GLY B 1 174 ? -5.16 -30.688 11.133 1 92.12 174 GLY B C 1
ATOM 6059 O O . GLY B 1 174 ? -4.648 -31.578 11.82 1 92.12 174 GLY B O 1
ATOM 6060 N N . ASP B 1 175 ? -5.676 -30.844 9.961 1 91.5 175 ASP B N 1
ATOM 6061 C CA . ASP B 1 175 ? -5.719 -32.156 9.305 1 91.5 175 ASP B CA 1
ATOM 6062 C C . ASP B 1 175 ? -5.445 -32 7.805 1 91.5 175 ASP B C 1
ATOM 6064 O O . ASP B 1 175 ? -5.906 -31.062 7.168 1 91.5 175 ASP B O 1
ATOM 6068 N N . ILE B 1 176 ? -4.66 -33 7.301 1 91.12 176 ILE B N 1
ATOM 6069 C CA . ILE B 1 176 ? -4.258 -32.906 5.902 1 91.12 176 ILE B CA 1
ATOM 6070 C C . ILE B 1 176 ? -5.492 -32.875 5.008 1 91.12 176 ILE B C 1
ATOM 6072 O O . ILE B 1 176 ? -5.449 -32.344 3.9 1 91.12 176 ILE B O 1
ATOM 6076 N N . HIS B 1 177 ? -6.613 -33.438 5.477 1 86.5 177 HIS B N 1
ATOM 6077 C CA . HIS B 1 177 ? -7.824 -33.469 4.668 1 86.5 177 HIS B CA 1
ATOM 6078 C C . HIS B 1 177 ? -8.852 -32.438 5.145 1 86.5 177 HIS B C 1
ATOM 6080 O O . HIS B 1 177 ? -10.031 -32.531 4.805 1 86.5 177 HIS B O 1
ATOM 6086 N N . SER B 1 178 ? -8.367 -31.516 5.891 1 89.62 178 SER B N 1
ATOM 6087 C CA . SER B 1 178 ? -9.273 -30.516 6.461 1 89.62 178 SER B CA 1
ATOM 6088 C C . SER B 1 178 ? -10.008 -29.75 5.367 1 89.62 178 SER B C 1
ATOM 6090 O O . SER B 1 178 ? -9.414 -29.375 4.352 1 89.62 178 SER B O 1
ATOM 6092 N N . GLU B 1 179 ? -11.289 -29.484 5.566 1 87.75 179 GLU B N 1
ATOM 6093 C CA . GLU B 1 179 ? -12.086 -28.688 4.641 1 87.75 179 GLU B CA 1
ATOM 6094 C C . GLU B 1 179 ? -11.945 -27.188 4.938 1 87.75 179 GLU B C 1
ATOM 6096 O O . GLU B 1 179 ? -12.484 -26.359 4.207 1 87.75 179 GLU B O 1
ATOM 6101 N N . LYS B 1 180 ? -11.188 -26.922 5.926 1 93.81 180 LYS B N 1
ATOM 6102 C CA . LYS B 1 180 ? -10.945 -25.531 6.27 1 93.81 180 LYS B CA 1
ATOM 6103 C C . LYS B 1 180 ? -9.875 -24.922 5.367 1 93.81 180 LYS B C 1
ATOM 6105 O O . LYS B 1 180 ? -9.562 -23.734 5.484 1 93.81 180 LYS B O 1
ATOM 6110 N N . LEU B 1 181 ? -9.328 -25.75 4.543 1 95.5 181 LEU B N 1
ATOM 6111 C CA . LEU B 1 181 ? -8.508 -25.281 3.426 1 95.5 181 LEU B CA 1
ATOM 6112 C C . LEU B 1 181 ? -9.234 -25.5 2.102 1 95.5 181 LEU B C 1
ATOM 6114 O O . LEU B 1 181 ? -9.719 -26.594 1.821 1 95.5 181 LEU B O 1
ATOM 6118 N N . GLN B 1 182 ? -9.359 -24.453 1.358 1 93.88 182 GLN B N 1
ATOM 6119 C CA . GLN B 1 182 ? -9.883 -24.531 -0.002 1 93.88 182 GLN B CA 1
ATOM 6120 C C . GLN B 1 182 ? -8.961 -23.812 -0.982 1 93.88 182 GLN B C 1
ATOM 6122 O O . GLN B 1 182 ? -8.25 -22.875 -0.602 1 93.88 182 GLN B O 1
ATOM 6127 N N . PHE B 1 183 ? -8.992 -24.25 -2.201 1 95 183 PHE B N 1
ATOM 6128 C CA . PHE B 1 183 ? -8.18 -23.625 -3.244 1 95 183 PHE B CA 1
ATOM 6129 C C . PHE B 1 183 ? -9.055 -22.891 -4.242 1 95 183 PHE B C 1
ATOM 6131 O O . PHE B 1 183 ? -10.227 -23.219 -4.422 1 95 183 PHE B O 1
ATOM 6138 N N . THR B 1 184 ? -8.578 -21.906 -4.812 1 94.94 184 THR B N 1
ATOM 6139 C CA . THR B 1 184 ? -9.047 -21.281 -6.043 1 94.94 184 THR B CA 1
ATOM 6140 C C . THR B 1 184 ? -7.867 -20.859 -6.918 1 94.94 184 THR B C 1
ATOM 6142 O O . THR B 1 184 ? -6.719 -20.891 -6.473 1 94.94 184 THR B O 1
ATOM 6145 N N . THR B 1 185 ? -8.109 -20.641 -8.188 1 95.06 185 THR B N 1
ATOM 6146 C CA . THR B 1 185 ? -6.992 -20.234 -9.039 1 95.06 185 THR B CA 1
ATOM 6147 C C . THR B 1 185 ? -6.738 -18.734 -8.922 1 95.06 185 THR B C 1
ATOM 6149 O O . THR B 1 185 ? -7.664 -17.969 -8.688 1 95.06 185 THR B O 1
ATOM 6152 N N . GLU B 1 186 ? -5.5 -18.359 -9.086 1 96.25 186 GLU B N 1
ATOM 6153 C CA . GLU B 1 186 ? -5.102 -16.953 -8.992 1 96.25 186 GLU B CA 1
ATOM 6154 C C . GLU B 1 186 ? -5.91 -16.078 -9.945 1 96.25 186 GLU B C 1
ATOM 6156 O O . GLU B 1 186 ? -6.504 -15.078 -9.531 1 96.25 186 GLU B O 1
ATOM 6161 N N . PRO B 1 187 ? -6.094 -16.453 -11.242 1 94.81 187 PRO B N 1
ATOM 6162 C CA . PRO B 1 187 ? -6.863 -15.555 -12.117 1 94.81 187 PRO B CA 1
ATOM 6163 C C . PRO B 1 187 ? -8.352 -15.539 -11.781 1 94.81 187 PRO B C 1
ATOM 6165 O O . PRO B 1 187 ? -9.031 -14.531 -12 1 94.81 187 PRO B O 1
ATOM 6168 N N . GLU B 1 188 ? -8.906 -16.641 -11.25 1 95.5 188 GLU B N 1
ATOM 6169 C CA . GLU B 1 188 ? -10.297 -16.656 -10.805 1 95.5 188 GLU B CA 1
ATOM 6170 C C . GLU B 1 188 ? -10.516 -15.672 -9.656 1 95.5 188 GLU B C 1
ATOM 6172 O O . GLU B 1 188 ? -11.484 -14.906 -9.664 1 95.5 188 GLU B O 1
ATOM 6177 N N . ALA B 1 189 ? -9.602 -15.742 -8.695 1 96.94 189 ALA B N 1
ATOM 6178 C CA . ALA B 1 189 ? -9.672 -14.797 -7.582 1 96.94 189 ALA B CA 1
ATOM 6179 C C . ALA B 1 189 ? -9.594 -13.359 -8.086 1 96.94 189 ALA B C 1
ATOM 6181 O O . ALA B 1 189 ? -10.367 -12.5 -7.648 1 96.94 189 ALA B O 1
ATOM 6182 N N . ALA B 1 190 ? -8.695 -13.117 -8.961 1 96.38 190 ALA B N 1
ATOM 6183 C CA . ALA B 1 190 ? -8.547 -11.781 -9.531 1 96.38 190 ALA B CA 1
ATOM 6184 C C . ALA B 1 190 ? -9.828 -11.359 -10.25 1 96.38 190 ALA B C 1
ATOM 6186 O O . ALA B 1 190 ? -10.227 -10.195 -10.188 1 96.38 190 ALA B O 1
ATOM 6187 N N . ALA B 1 191 ? -10.469 -12.266 -10.945 1 95.75 191 ALA B N 1
ATOM 6188 C CA . ALA B 1 191 ? -11.703 -11.977 -11.672 1 95.75 191 ALA B CA 1
ATOM 6189 C C . ALA B 1 191 ? -12.82 -11.555 -10.719 1 95.75 191 ALA B C 1
ATOM 6191 O O . ALA B 1 191 ? -13.594 -10.641 -11.016 1 95.75 191 ALA B O 1
ATOM 6192 N N . ILE B 1 192 ? -12.891 -12.242 -9.625 1 95.31 192 ILE B N 1
ATOM 6193 C CA . ILE B 1 192 ? -13.891 -11.914 -8.617 1 95.31 192 ILE B CA 1
ATOM 6194 C C . ILE B 1 192 ? -13.703 -10.477 -8.148 1 95.31 192 ILE B C 1
ATOM 6196 O O . ILE B 1 192 ? -14.664 -9.711 -8.07 1 95.31 192 ILE B O 1
ATOM 6200 N N . TYR B 1 193 ? -12.492 -10.07 -7.879 1 93.38 193 TYR B N 1
ATOM 6201 C CA . TYR B 1 193 ? -12.203 -8.703 -7.453 1 93.38 193 TYR B CA 1
ATOM 6202 C C . TYR B 1 193 ? -12.586 -7.699 -8.539 1 93.38 193 TYR B C 1
ATOM 6204 O O . TYR B 1 193 ? -13.195 -6.668 -8.258 1 93.38 193 TYR B O 1
ATOM 6212 N N . CYS B 1 194 ? -12.203 -7.984 -9.758 1 91.69 194 CYS B N 1
ATOM 6213 C CA . CYS B 1 194 ? -12.469 -7.078 -10.875 1 91.69 194 CYS B CA 1
ATOM 6214 C C . CYS B 1 194 ? -13.969 -6.891 -11.078 1 91.69 194 CYS B C 1
ATOM 6216 O O . CYS B 1 194 ? -14.422 -5.805 -11.453 1 91.69 194 CYS B O 1
ATOM 6218 N N . MET B 1 195 ? -14.703 -7.934 -10.891 1 90.69 195 MET B N 1
ATOM 6219 C CA . MET B 1 195 ? -16.156 -7.84 -11 1 90.69 195 MET B CA 1
ATOM 6220 C C . MET B 1 195 ? -16.703 -6.801 -10.031 1 90.69 195 MET B C 1
ATOM 6222 O O . MET B 1 195 ? -17.547 -5.984 -10.406 1 90.69 195 MET B O 1
ATOM 6226 N N . HIS B 1 196 ? -16.141 -6.797 -8.875 1 83.19 196 HIS B N 1
ATOM 6227 C CA . HIS B 1 196 ? -16.656 -5.918 -7.832 1 83.19 196 HIS B CA 1
ATOM 6228 C C . HIS B 1 196 ? -16.078 -4.512 -7.953 1 83.19 196 HIS B C 1
ATOM 6230 O O . HIS B 1 196 ? -16.734 -3.531 -7.609 1 83.19 196 HIS B O 1
ATOM 6236 N N . SER B 1 197 ? -14.914 -4.398 -8.398 1 77.19 197 SER B N 1
ATOM 6237 C CA . SER B 1 197 ? -14.203 -3.127 -8.312 1 77.19 197 SER B CA 1
ATOM 6238 C C . SER B 1 197 ? -14.219 -2.398 -9.656 1 77.19 197 SER B C 1
ATOM 6240 O O . SER B 1 197 ? -14.258 -1.167 -9.695 1 77.19 197 SER B O 1
ATOM 6242 N N . SER B 1 198 ? -14.203 -3.088 -10.758 1 77.5 198 SER B N 1
ATOM 6243 C CA . SER B 1 198 ? -13.859 -2.463 -12.031 1 77.5 198 SER B CA 1
ATOM 6244 C C . SER B 1 198 ? -15.039 -2.492 -13 1 77.5 198 SER B C 1
ATOM 6246 O O . SER B 1 198 ? -15.258 -1.54 -13.75 1 77.5 198 SER B O 1
ATOM 6248 N N . LEU B 1 199 ? -15.781 -3.543 -13.023 1 76.12 199 LEU B N 1
ATOM 6249 C CA . LEU B 1 199 ? -16.859 -3.646 -14.016 1 76.12 199 LEU B CA 1
ATOM 6250 C C . LEU B 1 199 ? -17.875 -2.531 -13.828 1 76.12 199 LEU B C 1
ATOM 6252 O O . LEU B 1 199 ? -18.344 -1.94 -14.805 1 76.12 199 LEU B O 1
ATOM 6256 N N . LYS B 1 200 ? -18.156 -2.256 -12.625 1 70.44 200 LYS B N 1
ATOM 6257 C CA . LYS B 1 200 ? -19.125 -1.204 -12.352 1 70.44 200 LYS B CA 1
ATOM 6258 C C . LYS B 1 200 ? -18.609 0.158 -12.805 1 70.44 200 LYS B C 1
ATOM 6260 O O . LYS B 1 200 ? -19.344 0.945 -13.391 1 70.44 200 LYS B O 1
ATOM 6265 N N . GLU B 1 201 ? -17.391 0.326 -12.609 1 66.94 201 GLU B N 1
ATOM 6266 C CA . GLU B 1 201 ? -16.766 1.604 -12.938 1 66.94 201 GLU B CA 1
ATOM 6267 C C . GLU B 1 201 ? -16.812 1.87 -14.438 1 66.94 201 GLU B C 1
ATOM 6269 O O . GLU B 1 201 ? -16.953 3.018 -14.867 1 66.94 201 GLU B O 1
ATOM 6274 N N . HIS B 1 202 ? -16.797 0.774 -15.188 1 69.69 202 HIS B N 1
ATOM 6275 C CA . HIS B 1 202 ? -16.734 0.906 -16.641 1 69.69 202 HIS B CA 1
ATOM 6276 C C . HIS B 1 202 ? -18.094 0.66 -17.266 1 69.69 202 HIS B C 1
ATOM 6278 O O . HIS B 1 202 ? -18.188 0.437 -18.484 1 69.69 202 HIS B O 1
ATOM 6284 N N . GLU B 1 203 ? -19.172 0.605 -16.406 1 73.38 203 GLU B N 1
ATOM 6285 C CA . GLU B 1 203 ? -20.547 0.417 -16.844 1 73.38 203 GLU B CA 1
ATOM 6286 C C . GLU B 1 203 ? -20.719 -0.901 -17.594 1 73.38 203 GLU B C 1
ATOM 6288 O O . GLU B 1 203 ? -21.406 -0.961 -18.609 1 73.38 203 GLU B O 1
ATOM 6293 N N . LEU B 1 204 ? -19.953 -1.841 -17.125 1 77.88 204 LEU B N 1
ATOM 6294 C CA . LEU B 1 204 ? -19.969 -3.152 -17.766 1 77.88 204 LEU B CA 1
ATOM 6295 C C . LEU B 1 204 ? -20.562 -4.203 -16.828 1 77.88 204 LEU B C 1
ATOM 6297 O O . LEU B 1 204 ? -20.422 -5.406 -17.078 1 77.88 204 LEU B O 1
ATOM 6301 N N . ALA B 1 205 ? -21.156 -3.641 -15.758 1 82.88 205 ALA B N 1
ATOM 6302 C CA . ALA B 1 205 ? -21.688 -4.559 -14.758 1 82.88 205 ALA B CA 1
ATOM 6303 C C . ALA B 1 205 ? -23.078 -5.051 -15.141 1 82.88 205 ALA B C 1
ATOM 6305 O O . ALA B 1 205 ? -24.031 -4.906 -14.375 1 82.88 205 ALA B O 1
ATOM 6306 N N . LYS B 1 206 ? -23.234 -5.629 -16.328 1 88.69 206 LYS B N 1
ATOM 6307 C CA . LYS B 1 206 ? -24.484 -6.211 -16.812 1 88.69 206 LYS B CA 1
ATOM 6308 C C . LYS B 1 206 ? -24.328 -7.707 -17.062 1 88.69 206 LYS B C 1
ATOM 6310 O O . LYS B 1 206 ? -23.297 -8.148 -17.594 1 88.69 206 LYS B O 1
ATOM 6315 N N . PRO B 1 207 ? -25.359 -8.445 -16.641 1 92.25 207 PRO B N 1
ATOM 6316 C CA . PRO B 1 207 ? -25.297 -9.875 -16.953 1 92.25 207 PRO B CA 1
ATOM 6317 C C . PRO B 1 207 ? -25.062 -10.156 -18.438 1 92.25 207 PRO B C 1
ATOM 6319 O O . PRO B 1 207 ? -25.641 -9.477 -19.281 1 92.25 207 PRO B O 1
ATOM 6322 N N . GLY B 1 208 ? -24.219 -11.07 -18.688 1 92.12 208 GLY B N 1
ATOM 6323 C CA . GLY B 1 208 ? -23.906 -11.406 -20.078 1 92.12 208 GLY B CA 1
ATOM 6324 C C . GLY B 1 208 ? -22.578 -10.836 -20.531 1 92.12 208 GLY B C 1
ATOM 6325 O O . GLY B 1 208 ? -22.031 -11.266 -21.547 1 92.12 208 GLY B O 1
ATOM 6326 N N . THR B 1 209 ? -22.047 -9.945 -19.734 1 93.12 209 THR B N 1
ATOM 6327 C CA . THR B 1 209 ? -20.766 -9.336 -20.062 1 93.12 209 THR B CA 1
ATOM 6328 C C . THR B 1 209 ? -19.625 -10.344 -19.922 1 93.12 209 THR B C 1
ATOM 6330 O O . THR B 1 209 ? -19.531 -11.031 -18.906 1 93.12 209 THR B O 1
ATOM 6333 N N . ASN B 1 210 ? -18.812 -10.445 -21.016 1 94.38 210 ASN B N 1
ATOM 6334 C CA . ASN B 1 210 ? -17.594 -11.242 -20.953 1 94.38 210 ASN B CA 1
ATOM 6335 C C . ASN B 1 210 ? -16.359 -10.359 -20.75 1 94.38 210 ASN B C 1
ATOM 6337 O O . ASN B 1 210 ? -16.266 -9.281 -21.328 1 94.38 210 ASN B O 1
ATOM 6341 N N . PHE B 1 211 ? -15.516 -10.797 -19.859 1 95.06 211 PHE B N 1
ATOM 6342 C CA . PHE B 1 211 ? -14.273 -10.062 -19.672 1 95.06 211 PHE B CA 1
ATOM 6343 C C . PHE B 1 211 ? -13.125 -11.023 -19.391 1 95.06 211 PHE B C 1
ATOM 6345 O O . PHE B 1 211 ? -13.344 -12.156 -18.953 1 95.06 211 PHE B O 1
ATOM 6352 N N . MET B 1 212 ? -11.961 -10.641 -19.703 1 96.12 212 MET B N 1
ATOM 6353 C CA . MET B 1 212 ? -10.742 -11.422 -19.5 1 96.12 212 MET B CA 1
ATOM 6354 C C . MET B 1 212 ? -9.875 -10.805 -18.406 1 96.12 212 MET B C 1
ATOM 6356 O O . MET B 1 212 ? -9.75 -9.586 -18.312 1 96.12 212 MET B O 1
ATOM 6360 N N . VAL B 1 213 ? -9.352 -11.641 -17.562 1 96.62 213 VAL B N 1
ATOM 6361 C CA . VAL B 1 213 ? -8.359 -11.227 -16.578 1 96.62 213 VAL B CA 1
ATOM 6362 C C . VAL B 1 213 ? -7 -11.836 -16.922 1 96.62 213 VAL B C 1
ATOM 6364 O O . VAL B 1 213 ? -6.891 -13.039 -17.156 1 96.62 213 VAL B O 1
ATOM 6367 N N . VAL B 1 214 ? -6.031 -11.039 -17.031 1 97.44 214 VAL B N 1
ATOM 6368 C CA . VAL B 1 214 ? -4.648 -11.461 -17.25 1 97.44 214 VAL B CA 1
ATOM 6369 C C . VAL B 1 214 ? -3.818 -11.164 -16 1 97.44 214 VAL B C 1
ATOM 6371 O O . VAL B 1 214 ? -3.438 -10.016 -15.766 1 97.44 214 VAL B O 1
ATOM 6374 N N . ASP B 1 215 ? -3.504 -12.148 -15.258 1 96.62 215 ASP B N 1
ATOM 6375 C CA . ASP B 1 215 ? -2.684 -12.008 -14.055 1 96.62 215 ASP B CA 1
ATOM 6376 C C . ASP B 1 215 ? -1.199 -12.148 -14.391 1 96.62 215 ASP B C 1
ATOM 6378 O O . ASP B 1 215 ? -0.704 -13.258 -14.586 1 96.62 215 ASP B O 1
ATOM 6382 N N . CYS B 1 216 ? -0.566 -11.047 -14.438 1 97 216 CYS B N 1
ATOM 6383 C CA . CYS B 1 216 ? 0.856 -11.008 -14.758 1 97 216 CYS B CA 1
ATOM 6384 C C . CYS B 1 216 ? 1.696 -10.914 -13.484 1 97 216 CYS B C 1
ATOM 6386 O O . CYS B 1 216 ? 1.984 -9.82 -13 1 97 216 CYS B O 1
ATOM 6388 N N . GLY B 1 217 ? 2.256 -12.031 -13.062 1 94.31 217 GLY B N 1
ATOM 6389 C CA . GLY B 1 217 ? 3.029 -12.102 -11.836 1 94.31 217 GLY B CA 1
ATOM 6390 C C . GLY B 1 217 ? 4.527 -12.172 -12.078 1 94.31 217 GLY B C 1
ATOM 6391 O O . GLY B 1 217 ? 5.016 -11.742 -13.117 1 94.31 217 GLY B O 1
ATOM 6392 N N . GLY B 1 218 ? 5.195 -12.625 -11.086 1 93.12 218 GLY B N 1
ATOM 6393 C CA . GLY B 1 218 ? 6.641 -12.766 -11.195 1 93.12 218 GLY B CA 1
ATOM 6394 C C . GLY B 1 218 ? 7.059 -14 -11.977 1 93.12 218 GLY B C 1
ATOM 6395 O O . GLY B 1 218 ? 7.906 -13.914 -12.867 1 93.12 218 GLY B O 1
ATOM 6396 N N . GLY B 1 219 ? 6.445 -15.117 -11.633 1 92.88 219 GLY B N 1
ATOM 6397 C CA . GLY B 1 219 ? 6.824 -16.375 -12.266 1 92.88 219 GLY B CA 1
ATOM 6398 C C . GLY B 1 219 ? 5.902 -16.766 -13.406 1 92.88 219 GLY B C 1
ATOM 6399 O O . GLY B 1 219 ? 6.363 -17.219 -14.453 1 92.88 219 GLY B O 1
ATOM 6400 N N . THR B 1 220 ? 4.664 -16.547 -13.195 1 93.5 220 THR B N 1
ATOM 6401 C CA . THR B 1 220 ? 3.682 -17.031 -14.156 1 93.5 220 THR B CA 1
ATOM 6402 C C . THR B 1 220 ? 2.76 -15.898 -14.602 1 93.5 220 THR B C 1
ATOM 6404 O O . THR B 1 220 ? 2.643 -14.875 -13.914 1 93.5 220 THR B O 1
ATOM 6407 N N . VAL B 1 221 ? 2.236 -16.031 -15.781 1 95.88 221 VAL B N 1
ATOM 6408 C CA . VAL B 1 221 ? 1.101 -15.266 -16.281 1 95.88 221 VAL B CA 1
ATOM 6409 C C . VAL B 1 221 ? -0.084 -16.203 -16.516 1 95.88 221 VAL B C 1
ATOM 6411 O O . VAL B 1 221 ? 0.047 -17.219 -17.203 1 95.88 221 VAL B O 1
ATOM 6414 N N . ASP B 1 222 ? -1.193 -15.875 -15.914 1 95.12 222 ASP B N 1
ATOM 6415 C CA . ASP B 1 222 ? -2.385 -16.719 -15.961 1 95.12 222 ASP B CA 1
ATOM 6416 C C . ASP B 1 222 ? -3.594 -15.93 -16.469 1 95.12 222 ASP B C 1
ATOM 6418 O O . ASP B 1 222 ? -3.773 -14.766 -16.109 1 95.12 222 ASP B O 1
ATOM 6422 N N . LEU B 1 223 ? -4.387 -16.625 -17.297 1 95 223 LEU B N 1
ATOM 6423 C CA . LEU B 1 223 ? -5.539 -15.961 -17.891 1 95 223 LEU B CA 1
ATOM 6424 C C . LEU B 1 223 ? -6.82 -16.75 -17.625 1 95 223 LEU B C 1
ATOM 6426 O O . LEU B 1 223 ? -6.785 -17.984 -17.531 1 95 223 LEU B O 1
ATOM 6430 N N . THR B 1 224 ? -7.879 -16.031 -17.5 1 94.62 224 THR B N 1
ATOM 6431 C CA . THR B 1 224 ? -9.219 -16.609 -17.484 1 94.62 224 THR B CA 1
ATOM 6432 C C . THR B 1 224 ? -10.219 -15.656 -18.141 1 94.62 224 THR B C 1
ATOM 6434 O O . THR B 1 224 ? -10.039 -14.438 -18.094 1 94.62 224 THR B O 1
ATOM 6437 N N . THR B 1 225 ? -11.102 -16.156 -18.844 1 94.88 225 THR B N 1
ATOM 6438 C CA . THR B 1 225 ? -12.234 -15.391 -19.359 1 94.88 225 THR B CA 1
ATOM 6439 C C . THR B 1 225 ? -13.523 -15.781 -18.641 1 94.88 225 THR B C 1
ATOM 6441 O O . THR B 1 225 ? -13.836 -16.969 -18.531 1 94.88 225 THR B O 1
ATOM 6444 N N . ARG B 1 226 ? -14.195 -14.781 -18.203 1 95.44 226 ARG B N 1
ATOM 6445 C CA . ARG B 1 226 ? -15.383 -15.016 -17.391 1 95.44 226 ARG B CA 1
ATOM 6446 C C . ARG B 1 226 ? -16.594 -14.289 -17.969 1 95.44 226 ARG B C 1
ATOM 6448 O O . ARG B 1 226 ? -16.453 -13.25 -18.609 1 95.44 226 ARG B O 1
ATOM 6455 N N . LYS B 1 227 ? -17.734 -14.852 -17.719 1 95 227 LYS B N 1
ATOM 6456 C CA . LYS B 1 227 ? -19.031 -14.227 -18.016 1 95 227 LYS B CA 1
ATOM 6457 C C . LYS B 1 227 ? -19.75 -13.812 -16.75 1 95 227 LYS B C 1
ATOM 6459 O O . LYS B 1 227 ? -19.875 -14.602 -15.805 1 95 227 LYS B O 1
ATOM 6464 N N . LEU B 1 228 ? -20.109 -12.602 -16.734 1 94.94 228 LEU B N 1
ATOM 6465 C CA . LEU B 1 228 ? -20.953 -12.148 -15.641 1 94.94 228 LEU B CA 1
ATOM 6466 C C . LEU B 1 228 ? -22.359 -12.711 -15.773 1 94.94 228 LEU B C 1
ATOM 6468 O O . LEU B 1 228 ? -23.016 -12.539 -16.812 1 94.94 228 LEU B O 1
ATOM 6472 N N . LEU B 1 229 ? -22.781 -13.398 -14.719 1 94.06 229 LEU B N 1
ATOM 6473 C CA . LEU B 1 229 ? -24.109 -13.992 -14.68 1 94.06 229 LEU B CA 1
ATOM 6474 C C . LEU B 1 229 ? -25.031 -13.195 -13.766 1 94.06 229 LEU B C 1
ATOM 6476 O O . LEU B 1 229 ? -24.625 -12.188 -13.18 1 94.06 229 LEU B O 1
ATOM 6480 N N . GLU B 1 230 ? -26.266 -13.578 -13.734 1 90.94 230 GLU B N 1
ATOM 6481 C CA . GLU B 1 230 ? -27.203 -12.938 -12.82 1 90.94 230 GLU B CA 1
ATOM 6482 C C . GLU B 1 230 ? -26.75 -13.07 -11.367 1 90.94 230 GLU B C 1
ATOM 6484 O O . GLU B 1 230 ? -26 -13.992 -11.031 1 90.94 230 GLU B O 1
ATOM 6489 N N . GLU B 1 231 ? -27.109 -12.141 -10.523 1 87.44 231 GLU B N 1
ATOM 6490 C CA . GLU B 1 231 ? -26.844 -12.156 -9.086 1 87.44 231 GLU B CA 1
ATOM 6491 C C . GLU B 1 231 ? -25.359 -12.094 -8.789 1 87.44 231 GLU B C 1
ATOM 6493 O O . GLU B 1 231 ? -24.875 -12.711 -7.84 1 87.44 231 GLU B O 1
ATOM 6498 N N . ASN B 1 232 ? -24.531 -11.562 -9.648 1 87.25 232 ASN B N 1
ATOM 6499 C CA . ASN B 1 232 ? -23.109 -11.289 -9.469 1 87.25 232 ASN B CA 1
ATOM 6500 C C . ASN B 1 232 ? -22.297 -12.578 -9.359 1 87.25 232 ASN B C 1
ATOM 6502 O O . ASN B 1 232 ? -21.422 -12.695 -8.5 1 87.25 232 ASN B O 1
ATOM 6506 N N . GLN B 1 233 ? -22.719 -13.578 -10.156 1 93.81 233 GLN B N 1
ATOM 6507 C CA . GLN B 1 233 ? -21.938 -14.797 -10.281 1 93.81 233 GLN B CA 1
ATOM 6508 C C . GLN B 1 233 ? -21.047 -14.758 -11.516 1 93.81 233 GLN B C 1
ATOM 6510 O O . GLN B 1 233 ? -21.297 -13.984 -12.445 1 93.81 233 GLN B O 1
ATOM 6515 N N . LEU B 1 234 ? -20.062 -15.562 -11.445 1 95.19 234 LEU B N 1
ATOM 6516 C CA . LEU B 1 234 ? -19.141 -15.664 -12.578 1 95.19 234 LEU B CA 1
ATOM 6517 C C . LEU B 1 234 ? -19.125 -17.094 -13.133 1 95.19 234 LEU B C 1
ATOM 6519 O O . LEU B 1 234 ? -19.062 -18.062 -12.375 1 95.19 234 LEU B O 1
ATOM 6523 N N . GLY B 1 235 ? -19.266 -17.188 -14.398 1 94.56 235 GLY B N 1
ATOM 6524 C CA . GLY B 1 235 ? -19.062 -18.438 -15.102 1 94.56 235 GLY B CA 1
ATOM 6525 C C . GLY B 1 235 ? -17.844 -18.438 -15.992 1 94.56 235 GLY B C 1
ATOM 6526 O O . GLY B 1 235 ? -17.547 -17.422 -16.641 1 94.56 235 GLY B O 1
ATOM 6527 N N . GLU B 1 236 ? -17.141 -19.516 -15.953 1 91.94 236 GLU B N 1
ATOM 6528 C CA . GLU B 1 236 ? -15.992 -19.656 -16.844 1 91.94 236 GLU B CA 1
ATOM 6529 C C . GLU B 1 236 ? -16.422 -20 -18.266 1 91.94 236 GLU B C 1
ATOM 6531 O O . GLU B 1 236 ? -17.328 -20.812 -18.469 1 91.94 236 GLU B O 1
ATOM 6536 N N . ILE B 1 237 ? -15.797 -19.391 -19.281 1 88.38 237 ILE B N 1
ATOM 6537 C CA . ILE B 1 237 ? -16.281 -19.594 -20.656 1 88.38 237 ILE B CA 1
ATOM 6538 C C . ILE B 1 237 ? -15.242 -20.344 -21.469 1 88.38 237 ILE B C 1
ATOM 6540 O O . ILE B 1 237 ? -15.57 -20.969 -22.484 1 88.38 237 ILE B O 1
ATOM 6544 N N . THR B 1 238 ? -14.039 -20.172 -21.156 1 85.69 238 THR B N 1
ATOM 6545 C CA . THR B 1 238 ? -12.969 -20.875 -21.844 1 85.69 238 THR B CA 1
ATOM 6546 C C . THR B 1 238 ? -12.031 -21.547 -20.844 1 85.69 238 THR B C 1
ATOM 6548 O O . THR B 1 238 ? -12.062 -21.234 -19.656 1 85.69 238 THR B O 1
ATOM 6551 N N . GLU B 1 239 ? -11.266 -22.484 -21.375 1 85.44 239 GLU B N 1
ATOM 6552 C CA . GLU B 1 239 ? -10.227 -23.094 -20.531 1 85.44 239 GLU B CA 1
ATOM 6553 C C . GLU B 1 239 ? -9.242 -22.047 -20.031 1 85.44 239 GLU B C 1
ATOM 6555 O O . GLU B 1 239 ? -8.891 -21.109 -20.75 1 85.44 239 GLU B O 1
ATOM 6560 N N . ARG B 1 240 ? -8.859 -22.203 -18.812 1 86.25 240 ARG B N 1
ATOM 6561 C CA . ARG B 1 240 ? -7.809 -21.359 -18.25 1 86.25 240 ARG B CA 1
ATOM 6562 C C . ARG B 1 240 ? -6.469 -21.641 -18.922 1 86.25 240 ARG B C 1
ATOM 6564 O O . ARG B 1 240 ? -6.25 -22.719 -19.469 1 86.25 240 ARG B O 1
ATOM 6571 N N . ALA B 1 241 ? -5.711 -20.578 -18.969 1 87.94 241 ALA B N 1
ATOM 6572 C CA . ALA B 1 241 ? -4.387 -20.688 -19.578 1 87.94 241 ALA B CA 1
ATOM 6573 C C . ALA B 1 241 ? -3.32 -20.062 -18.688 1 87.94 241 ALA B C 1
ATOM 6575 O O . ALA B 1 241 ? -3.627 -19.203 -17.859 1 87.94 241 ALA B O 1
ATOM 6576 N N . GLY B 1 242 ? -2.152 -20.531 -18.812 1 90.81 242 GLY B N 1
ATOM 6577 C CA . GLY B 1 242 ? -1.022 -19.984 -18.078 1 90.81 242 GLY B CA 1
ATOM 6578 C C . GLY B 1 242 ? 0.32 -20.406 -18.641 1 90.81 242 GLY B C 1
ATOM 6579 O O . GLY B 1 242 ? 0.404 -21.391 -19.375 1 90.81 242 GLY B O 1
ATOM 6580 N N . ASP B 1 243 ? 1.271 -19.656 -18.406 1 92.56 243 ASP B N 1
ATOM 6581 C CA . ASP B 1 243 ? 2.637 -19.938 -18.828 1 92.56 243 ASP B CA 1
ATOM 6582 C C . ASP B 1 243 ? 3.652 -19.312 -17.875 1 92.56 243 ASP B C 1
ATOM 6584 O O . ASP B 1 243 ? 3.303 -18.438 -17.062 1 92.56 243 ASP B O 1
ATOM 6588 N N . PHE B 1 244 ? 4.832 -19.891 -17.922 1 93.12 244 PHE B N 1
ATOM 6589 C CA . PHE B 1 244 ? 5.926 -19.375 -17.109 1 93.12 244 PHE B CA 1
ATOM 6590 C C . PHE B 1 244 ? 6.633 -18.234 -17.812 1 93.12 244 PHE B C 1
ATOM 6592 O O . PHE B 1 244 ? 7.762 -18.391 -18.297 1 93.12 244 PHE B O 1
ATOM 6599 N N . CYS B 1 245 ? 6.012 -17.094 -17.859 1 94.94 245 CYS B N 1
ATOM 6600 C CA . CYS B 1 245 ? 6.551 -15.906 -18.531 1 94.94 245 CYS B CA 1
ATOM 6601 C C . CYS B 1 245 ? 6.273 -14.648 -17.703 1 94.94 245 CYS B C 1
ATOM 6603 O O . CYS B 1 245 ? 5.848 -13.633 -18.234 1 94.94 245 CYS B O 1
ATOM 6605 N N . GLY B 1 246 ? 6.461 -14.734 -16.438 1 95.56 246 GLY B N 1
ATOM 6606 C CA . GLY B 1 246 ? 6.328 -13.586 -15.547 1 95.56 246 GLY B CA 1
ATOM 6607 C C . GLY B 1 246 ? 7.539 -12.672 -15.57 1 95.56 246 GLY B C 1
ATOM 6608 O O . GLY B 1 246 ? 8.484 -12.906 -16.328 1 95.56 246 GLY B O 1
ATOM 6609 N N . SER B 1 247 ? 7.57 -11.656 -14.742 1 96.12 247 SER B N 1
ATOM 6610 C CA . SER B 1 247 ? 8.555 -10.586 -14.812 1 96.12 247 SER B CA 1
ATOM 6611 C C . SER B 1 247 ? 9.938 -11.078 -14.391 1 96.12 247 SER B C 1
ATOM 6613 O O . SER B 1 247 ? 10.945 -10.438 -14.688 1 96.12 247 SER B O 1
ATOM 6615 N N . THR B 1 248 ? 10.047 -12.195 -13.648 1 95.88 248 THR B N 1
ATOM 6616 C CA . THR B 1 248 ? 11.336 -12.734 -13.242 1 95.88 248 THR B CA 1
ATOM 6617 C C . THR B 1 248 ? 12.156 -13.156 -14.453 1 95.88 248 THR B C 1
ATOM 6619 O O . THR B 1 248 ? 13.383 -13.242 -14.383 1 95.88 248 THR B O 1
ATOM 6622 N N . PHE B 1 249 ? 11.477 -13.406 -15.492 1 96.06 249 PHE B N 1
ATOM 6623 C CA . PHE B 1 249 ? 12.188 -13.812 -16.688 1 96.06 249 PHE B CA 1
ATOM 6624 C C . PHE B 1 249 ? 12.867 -12.609 -17.344 1 96.06 249 PHE B C 1
ATOM 6626 O O . PHE B 1 249 ? 13.812 -12.766 -18.125 1 96.06 249 PHE B O 1
ATOM 6633 N N . ILE B 1 250 ? 12.391 -11.398 -17.078 1 97.75 250 ILE B N 1
ATOM 6634 C CA . ILE B 1 250 ? 13.125 -10.195 -17.469 1 97.75 250 ILE B CA 1
ATOM 6635 C C . ILE B 1 250 ? 14.422 -10.102 -16.656 1 97.75 250 ILE B C 1
ATOM 6637 O O . ILE B 1 250 ? 15.469 -9.719 -17.188 1 97.75 250 ILE B O 1
ATOM 6641 N N . ASP B 1 251 ? 14.328 -10.453 -15.391 1 97.38 251 ASP B N 1
ATOM 6642 C CA . ASP B 1 251 ? 15.516 -10.492 -14.539 1 97.38 251 ASP B CA 1
ATOM 6643 C C . ASP B 1 251 ? 16.562 -11.453 -15.102 1 97.38 251 ASP B C 1
ATOM 6645 O O . ASP B 1 251 ? 17.766 -11.172 -15.047 1 97.38 251 ASP B O 1
ATOM 6649 N N . LYS B 1 252 ? 16.078 -12.578 -15.602 1 96.06 252 LYS B N 1
ATOM 6650 C CA . LYS B 1 252 ? 16.984 -13.57 -16.188 1 96.06 252 LYS B CA 1
ATOM 6651 C C . LYS B 1 252 ? 17.672 -13.008 -17.422 1 96.06 252 LYS B C 1
ATOM 6653 O O . LYS B 1 252 ? 18.859 -13.289 -17.672 1 96.06 252 LYS B O 1
ATOM 6658 N N . GLU B 1 253 ? 16.922 -12.281 -18.234 1 96.88 253 GLU B N 1
ATOM 6659 C CA . GLU B 1 253 ? 17.531 -11.641 -19.391 1 96.88 253 GLU B CA 1
ATOM 6660 C C . GLU B 1 253 ? 18.609 -10.656 -18.984 1 96.88 253 GLU B C 1
ATOM 6662 O O . GLU B 1 253 ? 19.609 -10.5 -19.688 1 96.88 253 GLU B O 1
ATOM 6667 N N . PHE B 1 254 ? 18.453 -9.992 -17.906 1 98 254 PHE B N 1
ATOM 6668 C CA . PHE B 1 254 ? 19.484 -9.094 -17.391 1 98 254 PHE B CA 1
ATOM 6669 C C . PHE B 1 254 ? 20.734 -9.875 -17 1 98 254 PHE B C 1
ATOM 6671 O O . PHE B 1 254 ? 21.859 -9.438 -17.297 1 98 254 PHE B O 1
ATOM 6678 N N . ILE B 1 255 ? 20.562 -10.984 -16.328 1 96.88 255 ILE B N 1
ATOM 6679 C CA . ILE B 1 255 ? 21.703 -11.812 -15.953 1 96.88 255 ILE B CA 1
ATOM 6680 C C . ILE B 1 255 ? 22.438 -12.281 -17.203 1 96.88 255 ILE B C 1
ATOM 6682 O O . ILE B 1 255 ? 23.672 -12.312 -17.234 1 96.88 255 ILE B O 1
ATOM 6686 N N . GLU B 1 256 ? 21.719 -12.625 -18.25 1 96.69 256 GLU B N 1
ATOM 6687 C CA . GLU B 1 256 ? 22.328 -13.023 -19.516 1 96.69 256 GLU B CA 1
ATOM 6688 C C . GLU B 1 256 ? 23.109 -11.867 -20.141 1 96.69 256 GLU B C 1
ATOM 6690 O O . GLU B 1 256 ? 24.188 -12.078 -20.703 1 96.69 256 GLU B O 1
ATOM 6695 N N . LEU B 1 257 ? 22.531 -10.688 -20.062 1 97 257 LEU B N 1
ATOM 6696 C CA . LEU B 1 257 ? 23.25 -9.508 -20.547 1 97 257 LEU B CA 1
ATOM 6697 C C . LEU B 1 257 ? 24.547 -9.32 -19.766 1 97 257 LEU B C 1
ATOM 6699 O O . LEU B 1 257 ? 25.578 -9 -20.359 1 97 257 LEU B O 1
ATOM 6703 N N . LEU B 1 258 ? 24.469 -9.5 -18.469 1 97.12 258 LEU B N 1
ATOM 6704 C CA . LEU B 1 258 ? 25.641 -9.375 -17.609 1 97.12 258 LEU B CA 1
ATOM 6705 C C . LEU B 1 258 ? 26.734 -10.367 -18.047 1 97.12 258 LEU B C 1
ATOM 6707 O O . LEU B 1 258 ? 27.906 -10.023 -18.078 1 97.12 258 LEU B O 1
ATOM 6711 N N . LYS B 1 259 ? 26.359 -11.578 -18.375 1 96.88 259 LYS B N 1
ATOM 6712 C CA . LYS B 1 259 ? 27.297 -12.602 -18.844 1 96.88 259 LYS B CA 1
ATOM 6713 C C . LYS B 1 259 ? 27.984 -12.156 -20.125 1 96.88 259 LYS B C 1
ATOM 6715 O O . LYS B 1 259 ? 29.188 -12.391 -20.297 1 96.88 259 LYS B O 1
ATOM 6720 N N . ARG B 1 260 ? 27.25 -11.547 -20.969 1 95.19 260 ARG B N 1
ATOM 6721 C CA . ARG B 1 260 ? 27.812 -11.07 -22.234 1 95.19 260 ARG B CA 1
ATOM 6722 C C . ARG B 1 260 ? 28.797 -9.93 -21.984 1 95.19 260 ARG B C 1
ATOM 6724 O O . ARG B 1 260 ? 29.812 -9.82 -22.688 1 95.19 260 ARG B O 1
ATOM 6731 N N . GLU B 1 261 ? 28.5 -9.102 -21.016 1 95.44 261 GLU B N 1
ATOM 6732 C CA . GLU B 1 261 ? 29.281 -7.887 -20.781 1 95.44 261 GLU B CA 1
ATOM 6733 C C . GLU B 1 261 ? 30.547 -8.195 -20 1 95.44 261 GLU B C 1
ATOM 6735 O O . GLU B 1 261 ? 31.594 -7.582 -20.234 1 95.44 261 GLU B O 1
ATOM 6740 N N . VAL B 1 262 ? 30.438 -9.156 -19.031 1 97.12 262 VAL B N 1
ATOM 6741 C CA . VAL B 1 262 ? 31.578 -9.281 -18.109 1 97.12 262 VAL B CA 1
ATOM 6742 C C . VAL B 1 262 ? 32.125 -10.695 -18.172 1 97.12 262 VAL B C 1
ATOM 6744 O O . VAL B 1 262 ? 33.125 -11 -17.531 1 97.12 262 VAL B O 1
ATOM 6747 N N . GLY B 1 263 ? 31.469 -11.609 -18.891 1 96.5 263 GLY B N 1
ATOM 6748 C CA . GLY B 1 263 ? 31.953 -12.969 -19.078 1 96.5 263 GLY B CA 1
ATOM 6749 C C . GLY B 1 263 ? 31.125 -14.008 -18.359 1 96.5 263 GLY B C 1
ATOM 6750 O O . GLY B 1 263 ? 30.766 -13.828 -17.203 1 96.5 263 GLY B O 1
ATOM 6751 N N . ASN B 1 264 ? 30.891 -15.109 -19.016 1 96.44 264 ASN B N 1
ATOM 6752 C CA . ASN B 1 264 ? 30.094 -16.203 -18.469 1 96.44 264 ASN B CA 1
ATOM 6753 C C . ASN B 1 264 ? 30.734 -16.797 -17.219 1 96.44 264 ASN B C 1
ATOM 6755 O O . ASN B 1 264 ? 30.047 -17.047 -16.234 1 96.44 264 ASN B O 1
ATOM 6759 N N . SER B 1 265 ? 32 -17.031 -17.344 1 96.69 265 SER B N 1
ATOM 6760 C CA . SER B 1 265 ? 32.719 -17.656 -16.234 1 96.69 265 SER B CA 1
ATOM 6761 C C . SER B 1 265 ? 32.656 -16.781 -14.984 1 96.69 265 SER B C 1
ATOM 6763 O O . SER B 1 265 ? 32.5 -17.281 -13.875 1 96.69 265 SER B O 1
ATOM 6765 N N . ALA B 1 266 ? 32.844 -15.5 -15.234 1 97.5 266 ALA B N 1
ATOM 6766 C CA . ALA B 1 266 ? 32.812 -14.562 -14.117 1 97.5 266 ALA B CA 1
ATOM 6767 C C . ALA B 1 266 ? 31.469 -14.578 -13.414 1 97.5 266 ALA B C 1
ATOM 6769 O O . ALA B 1 266 ? 31.406 -14.688 -12.188 1 97.5 266 ALA B O 1
ATOM 6770 N N . VAL B 1 267 ? 30.406 -14.555 -14.188 1 97.25 267 VAL B N 1
ATOM 6771 C CA . VAL B 1 267 ? 29.062 -14.492 -13.625 1 97.25 267 VAL B CA 1
ATOM 6772 C C . VAL B 1 267 ? 28.719 -15.828 -12.969 1 97.25 267 VAL B C 1
ATOM 6774 O O . VAL B 1 267 ? 28.094 -15.859 -11.906 1 97.25 267 VAL B O 1
ATOM 6777 N N . ASN B 1 268 ? 29.109 -16.906 -13.539 1 95.62 268 ASN B N 1
ATOM 6778 C CA . ASN B 1 268 ? 28.844 -18.219 -12.945 1 95.62 268 ASN B CA 1
ATOM 6779 C C . ASN B 1 268 ? 29.531 -18.391 -11.602 1 95.62 268 ASN B C 1
ATOM 6781 O O . ASN B 1 268 ? 28.953 -18.922 -10.656 1 95.62 268 ASN B O 1
ATOM 6785 N N . SER B 1 269 ? 30.766 -17.906 -11.531 1 95.88 269 SER B N 1
ATOM 6786 C CA . SER B 1 269 ? 31.469 -17.938 -10.258 1 95.88 269 SER B CA 1
ATOM 6787 C C . SER B 1 269 ? 30.797 -17.047 -9.219 1 95.88 269 SER B C 1
ATOM 6789 O O . SER B 1 269 ? 30.703 -17.422 -8.047 1 95.88 269 SER B O 1
ATOM 6791 N N . PHE B 1 270 ? 30.359 -15.945 -9.734 1 94.62 270 PHE B N 1
ATOM 6792 C CA . PHE B 1 270 ? 29.656 -14.992 -8.891 1 94.62 270 PHE B CA 1
ATOM 6793 C C . PHE B 1 270 ? 28.375 -15.609 -8.336 1 94.62 270 PHE B C 1
ATOM 6795 O O . PHE B 1 270 ? 28.109 -15.508 -7.133 1 94.62 270 PHE B O 1
ATOM 6802 N N . ILE B 1 271 ? 27.594 -16.312 -9.133 1 93.06 271 ILE B N 1
ATOM 6803 C CA . ILE B 1 271 ? 26.344 -16.969 -8.75 1 93.06 271 ILE B CA 1
ATOM 6804 C C . ILE B 1 271 ? 26.625 -18.047 -7.723 1 93.06 271 ILE B C 1
ATOM 6806 O O . ILE B 1 271 ? 25.906 -18.172 -6.727 1 93.06 271 ILE B O 1
ATOM 6810 N N . ASN B 1 272 ? 27.688 -18.734 -7.867 1 91.75 272 ASN B N 1
ATOM 6811 C CA . ASN B 1 272 ? 28 -19.875 -7.016 1 91.75 272 ASN B CA 1
ATOM 6812 C C . ASN B 1 272 ? 28.547 -19.422 -5.66 1 91.75 272 ASN B C 1
ATOM 6814 O O . ASN B 1 272 ? 28.25 -20.031 -4.633 1 91.75 272 ASN B O 1
ATOM 6818 N N . GLU B 1 273 ? 29.281 -18.312 -5.707 1 91.88 273 GLU B N 1
ATOM 6819 C CA . GLU B 1 273 ? 30.031 -17.969 -4.504 1 91.88 273 GLU B CA 1
ATOM 6820 C C . GLU B 1 273 ? 29.406 -16.781 -3.775 1 91.88 273 GLU B C 1
ATOM 6822 O O . GLU B 1 273 ? 29.594 -16.625 -2.564 1 91.88 273 GLU B O 1
ATOM 6827 N N . HIS B 1 274 ? 28.75 -15.945 -4.516 1 92.44 274 HIS B N 1
ATOM 6828 C CA . HIS B 1 274 ? 28.234 -14.711 -3.939 1 92.44 274 HIS B CA 1
ATOM 6829 C C . HIS B 1 274 ? 26.812 -14.43 -4.422 1 92.44 274 HIS B C 1
ATOM 6831 O O . HIS B 1 274 ? 26.516 -13.344 -4.926 1 92.44 274 HIS B O 1
ATOM 6837 N N . TYR B 1 275 ? 25.938 -15.406 -4.16 1 92.56 275 TYR B N 1
ATOM 6838 C CA . TYR B 1 275 ? 24.578 -15.305 -4.668 1 92.56 275 TYR B CA 1
ATOM 6839 C C . TYR B 1 275 ? 23.844 -14.109 -4.062 1 92.56 275 TYR B C 1
ATOM 6841 O O . TYR B 1 275 ? 23.031 -13.469 -4.727 1 92.56 275 TYR B O 1
ATOM 6849 N N . GLY B 1 276 ? 24.078 -13.867 -2.811 1 92.44 276 GLY B N 1
ATOM 6850 C CA . GLY B 1 276 ? 23.453 -12.711 -2.166 1 92.44 276 GLY B CA 1
ATOM 6851 C C . GLY B 1 276 ? 23.734 -11.406 -2.883 1 92.44 276 GLY B C 1
ATOM 6852 O O . GLY B 1 276 ? 22.828 -10.594 -3.076 1 92.44 276 GLY B O 1
ATOM 6853 N N . GLN B 1 277 ? 24.922 -11.195 -3.277 1 92 277 GLN B N 1
ATOM 6854 C CA . GLN B 1 277 ? 25.281 -9.969 -3.99 1 92 277 GLN B CA 1
ATOM 6855 C C . GLN B 1 277 ? 24.641 -9.945 -5.379 1 92 277 GLN B C 1
ATOM 6857 O O . GLN B 1 277 ? 24.281 -8.875 -5.883 1 92 277 GLN B O 1
ATOM 6862 N N . LEU B 1 278 ? 24.625 -11.141 -5.98 1 93.94 278 LEU B N 1
ATOM 6863 C CA . LEU B 1 278 ? 23.906 -11.195 -7.25 1 93.94 278 LEU B CA 1
ATOM 6864 C C . LEU B 1 278 ? 22.453 -10.727 -7.074 1 93.94 278 LEU B C 1
ATOM 6866 O O . LEU B 1 278 ? 21.953 -9.945 -7.879 1 93.94 278 LEU B O 1
ATOM 6870 N N . GLN B 1 279 ? 21.797 -11.297 -6.062 1 93.94 279 GLN B N 1
ATOM 6871 C CA . GLN B 1 279 ? 20.422 -10.906 -5.785 1 93.94 279 GLN B CA 1
ATOM 6872 C C . GLN B 1 279 ? 20.312 -9.398 -5.566 1 93.94 279 GLN B C 1
ATOM 6874 O O . GLN B 1 279 ? 19.359 -8.766 -6.039 1 93.94 279 GLN B O 1
ATOM 6879 N N . TYR B 1 280 ? 21.234 -8.82 -4.848 1 93.19 280 TYR B N 1
ATOM 6880 C CA . TYR B 1 280 ? 21.234 -7.387 -4.594 1 93.19 280 TYR B CA 1
ATOM 6881 C C . TYR B 1 280 ? 21.344 -6.598 -5.895 1 93.19 280 TYR B C 1
ATOM 6883 O O . TYR B 1 280 ? 20.656 -5.598 -6.086 1 93.19 280 TYR B O 1
ATOM 6891 N N . LEU B 1 281 ? 22.281 -7.035 -6.734 1 94.69 281 LEU B N 1
ATOM 6892 C CA . LEU B 1 281 ? 22.453 -6.406 -8.039 1 94.69 281 LEU B CA 1
ATOM 6893 C C . LEU B 1 281 ? 21.156 -6.469 -8.836 1 94.69 281 LEU B C 1
ATOM 6895 O O . LEU B 1 281 ? 20.75 -5.48 -9.461 1 94.69 281 LEU B O 1
ATOM 6899 N N . VAL B 1 282 ? 20.5 -7.598 -8.828 1 96.06 282 VAL B N 1
ATOM 6900 C CA . VAL B 1 282 ? 19.25 -7.785 -9.547 1 96.06 282 VAL B CA 1
ATOM 6901 C C . VAL B 1 282 ? 18.156 -6.891 -8.945 1 96.06 282 VAL B C 1
ATOM 6903 O O . VAL B 1 282 ? 17.344 -6.312 -9.664 1 96.06 282 VAL B O 1
ATOM 6906 N N . GLN B 1 283 ? 18.094 -6.762 -7.625 1 93.19 283 GLN B N 1
ATOM 6907 C CA . GLN B 1 283 ? 17.156 -5.855 -6.969 1 93.19 283 GLN B CA 1
ATOM 6908 C C . GLN B 1 283 ? 17.328 -4.426 -7.48 1 93.19 283 GLN B C 1
ATOM 6910 O O . GLN B 1 283 ? 16.344 -3.73 -7.719 1 93.19 283 GLN B O 1
ATOM 6915 N N . ASN B 1 284 ? 18.531 -4.012 -7.629 1 91.38 284 ASN B N 1
ATOM 6916 C CA . ASN B 1 284 ? 18.812 -2.662 -8.109 1 91.38 284 ASN B CA 1
ATOM 6917 C C . ASN B 1 284 ? 18.391 -2.488 -9.562 1 91.38 284 ASN B C 1
ATOM 6919 O O . ASN B 1 284 ? 17.875 -1.44 -9.945 1 91.38 284 ASN B O 1
ATOM 6923 N N . PHE B 1 285 ? 18.656 -3.48 -10.328 1 95.56 285 PHE B N 1
ATOM 6924 C CA . PHE B 1 285 ? 18.172 -3.469 -11.703 1 95.56 285 PHE B CA 1
ATOM 6925 C C . PHE B 1 285 ? 16.656 -3.322 -11.727 1 95.56 285 PHE B C 1
ATOM 6927 O O . PHE B 1 285 ? 16.109 -2.543 -12.516 1 95.56 285 PHE B O 1
ATOM 6934 N N . CYS B 1 286 ? 15.93 -4.094 -10.891 1 94 286 CYS B N 1
ATOM 6935 C CA . CYS B 1 286 ? 14.477 -4.055 -10.852 1 94 286 CYS B CA 1
ATOM 6936 C C . CYS B 1 286 ? 13.977 -2.672 -10.438 1 94 286 CYS B C 1
ATOM 6938 O O . CYS B 1 286 ? 13.086 -2.113 -11.078 1 94 286 CYS B O 1
ATOM 6940 N N . GLN B 1 287 ? 14.594 -2.098 -9.43 1 87.75 287 GLN B N 1
ATOM 6941 C CA . GLN B 1 287 ? 14.133 -0.836 -8.859 1 87.75 287 GLN B CA 1
ATOM 6942 C C . GLN B 1 287 ? 14.469 0.339 -9.766 1 87.75 287 GLN B C 1
ATOM 6944 O O . GLN B 1 287 ? 13.664 1.26 -9.93 1 87.75 287 GLN B O 1
ATOM 6949 N N . ASP B 1 288 ? 15.625 0.3 -10.453 1 88.69 288 ASP B N 1
ATOM 6950 C CA . ASP B 1 288 ? 16.141 1.499 -11.102 1 88.69 288 ASP B CA 1
ATOM 6951 C C . ASP B 1 288 ? 15.93 1.433 -12.617 1 88.69 288 ASP B C 1
ATOM 6953 O O . ASP B 1 288 ? 16.062 2.441 -13.312 1 88.69 288 ASP B O 1
ATOM 6957 N N . VAL B 1 289 ? 15.609 0.29 -13.078 1 93.25 289 VAL B N 1
ATOM 6958 C CA . VAL B 1 289 ? 15.5 0.148 -14.531 1 93.25 289 VAL B CA 1
ATOM 6959 C C . VAL B 1 289 ? 14.148 -0.467 -14.883 1 93.25 289 VAL B C 1
ATOM 6961 O O . VAL B 1 289 ? 13.289 0.204 -15.453 1 93.25 289 VAL B O 1
ATOM 6964 N N . LYS B 1 290 ? 13.93 -1.688 -14.414 1 93.88 290 LYS B N 1
ATOM 6965 C CA . LYS B 1 290 ? 12.766 -2.473 -14.82 1 93.88 290 LYS B CA 1
ATOM 6966 C C . LYS B 1 290 ? 11.469 -1.746 -14.484 1 93.88 290 LYS B C 1
ATOM 6968 O O . LYS B 1 290 ? 10.586 -1.606 -15.336 1 93.88 290 LYS B O 1
ATOM 6973 N N . LEU B 1 291 ? 11.289 -1.293 -13.266 1 89.38 291 LEU B N 1
ATOM 6974 C CA . LEU B 1 291 ? 10.055 -0.66 -12.805 1 89.38 291 LEU B CA 1
ATOM 6975 C C . LEU B 1 291 ? 9.875 0.71 -13.453 1 89.38 291 LEU B C 1
ATOM 6977 O O . LEU B 1 291 ? 8.75 1.187 -13.602 1 89.38 291 LEU B O 1
ATOM 6981 N N . LYS B 1 292 ? 10.945 1.31 -13.953 1 87.44 292 LYS B N 1
ATOM 6982 C CA . LYS B 1 292 ? 10.898 2.672 -14.477 1 87.44 292 LYS B CA 1
ATOM 6983 C C . LYS B 1 292 ? 10.672 2.674 -15.984 1 87.44 292 LYS B C 1
ATOM 6985 O O . LYS B 1 292 ? 10.289 3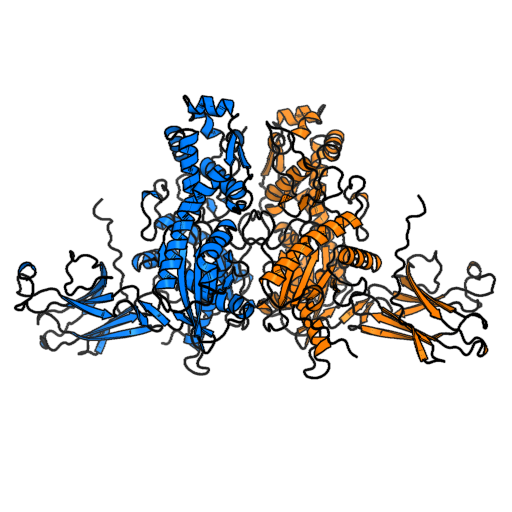.695 -16.562 1 87.44 292 LYS B O 1
ATOM 6990 N N . PHE B 1 293 ? 10.867 1.59 -16.609 1 93.62 293 PHE B N 1
ATOM 6991 C CA . PHE B 1 293 ? 10.812 1.527 -18.062 1 93.62 293 PHE B CA 1
ATOM 6992 C C . PHE B 1 293 ? 9.367 1.63 -18.562 1 93.62 293 PHE B C 1
ATOM 6994 O O . PHE B 1 293 ? 8.531 0.797 -18.219 1 93.62 293 PHE B O 1
ATOM 7001 N N . THR B 1 294 ? 9.062 2.633 -19.391 1 91.06 294 THR B N 1
ATOM 7002 C CA . THR B 1 294 ? 7.699 2.867 -19.859 1 91.06 294 THR B CA 1
ATOM 7003 C C . THR B 1 294 ? 7.582 2.566 -21.344 1 91.06 294 THR B C 1
ATOM 7005 O O . THR B 1 294 ? 6.477 2.428 -21.875 1 91.06 294 THR B O 1
ATOM 7008 N N . GLY B 1 295 ? 8.695 2.557 -22.047 1 92.06 295 GLY B N 1
ATOM 7009 C CA . GLY B 1 295 ? 8.68 2.352 -23.484 1 92.06 295 GLY B CA 1
ATOM 7010 C C . GLY B 1 295 ? 8.445 3.631 -24.266 1 92.06 295 GLY B C 1
ATOM 7011 O O . GLY B 1 295 ? 8.453 3.619 -25.5 1 92.06 295 GLY B O 1
ATOM 7012 N N . ASP B 1 296 ? 8.336 4.777 -23.672 1 90.62 296 ASP B N 1
ATOM 7013 C CA . ASP B 1 296 ? 7.98 6.031 -24.328 1 90.62 296 ASP B CA 1
ATOM 7014 C C . ASP B 1 296 ? 9.219 6.902 -24.547 1 90.62 296 ASP B C 1
ATOM 7016 O O . ASP B 1 296 ? 9.25 7.695 -25.5 1 90.62 296 ASP B O 1
ATOM 7020 N N . ASP B 1 297 ? 10.219 6.82 -23.703 1 91.25 297 ASP B N 1
ATOM 7021 C CA . ASP B 1 297 ? 11.414 7.656 -23.797 1 91.25 297 ASP B CA 1
ATOM 7022 C C . ASP B 1 297 ? 12.516 6.945 -24.578 1 91.25 297 ASP B C 1
ATOM 7024 O O . ASP B 1 297 ? 13.336 6.238 -23.984 1 91.25 297 ASP B O 1
ATOM 7028 N N . LEU B 1 298 ? 12.68 7.34 -25.797 1 92.56 298 LEU B N 1
ATOM 7029 C CA . LEU B 1 298 ? 13.648 6.691 -26.672 1 92.56 298 LEU B CA 1
ATOM 7030 C C . LEU B 1 298 ? 15.078 7.027 -26.25 1 92.56 298 LEU B C 1
ATOM 7032 O O . LEU B 1 298 ? 16.016 6.34 -26.641 1 92.56 298 LEU B O 1
ATOM 7036 N N . ASN B 1 299 ? 15.219 7.996 -25.438 1 91.12 299 ASN B N 1
ATOM 7037 C CA . ASN B 1 299 ? 16.547 8.445 -25.031 1 91.12 299 ASN B CA 1
ATOM 7038 C C . ASN B 1 299 ? 16.875 8.023 -23.609 1 91.12 299 ASN B C 1
ATOM 7040 O O . ASN B 1 299 ? 17.891 8.445 -23.031 1 91.12 299 ASN B O 1
ATOM 7044 N N . CYS B 1 300 ? 15.992 7.176 -23.109 1 89.88 300 CYS B N 1
ATOM 7045 C CA . CYS B 1 300 ? 16.266 6.773 -21.734 1 89.88 300 CYS B CA 1
ATOM 7046 C C . CYS B 1 300 ? 17.609 6.059 -21.625 1 89.88 300 CYS B C 1
ATOM 7048 O O . CYS B 1 300 ? 18.016 5.355 -22.547 1 89.88 300 CYS B O 1
ATOM 7050 N N . LYS B 1 301 ? 18.344 6.363 -20.547 1 90.88 301 LYS B N 1
ATOM 7051 C CA . LYS B 1 301 ? 19.641 5.758 -20.234 1 90.88 301 LYS B CA 1
ATOM 7052 C C . LYS B 1 301 ? 19.781 5.488 -18.734 1 90.88 301 LYS B C 1
ATOM 7054 O O . LYS B 1 301 ? 19.672 6.406 -17.922 1 90.88 301 LYS B O 1
ATOM 7059 N N . TYR B 1 302 ? 19.953 4.18 -18.438 1 91.31 302 TYR B N 1
ATOM 7060 C CA . TYR B 1 302 ? 20.156 3.783 -17.047 1 91.31 302 TYR B CA 1
ATOM 7061 C C . TYR B 1 302 ? 21.578 3.289 -16.828 1 91.31 302 TYR B C 1
ATOM 7063 O O . TYR B 1 302 ? 22.203 2.744 -17.734 1 91.31 302 TYR B O 1
ATOM 7071 N N . GLU B 1 303 ? 22.141 3.564 -15.672 1 89.62 303 GLU B N 1
ATOM 7072 C CA . GLU B 1 303 ? 23.5 3.154 -15.352 1 89.62 303 GLU B CA 1
ATOM 7073 C C . GLU B 1 303 ? 23.547 2.379 -14.039 1 89.62 303 GLU B C 1
ATOM 7075 O O . GLU B 1 303 ? 22.891 2.752 -13.062 1 89.62 303 GLU B O 1
ATOM 7080 N N . LEU B 1 304 ? 24.266 1.292 -14.039 1 92.31 304 LEU B N 1
ATOM 7081 C CA . LEU B 1 304 ? 24.516 0.483 -12.852 1 92.31 304 LEU B CA 1
ATOM 7082 C C . LEU B 1 304 ? 26 0.417 -12.539 1 92.31 304 LEU B C 1
ATOM 7084 O O . LEU B 1 304 ? 26.797 -0.008 -13.383 1 92.31 304 LEU B O 1
ATOM 7088 N N . ASP B 1 305 ? 26.406 0.83 -11.406 1 90.5 305 ASP B N 1
ATOM 7089 C CA . ASP B 1 305 ? 27.812 0.836 -10.969 1 90.5 305 ASP B CA 1
ATOM 7090 C C . ASP B 1 305 ? 28.188 -0.491 -10.312 1 90.5 305 ASP B C 1
ATOM 7092 O O . ASP B 1 305 ? 27.906 -0.708 -9.133 1 90.5 305 ASP B O 1
ATOM 7096 N N . LEU B 1 306 ? 28.938 -1.33 -11.016 1 92.94 306 LEU B N 1
ATOM 7097 C CA . LEU B 1 306 ? 29.266 -2.666 -10.531 1 92.94 306 LEU B CA 1
ATOM 7098 C C . LEU B 1 306 ? 30.188 -2.594 -9.32 1 92.94 306 LEU B C 1
ATOM 7100 O O . LEU B 1 306 ? 30.141 -3.463 -8.445 1 92.94 306 LEU B O 1
ATOM 7104 N N . GLU B 1 307 ? 31 -1.607 -9.258 1 89.19 307 GLU B N 1
ATOM 7105 C CA . GLU B 1 307 ? 31.891 -1.457 -8.117 1 89.19 307 GLU B CA 1
ATOM 7106 C C . GLU B 1 307 ? 31.109 -1.242 -6.824 1 89.19 307 GLU B C 1
ATOM 7108 O O . GLU B 1 307 ? 31.5 -1.735 -5.762 1 89.19 307 GLU B O 1
ATOM 7113 N N . ALA B 1 308 ? 30.062 -0.557 -6.969 1 83.56 308 ALA B N 1
ATOM 7114 C CA . ALA B 1 308 ? 29.25 -0.238 -5.797 1 83.56 308 ALA B CA 1
ATOM 7115 C C . ALA B 1 308 ? 28.266 -1.36 -5.488 1 83.56 308 ALA B C 1
ATOM 7117 O O . ALA B 1 308 ? 28 -1.671 -4.324 1 83.56 308 ALA B O 1
ATOM 7118 N N . LEU B 1 309 ? 27.719 -1.974 -6.508 1 89.12 309 LEU B N 1
ATOM 7119 C CA . LEU B 1 309 ? 26.578 -2.881 -6.348 1 89.12 309 LEU B CA 1
ATOM 7120 C C . LEU B 1 309 ? 27.062 -4.32 -6.18 1 89.12 309 LEU B C 1
ATOM 7122 O O . LEU B 1 309 ? 26.391 -5.125 -5.523 1 89.12 309 LEU B O 1
ATOM 7126 N N . ALA B 1 310 ? 28.172 -4.645 -6.805 1 92.25 310 ALA B N 1
ATOM 7127 C CA . ALA B 1 310 ? 28.672 -6.02 -6.805 1 92.25 310 ALA B CA 1
ATOM 7128 C C . ALA B 1 310 ? 30.188 -6.047 -6.793 1 92.25 310 ALA B C 1
ATOM 7130 O O . ALA B 1 310 ? 30.812 -6.637 -7.68 1 92.25 310 ALA B O 1
ATOM 7131 N N . PRO B 1 311 ? 30.734 -5.539 -5.742 1 90.44 311 PRO B N 1
ATOM 7132 C CA . PRO B 1 311 ? 32.188 -5.461 -5.711 1 90.44 311 PRO B CA 1
ATOM 7133 C C . PRO B 1 311 ? 32.875 -6.836 -5.777 1 90.44 311 PRO B C 1
ATOM 7135 O O . PRO B 1 311 ? 33.969 -6.965 -6.32 1 90.44 311 PRO B O 1
ATOM 7138 N N . LYS B 1 312 ? 32.281 -7.852 -5.328 1 92.44 312 LYS B N 1
ATOM 7139 C CA . LYS B 1 312 ? 32.875 -9.188 -5.293 1 92.44 312 LYS B CA 1
ATOM 7140 C C . LYS B 1 312 ? 32.906 -9.82 -6.68 1 92.44 312 LYS B C 1
ATOM 7142 O O . LYS B 1 312 ? 33.594 -10.805 -6.91 1 92.44 312 LYS B O 1
ATOM 7147 N N . LEU B 1 313 ? 32.188 -9.242 -7.559 1 95.19 313 LEU B N 1
ATOM 7148 C CA . LEU B 1 313 ? 32.188 -9.742 -8.93 1 95.19 313 LEU B CA 1
ATOM 7149 C C . LEU B 1 313 ? 33.438 -9.336 -9.672 1 95.19 313 LEU B C 1
ATOM 7151 O O . LEU B 1 313 ? 33.906 -10.055 -10.57 1 95.19 313 LEU B O 1
ATOM 7155 N N . LEU B 1 314 ? 34.062 -8.289 -9.328 1 95.38 314 LEU B N 1
ATOM 7156 C CA . LEU B 1 314 ? 35.094 -7.625 -10.109 1 95.38 314 LEU B CA 1
ATOM 7157 C C . LEU B 1 314 ? 36.312 -8.523 -10.266 1 95.38 314 LEU B C 1
ATOM 7159 O O . LEU B 1 314 ? 36.875 -8.648 -11.367 1 95.38 314 LEU B O 1
ATOM 7163 N N . PRO B 1 315 ? 36.656 -9.211 -9.172 1 94.88 315 PRO B N 1
ATOM 7164 C CA . PRO B 1 315 ? 37.844 -10.055 -9.297 1 94.88 315 PRO B CA 1
ATOM 7165 C C . PRO B 1 315 ? 37.656 -11.211 -10.281 1 94.88 315 PRO B C 1
ATOM 7167 O O . PRO B 1 315 ? 38.625 -11.742 -10.812 1 94.88 315 PRO B O 1
ATOM 7170 N N . TYR B 1 316 ? 36.469 -11.578 -10.508 1 96.75 316 TYR B N 1
ATOM 7171 C CA . TYR B 1 316 ? 36.188 -12.711 -11.391 1 96.75 316 TYR B CA 1
ATOM 7172 C C . TYR B 1 316 ? 36.281 -12.289 -12.852 1 96.75 316 TYR B C 1
ATOM 7174 O O . TYR B 1 316 ? 36.375 -13.141 -13.742 1 96.75 316 TYR B O 1
ATOM 7182 N N . ILE B 1 317 ? 36.188 -10.969 -13.094 1 97.38 317 ILE B N 1
ATOM 7183 C CA . ILE B 1 317 ? 36.219 -10.469 -14.461 1 97.38 317 ILE B CA 1
ATOM 7184 C C . ILE B 1 317 ? 37.656 -10.375 -14.953 1 97.38 317 ILE B C 1
ATOM 7186 O O . ILE B 1 317 ? 38.469 -9.664 -14.359 1 97.38 317 ILE B O 1
ATOM 7190 N N . THR B 1 318 ? 37.969 -11.133 -16.047 1 96.44 318 THR B N 1
ATOM 7191 C CA . THR B 1 318 ? 39.344 -11.203 -16.516 1 96.44 318 THR B CA 1
ATOM 7192 C C . THR B 1 318 ? 39.406 -11 -18.031 1 96.44 318 THR B C 1
ATOM 7194 O O . THR B 1 318 ? 38.344 -10.914 -18.688 1 96.44 318 THR B O 1
ATOM 7197 N N . GLY B 1 319 ? 40.531 -10.812 -18.516 1 95.44 319 GLY B N 1
ATOM 7198 C CA . GLY B 1 319 ? 40.75 -10.766 -19.953 1 95.44 319 GLY B CA 1
ATOM 7199 C C . GLY B 1 319 ? 40.25 -9.484 -20.594 1 95.44 319 GLY B C 1
ATOM 7200 O O . GLY B 1 319 ? 40.438 -8.398 -20.031 1 95.44 319 GLY B O 1
ATOM 7201 N N . SER B 1 320 ? 39.75 -9.641 -21.75 1 95.62 320 SER B N 1
ATOM 7202 C CA . SER B 1 320 ? 39.281 -8.5 -22.531 1 95.62 320 SER B CA 1
ATOM 7203 C C . SER B 1 320 ? 38.094 -7.824 -21.859 1 95.62 320 SER B C 1
ATOM 7205 O O . SER B 1 320 ? 37.906 -6.609 -21.969 1 95.62 320 SER B O 1
ATOM 7207 N N . GLU B 1 321 ? 37.312 -8.617 -21.203 1 96.12 321 GLU B N 1
ATOM 7208 C CA . GLU B 1 321 ? 36.156 -8.078 -20.5 1 96.12 321 GLU B CA 1
ATOM 7209 C C . GLU B 1 321 ? 36.562 -7.121 -19.391 1 96.12 321 GLU B C 1
ATOM 7211 O O . GLU B 1 321 ? 35.938 -6.09 -19.172 1 96.12 321 GLU B O 1
ATOM 7216 N N . ARG B 1 322 ? 37.594 -7.457 -18.719 1 96.5 322 ARG B N 1
ATOM 7217 C CA . ARG B 1 322 ? 38.062 -6.582 -17.672 1 96.5 322 ARG B CA 1
ATOM 7218 C C . ARG B 1 322 ? 38.562 -5.258 -18.234 1 96.5 322 ARG B C 1
ATOM 7220 O O . ARG B 1 322 ? 38.281 -4.195 -17.688 1 96.5 322 ARG B O 1
ATOM 7227 N N . ASP B 1 323 ? 39.312 -5.379 -19.344 1 96.19 323 ASP B N 1
ATOM 7228 C CA . ASP B 1 323 ? 39.844 -4.18 -20 1 96.19 323 ASP B CA 1
ATOM 7229 C C . ASP B 1 323 ? 38.719 -3.24 -20.391 1 96.19 323 ASP B C 1
ATOM 7231 O O . ASP B 1 323 ? 38.781 -2.027 -20.188 1 96.19 323 ASP B O 1
ATOM 7235 N N . SER B 1 324 ? 37.781 -3.82 -20.938 1 95.44 324 SER B N 1
ATOM 7236 C CA . SER B 1 324 ? 36.625 -3.039 -21.344 1 95.44 324 SER B CA 1
ATOM 7237 C C . SER B 1 324 ? 35.969 -2.369 -20.156 1 95.44 324 SER B C 1
ATOM 7239 O O . SER B 1 324 ? 35.594 -1.196 -20.219 1 95.44 324 SER B O 1
ATOM 7241 N N . MET B 1 325 ? 35.812 -3.062 -19.016 1 94.88 325 MET B N 1
ATOM 7242 C CA . MET B 1 325 ? 35.125 -2.549 -17.828 1 94.88 325 MET B CA 1
ATOM 7243 C C . MET B 1 325 ? 35.969 -1.441 -17.172 1 94.88 325 MET B C 1
ATOM 7245 O O . MET B 1 325 ? 35.406 -0.496 -16.609 1 94.88 325 MET B O 1
ATOM 7249 N N . LEU B 1 326 ? 37.188 -1.6 -17.312 1 94.88 326 LEU B N 1
ATOM 7250 C CA . LEU B 1 326 ? 38.062 -0.555 -16.781 1 94.88 326 LEU B CA 1
ATOM 7251 C C . LEU B 1 326 ? 37.875 0.745 -17.562 1 94.88 326 LEU B C 1
ATOM 7253 O O . LEU B 1 326 ? 37.844 1.826 -16.969 1 94.88 326 LEU B O 1
ATOM 7257 N N . ILE B 1 327 ? 37.781 0.595 -18.859 1 94.06 327 ILE B N 1
ATOM 7258 C CA . ILE B 1 327 ? 37.562 1.758 -19.703 1 94.06 327 ILE B CA 1
ATOM 7259 C C . ILE B 1 327 ? 36.219 2.414 -19.359 1 94.06 327 ILE B C 1
ATOM 7261 O O . ILE B 1 327 ? 36.125 3.643 -19.328 1 94.06 327 ILE B O 1
ATOM 7265 N N . GLU B 1 328 ? 35.281 1.602 -19.109 1 92.5 328 GLU B N 1
ATOM 7266 C CA . GLU B 1 328 ? 33.938 2.088 -18.812 1 92.5 328 GLU B CA 1
ATOM 7267 C C . GLU B 1 328 ? 33.812 2.424 -17.328 1 92.5 328 GLU B C 1
ATOM 7269 O O . GLU B 1 328 ? 32.719 2.75 -16.859 1 92.5 328 GLU B O 1
ATOM 7274 N N . GLU B 1 329 ? 34.844 2.246 -16.562 1 92 329 GLU B N 1
ATOM 7275 C CA . GLU B 1 329 ? 34.875 2.547 -15.141 1 92 329 GLU B CA 1
ATOM 7276 C C . GLU B 1 329 ? 33.875 1.692 -14.375 1 92 329 GLU B C 1
ATOM 7278 O O . GLU B 1 329 ? 33.156 2.195 -13.5 1 92 329 GLU B O 1
ATOM 7283 N N . TRP B 1 330 ? 33.656 0.5 -14.883 1 93.5 330 TRP B N 1
ATOM 7284 C CA . TRP B 1 330 ? 32.844 -0.53 -14.242 1 93.5 330 TRP B CA 1
ATOM 7285 C C . TRP B 1 330 ? 31.344 -0.162 -14.297 1 93.5 330 TRP B C 1
ATOM 7287 O O . TRP B 1 330 ? 30.562 -0.624 -13.469 1 93.5 330 TRP B O 1
ATOM 7297 N N . MET B 1 331 ? 30.969 0.702 -15.258 1 92 331 MET B N 1
ATOM 7298 C CA . MET B 1 331 ? 29.578 1.106 -15.43 1 92 331 MET B CA 1
ATOM 7299 C C . MET B 1 331 ? 28.891 0.26 -16.5 1 92 331 MET B C 1
ATOM 7301 O O . MET B 1 331 ? 29.406 0.112 -17.609 1 92 331 MET B O 1
ATOM 7305 N N . ILE B 1 332 ? 27.781 -0.33 -16.125 1 94.44 332 ILE B N 1
ATOM 7306 C CA . ILE B 1 332 ? 26.906 -0.967 -17.109 1 94.44 332 ILE B CA 1
ATOM 7307 C C . ILE B 1 332 ? 25.844 0.023 -17.562 1 94.44 332 ILE B C 1
ATOM 7309 O O . ILE B 1 332 ? 25.047 0.524 -16.766 1 94.44 332 ILE B O 1
ATOM 7313 N N . VAL B 1 333 ? 25.828 0.3 -18.797 1 93.94 333 VAL B N 1
ATOM 7314 C CA . VAL B 1 333 ? 24.875 1.258 -19.344 1 93.94 333 VAL B CA 1
ATOM 7315 C C . VAL B 1 333 ? 23.75 0.514 -20.078 1 93.94 333 VAL B C 1
ATOM 7317 O O . VAL B 1 333 ? 24.016 -0.337 -20.922 1 93.94 333 VAL B O 1
ATOM 7320 N N . LEU B 1 334 ? 22.547 0.825 -19.734 1 96.75 334 LEU B N 1
ATOM 7321 C CA . LEU B 1 334 ? 21.359 0.231 -20.344 1 96.75 334 LEU B CA 1
ATOM 7322 C C . LEU B 1 334 ? 20.516 1.292 -21.047 1 96.75 334 LEU B C 1
ATOM 7324 O O . LEU B 1 334 ? 19.766 2.027 -20.391 1 96.75 334 LEU B O 1
ATOM 7328 N N . ASP B 1 335 ? 20.609 1.303 -22.328 1 96.31 335 ASP B N 1
ATOM 7329 C CA . ASP B 1 335 ? 19.812 2.266 -23.094 1 96.31 335 ASP B CA 1
ATOM 7330 C C . ASP B 1 335 ? 18.469 1.673 -23.484 1 96.31 335 ASP B C 1
ATOM 7332 O O . ASP B 1 335 ? 18.141 0.551 -23.094 1 96.31 335 ASP B O 1
ATOM 7336 N N . TYR B 1 336 ? 17.719 2.385 -24.219 1 96.94 336 TYR B N 1
ATOM 7337 C CA . TYR B 1 336 ? 16.359 2.035 -24.594 1 96.94 336 TYR B CA 1
ATOM 7338 C C . TYR B 1 336 ? 16.312 0.693 -25.328 1 96.94 336 TYR B C 1
ATOM 7340 O O . TYR B 1 336 ? 15.531 -0.19 -24.953 1 96.94 336 TYR B O 1
ATOM 7348 N N . LYS B 1 337 ? 17.141 0.546 -26.281 1 97.12 337 LYS B N 1
ATOM 7349 C CA . LYS B 1 337 ? 17.141 -0.655 -27.109 1 97.12 337 LYS B CA 1
ATOM 7350 C C . LYS B 1 337 ? 17.484 -1.895 -26.297 1 97.12 337 LYS B C 1
ATOM 7352 O O . LYS B 1 337 ? 16.859 -2.949 -26.469 1 97.12 337 LYS B O 1
ATOM 7357 N N . ILE B 1 338 ? 18.406 -1.72 -25.438 1 97.5 338 ILE B N 1
ATOM 7358 C CA . ILE B 1 338 ? 18.844 -2.844 -24.609 1 97.5 338 ILE B CA 1
ATOM 7359 C C . ILE B 1 338 ? 17.734 -3.264 -23.656 1 97.5 338 ILE B C 1
ATOM 7361 O O . ILE B 1 338 ? 17.406 -4.449 -23.562 1 97.5 338 ILE B O 1
ATOM 7365 N N . VAL B 1 339 ? 17.141 -2.307 -22.938 1 97.94 339 VAL B N 1
ATOM 7366 C CA . VAL B 1 339 ? 16.094 -2.619 -21.984 1 97.94 339 VAL B CA 1
ATOM 7367 C C . VAL B 1 339 ? 14.875 -3.209 -22.703 1 97.94 339 VAL B C 1
ATOM 7369 O O . VAL B 1 339 ? 14.312 -4.215 -22.266 1 97.94 339 VAL B O 1
ATOM 7372 N N . LYS B 1 340 ? 14.57 -2.629 -23.797 1 98 340 LYS B N 1
ATOM 7373 C CA . LYS B 1 340 ? 13.445 -3.107 -24.594 1 98 340 LYS B CA 1
ATOM 7374 C C . LYS B 1 340 ? 13.656 -4.555 -25.031 1 98 340 LYS B C 1
ATOM 7376 O O . LYS B 1 340 ? 12.711 -5.348 -25.047 1 98 340 LYS B O 1
ATOM 7381 N N . SER B 1 341 ? 14.812 -4.902 -25.391 1 97.69 341 SER B N 1
ATOM 7382 C CA . SER B 1 341 ? 15.125 -6.246 -25.859 1 97.69 341 SER B CA 1
ATOM 7383 C C . SER B 1 341 ? 14.938 -7.277 -24.75 1 97.69 341 SER B C 1
ATOM 7385 O O . SER B 1 341 ? 14.719 -8.461 -25.031 1 97.69 341 SER B O 1
ATOM 7387 N N . MET B 1 342 ? 15.039 -6.875 -23.531 1 97.69 342 MET B N 1
ATOM 7388 C CA . MET B 1 342 ? 14.82 -7.777 -22.406 1 97.69 342 MET B CA 1
ATOM 7389 C C . MET B 1 342 ? 13.328 -7.992 -22.156 1 97.69 342 MET B C 1
ATOM 7391 O O . MET B 1 342 ? 12.914 -9.07 -21.719 1 97.69 342 MET B O 1
ATOM 7395 N N . PHE B 1 343 ? 12.477 -6.988 -22.453 1 98.25 343 PHE B N 1
ATOM 7396 C CA . PHE B 1 343 ? 11.039 -7.02 -22.203 1 98.25 343 PHE B CA 1
ATOM 7397 C C . PHE B 1 343 ? 10.305 -7.73 -23.328 1 98.25 343 PHE B C 1
ATOM 7399 O O . PHE B 1 343 ? 9.398 -8.523 -23.094 1 98.25 343 PHE B O 1
ATOM 7406 N N . ASP B 1 344 ? 10.68 -7.574 -24.516 1 98 344 ASP B N 1
ATOM 7407 C CA . ASP B 1 344 ? 9.891 -7.883 -25.703 1 98 344 ASP B CA 1
ATOM 7408 C C . ASP B 1 344 ? 9.602 -9.383 -25.797 1 98 344 ASP B C 1
ATOM 7410 O O . ASP B 1 344 ? 8.469 -9.789 -26.047 1 98 344 ASP B O 1
ATOM 7414 N N . PRO B 1 345 ? 10.609 -10.219 -25.625 1 97.5 345 PRO B N 1
ATOM 7415 C CA . PRO B 1 345 ? 10.305 -11.648 -25.75 1 97.5 345 PRO B CA 1
ATOM 7416 C C . PRO B 1 345 ? 9.258 -12.125 -24.75 1 97.5 345 PRO B C 1
ATOM 7418 O O . PRO B 1 345 ? 8.461 -13.016 -25.078 1 97.5 345 PRO B O 1
ATOM 7421 N N . ILE B 1 346 ? 9.297 -11.617 -23.625 1 97.56 346 ILE B N 1
ATOM 7422 C CA . ILE B 1 346 ? 8.359 -12.008 -22.578 1 97.56 346 ILE B CA 1
ATOM 7423 C C . ILE B 1 346 ? 6.977 -11.445 -22.891 1 97.56 346 ILE B C 1
ATOM 7425 O O . ILE B 1 346 ? 5.977 -12.164 -22.812 1 97.56 346 ILE B O 1
ATOM 7429 N N . ILE B 1 347 ? 6.906 -10.172 -23.234 1 98.25 347 ILE B N 1
ATOM 7430 C CA . ILE B 1 347 ? 5.641 -9.508 -23.516 1 98.25 347 ILE B CA 1
ATOM 7431 C C . ILE B 1 347 ? 5.008 -10.102 -24.766 1 98.25 347 ILE B C 1
ATOM 7433 O O . ILE B 1 347 ? 3.787 -10.234 -24.844 1 98.25 347 ILE B O 1
ATOM 7437 N N . ASP B 1 348 ? 5.828 -10.477 -25.766 1 98.12 348 ASP B N 1
ATOM 7438 C CA . ASP B 1 348 ? 5.316 -11.117 -26.969 1 98.12 348 ASP B CA 1
ATOM 7439 C C . ASP B 1 348 ? 4.598 -12.422 -26.641 1 98.12 348 ASP B C 1
ATOM 7441 O O . ASP B 1 348 ? 3.582 -12.758 -27.25 1 98.12 348 ASP B O 1
ATOM 7445 N N . ARG B 1 349 ? 5.109 -13.148 -25.734 1 97.25 349 ARG B N 1
ATOM 7446 C CA . ARG B 1 349 ? 4.461 -14.383 -25.297 1 97.25 349 ARG B CA 1
ATOM 7447 C C . ARG B 1 349 ? 3.119 -14.102 -24.641 1 97.25 349 ARG B C 1
ATOM 7449 O O . ARG B 1 349 ? 2.145 -14.82 -24.859 1 97.25 349 ARG B O 1
ATOM 7456 N N . ILE B 1 350 ? 3.072 -13.102 -23.797 1 97.69 350 ILE B N 1
ATOM 7457 C CA . ILE B 1 350 ? 1.835 -12.711 -23.141 1 97.69 350 ILE B CA 1
ATOM 7458 C C . ILE B 1 350 ? 0.79 -12.312 -24.172 1 97.69 350 ILE B C 1
ATOM 7460 O O . ILE B 1 350 ? -0.364 -12.742 -24.094 1 97.69 350 ILE B O 1
ATOM 7464 N N . ILE B 1 351 ? 1.22 -11.523 -25.172 1 98.19 351 ILE B N 1
ATOM 7465 C CA . ILE B 1 351 ? 0.333 -11.055 -26.219 1 98.19 351 ILE B CA 1
ATOM 7466 C C . ILE B 1 351 ? -0.209 -12.25 -27 1 98.19 351 ILE B C 1
ATOM 7468 O O . ILE B 1 351 ? -1.396 -12.297 -27.328 1 98.19 351 ILE B O 1
ATOM 7472 N N . LYS B 1 352 ? 0.632 -13.164 -27.266 1 97.31 352 LYS B N 1
ATOM 7473 C CA . LYS B 1 352 ? 0.198 -14.375 -27.969 1 97.31 352 LYS B CA 1
ATOM 7474 C C . LYS B 1 352 ? -0.859 -15.125 -27.172 1 97.31 352 LYS B C 1
ATOM 7476 O O . LYS B 1 352 ? -1.843 -15.609 -27.719 1 97.31 352 LYS B O 1
ATOM 7481 N N . MET B 1 353 ? -0.668 -15.281 -25.891 1 95.69 353 MET B N 1
ATOM 7482 C CA . MET B 1 353 ? -1.623 -15.969 -25.031 1 95.69 353 MET B CA 1
ATOM 7483 C C . MET B 1 353 ? -2.973 -15.258 -25.031 1 95.69 353 MET B C 1
ATOM 7485 O O . MET B 1 353 ? -4.02 -15.906 -25.094 1 95.69 353 MET B O 1
ATOM 7489 N N . ILE B 1 354 ? -2.932 -13.93 -24.938 1 96.81 354 ILE B N 1
ATOM 7490 C CA . ILE B 1 354 ? -4.16 -13.141 -24.938 1 96.81 354 ILE B CA 1
ATOM 7491 C C . ILE B 1 354 ? -4.895 -13.352 -26.266 1 96.81 354 ILE B C 1
ATOM 7493 O O . ILE B 1 354 ? -6.109 -13.555 -26.281 1 96.81 354 ILE B O 1
ATOM 7497 N N . ARG B 1 355 ? -4.168 -13.336 -27.359 1 96.12 355 ARG B N 1
ATOM 7498 C CA . ARG B 1 355 ? -4.75 -13.516 -28.688 1 96.12 355 ARG B CA 1
ATOM 7499 C C . ARG B 1 355 ? -5.445 -14.867 -28.812 1 96.12 355 ARG B C 1
ATOM 7501 O O . ARG B 1 355 ? -6.562 -14.953 -29.328 1 96.12 355 ARG B O 1
ATOM 7508 N N . VAL B 1 356 ? -4.773 -15.891 -28.328 1 93.38 356 VAL B N 1
ATOM 7509 C CA . VAL B 1 356 ? -5.336 -17.234 -28.391 1 93.38 356 VAL B CA 1
ATOM 7510 C C . VAL B 1 356 ? -6.633 -17.281 -27.594 1 93.38 356 VAL B C 1
ATOM 7512 O O . VAL B 1 356 ? -7.629 -17.859 -28.031 1 93.38 356 VAL B O 1
ATOM 7515 N N . GLN B 1 357 ? -6.621 -16.703 -26.438 1 92.25 357 GLN B N 1
ATOM 7516 C CA . GLN B 1 357 ? -7.801 -16.719 -25.578 1 92.25 357 GLN B CA 1
ATOM 7517 C C . GLN B 1 357 ? -8.945 -15.93 -26.219 1 92.25 357 GLN B C 1
ATOM 7519 O O . GLN B 1 357 ? -10.109 -16.328 -26.109 1 92.25 357 GLN B O 1
ATOM 7524 N N . LEU B 1 358 ? -8.648 -14.797 -26.812 1 93.56 358 LEU B N 1
ATOM 7525 C CA . LEU B 1 358 ? -9.664 -13.969 -27.453 1 93.56 358 LEU B CA 1
ATOM 7526 C C . LEU B 1 358 ? -10.281 -14.703 -28.641 1 93.56 358 LEU B C 1
ATOM 7528 O O . LEU B 1 358 ? -11.492 -14.602 -28.875 1 93.56 358 LEU B O 1
ATOM 7532 N N . ASN B 1 359 ? -9.43 -15.406 -29.328 1 91.12 359 ASN B N 1
ATOM 7533 C CA . ASN B 1 359 ? -9.898 -16.141 -30.484 1 91.12 359 ASN B CA 1
ATOM 7534 C C . ASN B 1 359 ? -10.805 -17.312 -30.094 1 91.12 359 ASN B C 1
ATOM 7536 O O . ASN B 1 359 ? -11.672 -17.719 -30.859 1 91.12 359 ASN B O 1
ATOM 7540 N N . ASN B 1 360 ? -10.625 -17.812 -28.891 1 85.25 360 ASN B N 1
ATOM 7541 C CA . ASN B 1 360 ? -11.375 -18.969 -28.422 1 85.25 360 ASN B CA 1
ATOM 7542 C C . ASN B 1 360 ? -12.617 -18.547 -27.641 1 85.25 360 ASN B C 1
ATOM 7544 O O . ASN B 1 360 ? -13.328 -19.391 -27.094 1 85.25 360 ASN B O 1
ATOM 7548 N N . SER B 1 361 ? -12.805 -17.297 -27.516 1 82.06 361 SER B N 1
ATOM 7549 C CA . SER B 1 361 ? -13.922 -16.812 -26.703 1 82.06 361 SER B CA 1
ATOM 7550 C C . SER B 1 361 ? -14.875 -15.969 -27.547 1 82.06 361 SER B C 1
ATOM 7552 O O . SER B 1 361 ? -14.539 -15.547 -28.656 1 82.06 361 SER B O 1
ATOM 7554 N N . GLU B 1 362 ? -16.094 -15.891 -26.953 1 83.12 362 GLU B N 1
ATOM 7555 C CA . GLU B 1 362 ? -17.031 -14.922 -27.516 1 83.12 362 GLU B CA 1
ATOM 7556 C C . GLU B 1 362 ? -16.5 -13.5 -27.375 1 83.12 362 GLU B C 1
ATOM 7558 O O . GLU B 1 362 ? -15.383 -13.289 -26.891 1 83.12 362 GLU B O 1
ATOM 7563 N N . LYS B 1 363 ? -17.25 -12.656 -27.797 1 88.81 363 LYS B N 1
ATOM 7564 C CA . LYS B 1 363 ? -16.875 -11.25 -27.719 1 88.81 363 LYS B CA 1
ATOM 7565 C C . LYS B 1 363 ? -16.516 -10.859 -26.281 1 88.81 363 LYS B C 1
ATOM 7567 O O . LYS B 1 363 ? -17.266 -11.172 -25.344 1 88.81 363 LYS B O 1
ATOM 7572 N N . CYS B 1 364 ? -15.367 -10.328 -26.125 1 93 364 CYS B N 1
ATOM 7573 C CA . CYS B 1 364 ? -14.852 -9.875 -24.844 1 93 364 CYS B CA 1
ATOM 7574 C C . CYS B 1 364 ? -14.969 -8.359 -24.703 1 93 364 CYS B C 1
ATOM 7576 O O . CYS B 1 364 ? -14.461 -7.617 -25.547 1 93 364 CYS B O 1
ATOM 7578 N N . SER B 1 365 ? -15.602 -7.918 -23.688 1 93.12 365 SER B N 1
ATOM 7579 C CA . SER B 1 365 ? -15.875 -6.496 -23.516 1 93.12 365 SER B CA 1
ATOM 7580 C C . SER B 1 365 ? -14.711 -5.785 -22.828 1 93.12 365 SER B C 1
ATOM 7582 O O . SER B 1 365 ? -14.531 -4.578 -23 1 93.12 365 SER B O 1
ATOM 7584 N N . ALA B 1 366 ? -13.945 -6.539 -22.062 1 94.19 366 ALA B N 1
ATOM 7585 C CA . ALA B 1 366 ? -12.883 -5.887 -21.312 1 94.19 366 ALA B CA 1
ATOM 7586 C C . ALA B 1 366 ? -11.734 -6.848 -21.031 1 94.19 366 ALA B C 1
ATOM 7588 O O . ALA B 1 366 ? -11.938 -8.062 -20.922 1 94.19 366 ALA B O 1
ATOM 7589 N N . ILE B 1 367 ? -10.539 -6.324 -20.969 1 96 367 ILE B N 1
ATOM 7590 C CA . ILE B 1 367 ? -9.344 -7.008 -20.484 1 96 367 ILE B CA 1
ATOM 7591 C C . ILE B 1 367 ? -8.805 -6.277 -19.25 1 96 367 ILE B C 1
ATOM 7593 O O . ILE B 1 367 ? -8.531 -5.078 -19.297 1 96 367 ILE B O 1
ATOM 7597 N N . PHE B 1 368 ? -8.672 -6.957 -18.188 1 95.06 368 PHE B N 1
ATOM 7598 C CA . PHE B 1 368 ? -8.078 -6.395 -16.969 1 95.06 368 PHE B CA 1
ATOM 7599 C C . PHE B 1 368 ? -6.695 -6.984 -16.719 1 95.06 368 PHE B C 1
ATOM 7601 O O . PHE B 1 368 ? -6.547 -8.203 -16.609 1 95.06 368 PHE B O 1
ATOM 7608 N N . LEU B 1 369 ? -5.703 -6.148 -16.688 1 95.88 369 LEU B N 1
ATOM 7609 C CA . LEU B 1 369 ? -4.355 -6.559 -16.312 1 95.88 369 LEU B CA 1
ATOM 7610 C C . LEU B 1 369 ? -4.152 -6.445 -14.805 1 95.88 369 LEU B C 1
ATOM 7612 O O . LEU B 1 369 ? -4.34 -5.375 -14.227 1 95.88 369 LEU B O 1
ATOM 7616 N N . VAL B 1 370 ? -3.785 -7.566 -14.18 1 94.81 370 VAL B N 1
ATOM 7617 C CA . VAL B 1 370 ? -3.574 -7.578 -12.734 1 94.81 370 VAL B CA 1
ATOM 7618 C C . VAL B 1 370 ? -2.184 -8.125 -12.422 1 94.81 370 VAL B C 1
ATOM 7620 O O . VAL B 1 370 ? -1.4 -8.406 -13.328 1 94.81 370 VAL B O 1
ATOM 7623 N N . GLY B 1 371 ? -1.787 -8.133 -11.094 1 92.94 371 GLY B N 1
ATOM 7624 C CA . GLY B 1 371 ? -0.471 -8.602 -10.695 1 92.94 371 GLY B CA 1
ATOM 7625 C C . GLY B 1 371 ? 0.582 -7.512 -10.703 1 92.94 371 GLY B C 1
ATOM 7626 O O . GLY B 1 371 ? 0.344 -6.418 -11.227 1 92.94 371 GLY B O 1
ATOM 7627 N N . GLY B 1 372 ? 1.717 -7.836 -10.227 1 91.25 372 GLY B N 1
ATOM 7628 C CA . GLY B 1 372 ? 2.805 -6.871 -10.188 1 91.25 372 GLY B CA 1
ATOM 7629 C C . GLY B 1 372 ? 3.264 -6.43 -11.562 1 91.25 372 GLY B C 1
ATOM 7630 O O . GLY B 1 372 ? 3.414 -5.23 -11.82 1 91.25 372 GLY B O 1
ATOM 7631 N N . PHE B 1 373 ? 3.482 -7.438 -12.445 1 94.81 373 PHE B N 1
ATOM 7632 C CA . PHE B 1 373 ? 3.947 -7.137 -13.789 1 94.81 373 PHE B CA 1
ATOM 7633 C C . PHE B 1 373 ? 2.871 -6.41 -14.586 1 94.81 373 PHE B C 1
ATOM 7635 O O . PHE B 1 373 ? 3.174 -5.707 -15.555 1 94.81 373 PHE B O 1
ATOM 7642 N N . GLY B 1 374 ? 1.612 -6.613 -14.203 1 93.62 374 GLY B N 1
ATOM 7643 C CA . GLY B 1 374 ? 0.52 -5.898 -14.844 1 93.62 374 GLY B CA 1
ATOM 7644 C C . GLY B 1 374 ? 0.623 -4.391 -14.695 1 93.62 374 GLY B C 1
ATOM 7645 O O . GLY B 1 374 ? 0 -3.643 -15.453 1 93.62 374 GLY B O 1
ATOM 7646 N N . GLN B 1 375 ? 1.441 -3.957 -13.789 1 90.12 375 GLN B N 1
ATOM 7647 C CA . GLN B 1 375 ? 1.601 -2.531 -13.523 1 90.12 375 GLN B CA 1
ATOM 7648 C C . GLN B 1 375 ? 2.674 -1.921 -14.422 1 90.12 375 GLN B C 1
ATOM 7650 O O . GLN B 1 375 ? 2.887 -0.707 -14.406 1 90.12 375 GLN B O 1
ATOM 7655 N N . SER B 1 376 ? 3.404 -2.707 -15.172 1 92.75 376 SER B N 1
ATOM 7656 C CA . SER B 1 376 ? 4.383 -2.203 -16.125 1 92.75 376 SER B CA 1
ATOM 7657 C C . SER B 1 376 ? 3.717 -1.36 -17.219 1 92.75 376 SER B C 1
ATOM 7659 O O . SER B 1 376 ? 2.859 -1.853 -17.953 1 92.75 376 SER B O 1
ATOM 7661 N N . LYS B 1 377 ? 4.152 -0.134 -17.344 1 91.5 377 LYS B N 1
ATOM 7662 C CA . LYS B 1 377 ? 3.576 0.758 -18.344 1 91.5 377 LYS B CA 1
ATOM 7663 C C . LYS B 1 377 ? 3.873 0.263 -19.75 1 91.5 377 LYS B C 1
ATOM 7665 O O . LYS B 1 377 ? 3.053 0.427 -20.656 1 91.5 377 LYS B O 1
ATOM 7670 N N . TYR B 1 378 ? 5.051 -0.294 -19.906 1 96.31 378 TYR B N 1
ATOM 7671 C CA . TYR B 1 378 ? 5.406 -0.805 -21.234 1 96.31 378 TYR B CA 1
ATOM 7672 C C . TYR B 1 378 ? 4.508 -1.97 -21.625 1 96.31 378 TYR B C 1
ATOM 7674 O O . TYR B 1 378 ? 4.059 -2.053 -22.766 1 96.31 378 TYR B O 1
ATOM 7682 N N . LEU B 1 379 ? 4.227 -2.879 -20.703 1 97.25 379 LEU B N 1
ATOM 7683 C CA . LEU B 1 379 ? 3.314 -3.984 -20.969 1 97.25 379 LEU B CA 1
ATOM 7684 C C . LEU B 1 379 ? 1.923 -3.469 -21.312 1 97.25 379 LEU B C 1
ATOM 7686 O O . LEU B 1 379 ? 1.307 -3.936 -22.281 1 97.25 379 LEU B O 1
ATOM 7690 N N . GLN B 1 380 ? 1.411 -2.553 -20.516 1 95.5 380 GLN B N 1
ATOM 7691 C CA . GLN B 1 380 ? 0.095 -1.974 -20.75 1 95.5 380 GLN B CA 1
ATOM 7692 C C . GLN B 1 380 ? 0.007 -1.374 -22.156 1 95.5 380 GLN B C 1
ATOM 7694 O O . GLN B 1 380 ? -0.956 -1.623 -22.891 1 95.5 380 GLN B O 1
ATOM 7699 N N . LYS B 1 381 ? 1.025 -0.623 -22.516 1 95.88 381 LYS B N 1
ATOM 7700 C CA . LYS B 1 381 ? 1.078 0.019 -23.828 1 95.88 381 LYS B CA 1
ATOM 7701 C C . LYS B 1 381 ? 1.053 -1.017 -24.953 1 95.88 381 LYS B C 1
ATOM 7703 O O . LYS B 1 381 ? 0.308 -0.87 -25.922 1 95.88 381 LYS B O 1
ATOM 7708 N N . ARG B 1 382 ? 1.852 -2.02 -24.859 1 97.81 382 ARG B N 1
ATOM 7709 C CA . ARG B 1 382 ? 1.943 -3.061 -25.875 1 97.81 382 ARG B CA 1
ATOM 7710 C C . ARG B 1 382 ? 0.621 -3.807 -26.016 1 97.81 382 ARG B C 1
ATOM 7712 O O . ARG B 1 382 ? 0.206 -4.141 -27.125 1 97.81 382 ARG B O 1
ATOM 7719 N N . VAL B 1 383 ? -0.067 -4.086 -24.922 1 97.81 383 VAL B N 1
ATOM 7720 C CA . VAL B 1 383 ? -1.354 -4.77 -24.953 1 97.81 383 VAL B CA 1
ATOM 7721 C C . VAL B 1 383 ? -2.406 -3.877 -25.594 1 97.81 383 VAL B C 1
ATOM 7723 O O . VAL B 1 383 ? -3.201 -4.34 -26.422 1 97.81 383 VAL B O 1
ATOM 7726 N N . GLU B 1 384 ? -2.432 -2.639 -25.234 1 96 384 GLU B N 1
ATOM 7727 C CA . GLU B 1 384 ? -3.369 -1.688 -25.828 1 96 384 GLU B CA 1
ATOM 7728 C C . GLU B 1 384 ? -3.162 -1.573 -27.328 1 96 384 GLU B C 1
ATOM 7730 O O . GLU B 1 384 ? -4.129 -1.572 -28.094 1 96 384 GLU B O 1
ATOM 7735 N N . GLU B 1 385 ? -1.94 -1.418 -27.703 1 96.38 385 GLU B N 1
ATOM 7736 C CA . GLU B 1 385 ? -1.617 -1.309 -29.125 1 96.38 385 GLU B CA 1
ATOM 7737 C C . GLU B 1 385 ? -2.111 -2.525 -29.906 1 96.38 385 GLU B C 1
ATOM 7739 O O . GLU B 1 385 ? -2.596 -2.396 -31.031 1 96.38 385 GLU B O 1
ATOM 7744 N N . GLU B 1 386 ? -2.012 -3.627 -29.344 1 97.38 386 GLU B N 1
ATOM 7745 C CA . GLU B 1 386 ? -2.328 -4.871 -30.031 1 97.38 386 GLU B CA 1
ATOM 7746 C C . GLU B 1 386 ? -3.832 -5.129 -30.047 1 97.38 386 GLU B C 1
ATOM 7748 O O . GLU B 1 386 ? -4.355 -5.73 -30.984 1 97.38 386 GLU B O 1
ATOM 7753 N N . PHE B 1 387 ? -4.57 -4.727 -28.984 1 97.25 387 PHE B N 1
ATOM 7754 C CA . PHE B 1 387 ? -5.898 -5.305 -28.844 1 97.25 387 PHE B CA 1
ATOM 7755 C C . PHE B 1 387 ? -6.957 -4.215 -28.719 1 97.25 387 PHE B C 1
ATOM 7757 O O . PHE B 1 387 ? -8.148 -4.504 -28.609 1 97.25 387 PHE B O 1
ATOM 7764 N N . SER B 1 388 ? -6.613 -2.953 -28.719 1 94 388 SER B N 1
ATOM 7765 C CA . SER B 1 388 ? -7.559 -1.86 -28.516 1 94 388 SER B CA 1
ATOM 7766 C C . SER B 1 388 ? -8.656 -1.874 -29.578 1 94 388 SER B C 1
ATOM 7768 O O . SER B 1 388 ? -9.758 -1.386 -29.344 1 94 388 SER B O 1
ATOM 7770 N N . ASP B 1 389 ? -8.43 -2.471 -30.75 1 93.38 389 ASP B N 1
ATOM 7771 C CA . ASP B 1 389 ? -9.422 -2.557 -31.828 1 93.38 389 ASP B CA 1
ATOM 7772 C C . ASP B 1 389 ? -10.383 -3.721 -31.594 1 93.38 389 ASP B C 1
ATOM 7774 O O . ASP B 1 389 ? -11.477 -3.746 -32.156 1 93.38 389 ASP B O 1
ATOM 7778 N N . LEU B 1 390 ? -10.008 -4.625 -30.812 1 93.19 390 LEU B N 1
ATOM 7779 C CA . LEU B 1 390 ? -10.789 -5.836 -30.609 1 93.19 390 LEU B CA 1
ATOM 7780 C C . LEU B 1 390 ? -11.594 -5.75 -29.312 1 93.19 390 LEU B C 1
ATOM 7782 O O . LEU B 1 390 ? -12.633 -6.391 -29.172 1 93.19 390 LEU B O 1
ATOM 7786 N N . VAL B 1 391 ? -11.055 -5.145 -28.312 1 94.56 391 VAL B N 1
ATOM 7787 C CA . VAL B 1 391 ? -11.656 -5.047 -26.984 1 94.56 391 VAL B CA 1
ATOM 7788 C C . VAL B 1 391 ? -11.812 -3.58 -26.594 1 94.56 391 VAL B C 1
ATOM 7790 O O . VAL B 1 391 ? -10.844 -2.818 -26.609 1 94.56 391 VAL B O 1
ATOM 7793 N N . GLU B 1 392 ? -12.984 -3.236 -26.203 1 86.94 392 GLU B N 1
ATOM 7794 C CA . GLU B 1 392 ? -13.344 -1.839 -25.984 1 86.94 392 GLU B CA 1
ATOM 7795 C C . GLU B 1 392 ? -12.625 -1.274 -24.75 1 86.94 392 GLU B C 1
ATOM 7797 O O . GLU B 1 392 ? -12.281 -0.092 -24.719 1 86.94 392 GLU B O 1
ATOM 7802 N N . ASN B 1 393 ? -12.484 -2.141 -23.781 1 89.81 393 ASN B N 1
ATOM 7803 C CA . ASN B 1 393 ? -11.938 -1.637 -22.531 1 89.81 393 ASN B CA 1
ATOM 7804 C C . ASN B 1 393 ? -10.734 -2.457 -22.078 1 89.81 393 ASN B C 1
ATOM 7806 O O . ASN B 1 393 ? -10.852 -3.66 -21.828 1 89.81 393 ASN B O 1
ATOM 7810 N N . ILE B 1 394 ? -9.602 -1.849 -22.047 1 92.31 394 ILE B N 1
ATOM 7811 C CA . ILE B 1 394 ? -8.391 -2.414 -21.453 1 92.31 394 ILE B CA 1
ATOM 7812 C C . ILE B 1 394 ? -7.949 -1.559 -20.266 1 92.31 394 ILE B C 1
ATOM 7814 O O . ILE B 1 394 ? -7.609 -0.385 -20.438 1 92.31 394 ILE B O 1
ATOM 7818 N N . SER B 1 395 ? -8.023 -2.113 -19.047 1 88.81 395 SER B N 1
ATOM 7819 C CA . SER B 1 395 ? -7.777 -1.274 -17.875 1 88.81 395 SER B CA 1
ATOM 7820 C C . SER B 1 395 ? -7.051 -2.049 -16.781 1 88.81 395 SER B C 1
ATOM 7822 O O . SER B 1 395 ? -6.914 -3.27 -16.859 1 88.81 395 SER B O 1
ATOM 7824 N N . ILE B 1 396 ? -6.523 -1.333 -15.852 1 89.38 396 ILE B N 1
ATOM 7825 C CA . ILE B 1 396 ? -5.863 -1.835 -14.648 1 89.38 396 ILE B CA 1
ATOM 7826 C C . ILE B 1 396 ? -6.719 -1.527 -13.422 1 89.38 396 ILE B C 1
ATOM 7828 O O . ILE B 1 396 ? -7.035 -0.366 -13.148 1 89.38 396 ILE B O 1
ATOM 7832 N N . PRO B 1 397 ? -7.113 -2.592 -12.695 1 88.19 397 PRO B N 1
ATOM 7833 C CA . PRO B 1 397 ? -7.902 -2.305 -11.5 1 88.19 397 PRO B CA 1
ATOM 7834 C C . PRO B 1 397 ? -7.094 -1.595 -10.414 1 88.19 397 PRO B C 1
ATOM 7836 O O . PRO B 1 397 ? -5.859 -1.587 -10.469 1 88.19 397 PRO B O 1
ATOM 7839 N N . ASN B 1 398 ? -7.816 -0.973 -9.445 1 82.88 398 ASN B N 1
ATOM 7840 C CA . ASN B 1 398 ? -7.152 -0.348 -8.305 1 82.88 398 ASN B CA 1
ATOM 7841 C C . ASN B 1 398 ? -6.363 -1.367 -7.484 1 82.88 398 ASN B C 1
ATOM 7843 O O . ASN B 1 398 ? -6.871 -2.449 -7.18 1 82.88 398 ASN B O 1
ATOM 7847 N N . GLN B 1 399 ? -5.133 -1.061 -7.184 1 85.56 399 GLN B N 1
ATOM 7848 C CA . GLN B 1 399 ? -4.23 -1.917 -6.418 1 85.56 399 GLN B CA 1
ATOM 7849 C C . GLN B 1 399 ? -4.199 -3.332 -6.988 1 85.56 399 GLN B C 1
ATOM 7851 O O . GLN B 1 399 ? -4.488 -4.301 -6.281 1 85.56 399 GLN B O 1
ATOM 7856 N N . PRO B 1 400 ? -3.787 -3.484 -8.234 1 89.56 400 PRO B N 1
ATOM 7857 C CA . PRO B 1 400 ? -3.816 -4.785 -8.914 1 89.56 400 PRO B CA 1
ATOM 7858 C C . PRO B 1 400 ? -2.969 -5.836 -8.203 1 89.56 400 PRO B C 1
ATOM 7860 O O . PRO B 1 400 ? -3.246 -7.035 -8.305 1 89.56 400 PRO B O 1
ATOM 7863 N N . ILE B 1 401 ? -1.994 -5.441 -7.422 1 90.06 401 ILE B N 1
ATOM 7864 C CA . ILE B 1 401 ? -1.112 -6.363 -6.715 1 90.06 401 ILE B CA 1
ATOM 7865 C C . ILE B 1 401 ? -1.904 -7.117 -5.648 1 90.06 401 ILE B C 1
ATOM 7867 O O . ILE B 1 401 ? -1.52 -8.219 -5.242 1 90.06 401 ILE B O 1
ATOM 7871 N N . ALA B 1 402 ? -3.035 -6.531 -5.164 1 91.56 402 ALA B N 1
ATOM 7872 C CA . ALA B 1 402 ? -3.83 -7.133 -4.098 1 91.56 402 ALA B CA 1
ATOM 7873 C C . ALA B 1 402 ? -5.094 -7.781 -4.648 1 91.56 402 ALA B C 1
ATOM 7875 O O . ALA B 1 402 ? -5.934 -8.266 -3.891 1 91.56 402 ALA B O 1
ATOM 7876 N N . ALA B 1 403 ? -5.273 -7.82 -5.953 1 93.31 403 ALA B N 1
ATOM 7877 C CA . ALA B 1 403 ? -6.5 -8.32 -6.57 1 93.31 403 ALA B CA 1
ATOM 7878 C C . ALA B 1 403 ? -6.738 -9.781 -6.199 1 93.31 403 ALA B C 1
ATOM 7880 O O . ALA B 1 403 ? -7.852 -10.164 -5.828 1 93.31 403 ALA B O 1
ATOM 7881 N N . VAL B 1 404 ? -5.656 -10.547 -6.23 1 96.44 404 VAL B N 1
ATOM 7882 C CA . VAL B 1 404 ? -5.777 -11.984 -6.012 1 96.44 404 VAL B CA 1
ATOM 7883 C C . VAL B 1 404 ? -6.16 -12.258 -4.559 1 96.44 404 VAL B C 1
ATOM 7885 O O . VAL B 1 404 ? -7.07 -13.039 -4.285 1 96.44 404 VAL B O 1
ATOM 7888 N N . LEU B 1 405 ? -5.465 -11.68 -3.607 1 95.5 405 LEU B N 1
ATOM 7889 C CA . LEU B 1 405 ? -5.746 -11.969 -2.207 1 95.5 405 LEU B CA 1
ATOM 7890 C C . LEU B 1 405 ? -7.121 -11.445 -1.807 1 95.5 405 LEU B C 1
ATOM 7892 O O . LEU B 1 405 ? -7.82 -12.07 -1.008 1 95.5 405 LEU B O 1
ATOM 7896 N N . ARG B 1 406 ? -7.598 -10.289 -2.332 1 93.81 406 ARG B N 1
ATOM 7897 C CA . ARG B 1 406 ? -8.945 -9.789 -2.064 1 93.81 406 ARG B CA 1
ATOM 7898 C C . ARG B 1 406 ? -10 -10.719 -2.662 1 93.81 406 ARG B C 1
ATOM 7900 O O . ARG B 1 406 ? -10.984 -11.055 -2 1 93.81 406 ARG B O 1
ATOM 7907 N N . GLY B 1 407 ? -9.773 -11.109 -3.92 1 96.25 407 GLY B N 1
ATOM 7908 C CA . GLY B 1 407 ? -10.695 -12.031 -4.57 1 96.25 407 GLY B CA 1
ATOM 7909 C C . GLY B 1 407 ? -10.82 -13.359 -3.848 1 96.25 407 GLY B C 1
ATOM 7910 O O . GLY B 1 407 ? -11.906 -13.938 -3.781 1 96.25 407 GLY B O 1
ATOM 7911 N N . ALA B 1 408 ? -9.688 -13.828 -3.338 1 97.31 408 ALA B N 1
ATOM 7912 C CA . ALA B 1 408 ? -9.695 -15.086 -2.604 1 97.31 408 ALA B CA 1
ATOM 7913 C C . ALA B 1 408 ? -10.586 -15 -1.365 1 97.31 408 ALA B C 1
ATOM 7915 O O . ALA B 1 408 ? -11.328 -15.93 -1.06 1 97.31 408 ALA B O 1
ATOM 7916 N N . ALA B 1 409 ? -10.5 -13.883 -0.633 1 96 409 ALA B N 1
ATOM 7917 C CA . ALA B 1 409 ? -11.336 -13.688 0.554 1 96 409 ALA B CA 1
ATOM 7918 C C . ALA B 1 409 ? -12.812 -13.641 0.186 1 96 409 ALA B C 1
ATOM 7920 O O . ALA B 1 409 ? -13.648 -14.219 0.879 1 96 409 ALA B O 1
ATOM 7921 N N . ILE B 1 410 ? -13.148 -12.977 -0.895 1 94 410 ILE B N 1
ATOM 7922 C CA . ILE B 1 410 ? -14.531 -12.883 -1.354 1 94 410 ILE B CA 1
ATOM 7923 C C . ILE B 1 410 ? -15.047 -14.273 -1.719 1 94 410 ILE B C 1
ATOM 7925 O O . ILE B 1 410 ? -16.172 -14.641 -1.354 1 94 410 ILE B O 1
ATOM 7929 N N . TYR B 1 411 ? -14.242 -15.047 -2.426 1 95.31 411 TYR B N 1
ATOM 7930 C CA . TYR B 1 411 ? -14.594 -16.406 -2.793 1 95.31 411 TYR B CA 1
ATOM 7931 C C . TYR B 1 411 ? -14.906 -17.25 -1.556 1 95.31 411 TYR B C 1
ATOM 7933 O O . TYR B 1 411 ? -15.945 -17.906 -1.492 1 95.31 411 TYR B O 1
ATOM 7941 N N . GLY B 1 412 ? -13.961 -17.172 -0.584 1 94.56 412 GLY B N 1
ATOM 7942 C CA . GLY B 1 412 ? -14.141 -17.938 0.633 1 94.56 412 GLY B CA 1
ATOM 7943 C C . GLY B 1 412 ? -15.422 -17.594 1.372 1 94.56 412 GLY B C 1
ATOM 7944 O O . GLY B 1 412 ? -16.141 -18.484 1.831 1 94.56 412 GLY B O 1
ATOM 7945 N N . LYS B 1 413 ? -15.695 -16.375 1.485 1 92.75 413 LYS B N 1
ATOM 7946 C CA . LYS B 1 413 ? -16.922 -15.938 2.152 1 92.75 413 LYS B CA 1
ATOM 7947 C C . LYS B 1 413 ? -18.156 -16.438 1.41 1 92.75 413 LYS B C 1
ATOM 7949 O O . LYS B 1 413 ? -19.094 -16.953 2.029 1 92.75 413 LYS B O 1
ATOM 7954 N N . SER B 1 414 ? -18.141 -16.234 0.105 1 91.25 414 SER B N 1
ATOM 7955 C CA . SER B 1 414 ? -19.266 -16.688 -0.71 1 91.25 414 SER B CA 1
ATOM 7956 C C . SER B 1 414 ? -19.469 -18.203 -0.587 1 91.25 414 SER B C 1
ATOM 7958 O O . SER B 1 414 ? -20.594 -18.688 -0.577 1 91.25 414 SER B O 1
ATOM 7960 N N . LEU B 1 415 ? -18.391 -18.906 -0.59 1 89.56 415 LEU B N 1
ATOM 7961 C CA . LEU B 1 415 ? -18.453 -20.344 -0.437 1 89.56 415 LEU B CA 1
ATOM 7962 C C . LEU B 1 415 ? -19.078 -20.734 0.897 1 89.56 415 LEU B C 1
ATOM 7964 O O . LEU B 1 415 ? -19.938 -21.609 0.951 1 89.56 415 LEU B O 1
ATOM 7968 N N . GLN B 1 416 ? -18.656 -20.062 1.949 1 87.44 416 GLN B N 1
ATOM 7969 C CA . GLN B 1 416 ? -19.188 -20.328 3.285 1 87.44 416 GLN B CA 1
ATOM 7970 C C . GLN B 1 416 ? -20.672 -20 3.363 1 87.44 416 GLN B C 1
ATOM 7972 O O . GLN B 1 416 ? -21.438 -20.75 3.961 1 87.44 416 GLN B O 1
ATOM 7977 N N . GLU B 1 417 ? -21 -18.938 2.795 1 85.75 417 GLU B N 1
ATOM 7978 C CA . GLU B 1 417 ? -22.391 -18.516 2.799 1 85.75 417 GLU B CA 1
ATOM 7979 C C . GLU B 1 417 ? -23.266 -19.484 2.006 1 85.75 417 GLU B C 1
ATOM 7981 O O . GLU B 1 417 ? -24.406 -19.75 2.383 1 85.75 417 GLU B O 1
ATOM 7986 N N . SER B 1 418 ? -22.766 -19.938 0.926 1 83.81 418 SER B N 1
ATOM 7987 C CA . SER B 1 418 ? -23.516 -20.875 0.084 1 83.81 418 SER B CA 1
ATOM 7988 C C . SER B 1 418 ? -23.703 -22.219 0.777 1 83.81 418 SER B C 1
ATOM 7990 O O . SER B 1 418 ? -24.703 -22.906 0.552 1 83.81 418 SER B O 1
ATOM 7992 N N . LYS B 1 419 ? -22.859 -22.594 1.604 1 76.81 419 LYS B N 1
ATOM 7993 C CA . LYS B 1 419 ? -22.922 -23.875 2.299 1 76.81 419 LYS B CA 1
ATOM 7994 C C . LYS B 1 419 ? -23.812 -23.781 3.533 1 76.81 419 LYS B C 1
ATOM 7996 O O . LYS B 1 419 ? -24.484 -24.766 3.898 1 76.81 419 LYS B O 1
ATOM 8001 N N . ASN B 1 420 ? -23.688 -22.75 4.309 1 67 420 ASN B N 1
ATOM 8002 C CA . ASN B 1 420 ? -24.484 -22.578 5.52 1 67 420 ASN B CA 1
ATOM 8003 C C . ASN B 1 420 ? -25.953 -22.391 5.188 1 67 420 ASN B C 1
ATOM 8005 O O . ASN B 1 420 ? -26.828 -22.844 5.93 1 67 420 ASN B O 1
ATOM 8009 N N . MET B 1 421 ? -26.25 -21.438 4.23 1 54.75 421 MET B N 1
ATOM 8010 C CA . MET B 1 421 ? -27.641 -21.047 4.02 1 54.75 421 MET B CA 1
ATOM 8011 C C . MET B 1 421 ? -28.375 -22.062 3.145 1 54.75 421 MET B C 1
ATOM 8013 O O . MET B 1 421 ? -29.406 -21.75 2.57 1 54.75 421 MET B O 1
ATOM 8017 N N . LYS B 1 422 ? -27.812 -23.156 2.633 1 49.31 422 LYS B N 1
ATOM 8018 C CA . LYS B 1 422 ? -28.688 -24.078 1.921 1 49.31 422 LYS B CA 1
ATOM 8019 C C . LYS B 1 422 ? -30.109 -24.031 2.49 1 49.31 422 LYS B C 1
ATOM 8021 O O . LYS B 1 422 ? -31.062 -24.391 1.812 1 49.31 422 LYS B O 1
ATOM 8026 N N . ASN B 1 423 ? -30.219 -23.875 3.658 1 45.22 423 ASN B N 1
ATOM 8027 C CA . ASN B 1 423 ? -31.625 -23.984 4.039 1 45.22 423 ASN B CA 1
ATOM 8028 C C . ASN B 1 423 ? -32.406 -22.75 3.633 1 45.22 423 ASN B C 1
ATOM 8030 O O . ASN B 1 423 ? -33.594 -22.844 3.295 1 45.22 423 ASN B O 1
ATOM 8034 N N . MET B 1 424 ? -32 -21.344 4.188 1 47.44 424 MET B N 1
ATOM 8035 C CA . MET B 1 424 ? -33.062 -20.344 4.211 1 47.44 424 MET B CA 1
ATOM 8036 C C . MET B 1 424 ? -32.969 -19.438 2.99 1 47.44 424 MET B C 1
ATOM 8038 O O . MET B 1 424 ? -34 -19.156 2.342 1 47.44 424 MET B O 1
ATOM 8042 N N . ASN B 1 425 ? -31.891 -18.625 2.748 1 51.25 425 ASN B N 1
ATOM 8043 C CA . ASN B 1 425 ? -31.984 -17.453 1.891 1 51.25 425 ASN B CA 1
ATOM 8044 C C . ASN B 1 425 ? -31.25 -17.656 0.568 1 51.25 425 ASN B C 1
ATOM 8046 O O . ASN B 1 425 ? -31.188 -16.75 -0.258 1 51.25 425 ASN B O 1
ATOM 8050 N N . ASN B 1 426 ? -31.047 -18.922 -0.079 1 60.91 426 ASN B N 1
ATOM 8051 C CA . ASN B 1 426 ? -30.641 -19.297 -1.428 1 60.91 426 ASN B CA 1
ATOM 8052 C C . ASN B 1 426 ? -29.391 -18.547 -1.862 1 60.91 426 ASN B C 1
ATOM 8054 O O . ASN B 1 426 ? -29.297 -18.078 -2.998 1 60.91 426 ASN B O 1
ATOM 8058 N N . LEU B 1 427 ? -28.406 -18.203 -1 1 72 427 LEU B N 1
ATOM 8059 C CA . LEU B 1 427 ? -27.219 -17.5 -1.468 1 72 427 LEU B CA 1
ATOM 8060 C C . LEU B 1 427 ? -26.312 -18.438 -2.252 1 72 427 LEU B C 1
ATOM 8062 O O . LEU B 1 427 ? -26.062 -19.578 -1.832 1 72 427 LEU B O 1
ATOM 8066 N N . LYS B 1 428 ? -25.922 -18.031 -3.441 1 83.12 428 LYS B N 1
ATOM 8067 C CA . LYS B 1 428 ? -25.094 -18.797 -4.367 1 83.12 428 LYS B CA 1
ATOM 8068 C C . LYS B 1 428 ? -23.625 -18.375 -4.273 1 83.12 428 LYS B C 1
ATOM 8070 O O . LYS B 1 428 ? -23.328 -17.25 -3.877 1 83.12 428 LYS B O 1
ATOM 8075 N N . CYS B 1 429 ? -22.766 -19.328 -4.508 1 90.5 429 CYS B N 1
ATOM 8076 C CA . CYS B 1 429 ? -21.344 -19.031 -4.594 1 90.5 429 CYS B CA 1
ATOM 8077 C C . CYS B 1 429 ? -21.047 -18.094 -5.758 1 90.5 429 CYS B C 1
ATOM 8079 O O . CYS B 1 429 ? -21.672 -18.203 -6.816 1 90.5 429 CYS B O 1
ATOM 8081 N N . VAL B 1 430 ? -20.109 -17.25 -5.539 1 93.62 430 VAL B N 1
ATOM 8082 C CA . VAL B 1 430 ? -19.75 -16.266 -6.543 1 93.62 430 VAL B CA 1
ATOM 8083 C C . VAL B 1 430 ? -19.281 -16.953 -7.82 1 93.62 430 VAL B C 1
ATOM 8085 O O . VAL B 1 430 ? -19.484 -16.438 -8.922 1 93.62 430 VAL B O 1
ATOM 8088 N N . ILE B 1 431 ? -18.734 -18.172 -7.715 1 94.12 431 ILE B N 1
ATOM 8089 C CA . ILE B 1 431 ? -18.344 -18.969 -8.875 1 94.12 431 ILE B CA 1
ATOM 8090 C C . ILE B 1 431 ? -19.453 -19.953 -9.203 1 94.12 431 ILE B C 1
ATOM 8092 O O . ILE B 1 431 ? -19.766 -20.859 -8.414 1 94.12 431 ILE B O 1
ATOM 8096 N N . ALA B 1 432 ? -19.984 -19.734 -10.359 1 93.62 432 ALA B N 1
ATOM 8097 C CA . ALA B 1 432 ? -21.109 -20.578 -10.766 1 93.62 432 ALA B CA 1
ATOM 8098 C C . ALA B 1 432 ? -20.609 -21.828 -11.492 1 93.62 432 ALA B C 1
ATOM 8100 O O . ALA B 1 432 ? -21.125 -22.922 -11.273 1 93.62 432 ALA B O 1
ATOM 8101 N N . THR B 1 433 ? -19.688 -21.547 -12.406 1 93.25 433 THR B N 1
ATOM 8102 C CA . THR B 1 433 ? -19.25 -22.672 -13.227 1 93.25 433 THR B CA 1
ATOM 8103 C C . THR B 1 433 ? -17.766 -22.578 -13.523 1 93.25 433 THR B C 1
ATOM 8105 O O . THR B 1 433 ? -17.172 -21.5 -13.461 1 93.25 433 THR B O 1
ATOM 8108 N N . ARG B 1 434 ? -17.234 -23.797 -13.766 1 92.75 434 ARG B N 1
ATOM 8109 C CA . ARG B 1 434 ? -15.859 -23.953 -14.242 1 92.75 434 ARG B CA 1
ATOM 8110 C C . ARG B 1 434 ? -15.805 -24.859 -15.469 1 92.75 434 ARG B C 1
ATOM 8112 O O . ARG B 1 434 ? -16.719 -25.641 -15.703 1 92.75 434 ARG B O 1
ATOM 8119 N N . VAL B 1 435 ? -14.758 -24.688 -16.219 1 91.56 435 VAL B N 1
ATOM 8120 C CA . VAL B 1 435 ? -14.578 -25.516 -17.406 1 91.56 435 VAL B CA 1
ATOM 8121 C C . VAL B 1 435 ? -13.477 -26.531 -17.172 1 91.56 435 VAL B C 1
ATOM 8123 O O . VAL B 1 435 ? -12.383 -26.188 -16.703 1 91.56 435 VAL B O 1
ATOM 8126 N N . LEU B 1 436 ? -13.727 -27.781 -17.453 1 89.75 436 LEU B N 1
ATOM 8127 C CA . LEU B 1 436 ? -12.734 -28.828 -17.281 1 89.75 436 LEU B CA 1
ATOM 8128 C C . LEU B 1 436 ? -11.617 -28.703 -18.312 1 89.75 436 LEU B C 1
ATOM 8130 O O . LEU B 1 436 ? -11.891 -28.594 -19.516 1 89.75 436 LEU B O 1
ATOM 8134 N N . THR B 1 437 ? -10.43 -28.812 -17.906 1 86.75 437 THR B N 1
ATOM 8135 C CA . THR B 1 437 ? -9.281 -28.625 -18.781 1 86.75 437 THR B CA 1
ATOM 8136 C C . THR B 1 437 ? -8.797 -29.969 -19.344 1 86.75 437 THR B C 1
ATOM 8138 O O . THR B 1 437 ? -8 -30 -20.281 1 86.75 437 THR B O 1
ATOM 8141 N N . TYR B 1 438 ? -9.344 -31.109 -18.75 1 89.31 438 TYR B N 1
ATOM 8142 C CA . TYR B 1 438 ? -8.977 -32.469 -19.156 1 89.31 438 TYR B CA 1
ATOM 8143 C C . TYR B 1 438 ? -10.203 -33.344 -19.25 1 89.31 438 TYR B C 1
ATOM 8145 O O . TYR B 1 438 ? -11.273 -33 -18.75 1 89.31 438 TYR B O 1
ATOM 8153 N N . THR B 1 439 ? -9.992 -34.406 -19.953 1 92.38 439 THR B N 1
ATOM 8154 C CA . THR B 1 439 ? -10.945 -35.5 -19.906 1 92.38 439 THR B CA 1
ATOM 8155 C C . THR B 1 439 ? -10.578 -36.469 -18.781 1 92.38 439 THR B C 1
ATOM 8157 O O . THR B 1 439 ? -9.414 -36.875 -18.656 1 92.38 439 THR B O 1
ATOM 8160 N N . PHE B 1 440 ? -11.57 -36.812 -18.016 1 92.19 440 PHE B N 1
ATOM 8161 C CA . PHE B 1 440 ? -11.344 -37.719 -16.891 1 92.19 440 PHE B CA 1
ATOM 8162 C C . PHE B 1 440 ? -12.094 -39.031 -17.094 1 92.19 440 PHE B C 1
ATOM 8164 O O . PHE B 1 440 ? -13.211 -39.031 -17.609 1 92.19 440 PHE B O 1
ATOM 8171 N N . GLY B 1 441 ? -11.422 -40.125 -16.625 1 93.12 441 GLY B N 1
ATOM 8172 C CA . GLY B 1 441 ? -12.055 -41.406 -16.75 1 93.12 441 GLY B CA 1
ATOM 8173 C C . GLY B 1 441 ? -11.352 -42.5 -15.93 1 93.12 441 GLY B C 1
ATOM 8174 O O . GLY B 1 441 ? -10.477 -42.188 -15.109 1 93.12 441 GLY B O 1
ATOM 8175 N N . ILE B 1 442 ? -11.906 -43.688 -16.094 1 93.19 442 ILE B N 1
ATOM 8176 C CA . ILE B 1 442 ? -11.32 -44.844 -15.391 1 93.19 442 ILE B CA 1
ATOM 8177 C C . ILE B 1 442 ? -10.914 -45.906 -16.391 1 93.19 442 ILE B C 1
ATOM 8179 O O . ILE B 1 442 ? -11.406 -45.938 -17.531 1 93.19 442 ILE B O 1
ATOM 8183 N N . ARG B 1 443 ? -10.008 -46.75 -15.938 1 93.44 443 ARG B N 1
ATOM 8184 C CA . ARG B 1 443 ? -9.625 -47.906 -16.734 1 93.44 443 ARG B CA 1
ATOM 8185 C C . ARG B 1 443 ? -10.625 -49.062 -16.547 1 93.44 443 ARG B C 1
ATOM 8187 O O . ARG B 1 443 ? -10.961 -49.406 -15.414 1 93.44 443 ARG B O 1
ATOM 8194 N N . ILE B 1 444 ? -11.117 -49.562 -17.656 1 92.88 444 ILE B N 1
ATOM 8195 C CA . ILE B 1 444 ? -11.93 -50.781 -17.641 1 92.88 444 ILE B CA 1
ATOM 8196 C C . ILE B 1 444 ? -11.227 -51.875 -18.422 1 92.88 444 ILE B C 1
ATOM 8198 O O . ILE B 1 444 ? -10.32 -51.594 -19.219 1 92.88 444 ILE B O 1
ATOM 8202 N N . SER B 1 445 ? -11.633 -53.062 -18.125 1 92.81 445 SER B N 1
ATOM 8203 C CA . SER B 1 445 ? -10.945 -54.219 -18.719 1 92.81 445 SER B CA 1
ATOM 8204 C C . SER B 1 445 ? -11.938 -55.156 -19.406 1 92.81 445 SER B C 1
ATOM 8206 O O . SER B 1 445 ? -12.07 -56.312 -19 1 92.81 445 SER B O 1
ATOM 8208 N N . PRO B 1 446 ? -12.469 -54.75 -20.5 1 92 446 PRO B N 1
ATOM 8209 C CA . PRO B 1 446 ? -13.328 -55.688 -21.266 1 92 446 PRO B CA 1
ATOM 8210 C C . PRO B 1 446 ? -12.539 -56.75 -22 1 92 446 PRO B C 1
ATOM 8212 O O . PRO B 1 446 ? -11.312 -56.688 -22.062 1 92 446 PRO B O 1
ATOM 8215 N N . LEU B 1 447 ? -13.312 -57.688 -22.453 1 93.06 447 LEU B N 1
ATOM 8216 C CA . LEU B 1 447 ? -12.68 -58.688 -23.312 1 93.06 447 LEU B CA 1
ATOM 8217 C C . LEU B 1 447 ? -12.25 -58.062 -24.641 1 93.06 447 LEU B C 1
ATOM 8219 O O . LEU B 1 447 ? -12.922 -57.188 -25.172 1 93.06 447 LEU B O 1
ATOM 8223 N N . TRP B 1 448 ? -11.094 -58.531 -25.094 1 94.06 448 TRP B N 1
ATOM 8224 C CA . TRP B 1 448 ? -10.617 -58.125 -26.391 1 94.06 448 TRP B CA 1
ATOM 8225 C C . TRP B 1 448 ? -11.609 -58.5 -27.484 1 94.06 448 TRP B C 1
ATOM 8227 O O . TRP B 1 448 ? -12.156 -59.625 -27.469 1 94.06 448 TRP B O 1
ATOM 8237 N N . GLU B 1 449 ? -11.977 -57.625 -28.391 1 93.06 449 GLU B N 1
ATOM 8238 C CA . GLU B 1 449 ? -12.875 -57.875 -29.516 1 93.06 449 GLU B CA 1
ATOM 8239 C C . GLU B 1 449 ? -12.195 -57.594 -30.859 1 93.06 449 GLU B C 1
ATOM 8241 O O . GLU B 1 449 ? -11.211 -56.844 -30.906 1 93.06 449 GLU B O 1
ATOM 8246 N N . TYR B 1 450 ? -12.875 -58.156 -31.859 1 90.44 450 TYR B N 1
ATOM 8247 C CA . TYR B 1 450 ? -12.367 -57.875 -33.188 1 90.44 450 TYR B CA 1
ATOM 8248 C C . TYR B 1 450 ? -12.414 -56.375 -33.5 1 90.44 450 TYR B C 1
ATOM 8250 O O . TYR B 1 450 ? -13.438 -55.719 -33.25 1 90.44 450 TYR B O 1
ATOM 8258 N N . GLY B 1 451 ? -11.328 -55.781 -33.875 1 91.25 451 GLY B N 1
ATOM 8259 C CA . GLY B 1 451 ? -11.195 -54.344 -34.062 1 91.25 451 GLY B CA 1
ATOM 8260 C C . GLY B 1 451 ? -10.219 -53.719 -33.094 1 91.25 451 GLY B C 1
ATOM 8261 O O . GLY B 1 451 ? -9.664 -52.656 -33.375 1 91.25 451 GLY B O 1
ATOM 8262 N N . ASP B 1 452 ? -10.125 -54.281 -31.906 1 91.62 452 ASP B N 1
ATOM 8263 C CA . ASP B 1 452 ? -9.125 -53.812 -30.938 1 91.62 452 ASP B CA 1
ATOM 8264 C C . ASP B 1 452 ? -7.719 -54.219 -31.375 1 91.62 452 ASP B C 1
ATOM 8266 O O . ASP B 1 452 ? -7.531 -55.219 -32.062 1 91.62 452 ASP B O 1
ATOM 8270 N N . PRO B 1 453 ? -6.77 -53.469 -31.078 1 89.75 453 PRO B N 1
ATOM 8271 C CA . PRO B 1 453 ? -5.391 -53.812 -31.422 1 89.75 453 PRO B CA 1
ATOM 8272 C C . PRO B 1 453 ? -4.93 -55.094 -30.734 1 89.75 453 PRO B C 1
ATOM 8274 O O . PRO B 1 453 ? -5.016 -55.219 -29.5 1 89.75 453 PRO B O 1
ATOM 8277 N N . ILE B 1 454 ? -4.359 -55.969 -31.5 1 90.94 454 ILE B N 1
ATOM 8278 C CA . ILE B 1 454 ? -3.992 -57.281 -31.016 1 90.94 454 ILE B CA 1
ATOM 8279 C C . ILE B 1 454 ? -2.811 -57.188 -30.047 1 90.94 454 ILE B C 1
ATOM 8281 O O . ILE B 1 454 ? -2.703 -57.938 -29.094 1 90.94 454 ILE B O 1
ATOM 8285 N N . ASP B 1 455 ? -2.006 -56.188 -30.344 1 88.38 455 ASP B N 1
ATOM 8286 C CA . ASP B 1 455 ? -0.801 -56.031 -29.531 1 88.38 455 ASP B CA 1
ATOM 8287 C C . ASP B 1 455 ? -1.142 -55.594 -28.109 1 88.38 455 ASP B C 1
ATOM 8289 O O . ASP B 1 455 ? -0.305 -55.656 -27.203 1 88.38 455 ASP B O 1
ATOM 8293 N N . ARG B 1 456 ? -2.412 -55.25 -27.891 1 90.06 456 ARG B N 1
ATOM 8294 C CA . ARG B 1 456 ? -2.807 -54.75 -26.578 1 90.06 456 ARG B CA 1
ATOM 8295 C C . ARG B 1 456 ? -3.619 -55.781 -25.812 1 90.06 456 ARG B C 1
ATOM 8297 O O . ARG B 1 456 ? -4.094 -55.531 -24.719 1 90.06 456 ARG B O 1
ATOM 8304 N N . ARG B 1 457 ? -3.766 -56.844 -26.391 1 92.12 457 ARG B N 1
ATOM 8305 C CA . ARG B 1 457 ? -4.488 -57.938 -25.703 1 92.12 457 ARG B CA 1
ATOM 8306 C C . ARG B 1 457 ? -3.643 -58.531 -24.594 1 92.12 457 ARG B C 1
ATOM 8308 O O . ARG B 1 457 ? -2.508 -58.969 -24.828 1 92.12 457 ARG B O 1
ATOM 8315 N N . LYS B 1 458 ? -4.219 -58.594 -23.5 1 90.81 458 LYS B N 1
ATOM 8316 C CA . LYS B 1 458 ? -3.525 -59.156 -22.359 1 90.81 458 LYS B CA 1
ATOM 8317 C C . LYS B 1 458 ? -3.607 -60.688 -22.359 1 90.81 458 LYS B C 1
ATOM 8319 O O . LYS B 1 458 ? -4.316 -61.25 -23.188 1 90.81 458 LYS B O 1
ATOM 8324 N N . SER B 1 459 ? -2.861 -61.281 -21.406 1 91.62 459 SER B N 1
ATOM 8325 C CA . SER B 1 459 ? -2.783 -62.75 -21.344 1 91.62 459 SER B CA 1
ATOM 8326 C C . SER B 1 459 ? -4.133 -63.375 -20.969 1 91.62 459 SER B C 1
ATOM 8328 O O . SER B 1 459 ? -4.43 -64.5 -21.344 1 91.62 459 SER B O 1
ATOM 8330 N N . ASP B 1 460 ? -4.949 -62.562 -20.312 1 90.75 460 ASP B N 1
ATOM 8331 C CA . ASP B 1 460 ? -6.242 -63.094 -19.891 1 90.75 460 ASP B CA 1
ATOM 8332 C C . ASP B 1 460 ? -7.32 -62.812 -20.922 1 90.75 460 ASP B C 1
ATOM 8334 O O . ASP B 1 460 ? -8.508 -63 -20.672 1 90.75 460 ASP B O 1
ATOM 8338 N N . GLY B 1 461 ? -6.891 -62.344 -22.062 1 92.38 461 GLY B N 1
ATOM 8339 C CA . GLY B 1 461 ? -7.809 -62.094 -23.172 1 92.38 461 GLY B CA 1
ATOM 8340 C C . GLY B 1 461 ? -8.516 -60.75 -23.062 1 92.38 461 GLY B C 1
ATOM 8341 O O . GLY B 1 461 ? -9.398 -60.469 -23.875 1 92.38 461 GLY B O 1
ATOM 8342 N N . ARG B 1 462 ? -8.062 -60.031 -22.125 1 93.44 462 ARG B N 1
ATOM 8343 C CA . ARG B 1 462 ? -8.711 -58.75 -21.922 1 93.44 462 ARG B CA 1
ATOM 8344 C C . ARG B 1 462 ? -7.863 -57.594 -22.469 1 93.44 462 ARG B C 1
ATOM 8346 O O . ARG B 1 462 ? -6.742 -57.812 -22.938 1 93.44 462 ARG B O 1
ATOM 8353 N N . ILE B 1 463 ? -8.492 -56.406 -22.516 1 93.5 463 ILE B N 1
ATOM 8354 C CA . ILE B 1 463 ? -7.809 -55.188 -22.969 1 93.5 463 ILE B CA 1
ATOM 8355 C C . ILE B 1 463 ? -8.164 -54 -22.062 1 93.5 463 ILE B C 1
ATOM 8357 O O . ILE B 1 463 ? -9.258 -53.969 -21.484 1 93.5 463 ILE B O 1
ATOM 8361 N N . HIS B 1 464 ? -7.223 -53.156 -21.812 1 93.38 464 HIS B N 1
ATOM 8362 C CA . HIS B 1 464 ? -7.484 -51.969 -21 1 93.38 464 HIS B CA 1
ATOM 8363 C C . HIS B 1 464 ? -8.047 -50.812 -21.844 1 93.38 464 HIS B C 1
ATOM 8365 O O . HIS B 1 464 ? -7.395 -50.375 -22.781 1 93.38 464 HIS B O 1
ATOM 8371 N N . LYS B 1 465 ? -9.234 -50.406 -21.5 1 93.69 465 LYS B N 1
ATOM 8372 C CA . LYS B 1 465 ? -9.875 -49.312 -22.203 1 93.69 465 LYS B CA 1
ATOM 8373 C C . LYS B 1 465 ? -10.172 -48.156 -21.266 1 93.69 465 LYS B C 1
ATOM 8375 O O . LYS B 1 465 ? -10.281 -48.344 -20.047 1 93.69 465 LYS B O 1
ATOM 8380 N N . PHE B 1 466 ? -10.156 -46.969 -21.859 1 94.38 466 PHE B N 1
ATOM 8381 C CA . PHE B 1 466 ? -10.477 -45.719 -21.156 1 94.38 466 PHE B CA 1
ATOM 8382 C C . PHE B 1 466 ? -11.969 -45.438 -21.188 1 94.38 466 PHE B C 1
ATOM 8384 O O . PHE B 1 466 ? -12.539 -45.25 -22.266 1 94.38 466 PHE B O 1
ATOM 8391 N N . TYR B 1 467 ? -12.609 -45.5 -20.031 1 94.06 467 TYR B N 1
ATOM 8392 C CA . TYR B 1 467 ? -14.008 -45.125 -19.938 1 94.06 467 TYR B CA 1
ATOM 8393 C C . TYR B 1 467 ? -14.148 -43.688 -19.5 1 94.06 467 TYR B C 1
ATOM 8395 O O . TYR B 1 467 ? -13.914 -43.344 -18.328 1 94.06 467 TYR B O 1
ATOM 8403 N N . CYS B 1 468 ? -14.57 -42.875 -20.422 1 94.5 468 CYS B N 1
ATOM 8404 C CA . CYS B 1 468 ? -14.703 -41.438 -20.172 1 94.5 468 CYS B CA 1
ATOM 8405 C C . CYS B 1 468 ? -15.836 -41.156 -19.203 1 94.5 468 CYS B C 1
ATOM 8407 O O . CYS B 1 468 ? -16.969 -41.594 -19.406 1 94.5 468 CYS B O 1
ATOM 8409 N N . ILE B 1 469 ? -15.531 -40.438 -18.203 1 94.12 469 ILE B N 1
ATOM 8410 C CA . ILE B 1 469 ? -16.531 -40.062 -17.219 1 94.12 469 ILE B CA 1
ATOM 8411 C C . ILE B 1 469 ? -16.938 -38.594 -17.438 1 94.12 469 ILE B C 1
ATOM 8413 O O . ILE B 1 469 ? -18.125 -38.281 -17.391 1 94.12 469 ILE B O 1
ATOM 8417 N N . ALA B 1 470 ? -15.953 -37.719 -17.609 1 93.25 470 ALA B N 1
ATOM 8418 C CA . ALA B 1 470 ? -16.188 -36.312 -17.906 1 93.25 470 ALA B CA 1
ATOM 8419 C C . ALA B 1 470 ? -15.242 -35.812 -19 1 93.25 470 ALA B C 1
ATOM 8421 O O . ALA B 1 470 ? -14.023 -36 -18.922 1 93.25 470 ALA B O 1
ATOM 8422 N N . GLU B 1 471 ? -15.773 -35.156 -19.953 1 93.94 471 GLU B N 1
ATOM 8423 C CA . GLU B 1 471 ? -15.008 -34.75 -21.125 1 93.94 471 GLU B CA 1
ATOM 8424 C C . GLU B 1 471 ? -14.398 -33.375 -20.922 1 93.94 471 GLU B C 1
ATOM 8426 O O . GLU B 1 471 ? -14.977 -32.5 -20.25 1 93.94 471 GLU B O 1
ATOM 8431 N N . ARG B 1 472 ? -13.281 -33.188 -21.547 1 92 472 ARG B N 1
ATOM 8432 C CA . ARG B 1 472 ? -12.641 -31.859 -21.578 1 92 472 ARG B CA 1
ATOM 8433 C C . ARG B 1 472 ? -13.602 -30.812 -22.125 1 92 472 ARG B C 1
ATOM 8435 O O . ARG B 1 472 ? -14.383 -31.078 -23.031 1 92 472 ARG B O 1
ATOM 8442 N N . LYS B 1 473 ? -13.594 -29.547 -21.531 1 89.94 473 LYS B N 1
ATOM 8443 C CA . LYS B 1 473 ? -14.359 -28.375 -21.938 1 89.94 473 LYS B CA 1
ATOM 8444 C C . LYS B 1 473 ? -15.797 -28.453 -21.453 1 89.94 473 LYS B C 1
ATOM 8446 O O . LYS B 1 473 ? -16.609 -27.562 -21.719 1 89.94 473 LYS B O 1
ATOM 8451 N N . THR B 1 474 ? -16.094 -29.562 -20.703 1 92.06 474 THR B N 1
ATOM 8452 C CA . THR B 1 474 ? -17.391 -29.625 -20.062 1 92.06 474 THR B CA 1
ATOM 8453 C C . THR B 1 474 ? -17.531 -28.547 -19 1 92.06 474 THR B C 1
ATOM 8455 O O . THR B 1 474 ? -16.609 -28.312 -18.219 1 92.06 474 THR B O 1
ATOM 8458 N N . ILE B 1 475 ? -18.625 -27.797 -19.031 1 92.44 475 ILE B N 1
ATOM 8459 C CA . ILE B 1 475 ? -18.922 -26.812 -18 1 92.44 475 ILE B CA 1
ATOM 8460 C C . ILE B 1 475 ? -19.547 -27.516 -16.781 1 92.44 475 ILE B C 1
ATOM 8462 O O . ILE B 1 475 ? -20.516 -28.25 -16.922 1 92.44 475 ILE B O 1
ATOM 8466 N N . VAL B 1 476 ? -18.938 -27.328 -15.688 1 92.69 476 VAL B N 1
ATOM 8467 C CA . VAL B 1 476 ? -19.406 -28.016 -14.492 1 92.69 476 VAL B CA 1
ATOM 8468 C C . VAL B 1 476 ? -19.734 -27 -13.398 1 92.69 476 VAL B C 1
ATOM 8470 O O . VAL B 1 476 ? -19.094 -25.938 -13.32 1 92.69 476 VAL B O 1
ATOM 8473 N N . THR B 1 477 ? -20.672 -27.266 -12.602 1 90.12 477 THR B N 1
ATOM 8474 C CA . THR B 1 477 ? -21 -26.484 -11.414 1 90.12 477 THR B CA 1
ATOM 8475 C C . THR B 1 477 ? -20.203 -26.984 -10.203 1 90.12 477 THR B C 1
ATOM 8477 O O . THR B 1 477 ? -19.547 -28.016 -10.281 1 90.12 477 THR B O 1
ATOM 8480 N N . ILE B 1 478 ? -20.25 -26.281 -9.188 1 83.06 478 ILE B N 1
ATOM 8481 C CA . ILE B 1 478 ? -19.531 -26.656 -7.973 1 83.06 478 ILE B CA 1
ATOM 8482 C C . ILE B 1 478 ? -20.109 -27.969 -7.438 1 83.06 478 ILE B C 1
ATOM 8484 O O . ILE B 1 478 ? -21.328 -28.125 -7.305 1 83.06 478 ILE B O 1
ATOM 8488 N N . ASP B 1 479 ? -19.312 -28.969 -7.23 1 80.44 479 ASP B N 1
ATOM 8489 C CA . ASP B 1 479 ? -19.609 -30.281 -6.656 1 80.44 479 ASP B CA 1
ATOM 8490 C C . ASP B 1 479 ? -20.484 -31.094 -7.594 1 80.44 479 ASP B C 1
ATOM 8492 O O . ASP B 1 479 ? -21.266 -31.938 -7.145 1 80.44 479 ASP B O 1
ATOM 8496 N N . GLN B 1 480 ? -20.344 -30.812 -8.836 1 89.06 480 GLN B N 1
ATOM 8497 C CA . GLN B 1 480 ? -21.094 -31.625 -9.797 1 89.06 480 GLN B CA 1
ATOM 8498 C C . GLN B 1 480 ? -20.547 -33.031 -9.883 1 89.06 480 GLN B C 1
ATOM 8500 O O . GLN B 1 480 ? -19.344 -33.219 -10.109 1 89.06 480 GLN B O 1
ATOM 8505 N N . GLU B 1 481 ? -21.406 -33.938 -9.75 1 90.88 481 GLU B N 1
ATOM 8506 C CA . GLU B 1 481 ? -21 -35.344 -9.711 1 90.88 481 GLU B CA 1
ATOM 8507 C C . GLU B 1 481 ? -21.297 -36.031 -11.039 1 90.88 481 GLU B C 1
ATOM 8509 O O . GLU B 1 481 ? -22.344 -35.812 -11.641 1 90.88 481 GLU B O 1
ATOM 8514 N N . PHE B 1 482 ? -20.391 -36.812 -11.555 1 93.31 482 PHE B N 1
ATOM 8515 C CA . PHE B 1 482 ? -20.531 -37.719 -12.695 1 93.31 482 PHE B CA 1
ATOM 8516 C C . PHE B 1 482 ? -20.422 -39.156 -12.258 1 93.31 482 PHE B C 1
ATOM 8518 O O . PHE B 1 482 ? -19.375 -39.594 -11.766 1 93.31 482 PHE B O 1
ATOM 8525 N N . LYS B 1 483 ? -21.438 -39.875 -12.539 1 91.81 483 LYS B N 1
ATOM 8526 C CA . LYS B 1 483 ? -21.531 -41.188 -11.977 1 91.81 483 LYS B CA 1
ATOM 8527 C C . LYS B 1 483 ? -21.5 -42.281 -13.07 1 91.81 483 LYS B C 1
ATOM 8529 O O . LYS B 1 483 ? -22.062 -42.062 -14.148 1 91.81 483 LYS B O 1
ATOM 8534 N N . VAL B 1 484 ? -20.812 -43.344 -12.789 1 91.94 484 VAL B N 1
ATOM 8535 C CA . VAL B 1 484 ? -20.797 -44.562 -13.594 1 91.94 484 VAL B CA 1
ATOM 8536 C C . VAL B 1 484 ? -21.375 -45.719 -12.781 1 91.94 484 VAL B C 1
ATOM 8538 O O . VAL B 1 484 ? -20.953 -45.969 -11.648 1 91.94 484 VAL B O 1
ATOM 8541 N N . GLU B 1 485 ? -22.312 -46.344 -13.391 1 90.06 485 GLU B N 1
ATOM 8542 C CA . GLU B 1 485 ? -22.984 -47.438 -12.672 1 90.06 485 GLU B CA 1
ATOM 8543 C C . GLU B 1 485 ? -22.641 -48.781 -13.258 1 90.06 485 GLU B C 1
ATOM 8545 O O . GLU B 1 485 ? -22.016 -48.875 -14.32 1 90.06 485 GLU B O 1
ATOM 8550 N N . ASP B 1 486 ? -22.922 -49.812 -12.5 1 87.38 486 ASP B N 1
ATOM 8551 C CA . ASP B 1 486 ? -22.922 -51.219 -12.898 1 87.38 486 ASP B CA 1
ATOM 8552 C C . ASP B 1 486 ? -21.516 -51.688 -13.273 1 87.38 486 ASP B C 1
ATOM 8554 O O . ASP B 1 486 ? -21.344 -52.375 -14.273 1 87.38 486 ASP B O 1
ATOM 8558 N N . LEU B 1 487 ? -20.641 -51.25 -12.531 1 90 487 LEU B N 1
ATOM 8559 C CA . LEU B 1 487 ? -19.266 -51.781 -12.648 1 90 487 LEU B CA 1
ATOM 8560 C C . LEU B 1 487 ? -19.109 -53.062 -11.859 1 90 487 LEU B C 1
ATOM 8562 O O . LEU B 1 487 ? -19.516 -53.156 -10.695 1 90 487 LEU B O 1
ATOM 8566 N N . ILE B 1 488 ? -18.594 -54 -12.516 1 88.31 488 ILE B N 1
ATOM 8567 C CA . ILE B 1 488 ? -18.5 -55.312 -11.875 1 88.31 488 ILE B CA 1
ATOM 8568 C C . ILE B 1 488 ? -17.047 -55.75 -11.812 1 88.31 488 ILE B C 1
ATOM 8570 O O . ILE B 1 488 ? -16.219 -55.344 -12.633 1 88.31 488 ILE B O 1
ATOM 8574 N N . PRO B 1 489 ? -16.703 -56.625 -10.82 1 88.62 489 PRO B N 1
ATOM 8575 C CA . PRO B 1 489 ? -15.344 -57.156 -10.766 1 88.62 489 PRO B CA 1
ATOM 8576 C C . PRO B 1 489 ? -15 -58.031 -11.969 1 88.62 489 PRO B C 1
ATOM 8578 O O . PRO B 1 489 ? -15.891 -58.625 -12.57 1 88.62 489 PRO B O 1
ATOM 8581 N N . ILE B 1 490 ? -13.766 -58.125 -12.281 1 87.25 490 ILE B N 1
ATOM 8582 C CA . ILE B 1 490 ? -13.281 -58.906 -13.422 1 87.25 490 ILE B CA 1
ATOM 8583 C C . ILE B 1 490 ? -13.398 -60.406 -13.117 1 87.25 490 ILE B C 1
ATOM 8585 O O . ILE B 1 490 ? -13.812 -61.188 -13.969 1 87.25 490 ILE B O 1
ATOM 8589 N N . TYR B 1 491 ? -13.031 -60.656 -11.82 1 86.12 491 TYR B N 1
ATOM 8590 C CA . TYR B 1 491 ? -13.07 -62.062 -11.398 1 86.12 491 TYR B CA 1
ATOM 8591 C C . TYR B 1 491 ? -14.094 -62.281 -10.281 1 86.12 491 TYR B C 1
ATOM 8593 O O . TYR B 1 491 ? -14.242 -61.406 -9.406 1 86.12 491 TYR B O 1
ATOM 8601 N N . SER B 1 492 ? -14.688 -63.406 -10.344 1 84.44 492 SER B N 1
ATOM 8602 C CA . SER B 1 492 ? -15.781 -63.719 -9.414 1 84.44 492 SER B CA 1
ATOM 8603 C C . SER B 1 492 ? -15.273 -63.812 -7.98 1 84.44 492 SER B C 1
ATOM 8605 O O . SER B 1 492 ? -16.031 -63.562 -7.035 1 84.44 492 SER B O 1
ATOM 8607 N N . ASP B 1 493 ? -14.023 -64.125 -7.793 1 85.69 493 ASP B N 1
ATOM 8608 C CA . ASP B 1 493 ? -13.516 -64.312 -6.438 1 85.69 493 ASP B CA 1
ATOM 8609 C C . ASP B 1 493 ? -12.742 -63.094 -5.945 1 85.69 493 ASP B C 1
ATOM 8611 O O . ASP B 1 493 ? -12.133 -63.156 -4.875 1 85.69 493 ASP B O 1
ATOM 8615 N N . GLN B 1 494 ? -12.867 -62.094 -6.715 1 86.75 494 GLN B N 1
ATOM 8616 C CA . GLN B 1 494 ? -12.188 -60.844 -6.312 1 86.75 494 GLN B CA 1
ATOM 8617 C C . GLN B 1 494 ? -12.805 -60.281 -5.043 1 86.75 494 GLN B C 1
ATOM 8619 O O . GLN B 1 494 ? -14.023 -60.125 -4.953 1 86.75 494 GLN B O 1
ATOM 8624 N N . THR B 1 495 ? -12.016 -59.875 -4.02 1 84.38 495 THR B N 1
ATOM 8625 C CA . THR B 1 495 ? -12.531 -59.312 -2.775 1 84.38 495 THR B CA 1
ATOM 8626 C C . THR B 1 495 ? -12.305 -57.812 -2.721 1 84.38 495 THR B C 1
ATOM 8628 O O . THR B 1 495 ? -12.703 -57.125 -1.762 1 84.38 495 THR B O 1
ATOM 8631 N N . ARG B 1 496 ? -11.609 -57.375 -3.682 1 86.06 496 ARG B N 1
ATOM 8632 C CA . ARG B 1 496 ? -11.344 -55.938 -3.777 1 86.06 496 ARG B CA 1
ATOM 8633 C C . ARG B 1 496 ? -11.367 -55.469 -5.23 1 86.06 496 ARG B C 1
ATOM 8635 O O . ARG B 1 496 ? -10.984 -56.219 -6.133 1 86.06 496 ARG B O 1
ATOM 8642 N N . MET B 1 497 ? -11.828 -54.312 -5.438 1 84.94 497 MET B N 1
ATOM 8643 C CA . MET B 1 497 ? -11.812 -53.688 -6.754 1 84.94 497 MET B CA 1
ATOM 8644 C C . MET B 1 497 ? -11.07 -52.344 -6.719 1 84.94 497 MET B C 1
ATOM 8646 O O . MET B 1 497 ? -11.219 -51.562 -5.777 1 84.94 497 MET B O 1
ATOM 8650 N N . SER B 1 498 ? -10.156 -52.219 -7.699 1 85.56 498 SER B N 1
ATOM 8651 C CA . SER B 1 498 ? -9.406 -50.969 -7.828 1 85.56 498 SER B CA 1
ATOM 8652 C C . SER B 1 498 ? -9.859 -50.156 -9.047 1 85.56 498 SER B C 1
ATOM 8654 O O . SER B 1 498 ? -9.961 -50.719 -10.148 1 85.56 498 SER B O 1
ATOM 8656 N N . PHE B 1 499 ? -10.219 -48.938 -8.82 1 88.44 499 PHE B N 1
ATOM 8657 C CA . PHE B 1 499 ? -10.5 -48 -9.906 1 88.44 499 PHE B CA 1
ATOM 8658 C C . PHE B 1 499 ? -9.297 -47.125 -10.195 1 88.44 499 PHE B C 1
ATOM 8660 O O . PHE B 1 499 ? -8.945 -46.25 -9.375 1 88.44 499 PHE B O 1
ATOM 8667 N N . ASP B 1 500 ? -8.664 -47.312 -11.32 1 89.5 500 ASP B N 1
ATOM 8668 C CA . ASP B 1 500 ? -7.59 -46.438 -11.766 1 89.5 500 ASP B CA 1
ATOM 8669 C C . ASP B 1 500 ? -8.156 -45.219 -12.516 1 89.5 500 ASP B C 1
ATOM 8671 O O . ASP B 1 500 ? -8.758 -45.375 -13.578 1 89.5 500 ASP B O 1
ATOM 8675 N N . ILE B 1 501 ? -7.973 -44.062 -11.977 1 90.06 501 ILE B N 1
ATOM 8676 C CA . ILE B 1 501 ? -8.508 -42.812 -12.547 1 90.06 501 ILE B CA 1
ATOM 8677 C C . ILE B 1 501 ? -7.441 -42.156 -13.398 1 90.06 501 ILE B C 1
ATOM 8679 O O . ILE B 1 501 ? -6.32 -41.906 -12.93 1 90.06 501 ILE B O 1
ATOM 8683 N N . TYR B 1 502 ? -7.777 -41.844 -14.625 1 89.5 502 TYR B N 1
ATOM 8684 C CA . TYR B 1 502 ? -6.855 -41.188 -15.562 1 89.5 502 TYR B CA 1
ATOM 8685 C C . TYR B 1 502 ? -7.414 -39.875 -16.078 1 89.5 502 TYR B C 1
ATOM 8687 O O . TYR B 1 502 ? -8.617 -39.625 -15.992 1 89.5 502 TYR B O 1
ATOM 8695 N N . TYR B 1 503 ? -6.551 -39 -16.469 1 89.69 503 TYR B N 1
ATOM 8696 C CA . TYR B 1 503 ? -6.945 -37.781 -17.188 1 89.69 503 TYR B CA 1
ATOM 8697 C C . TYR B 1 503 ? -6.059 -37.562 -18.406 1 89.69 503 TYR B C 1
ATOM 8699 O O . TYR B 1 503 ? -4.918 -38.031 -18.453 1 89.69 503 TYR B O 1
ATOM 8707 N N . THR B 1 504 ? -6.57 -36.938 -19.469 1 90.5 504 THR B N 1
ATOM 8708 C CA . THR B 1 504 ? -5.859 -36.719 -20.719 1 90.5 504 THR B CA 1
ATOM 8709 C C . THR B 1 504 ? -6.465 -35.562 -21.484 1 90.5 504 THR B C 1
ATOM 8711 O O . THR B 1 504 ? -7.613 -35.156 -21.234 1 90.5 504 THR B O 1
ATOM 8714 N N . LYS B 1 505 ? -5.707 -34.906 -22.312 1 87.88 505 LYS B N 1
ATOM 8715 C CA . LYS B 1 505 ? -6.219 -33.875 -23.234 1 87.88 505 LYS B CA 1
ATOM 8716 C C . LYS B 1 505 ? -6.488 -34.469 -24.609 1 87.88 505 LYS B C 1
ATOM 8718 O O . LYS B 1 505 ? -7.094 -33.844 -25.469 1 87.88 505 LYS B O 1
ATOM 8723 N N . GLU B 1 506 ? -6.09 -35.781 -24.719 1 85.5 506 GLU B N 1
ATOM 8724 C CA . GLU B 1 506 ? -6.203 -36.438 -26 1 85.5 506 GLU B CA 1
ATOM 8725 C C . GLU B 1 506 ? -7.496 -37.25 -26.094 1 85.5 506 GLU B C 1
ATOM 8727 O O . GLU B 1 506 ? -8.102 -37.594 -25.062 1 85.5 506 GLU B O 1
ATOM 8732 N N . ASP B 1 507 ? -7.848 -37.406 -27.328 1 83.94 507 ASP B N 1
ATOM 8733 C CA . ASP B 1 507 ? -8.953 -38.312 -27.578 1 83.94 507 ASP B CA 1
ATOM 8734 C C . ASP B 1 507 ? -8.445 -39.75 -27.703 1 83.94 507 ASP B C 1
ATOM 8736 O O . ASP B 1 507 ? -7.777 -40.094 -28.672 1 83.94 507 ASP B O 1
ATOM 8740 N N . THR B 1 508 ? -8.594 -40.5 -26.641 1 83.94 508 THR B N 1
ATOM 8741 C CA . THR B 1 508 ? -8.102 -41.875 -26.672 1 83.94 508 THR B CA 1
ATOM 8742 C C . THR B 1 508 ? -9.141 -42.844 -26.094 1 83.94 508 THR B C 1
ATOM 8744 O O . THR B 1 508 ? -9.984 -42.438 -25.297 1 83.94 508 THR B O 1
ATOM 8747 N N . ILE B 1 509 ? -9.047 -44.031 -26.609 1 86.81 509 ILE B N 1
ATOM 8748 C CA . ILE B 1 509 ? -9.969 -45.062 -26.141 1 86.81 509 ILE B CA 1
ATOM 8749 C C . ILE B 1 509 ? -9.211 -46.094 -25.297 1 86.81 509 ILE B C 1
ATOM 8751 O O . ILE B 1 509 ? -9.828 -46.844 -24.547 1 86.81 509 ILE B O 1
ATOM 8755 N N . TYR B 1 510 ? -7.926 -46.031 -25.359 1 88.12 510 TYR B N 1
ATOM 8756 C CA . TYR B 1 510 ? -7.152 -47.031 -24.625 1 88.12 510 TYR B CA 1
ATOM 8757 C C . TYR B 1 510 ? -6.418 -46.375 -23.453 1 88.12 510 TYR B C 1
ATOM 8759 O O . TYR B 1 510 ? -6.18 -45.188 -23.453 1 88.12 510 TYR B O 1
ATOM 8767 N N . CYS B 1 511 ? -6.227 -47.125 -22.453 1 86.62 511 CYS B N 1
ATOM 8768 C CA . CYS B 1 511 ? -5.617 -46.594 -21.234 1 86.62 511 CYS B CA 1
ATOM 8769 C C . CYS B 1 511 ? -4.484 -47.5 -20.766 1 86.62 511 CYS B C 1
ATOM 8771 O O . CYS B 1 511 ? -4.711 -48.406 -19.969 1 86.62 511 CYS B O 1
ATOM 8773 N N . ASP B 1 512 ? -3.387 -47.5 -21.359 1 78 512 ASP B N 1
ATOM 8774 C CA . ASP B 1 512 ? -2.188 -48.188 -20.922 1 78 512 ASP B CA 1
ATOM 8775 C C . ASP B 1 512 ? -1.12 -47.219 -20.438 1 78 512 ASP B C 1
ATOM 8777 O O . ASP B 1 512 ? -1.203 -46 -20.703 1 78 512 ASP B O 1
ATOM 8781 N N . ASP B 1 513 ? -0.277 -47.688 -19.641 1 70.62 513 ASP B N 1
ATOM 8782 C CA . ASP B 1 513 ? 0.764 -46.844 -19.047 1 70.62 513 ASP B CA 1
ATOM 8783 C C . ASP B 1 513 ? 1.553 -46.094 -20.109 1 70.62 513 ASP B C 1
ATOM 8785 O O . ASP B 1 513 ? 2.08 -45.031 -19.859 1 70.62 513 ASP B O 1
ATOM 8789 N N . ASP B 1 514 ? 1.492 -46.594 -21.266 1 71.88 514 ASP B N 1
ATOM 8790 C CA . ASP B 1 514 ? 2.312 -46 -22.312 1 71.88 514 ASP B CA 1
ATOM 8791 C C . ASP B 1 514 ? 1.467 -45.156 -23.266 1 71.88 514 ASP B C 1
ATOM 8793 O O . ASP B 1 514 ? 1.972 -44.656 -24.281 1 71.88 514 ASP B O 1
ATOM 8797 N N . GLU B 1 515 ? 0.231 -45.094 -22.891 1 80.62 515 GLU B N 1
ATOM 8798 C CA . GLU B 1 515 ? -0.629 -44.312 -23.797 1 80.62 515 GLU B CA 1
ATOM 8799 C C . GLU B 1 515 ? -0.234 -42.844 -23.812 1 80.62 515 GLU B C 1
ATOM 8801 O O . GLU B 1 515 ? -0.152 -42.188 -22.75 1 80.62 515 GLU B O 1
ATOM 8806 N N . PRO B 1 516 ? 0.047 -42.344 -24.969 1 82.81 516 PRO B N 1
ATOM 8807 C CA . PRO B 1 516 ? 0.474 -40.938 -25.047 1 82.81 516 PRO B CA 1
ATOM 8808 C C . PRO B 1 516 ? -0.533 -40 -24.406 1 82.81 516 PRO B C 1
ATOM 8810 O O . PRO B 1 516 ? -1.732 -40.094 -24.688 1 82.81 516 PRO B O 1
ATOM 8813 N N . GLY B 1 517 ? -0.066 -39.156 -23.516 1 83.06 517 GLY B N 1
ATOM 8814 C CA . GLY B 1 517 ? -0.869 -38.094 -22.938 1 83.06 517 GLY B CA 1
ATOM 8815 C C . GLY B 1 517 ? -1.703 -38.531 -21.75 1 83.06 517 GLY B C 1
ATOM 8816 O O . GLY B 1 517 ? -2.275 -37.719 -21.047 1 83.06 517 GLY B O 1
ATOM 8817 N N . MET B 1 518 ? -1.78 -39.844 -21.594 1 87.75 518 MET B N 1
ATOM 8818 C CA . MET B 1 518 ? -2.572 -40.406 -20.5 1 87.75 518 MET B CA 1
ATOM 8819 C C . MET B 1 518 ? -1.8 -40.312 -19.188 1 87.75 518 MET B C 1
ATOM 8821 O O . MET B 1 518 ? -0.649 -40.75 -19.109 1 87.75 518 MET B O 1
ATOM 8825 N N . LYS B 1 519 ? -2.457 -39.688 -18.203 1 86.06 519 LYS B N 1
ATOM 8826 C CA . LYS B 1 519 ? -1.812 -39.562 -16.891 1 86.06 519 LYS B CA 1
ATOM 8827 C C . LYS B 1 519 ? -2.674 -40.156 -15.789 1 86.06 519 LYS B C 1
ATOM 8829 O O . LYS B 1 519 ? -3.896 -40 -15.789 1 86.06 519 LYS B O 1
ATOM 8834 N N . LEU B 1 520 ? -2.043 -40.938 -14.93 1 87.5 520 LEU B N 1
ATOM 8835 C CA . LEU B 1 520 ? -2.736 -41.531 -13.789 1 87.5 520 LEU B CA 1
ATOM 8836 C C . LEU B 1 520 ? -2.953 -40.5 -12.688 1 87.5 520 LEU B C 1
ATOM 8838 O O . LEU B 1 520 ? -1.995 -39.875 -12.211 1 87.5 520 LEU B O 1
ATOM 8842 N N . LEU B 1 521 ? -4.141 -40.25 -12.414 1 85.19 521 LEU B N 1
ATOM 8843 C CA . LEU B 1 521 ? -4.484 -39.312 -11.344 1 85.19 521 LEU B CA 1
ATOM 8844 C C . LEU B 1 521 ? -4.395 -40 -9.984 1 85.19 521 LEU B C 1
ATOM 8846 O O . LEU B 1 521 ? -3.91 -39.406 -9.016 1 85.19 521 LEU B O 1
ATOM 8850 N N . GLY B 1 522 ? -4.941 -41.188 -9.898 1 84.31 522 GLY B N 1
ATOM 8851 C CA . GLY B 1 522 ? -4.957 -41.938 -8.656 1 84.31 522 GLY B CA 1
ATOM 8852 C C . GLY B 1 522 ? -5.777 -43.219 -8.742 1 84.31 522 GLY B C 1
ATOM 8853 O O . GLY B 1 522 ? -6.273 -43.562 -9.812 1 84.31 522 GLY B O 1
ATOM 8854 N N . LYS B 1 523 ? -5.789 -43.906 -7.566 1 86.5 523 LYS B N 1
ATOM 8855 C CA . LYS B 1 523 ? -6.523 -45.188 -7.473 1 86.5 523 LYS B CA 1
ATOM 8856 C C . LYS B 1 523 ? -7.484 -45.156 -6.289 1 86.5 523 LYS B C 1
ATOM 8858 O O . LYS B 1 523 ? -7.168 -44.625 -5.23 1 86.5 523 LYS B O 1
ATOM 8863 N N . LEU B 1 524 ? -8.617 -45.594 -6.574 1 86.06 524 LEU B N 1
ATOM 8864 C CA . LEU B 1 524 ? -9.586 -45.812 -5.504 1 86.06 524 LEU B CA 1
ATOM 8865 C C . LEU B 1 524 ? -9.898 -47.281 -5.301 1 86.06 524 LEU B C 1
ATOM 8867 O O . LEU B 1 524 ? -10.234 -47.969 -6.258 1 86.06 524 LEU B O 1
ATOM 8871 N N . LEU B 1 525 ? -9.758 -47.719 -4.023 1 84.06 525 LEU B N 1
ATOM 8872 C CA . LEU B 1 525 ? -9.992 -49.125 -3.697 1 84.06 525 LEU B CA 1
ATOM 8873 C C . LEU B 1 525 ? -11.297 -49.281 -2.938 1 84.06 525 LEU B C 1
ATOM 8875 O O . LEU B 1 525 ? -11.617 -48.5 -2.051 1 84.06 525 LEU B O 1
ATOM 8879 N N . ILE B 1 526 ? -12.039 -50.281 -3.369 1 82.62 526 ILE B N 1
ATOM 8880 C CA . ILE B 1 526 ? -13.266 -50.625 -2.65 1 82.62 526 ILE B CA 1
ATOM 8881 C C . ILE B 1 526 ? -13.266 -52.125 -2.316 1 82.62 526 ILE B C 1
ATOM 8883 O O . ILE B 1 526 ? -12.82 -52.938 -3.119 1 82.62 526 ILE B O 1
ATOM 8887 N N . ASP B 1 527 ? -13.688 -52.406 -1.111 1 81.31 527 ASP B N 1
ATOM 8888 C CA . ASP B 1 527 ? -13.758 -53.812 -0.665 1 81.31 527 ASP B CA 1
ATOM 8889 C C . ASP B 1 527 ? -15.062 -54.469 -1.095 1 81.31 527 ASP B C 1
ATOM 8891 O O . ASP B 1 527 ? -16.125 -53.844 -1.014 1 81.31 527 ASP B O 1
ATOM 8895 N N . LEU B 1 528 ? -14.906 -55.625 -1.638 1 81.44 528 LEU B N 1
ATOM 8896 C CA . LEU B 1 528 ? -16.047 -56.469 -2.031 1 81.44 528 LEU B CA 1
ATOM 8897 C C . LEU B 1 528 ? -15.969 -57.844 -1.375 1 81.44 528 LEU B C 1
ATOM 8899 O O . LEU B 1 528 ? -15.797 -58.844 -2.061 1 81.44 528 LEU B O 1
ATOM 8903 N N . PRO B 1 529 ? -16.25 -57.938 -0.135 1 77.56 529 PRO B N 1
ATOM 8904 C CA . PRO B 1 529 ? -15.984 -59.188 0.604 1 77.56 529 PRO B CA 1
ATOM 8905 C C . PRO B 1 529 ? -16.969 -60.312 0.276 1 77.56 529 PRO B C 1
ATOM 8907 O O . PRO B 1 529 ? -16.672 -61.469 0.49 1 77.56 529 PRO B O 1
ATOM 8910 N N . ASP B 1 530 ? -18.188 -60.062 -0.238 1 78.56 530 ASP B N 1
ATOM 8911 C CA . ASP B 1 530 ? -19.219 -61.062 -0.451 1 78.56 530 ASP B CA 1
ATOM 8912 C C . ASP B 1 530 ? -19.016 -61.781 -1.781 1 78.56 530 ASP B C 1
ATOM 8914 O O . ASP B 1 530 ? -19.781 -61.594 -2.723 1 78.56 530 ASP B O 1
ATOM 8918 N N . VAL B 1 531 ? -18.141 -62.75 -1.815 1 80.88 531 VAL B N 1
ATOM 8919 C CA . VAL B 1 531 ? -17.766 -63.438 -3.059 1 80.88 531 VAL B CA 1
ATOM 8920 C C . VAL B 1 531 ? -18.828 -64.438 -3.449 1 80.88 531 VAL B C 1
ATOM 8922 O O . VAL B 1 531 ? -18.859 -64.875 -4.59 1 80.88 531 VAL B O 1
ATOM 8925 N N . GLU B 1 532 ? -19.812 -64.75 -2.633 1 81.44 532 GLU B N 1
ATOM 8926 C CA . GLU B 1 532 ? -20.859 -65.688 -2.924 1 81.44 532 GLU B CA 1
ATOM 8927 C C . GLU B 1 532 ? -21.766 -65.188 -4.059 1 81.44 532 GLU B C 1
ATOM 8929 O O . GLU B 1 532 ? -22.359 -66 -4.777 1 81.44 532 GLU B O 1
ATOM 8934 N N . LEU B 1 533 ? -21.766 -63.938 -4.227 1 81 533 LEU B N 1
ATOM 8935 C CA . LEU B 1 533 ? -22.641 -63.375 -5.242 1 81 533 LEU B CA 1
ATOM 8936 C C . LEU B 1 533 ? -21.938 -63.281 -6.59 1 81 533 LEU B C 1
ATOM 8938 O O . LEU B 1 533 ? -22.484 -62.781 -7.566 1 81 533 LEU B O 1
ATOM 8942 N N . GLU B 1 534 ? -20.703 -63.781 -6.605 1 79.56 534 GLU B N 1
ATOM 8943 C CA . GLU B 1 534 ? -19.875 -63.844 -7.812 1 79.56 534 GLU B CA 1
ATOM 8944 C C . GLU B 1 534 ? -19.844 -62.469 -8.523 1 79.56 534 GLU B C 1
ATOM 8946 O O . GLU B 1 534 ? -19.516 -61.469 -7.91 1 79.56 534 GLU B O 1
ATOM 8951 N N . ASN B 1 535 ? -20.438 -62.438 -9.781 1 75.81 535 ASN B N 1
ATOM 8952 C CA . ASN B 1 535 ? -20.359 -61.219 -10.586 1 75.81 535 ASN B CA 1
ATOM 8953 C C . ASN B 1 535 ? -21.547 -60.312 -10.352 1 75.81 535 ASN B C 1
ATOM 8955 O O . ASN B 1 535 ? -21.609 -59.188 -10.898 1 75.81 535 ASN B O 1
ATOM 8959 N N . LYS B 1 536 ? -22.406 -60.688 -9.531 1 80.38 536 LYS B N 1
ATOM 8960 C CA . LYS B 1 536 ? -23.578 -59.875 -9.219 1 80.38 536 LYS B CA 1
ATOM 8961 C C . LYS B 1 536 ? -23.297 -58.906 -8.062 1 80.38 536 LYS B C 1
ATOM 8963 O O . LYS B 1 536 ? -24.078 -58.844 -7.117 1 80.38 536 LYS B O 1
ATOM 8968 N N . ARG B 1 537 ? -22.109 -58.375 -8.102 1 84.56 537 ARG B N 1
ATOM 8969 C CA . ARG B 1 537 ? -21.688 -57.375 -7.117 1 84.56 537 ARG B CA 1
ATOM 8970 C C . ARG B 1 537 ? -21.375 -56.031 -7.777 1 84.56 537 ARG B C 1
ATOM 8972 O O . ARG B 1 537 ? -20.25 -55.562 -7.734 1 84.56 537 ARG B O 1
ATOM 8979 N N . PRO B 1 538 ? -22.438 -55.438 -8.359 1 86 538 PRO B N 1
ATOM 8980 C CA . PRO B 1 538 ? -22.203 -54.156 -9.047 1 86 538 PRO B CA 1
ATOM 8981 C C . PRO B 1 538 ? -21.812 -53.031 -8.086 1 86 538 PRO B C 1
ATOM 8983 O O . PRO B 1 538 ? -22.328 -52.969 -6.973 1 86 538 PRO B O 1
ATOM 8986 N N . CYS B 1 539 ? -20.844 -52.312 -8.586 1 87.88 539 CYS B N 1
ATOM 8987 C CA . CYS B 1 539 ? -20.406 -51.125 -7.871 1 87.88 539 CYS B CA 1
ATOM 8988 C C . CYS B 1 539 ? -20.625 -49.875 -8.719 1 87.88 539 CYS B C 1
ATOM 8990 O O . CYS B 1 539 ? -20.719 -49.938 -9.945 1 87.88 539 CYS B O 1
ATOM 8992 N N . SER B 1 540 ? -20.859 -48.781 -8.039 1 89 540 SER B N 1
ATOM 8993 C CA . SER B 1 540 ? -20.875 -47.5 -8.727 1 89 540 SER B CA 1
ATOM 8994 C C . SER B 1 540 ? -19.641 -46.656 -8.383 1 89 540 SER B C 1
ATOM 8996 O O . SER B 1 540 ? -19.047 -46.844 -7.32 1 89 540 SER B O 1
ATOM 8998 N N . PHE B 1 541 ? -19.219 -45.906 -9.359 1 90.12 541 PHE B N 1
ATOM 8999 C CA . PHE B 1 541 ? -18.094 -45 -9.211 1 90.12 541 PHE B CA 1
ATOM 9000 C C . PHE B 1 541 ? -18.469 -43.594 -9.656 1 90.12 541 PHE B C 1
ATOM 9002 O O . PHE B 1 541 ? -19.188 -43.406 -10.641 1 90.12 541 PHE B O 1
ATOM 9009 N N . SER B 1 542 ? -18.016 -42.594 -8.82 1 89.94 542 SER B N 1
ATOM 9010 C CA . SER B 1 542 ? -18.328 -41.219 -9.211 1 89.94 542 SER B CA 1
ATOM 9011 C C . SER B 1 542 ? -17.141 -40.312 -9 1 89.94 542 SER B C 1
ATOM 9013 O O . SER B 1 542 ? -16.312 -40.531 -8.109 1 89.94 542 SER B O 1
ATOM 9015 N N . LEU B 1 543 ? -17.062 -39.344 -9.906 1 88.81 543 LEU B N 1
ATOM 9016 C CA . LEU B 1 543 ? -16.141 -38.219 -9.766 1 88.81 543 LEU B CA 1
ATOM 9017 C C . LEU B 1 543 ? -16.922 -36.906 -9.594 1 88.81 543 LEU B C 1
ATOM 9019 O O . LEU B 1 543 ? -17.938 -36.688 -10.25 1 88.81 543 LEU B O 1
ATOM 9023 N N . SER B 1 544 ? -16.453 -36.094 -8.625 1 87.44 544 SER B N 1
ATOM 9024 C CA . SER B 1 544 ? -17.047 -34.781 -8.43 1 87.44 544 SER B CA 1
ATOM 9025 C C . SER B 1 544 ? -16.062 -33.688 -8.812 1 87.44 544 SER B C 1
ATOM 9027 O O . SER B 1 544 ? -14.891 -33.719 -8.445 1 87.44 544 SER B O 1
ATOM 9029 N N . PHE B 1 545 ? -16.609 -32.75 -9.617 1 84.38 545 PHE B N 1
ATOM 9030 C CA . PHE B 1 545 ? -15.805 -31.656 -10.109 1 84.38 545 PHE B CA 1
ATOM 9031 C C . PHE B 1 545 ? -16.359 -30.312 -9.625 1 84.38 545 PHE B C 1
ATOM 9033 O O . PHE B 1 545 ? -17.328 -30.281 -8.867 1 84.38 545 PHE B O 1
ATOM 9040 N N . GLY B 1 546 ? -15.695 -29.234 -9.953 1 75.25 546 GLY B N 1
ATOM 9041 C CA . GLY B 1 546 ? -16.141 -27.875 -9.648 1 75.25 546 GLY B CA 1
ATOM 9042 C C . GLY B 1 546 ? -15.406 -27.25 -8.477 1 75.25 546 GLY B C 1
ATOM 9043 O O . GLY B 1 546 ? -15.297 -26.031 -8.383 1 75.25 546 GLY B O 1
ATOM 9044 N N . ASP B 1 547 ? -15.047 -28.078 -7.629 1 78.62 547 ASP B N 1
ATOM 9045 C CA . ASP B 1 547 ? -14.094 -27.594 -6.633 1 78.62 547 ASP B CA 1
ATOM 9046 C C . ASP B 1 547 ? -12.664 -27.656 -7.164 1 78.62 547 ASP B C 1
ATOM 9048 O O . ASP B 1 547 ? -12.414 -28.219 -8.234 1 78.62 547 ASP B O 1
ATOM 9052 N N . MET B 1 548 ? -11.766 -27 -6.559 1 77.94 548 MET B N 1
ATOM 9053 C CA . MET B 1 548 ? -10.391 -26.984 -7.047 1 77.94 548 MET B CA 1
ATOM 9054 C C . MET B 1 548 ? -9.695 -28.328 -6.766 1 77.94 548 MET B C 1
ATOM 9056 O O . MET B 1 548 ? -8.633 -28.594 -7.316 1 77.94 548 MET B O 1
ATOM 9060 N N . GLU B 1 549 ? -10.414 -29.172 -6.043 1 79.06 549 GLU B N 1
ATOM 9061 C CA . GLU B 1 549 ? -9.93 -30.531 -5.816 1 79.06 549 GLU B CA 1
ATOM 9062 C C . GLU B 1 549 ? -10.977 -31.562 -6.23 1 79.06 549 GLU B C 1
ATOM 9064 O O . GLU B 1 549 ? -12.148 -31.453 -5.867 1 79.06 549 GLU B O 1
ATOM 9069 N N . ILE B 1 550 ? -10.57 -32.625 -6.957 1 83.62 550 ILE B N 1
ATOM 9070 C CA . ILE B 1 550 ? -11.445 -33.656 -7.461 1 83.62 550 ILE B CA 1
ATOM 9071 C C . ILE B 1 550 ? -11.719 -34.688 -6.359 1 83.62 550 ILE B C 1
ATOM 9073 O O . ILE B 1 550 ? -10.805 -35.062 -5.625 1 83.62 550 ILE B O 1
ATOM 9077 N N . LYS B 1 551 ? -12.969 -35.062 -6.281 1 82.12 551 LYS B N 1
ATOM 9078 C CA . LYS B 1 551 ? -13.352 -36.094 -5.32 1 82.12 551 LYS B CA 1
ATOM 9079 C C . LYS B 1 551 ? -13.828 -37.344 -6.031 1 82.12 551 LYS B C 1
ATOM 9081 O O . LYS B 1 551 ? -14.516 -37.281 -7.051 1 82.12 551 LYS B O 1
ATOM 9086 N N . ALA B 1 552 ? -13.352 -38.469 -5.57 1 86.81 552 ALA B N 1
ATOM 9087 C CA . ALA B 1 552 ? -13.781 -39.781 -6.086 1 86.81 552 ALA B CA 1
ATOM 9088 C C . ALA B 1 552 ? -14.508 -40.562 -5.012 1 86.81 552 ALA B C 1
ATOM 9090 O O . ALA B 1 552 ? -14.117 -40.562 -3.844 1 86.81 552 ALA B O 1
ATOM 9091 N N . ARG B 1 553 ? -15.609 -41.188 -5.457 1 84.88 553 ARG B N 1
ATOM 9092 C CA . ARG B 1 553 ? -16.391 -42.031 -4.559 1 84.88 553 ARG B CA 1
ATOM 9093 C C . ARG B 1 553 ? -16.781 -43.344 -5.25 1 84.88 553 ARG B C 1
ATOM 9095 O O . ARG B 1 553 ? -17.047 -43.344 -6.453 1 84.88 553 ARG B O 1
ATOM 9102 N N . ALA B 1 554 ? -16.719 -44.406 -4.426 1 86.56 554 ALA B N 1
ATOM 9103 C CA . ALA B 1 554 ? -17.219 -45.688 -4.895 1 86.56 554 ALA B CA 1
ATOM 9104 C C . ALA B 1 554 ? -18.219 -46.281 -3.918 1 86.56 554 ALA B C 1
ATOM 9106 O O . ALA B 1 554 ? -18.094 -46.125 -2.703 1 86.56 554 ALA B O 1
ATOM 9107 N N . PHE B 1 555 ? -19.234 -46.844 -4.5 1 83.38 555 PHE B N 1
ATOM 9108 C CA . PHE B 1 555 ? -20.328 -47.375 -3.697 1 83.38 555 PHE B CA 1
ATOM 9109 C C . PHE B 1 555 ? -20.641 -48.812 -4.102 1 83.38 555 PHE B C 1
ATOM 9111 O O . PHE B 1 555 ? -20.812 -49.125 -5.289 1 83.38 555 PHE B O 1
ATOM 9118 N N . ASN B 1 556 ? -20.641 -49.625 -3.006 1 81.38 556 ASN B N 1
ATOM 9119 C CA . ASN B 1 556 ? -21.094 -51 -3.217 1 81.38 556 ASN B CA 1
ATOM 9120 C C . ASN B 1 556 ? -22.609 -51.094 -3.229 1 81.38 556 ASN B C 1
ATOM 9122 O O . ASN B 1 556 ? -23.25 -50.938 -2.189 1 81.38 556 ASN B O 1
ATOM 9126 N N . GLN B 1 557 ? -23.188 -51.438 -4.297 1 77 557 GLN B N 1
ATOM 9127 C CA . GLN B 1 557 ? -24.625 -51.406 -4.465 1 77 557 GLN B CA 1
ATOM 9128 C C . GLN B 1 557 ? -25.297 -52.562 -3.754 1 77 557 GLN B C 1
ATOM 9130 O O . GLN B 1 557 ? -26.5 -52.531 -3.494 1 77 557 GLN B O 1
ATOM 9135 N N . VAL B 1 558 ? -24.5 -53.562 -3.418 1 73.69 558 VAL B N 1
ATOM 9136 C CA . VAL B 1 558 ? -25.094 -54.75 -2.777 1 73.69 558 VAL B CA 1
ATOM 9137 C C . VAL B 1 558 ? -25.328 -54.469 -1.295 1 73.69 558 VAL B C 1
ATOM 9139 O O . VAL B 1 558 ? -26.406 -54.75 -0.767 1 73.69 558 VAL B O 1
ATOM 9142 N N . ASN B 1 559 ? -24.359 -54.062 -0.604 1 66.25 559 ASN B N 1
ATOM 9143 C CA . ASN B 1 559 ? -24.516 -53.875 0.834 1 66.25 559 ASN B CA 1
ATOM 9144 C C . ASN B 1 559 ? -24.625 -52.406 1.197 1 66.25 559 ASN B C 1
ATOM 9146 O O . ASN B 1 559 ? -24.766 -52.062 2.373 1 66.25 559 ASN B O 1
ATOM 9150 N N . GLY B 1 560 ? -24.719 -51.625 0.267 1 64.69 560 GLY B N 1
ATOM 9151 C CA . GLY B 1 560 ? -24.969 -50.188 0.483 1 64.69 560 GLY B CA 1
ATOM 9152 C C . GLY B 1 560 ? -23.797 -49.469 1.104 1 64.69 560 GLY B C 1
ATOM 9153 O O . GLY B 1 560 ? -23.906 -48.312 1.497 1 64.69 560 GLY B O 1
ATOM 9154 N N . GLN B 1 561 ? -22.688 -50.188 1.296 1 58.75 561 GLN B N 1
ATOM 9155 C CA . GLN B 1 561 ? -21.578 -49.531 1.994 1 58.75 561 GLN B CA 1
ATOM 9156 C C . GLN B 1 561 ? -20.844 -48.562 1.077 1 58.75 561 GLN B C 1
ATOM 9158 O O . GLN B 1 561 ? -20.609 -48.875 -0.093 1 58.75 561 GLN B O 1
ATOM 9163 N N . ASN B 1 562 ? -20.875 -47.312 1.499 1 58.19 562 ASN B N 1
ATOM 9164 C CA . ASN B 1 562 ? -20.188 -46.188 0.838 1 58.19 562 ASN B CA 1
ATOM 9165 C C . ASN B 1 562 ? -18.719 -46.125 1.268 1 58.19 562 ASN B C 1
ATOM 9167 O O . ASN B 1 562 ? -18.422 -46.188 2.461 1 58.19 562 ASN B O 1
ATOM 9171 N N . TYR B 1 563 ? -17.797 -46.469 0.397 1 54.09 563 TYR B N 1
ATOM 9172 C CA . TYR B 1 563 ? -16.406 -46.25 0.761 1 54.09 563 TYR B CA 1
ATOM 9173 C C . TYR B 1 563 ? -15.875 -44.969 0.118 1 54.09 563 TYR B C 1
ATOM 9175 O O . TYR B 1 563 ? -16.016 -44.75 -1.09 1 54.09 563 TYR B O 1
ATOM 9183 N N . HIS B 1 564 ? -16.047 -43.844 0.833 1 50.5 564 HIS B N 1
ATOM 9184 C CA . HIS B 1 564 ? -15.516 -42.562 0.385 1 50.5 564 HIS B CA 1
ATOM 9185 C C . HIS B 1 564 ? -13.992 -42.531 0.467 1 50.5 564 HIS B C 1
ATOM 9187 O O . HIS B 1 564 ? -13.414 -42.875 1.507 1 50.5 564 HIS B O 1
ATOM 9193 N N . THR B 1 565 ? -13.242 -43.156 -0.382 1 46.25 565 THR B N 1
ATOM 9194 C CA . THR B 1 565 ? -11.812 -42.938 -0.17 1 46.25 565 THR B CA 1
ATOM 9195 C C . THR B 1 565 ? -11.32 -41.719 -0.901 1 46.25 565 THR B C 1
ATOM 9197 O O . THR B 1 565 ? -11.672 -41.469 -2.062 1 46.25 565 THR B O 1
ATOM 9200 N N . LYS B 1 566 ? -11.172 -40.531 -0.218 1 46.06 566 LYS B N 1
ATOM 9201 C CA . LYS B 1 566 ? -10.352 -39.5 -0.822 1 46.06 566 LYS B CA 1
ATOM 9202 C C . LYS B 1 566 ? -9.141 -40.062 -1.538 1 46.06 566 LYS B C 1
ATOM 9204 O O . LYS B 1 566 ? -8.445 -40.938 -0.992 1 46.06 566 LYS B O 1
ATOM 9209 N N . PHE B 1 567 ? -9.234 -40.281 -2.721 1 46.5 567 PHE B N 1
ATOM 9210 C CA . PHE B 1 567 ? -8.109 -40.844 -3.465 1 46.5 567 PHE B CA 1
ATOM 9211 C C . PHE B 1 567 ? -6.801 -40.219 -3.041 1 46.5 567 PHE B C 1
ATOM 9213 O O . PHE B 1 567 ? -6.77 -39.031 -2.701 1 46.5 567 PHE B O 1
ATOM 9220 N N . GLU B 1 568 ? -6.094 -40.906 -2.234 1 43.88 568 GLU B N 1
ATOM 9221 C CA . GLU B 1 568 ? -4.688 -40.562 -2.062 1 43.88 568 GLU B CA 1
ATOM 9222 C C . GLU B 1 568 ? -4.012 -40.312 -3.408 1 43.88 568 GLU B C 1
ATOM 9224 O O . GLU B 1 568 ? -3.977 -41.188 -4.266 1 43.88 568 GLU B O 1
ATOM 9229 N N . LEU B 1 569 ? -4.238 -39.156 -3.998 1 41.72 569 LEU B N 1
ATOM 9230 C CA . LEU B 1 569 ? -3.369 -38.844 -5.129 1 41.72 569 LEU B CA 1
ATOM 9231 C C . LEU B 1 569 ? -2 -39.5 -4.957 1 41.72 569 LEU B C 1
ATOM 9233 O O . LEU B 1 569 ? -1.337 -39.281 -3.936 1 41.72 569 LEU B O 1
ATOM 9237 N N . ASN B 1 570 ? -1.812 -40.688 -5.27 1 35.94 570 ASN B N 1
ATOM 9238 C CA . ASN B 1 570 ? -0.458 -41.25 -5.293 1 35.94 570 ASN B CA 1
ATOM 9239 C C . ASN B 1 570 ? 0.548 -40.219 -5.805 1 35.94 570 ASN B C 1
ATOM 9241 O O . ASN B 1 570 ? 0.521 -39.844 -6.98 1 35.94 570 ASN B O 1
ATOM 9245 N N . VAL B 1 571 ? 0.844 -39.219 -5.152 1 35.09 571 VAL B N 1
ATOM 9246 C CA . VAL B 1 571 ? 2.146 -38.594 -5.422 1 35.09 571 VAL B CA 1
ATOM 9247 C C . VAL B 1 571 ? 3.166 -39.719 -5.723 1 35.09 571 VAL B C 1
ATOM 9249 O O . VAL B 1 571 ? 3.459 -40.531 -4.863 1 35.09 571 VAL B O 1
ATOM 9252 N N . LEU B 1 572 ? 3.291 -40.25 -6.852 1 32.06 572 LEU B N 1
ATOM 9253 C CA . LEU B 1 572 ? 4.398 -41.094 -7.293 1 32.06 572 LEU B CA 1
ATOM 9254 C C . LEU B 1 572 ? 5.688 -40.719 -6.574 1 32.06 572 LEU B C 1
ATOM 9256 O O . LEU B 1 572 ? 6.121 -39.562 -6.637 1 32.06 572 LEU B O 1
ATOM 9260 N N . ASN B 1 573 ? 6.016 -41.219 -5.395 1 31.31 573 ASN B N 1
ATOM 9261 C CA . ASN B 1 573 ? 7.352 -41.375 -4.832 1 31.31 573 ASN B CA 1
ATOM 9262 C C . ASN B 1 573 ? 8.391 -41.625 -5.918 1 31.31 573 ASN B C 1
ATOM 9264 O O . ASN B 1 573 ? 8.484 -42.75 -6.449 1 31.31 573 ASN B O 1
ATOM 9268 N N . GLU B 1 574 ? 8.492 -40.969 -6.922 1 30.62 574 GLU B N 1
ATOM 9269 C CA . GLU B 1 574 ? 9.766 -41.094 -7.617 1 30.62 574 GLU B CA 1
ATOM 9270 C C . GLU B 1 574 ? 10.938 -41.031 -6.645 1 30.62 574 GLU B C 1
ATOM 9272 O O . GLU B 1 574 ? 11.977 -40.438 -6.957 1 30.62 574 GLU B O 1
ATOM 9277 N N . LEU B 1 575 ? 10.961 -41.156 -5.328 1 26.34 575 LEU B N 1
ATOM 9278 C CA . LEU B 1 575 ? 12.227 -41.312 -4.625 1 26.34 575 LEU B CA 1
ATOM 9279 C C . LEU B 1 575 ? 12.977 -42.562 -5.105 1 26.34 575 LEU B C 1
ATOM 9281 O O . LEU B 1 575 ? 14.164 -42.719 -4.824 1 26.34 575 LEU B O 1
ATOM 9285 N N . ASP B 1 576 ? 12.461 -43.75 -5.344 1 25.44 576 ASP B N 1
ATOM 9286 C CA . ASP B 1 576 ? 13.383 -44.844 -5.121 1 25.44 576 ASP B CA 1
ATOM 9287 C C . ASP B 1 576 ? 14.477 -44.875 -6.191 1 25.44 576 ASP B C 1
ATOM 9289 O O . ASP B 1 576 ? 15.32 -45.781 -6.199 1 25.44 576 ASP B O 1
ATOM 9293 N N . GLY B 1 577 ? 14.375 -44.438 -7.398 1 22.55 577 GLY B N 1
ATOM 9294 C CA . GLY B 1 577 ? 15.594 -44.719 -8.141 1 22.55 577 GLY B CA 1
ATOM 9295 C C . GLY B 1 577 ? 16.781 -43.906 -7.68 1 22.55 577 GLY B C 1
ATOM 9296 O O . GLY B 1 577 ? 17.875 -44 -8.258 1 22.55 577 GLY B O 1
ATOM 9297 N N . SER B 1 578 ? 17.047 -43.031 -6.715 1 19.17 578 SER B N 1
ATOM 9298 C CA . SER B 1 578 ? 18.359 -43.281 -6.164 1 19.17 578 SER B CA 1
ATOM 9299 C C . SER B 1 578 ? 18.312 -44.406 -5.117 1 19.17 578 SER B C 1
ATOM 9301 O O . SER B 1 578 ? 17.328 -44.531 -4.391 1 19.17 578 SER B O 1
#

Secondary structure (DSSP, 8-state):
--------EEEEEE--SSEEEEEEEETT---GGG-EE----TT--SSS---EE-EEEEPTTSSSEEEESGGGS--PPPSSS-------EE-GGGGSSS--GGGSPPPPTT--HHHHHHHHHHHHHHHHHHHHHHH-TT--HHHHEEEEEEE-TT--HHHHHHHHHHHHHTTSSSSTT-TTEEEEEHHHHHHHHHIIIIITTTT--STT-EEEEEEE-SS-EEEEEEEE-GGG-EEE-S--EEES-STHHHHHHHHHHHHHHH-HHHHHHHHHH-HHHHHHHHHHHHHHTGGG--S--TT-EEEEEHHHH-GGGGGG--HHHHHHHHHTTTEEEEEHHHHHHHHHHHHHHHHHHHHHHHHTSS---EEEEESSGGG-HHHHHHHHHHHTTT-SEEE--SSGGGHHHHHHHHHHHHHHHHHHTTTTT-PPPSEEEEE-SSEEEEEE-PBP-BTB-GGG--TTSB--EEEEEE-TT-EEETTEEEEEEEE--SSTT-SEEEEEEEEESS--SB--TTSTT-EEEEEEEEE---GGGTT---EEEEEEESSSS-EEEEEETTT--EE----------TTTT-/--------EEEEEE--SSEEEEEEEETT---GGG-EE----TT--SSS---EE-EEEEPTTSSSEEEESGGGS--PPPSSS-------EE-GGGGSSS--GGGSPPPPTT--HHHHHHHHHHHHHHHHHHHHHHH-TT--HHHHEEEEEEE-TT--HHHHHHHHHHHHHTTSSSSTT-TTEEEEEHHHHHHHHHIIIIITTTT--STT-EEEEEEE-SS-EEEEEEEE-GGG-EEE-S--EEES-STHHHHHHHHHHHHHHH-HHHHHHHHHH-HHHHHHHHHHHHHHTGGG--S--TT-EEEEEHHHH-GGGGGG--HHHHHHHHHTTTEEEEEHHHHHHHHHHHHHHHHHHHHHHHHTSS---EEEEESSGGG-HHHHHHHHHHHTTT-SEEE--SSGGGHHHHHHHHHHHHHHHHHHTTTTT-PPPSEEEEE-SSEEEEEE-PBP-BTB-GGG--TTSB--EEEEEE-TT-EEETTEEEEEEEE--SSTT-SEEEEEEEEESS--SB--TT-TT-EEEEEEEEE---GGGTT---EEEEEEESSSS-EEEEEETTT--EEE---B-----TTTT-

InterPro domains:
  IPR043129 ATPase, nucleotide binding domain [SSF53067] (8-196)
  IPR043129 ATPase, nucleotide binding domain [SSF53067] (208-413)
  IPR059384 Domain of unknown function DUF8340 [PF27033] (209-389)

Solvent-accessible surface area (backbone atoms only — not comparable to full-atom values): 61108 Å² total; per-residue (Å²): 129,83,74,75,71,61,60,48,33,19,33,2,35,33,76,41,38,48,45,27,36,40,18,43,30,54,61,83,59,85,50,79,35,64,56,41,64,47,43,84,58,69,72,40,73,62,73,45,34,50,57,38,39,39,30,35,20,54,39,91,85,65,79,44,81,68,38,50,26,60,65,16,49,48,66,84,69,66,90,85,57,80,83,76,81,51,65,51,49,52,42,56,58,44,72,48,57,89,55,56,71,88,76,38,61,88,66,62,84,85,56,48,59,65,57,54,52,16,52,52,47,26,54,54,42,52,51,50,53,53,52,51,38,72,54,33,84,86,58,47,65,84,63,18,38,34,38,24,42,40,38,64,59,65,49,46,72,61,43,50,50,49,50,46,50,27,40,28,75,29,64,73,43,91,42,84,81,42,79,45,53,44,57,46,36,36,31,57,17,28,44,52,31,39,55,71,65,39,26,55,55,67,74,48,72,44,68,71,35,26,34,34,30,40,30,24,27,35,48,37,28,22,34,35,37,36,28,34,37,73,94,72,19,34,29,45,73,41,63,65,40,54,45,83,53,12,52,51,56,37,54,49,42,51,54,52,50,47,22,72,61,39,31,55,67,23,46,51,50,30,52,73,72,39,42,18,43,49,51,32,39,50,49,49,44,41,48,67,39,61,56,53,46,48,82,76,58,78,77,44,72,40,78,45,52,38,67,72,47,33,53,82,42,53,80,50,32,52,69,70,35,34,55,53,32,58,74,49,68,37,50,48,75,42,37,37,69,59,53,46,62,40,45,45,68,45,51,50,51,51,52,50,53,52,50,54,52,53,72,66,40,69,81,43,51,31,38,34,36,22,26,63,44,36,66,34,48,32,55,49,50,55,51,44,73,72,36,52,90,72,24,83,37,76,48,66,52,84,57,25,68,50,27,37,19,52,10,26,22,52,48,42,43,27,46,50,46,30,63,72,32,73,74,80,76,76,52,66,36,43,66,48,35,37,42,35,78,38,24,32,28,34,58,41,70,49,70,58,50,95,86,58,64,72,90,55,47,42,96,85,47,24,26,52,28,40,44,77,67,43,56,52,66,40,76,34,35,67,65,38,71,42,76,46,72,74,41,54,62,93,46,44,76,45,46,60,45,76,45,43,30,33,36,23,82,62,93,66,56,58,49,50,93,77,34,81,66,54,38,80,54,33,57,46,74,42,80,37,78,70,40,88,51,37,65,73,47,34,26,32,42,33,42,28,37,51,49,79,60,79,45,51,41,40,33,36,67,75,79,63,49,69,44,72,46,77,58,58,55,62,66,77,72,71,59,72,84,112,130,82,76,74,74,61,60,48,34,20,32,2,34,30,75,41,39,49,44,27,37,41,17,43,30,54,62,83,57,84,48,79,36,62,54,40,65,47,42,85,56,69,70,40,71,60,74,46,34,49,57,41,37,39,28,33,19,53,40,91,83,64,78,45,81,68,37,49,26,59,66,16,51,48,65,83,68,66,90,83,59,82,83,77,80,50,66,50,47,52,42,54,58,44,72,48,59,88,54,57,70,90,76,39,60,88,64,61,84,84,55,46,61,66,57,55,53,16,54,52,45,26,55,53,40,53,49,50,53,51,51,52,41,72,54,32,83,87,59,47,64,83,64,19,37,34,38,23,40,40,37,62,60,66,49,46,72,63,44,51,49,50,50,45,50,28,40,30,74,29,64,71,41,90,41,84,80,42,80,46,53,44,57,46,35,35,31,58,16,29,41,52,31,39,56,71,64,37,27,54,56,68,73,49,70,45,67,71,35,25,34,34,28,38,30,24,25,35,48,39,29,23,36,35,37,36,29,34,36,73,91,72,19,33,29,47,74,43,63,66,39,56,46,84,54,14,50,50,56,36,54,50,42,49,53,53,50,48,24,72,62,40,32,56,68,23,46,51,50,32,52,74,73,39,41,18,42,50,52,32,39,50,50,49,44,41,49,68,40,60,58,54,48,47,83,76,58,79,78,43,73,40,77,45,52,38,66,70,46,34,51,81,42,56,81,49,34,54,71,70,36,31,54,52,32,58,76,50,68,37,49,48,74,42,38,38,69,58,54,46,62,39,46,45,67,43,51,52,52,53,51,50,52,52,49,54,50,53,71,67,42,70,82,42,52,29,39,35,36,22,26,62,45,34,66,33,48,32,55,48,51,54,50,43,73,73,38,52,90,74,24,83,36,75,50,66,52,84,57,26,69,48,26,35,18,51,11,26,23,53,47,42,44,26,46,51,46,28,63,68,28,69,77,78,77,74,51,66,36,43,65,47,35,36,41,35,78,40,24,32,27,34,58,41,70,50,70,58,51,96,85,57,64,72,90,55,46,42,95,85,46,24,25,52,28,40,44,78,66,43,56,52,65,40,74,33,35,66,66,37,70,42,77,45,71,76,42,54,62,93,48,44,77,45,46,59,45,75,42,43,31,33,36,23,81,62,92,65,59,58,47,48,94,78,33,82,70,54,38,80,53,31,52,40,75,43,81,38,77,70,41,88,50,37,63,71,47,36,25,32,42,33,42,28,36,51,50,79,61,77,43,44,38,40,34,36,66,76,79,63,50,69,46,72,44,74,47,57,57,63,70,76,73,75,59,68,86,110

pLDDT: mean 87.94, std 13.16, range [19.17, 98.75]

Nearest PDB structures (foldseek):
  2qxl-assembly1_B  TM=6.891E-01  e=3.315E-19  Saccharomyces cerevisiae
  6gfa-assembly1_A  TM=6.866E-01  e=3.494E-14  Homo sapiens
  5oow-assembly2_B  TM=7.029E-01  e=8.106E-08  Escherichia coli K-12
  3h1q-assembly1_A  TM=6.838E-01  e=8.584E-08  Carboxydothermus hydrogenoformans Z-2901
  4ehu-assembly1_A  TM=5.510E-01  e=1.282E-07  Clostridioides difficile

Radius of gyration: 34.74 Å; Cα contacts (8 Å, |Δi|>4): 2374; chains: 2; bounding box: 78×126×70 Å

Organism: Rhizophagus irregularis (strain DAOM 197198w) (NCBI:txid1432141)

=== Feature glossary ===
Key to the feature types in this record:

pLDDT. pLDDT is the predicted lDDT-Cα score: AlphaFold's confidence that the local environment of each residue (all inter-atomic distances within 15 Å) is correctly placed. It is a per-residue number between 0 and 100, with higher meaning more reliable.

Radius of gyration, Cα contacts, bounding box. The geometric summary reports three shape descriptors. Rg (radius of gyration) measures how spread out the Cα atoms are about their centre of mass; compact globular proteins have small Rg, elongated or unfolded ones large. Cα contacts (<8 Å, |i−j|>4) count long-range residue pairs in spatial proximity — high for tightly packed folds, near zero for rods or random coil. The bounding-box extents give the protein's footprint along x, y, z in Å.

Backbone torsions (φ/ψ). Backbone dihedral angles. Every residue except chain termini has a φ (preceding-C → N → Cα → C) and a ψ (N → Cα → C → next-N). They are reported in degrees following the IUPAC sign convention. Secondary structure is essentially a statement about which (φ, ψ) basin each residue occupies.

Contact-map, Ramachandran, and PAE plots. Plot images: a contact map (which residues are close in 3D, as an N×N binary image), a Ramachandran scatter (backbone torsion angles, revealing secondary-structure composition at a glance), and — for AlphaFold structures — a PAE heatmap (pairwise prediction confidence).

Predicted aligned error. Predicted Aligned Error (PAE) is an AlphaFold confidence matrix: entry (i, j) is the expected error in the position of residue j, in ångströms, when the prediction is superimposed on the true structure at residue i. Low PAE within a block of residues means that block is internally rigid and well-predicted; high PAE between two blocks means their relative placement is uncertain even if each block individually is confident.

Secondary structure (3-state, P-SEA). Three-state secondary structure (P-SEA) collapses the eight DSSP classes into helix (a), strand (b), and coil (c). P-SEA assigns these from Cα geometry alone — distances and angles — without requiring backbone oxygens, so it works on any Cα trace.

Solvent-accessible surface area. Solvent-accessible surface area (SASA) is the area in Å² traced out by the centre of a 1.4 Å probe sphere (a water molecule) rolled over the protein's van der Waals surface (Shrake–Rupley / Lee–Richards construction). Buried residues have near-zero SASA; fully exposed residues can exceed 200 Å². The total SASA scales roughly with the number of surface residues.

Foldseek 3Di. The Foldseek 3Di string encodes local tertiary geometry as a 20-letter alphabet — one character per residue — derived from the relative positions of nearby Cα atoms. Unlike the amino-acid sequence, 3Di is a direct function of the 3D structure, so two proteins with the same fold have similar 3Di strings even at low sequence identity.

B-factor. For experimental (PDB) structures, the B-factor (temperature factor) quantifies the positional spread of each atom in the crystal — a combination of thermal vibration and static disorder — in units of Å². High B-factors mark flexible loops or poorly resolved regions; low B-factors mark the rigid, well-ordered core.

mmCIF coordinates. The mmCIF block holds the 3D Cartesian coordinates of each backbone atom (N, Cα, C, O) in ångströms. mmCIF is the PDB's canonical archive format — a tagged-loop text representation of the atomic model.

InterPro / GO / CATH / organism. Functional annotations link the protein to curated databases. InterPro entries identify conserved domains and families by matching the sequence against member-database signatures (Pfam, PROSITE, CDD, …). Gene Ontology (GO) terms describe molecular function, biological process, and cellular component in a controlled vocabulary. CATH places the structure in a hierarchical fold classification (Class/Architecture/Topology/Homologous-superfamily). The organism is the source species.

Rendered structure images. Structure images are PyMOL renders from six orthogonal camera directions. Cartoon representation draws helices as coils and strands as arrows; sticks shows the backbone as bonds; surface shows the solvent-excluded envelope. Rainbow coloring maps sequence position to hue (blue→red, N→C); chain coloring assigns a distinct color per polypeptide.

Sequence. This is the polypeptide sequence — one letter per residue, N-terminus first. Length ranges from a few dozen residues for small domains to over a thousand for large multi-domain proteins.

Secondary structure (8-state, DSSP). The SS8 string is DSSP's per-residue secondary-structure call. α-helix (H) means an i→i+4 H-bond ladder; β-strand (E) means the residue participates in a β-sheet; 3₁₀ (G) and π (I) are tighter and wider helices; T/S are turns/bends; '-' is loop.

Nearest PDB structures. Structural nearest neighbors (via Foldseek easy-search vs the PDB). Reported per hit: target PDB id, E-value, and alignment TM-score. A TM-score above ~0.5 is the conventional threshold for 'same fold'.